Protein AF-0000000066227884 (afdb_homodimer)

InterPro domains:
  IPR004516 Histidine-tRNA ligase/ATP phosphoribosyltransferase regulatory subunit [PIRSF001549] (9-413)
  IPR004516 Histidine-tRNA ligase/ATP phosphoribosyltransferase regulatory subunit [PTHR43707] (9-408)
  IPR006195 Aminoacyl-tRNA synthetase, class II [PS50862] (11-345)
  IPR015807 Histidine-tRNA ligase [MF_00127] (4-420)
  IPR015807 Histidine-tRNA ligase [TIGR00442] (9-408)
  IPR036621 Anticodon-binding domain superfamily [G3DSA:3.40.50.800] (328-414)
  IPR041715 Class II Histidinyl-tRNA synthetase (HisRS)-like catalytic core domain [PF13393] (25-315)
  IPR041715 Class II Histidinyl-tRNA synthetase (HisRS)-like catalytic core domain [cd00773] (21-320)
  IPR045864 Class II Aminoacyl-tRNA synthetase/Biotinyl protein ligase (BPL) and lipoyl protein ligase (LPL) [G3DSA:3.30.930.10] (5-327)
  IPR045864 Class II Aminoacyl-tRNA synthetase/Biotinyl protein ligase (BPL) and lipoyl protein ligase (LPL) [SSF55681] (8-327)

Sequence (856 aa):
MKKKLNLCPKGTYDFFGQGAKIFIDVRKVFFNQAKKFNFSYIETPIFEYANIFLTTNQIADIVSKELYKFFDKSGRELALRPEGTAPIMRSVAQHKLFQTEKKFFYFGPMFRYENPQKGRFRQFYQAGFEIINYKKDSLEFQILEIILLIKSIFKDLGINEYEIKINFLSNLTTRNIYKKNLAQYFEKFSDKLEPISKIRIKKNPLRILDDKIEQEKEFVKLAPKINTFWTMEDKNIFNRITSILEEFKIIYKVDYNLVRGLDYYDDFVFEFIDTSQTLGTKLALVGGGCYNNLPTKFGLNNFKSIGMAFGIERLIEIIKSKKNIKEQNLDFFLLSFTDKEILLNFKLAKILRKENFLVDLNKTPFSVSKGFQLAKKSGAKFVFFFEKNQAKNYISLKNLQTGKNEQILYTEINFEYLNSIIKASENAMKKKLNLCPKGTYDFFGQGAKIFIDVRKVFFNQAKKFNFSYIETPIFEYANIFLTTNQIADIVSKELYKFFDKSGRELALRPEGTAPIMRSVAQHKLFQTEKKFFYFGPMFRYENPQKGRFRQFYQAGFEIINYKKDSLEFQILEIILLIKSIFKDLGINEYEIKINFLSNLTTRNIYKKNLAQYFEKFSDKLEPISKIRIKKNPLRILDDKIEQEKEFVKLAPKINTFWTMEDKNIFNRITSILEEFKIIYKVDYNLVRGLDYYDDFVFEFIDTSQTLGTKLALVGGGCYNNLPTKFGLNNFKSIGMAFGIERLIEIIKSKKNIKEQNLDFFLLSFTDKEILLNFKLAKILRKENFLVDLNKTPFSVSKGFQLAKKSGAKFVFFFEKNQAKNYISLKNLQTGKNEQILYTEINFEYLNSIIKASENA

Structure (mmCIF, N/CA/C/O backbone):
data_AF-0000000066227884-model_v1
#
loop_
_entity.id
_entity.type
_entity.pdbx_description
1 polymer 'Histidine--tRNA ligase'
#
loop_
_atom_site.group_PDB
_atom_site.id
_atom_site.type_symbol
_atom_site.label_atom_id
_atom_site.label_alt_id
_atom_site.label_comp_id
_atom_site.label_asym_id
_atom_site.label_entity_id
_atom_site.label_seq_id
_atom_site.pdbx_PDB_ins_code
_atom_site.Cartn_x
_atom_site.Cartn_y
_atom_site.Cartn_z
_atom_site.occupancy
_atom_site.B_iso_or_equiv
_atom_site.auth_seq_id
_atom_site.auth_comp_id
_atom_site.auth_asym_id
_atom_site.auth_atom_id
_atom_site.pdbx_PDB_model_num
ATOM 1 N N . MET A 1 1 ? -7.59 -0.186 35.969 1 33.41 1 MET A N 1
ATOM 2 C CA . MET A 1 1 ? -6.359 -0.33 35.188 1 33.41 1 MET A CA 1
ATOM 3 C C . MET A 1 1 ? -6.293 0.712 34.062 1 33.41 1 MET A C 1
ATOM 5 O O . MET A 1 1 ? -7.199 0.795 33.25 1 33.41 1 MET A O 1
ATOM 9 N N . LYS A 1 2 ? -5.797 1.802 34.25 1 45.09 2 LYS A N 1
ATOM 10 C CA . LYS A 1 2 ? -5.738 2.959 33.344 1 45.09 2 LYS A CA 1
ATOM 11 C C . LYS A 1 2 ? -5.527 2.529 31.906 1 45.09 2 LYS A C 1
ATOM 13 O O . LYS A 1 2 ? -4.574 1.81 31.594 1 45.09 2 LYS A O 1
ATOM 18 N N . LYS A 1 3 ? -6.527 2.34 30.938 1 52.75 3 LYS A N 1
ATOM 19 C CA . LYS A 1 3 ? -6.703 1.775 29.594 1 52.75 3 LYS A CA 1
ATOM 20 C C . LYS A 1 3 ? -5.605 2.258 28.656 1 52.75 3 LYS A C 1
ATOM 22 O O . LYS A 1 3 ? -5.391 3.461 28.5 1 52.75 3 LYS A O 1
ATOM 27 N N . LYS A 1 4 ? -4.473 1.471 28.344 1 60.19 4 LYS A N 1
ATOM 28 C CA . LYS A 1 4 ? -3.221 1.675 27.625 1 60.19 4 LYS A CA 1
ATOM 29 C C . LYS A 1 4 ? -3.48 2.203 26.219 1 60.19 4 LYS A C 1
ATOM 31 O O . LYS A 1 4 ? -3.834 1.439 25.312 1 60.19 4 LYS A O 1
ATOM 36 N N . LEU A 1 5 ? -3.83 3.508 26 1 82.06 5 LEU A N 1
ATOM 37 C CA . LEU A 1 5 ? -4.047 4.23 24.75 1 82.06 5 LEU A CA 1
ATOM 38 C C . LEU A 1 5 ? -2.783 4.242 23.891 1 82.06 5 LEU A C 1
ATOM 40 O O . LEU A 1 5 ? -2.801 4.707 22.75 1 82.06 5 LEU A O 1
ATOM 44 N N . ASN A 1 6 ? -1.816 3.488 24.422 1 87.19 6 ASN A N 1
ATOM 45 C CA . ASN A 1 6 ? -0.557 3.684 23.719 1 87.19 6 ASN A CA 1
ATOM 46 C C . ASN A 1 6 ? -0.005 2.365 23.188 1 87.19 6 ASN A C 1
ATOM 48 O O . ASN A 1 6 ? 1.21 2.201 23.062 1 87.19 6 ASN A O 1
ATOM 52 N N . LEU A 1 7 ? -0.913 1.434 23.016 1 93.12 7 LEU A N 1
ATOM 53 C CA . LEU A 1 7 ? -0.445 0.162 22.469 1 93.12 7 LEU A CA 1
ATOM 54 C C . LEU A 1 7 ? -1.249 -0.231 21.234 1 93.12 7 LEU A C 1
ATOM 56 O O . LEU A 1 7 ? -2.467 -0.043 21.203 1 93.12 7 LEU A O 1
ATOM 60 N N . CYS A 1 8 ? -0.522 -0.739 20.281 1 95.25 8 CYS A N 1
ATOM 61 C CA . CYS A 1 8 ? -1.251 -1.329 19.172 1 95.25 8 CYS A CA 1
ATOM 62 C C . CYS A 1 8 ? -1.838 -2.682 19.547 1 95.25 8 CYS A C 1
ATOM 64 O O . CYS A 1 8 ? -1.392 -3.305 20.516 1 95.25 8 CYS A O 1
ATOM 66 N N . PRO A 1 9 ? -2.857 -3.168 18.859 1 95.75 9 PRO A N 1
ATOM 67 C CA . PRO A 1 9 ? -3.482 -4.449 19.203 1 95.75 9 PRO A CA 1
ATOM 68 C C . PRO A 1 9 ? -2.496 -5.613 19.172 1 95.75 9 PRO A C 1
ATOM 70 O O . PRO A 1 9 ? -1.534 -5.594 18.406 1 95.75 9 PRO A O 1
ATOM 73 N N . LYS A 1 10 ? -2.826 -6.609 20 1 93.62 10 LYS A N 1
ATOM 74 C CA . LYS A 1 10 ? -1.993 -7.805 20.047 1 93.62 10 LYS A CA 1
ATOM 75 C C . LYS A 1 10 ? -1.855 -8.445 18.672 1 93.62 10 LYS A C 1
ATOM 77 O O . LYS A 1 10 ? -2.838 -8.562 17.938 1 93.62 10 LYS A O 1
ATOM 82 N N . GLY A 1 11 ? -0.663 -8.82 18.312 1 95.12 11 GLY A N 1
ATOM 83 C CA . GLY A 1 11 ? -0.415 -9.5 17.047 1 95.12 11 GLY A CA 1
ATOM 84 C C . GLY A 1 11 ? -0.223 -8.539 15.883 1 95.12 11 GLY A C 1
ATOM 85 O O . GLY A 1 11 ? -0.013 -8.977 14.75 1 95.12 11 GLY A O 1
ATOM 86 N N . THR A 1 12 ? -0.321 -7.254 16.109 1 96.56 12 THR A N 1
ATOM 87 C CA . THR A 1 12 ? -0.048 -6.238 15.109 1 96.56 12 THR A CA 1
ATOM 88 C C . THR A 1 12 ? 1.217 -5.457 15.453 1 96.56 12 THR A C 1
ATOM 90 O O . THR A 1 12 ? 1.805 -5.656 16.516 1 96.56 12 THR A O 1
ATOM 93 N N . TYR A 1 13 ? 1.7 -4.699 14.578 1 95.12 13 TYR A N 1
ATOM 94 C CA . TYR A 1 13 ? 2.908 -3.908 14.781 1 95.12 13 TYR A CA 1
ATOM 95 C C . TYR A 1 13 ? 2.904 -2.668 13.898 1 95.12 13 TYR A C 1
ATOM 97 O O . TYR A 1 13 ? 2.111 -2.57 12.961 1 95.12 13 TYR A O 1
ATOM 105 N N . ASP A 1 14 ? 3.721 -1.729 14.219 1 96.88 14 ASP A N 1
ATOM 106 C CA . ASP A 1 14 ? 3.9 -0.506 13.445 1 96.88 14 ASP A CA 1
ATOM 107 C C . ASP A 1 14 ? 5.164 -0.583 12.586 1 96.88 14 ASP A C 1
ATOM 109 O O . ASP A 1 14 ? 6.191 -1.097 13.031 1 96.88 14 ASP A O 1
ATOM 113 N N . PHE A 1 15 ? 5.059 -0.122 11.336 1 95.38 15 PHE A N 1
ATOM 114 C CA . PHE A 1 15 ? 6.242 0.085 10.516 1 95.38 15 PHE A CA 1
ATOM 115 C C . PHE A 1 15 ? 6.777 1.502 10.68 1 95.38 15 PHE A C 1
ATOM 117 O O . PHE A 1 15 ? 6.047 2.475 10.484 1 95.38 15 PHE A O 1
ATOM 124 N N . PHE A 1 16 ? 8.031 1.712 11 1 95.19 16 PHE A N 1
ATOM 125 C CA . PHE A 1 16 ? 8.734 2.988 11.039 1 95.19 16 PHE A CA 1
ATOM 126 C C . PHE A 1 16 ? 10.242 2.777 11.016 1 95.19 16 PHE A C 1
ATOM 128 O O . PHE A 1 16 ? 10.719 1.645 11.117 1 95.19 16 PHE A O 1
ATOM 135 N N . GLY A 1 17 ? 11.047 3.814 10.75 1 91.69 17 GLY A N 1
ATOM 136 C CA . GLY A 1 17 ? 12.5 3.736 10.781 1 91.69 17 GLY A CA 1
ATOM 137 C C . GLY A 1 17 ? 13.062 2.715 9.805 1 91.69 17 GLY A C 1
ATOM 138 O O . GLY A 1 17 ? 12.648 2.662 8.648 1 91.69 17 GLY A O 1
ATOM 139 N N . GLN A 1 18 ? 13.914 1.966 10.258 1 89.75 18 GLN A N 1
ATOM 140 C CA . GLN A 1 18 ? 14.594 0.989 9.414 1 89.75 18 GLN A CA 1
ATOM 141 C C . GLN A 1 18 ? 13.617 -0.06 8.891 1 89.75 18 GLN A C 1
ATOM 143 O O . GLN A 1 18 ? 13.695 -0.469 7.73 1 89.75 18 GLN A O 1
ATOM 148 N N . GLY A 1 19 ? 12.711 -0.458 9.781 1 91.5 19 GLY A N 1
ATOM 149 C CA . GLY A 1 19 ? 11.711 -1.425 9.367 1 91.5 19 GLY A CA 1
ATOM 150 C C . GLY A 1 19 ? 10.859 -0.94 8.211 1 91.5 19 GLY A C 1
ATOM 151 O O . GLY A 1 19 ? 10.586 -1.694 7.273 1 91.5 19 GLY A O 1
ATOM 152 N N . ALA A 1 20 ? 10.5 0.295 8.258 1 94.19 20 ALA A N 1
ATOM 153 C CA . ALA A 1 20 ? 9.695 0.888 7.191 1 94.19 20 ALA A CA 1
ATOM 154 C C . ALA A 1 20 ? 10.484 0.986 5.895 1 94.19 20 ALA A C 1
ATOM 156 O O . ALA A 1 20 ? 9.953 0.75 4.809 1 94.19 20 ALA A O 1
ATOM 157 N N . LYS A 1 21 ? 11.734 1.333 6.004 1 92.69 21 LYS A N 1
ATOM 158 C CA . LYS A 1 21 ? 12.594 1.438 4.828 1 92.69 21 LYS A CA 1
ATOM 159 C C . LYS A 1 21 ? 12.727 0.09 4.125 1 92.69 21 LYS A C 1
ATOM 161 O O . LYS A 1 21 ? 12.594 0.008 2.902 1 92.69 21 LYS A O 1
ATOM 166 N N . ILE A 1 22 ? 12.969 -0.938 4.898 1 93.62 22 ILE A N 1
ATOM 167 C CA . ILE A 1 22 ? 13.102 -2.279 4.34 1 93.62 22 ILE A CA 1
ATOM 168 C C . ILE A 1 22 ? 11.781 -2.701 3.689 1 93.62 22 ILE A C 1
ATOM 170 O O . ILE A 1 22 ? 11.781 -3.266 2.594 1 93.62 22 ILE A O 1
ATOM 174 N N . PHE A 1 23 ? 10.719 -2.412 4.371 1 96 23 PHE A N 1
ATOM 175 C CA . PHE A 1 23 ? 9.398 -2.74 3.844 1 96 23 PHE A CA 1
ATOM 176 C C . PHE A 1 23 ? 9.188 -2.098 2.479 1 96 23 PHE A C 1
ATOM 178 O O . PHE A 1 23 ? 8.734 -2.756 1.539 1 96 23 PHE A O 1
ATOM 185 N N . ILE A 1 24 ? 9.453 -0.839 2.365 1 95.44 24 ILE A N 1
ATOM 186 C CA . ILE A 1 24 ? 9.266 -0.105 1.118 1 95.44 24 ILE A CA 1
ATOM 187 C C . ILE A 1 24 ? 10.156 -0.698 0.032 1 95.44 24 ILE A C 1
ATOM 189 O O . ILE A 1 24 ? 9.742 -0.829 -1.121 1 95.44 24 ILE A O 1
ATOM 193 N N . ASP A 1 25 ? 11.398 -1.061 0.384 1 93.94 25 ASP A N 1
ATOM 194 C CA . ASP A 1 25 ? 12.32 -1.662 -0.573 1 93.94 25 ASP A CA 1
ATOM 195 C C . ASP A 1 25 ? 11.797 -3.006 -1.073 1 93.94 25 ASP A C 1
ATOM 197 O O . ASP A 1 25 ? 11.875 -3.303 -2.268 1 93.94 25 ASP A O 1
ATOM 201 N N . VAL A 1 26 ? 11.328 -3.797 -0.127 1 97.31 26 VAL A N 1
ATOM 202 C CA . VAL A 1 26 ? 10.766 -5.098 -0.479 1 97.31 26 VAL A CA 1
ATOM 203 C C . VAL A 1 26 ? 9.578 -4.91 -1.416 1 97.31 26 VAL A C 1
ATOM 205 O O . VAL A 1 26 ? 9.469 -5.586 -2.441 1 97.31 26 VAL A O 1
ATOM 208 N N . ARG A 1 27 ? 8.68 -4.039 -1.01 1 98 27 ARG A N 1
ATOM 209 C CA . ARG A 1 27 ? 7.523 -3.736 -1.847 1 98 27 ARG A CA 1
ATOM 210 C C . ARG A 1 27 ? 7.953 -3.344 -3.256 1 98 27 ARG A C 1
ATOM 212 O O . ARG A 1 27 ? 7.367 -3.799 -4.238 1 98 27 ARG A O 1
ATOM 219 N N . LYS A 1 28 ? 8.953 -2.529 -3.385 1 97.19 28 LYS A N 1
ATOM 220 C CA . LYS A 1 28 ? 9.461 -2.068 -4.676 1 97.19 28 LYS A CA 1
ATOM 221 C C . LYS A 1 28 ? 9.898 -3.244 -5.543 1 97.19 28 LYS A C 1
ATOM 223 O O . LYS A 1 28 ? 9.633 -3.27 -6.746 1 97.19 28 LYS A O 1
ATOM 228 N N . VAL A 1 29 ? 10.594 -4.168 -4.949 1 97.94 29 VAL A N 1
ATOM 229 C CA . VAL A 1 29 ? 11.062 -5.344 -5.676 1 97.94 29 VAL A CA 1
ATOM 230 C C . VAL A 1 29 ? 9.867 -6.105 -6.25 1 97.94 29 VAL A C 1
ATOM 232 O O . VAL A 1 29 ? 9.875 -6.484 -7.422 1 97.94 29 VAL A O 1
ATOM 235 N N . PHE A 1 30 ? 8.852 -6.289 -5.438 1 98.75 30 PHE A N 1
ATOM 236 C CA . PHE A 1 30 ? 7.68 -7.043 -5.879 1 98.75 30 PHE A CA 1
ATOM 237 C C . PHE A 1 30 ? 6.977 -6.328 -7.027 1 98.75 30 PHE A C 1
ATOM 239 O O . PHE A 1 30 ? 6.594 -6.957 -8.016 1 98.75 30 PHE A O 1
ATOM 246 N N . PHE A 1 31 ? 6.781 -5.047 -6.902 1 98.12 31 PHE A N 1
ATOM 247 C CA . PHE A 1 31 ? 6.105 -4.289 -7.949 1 98.12 31 PHE A CA 1
ATOM 248 C C . PHE A 1 31 ? 6.922 -4.301 -9.234 1 98.12 31 PHE A C 1
ATOM 250 O O . PHE A 1 31 ? 6.363 -4.422 -10.328 1 98.12 31 PHE A O 1
ATOM 257 N N . ASN A 1 32 ? 8.242 -4.191 -9.133 1 97.5 32 ASN A N 1
ATOM 258 C CA . ASN A 1 32 ? 9.109 -4.223 -10.305 1 97.5 32 ASN A CA 1
ATOM 259 C C . ASN A 1 32 ? 9.047 -5.57 -11.016 1 97.5 32 ASN A C 1
ATOM 261 O O . ASN A 1 32 ? 8.93 -5.625 -12.242 1 97.5 32 ASN A O 1
ATOM 265 N N . GLN A 1 33 ? 9.141 -6.645 -10.234 1 98.38 33 GLN A N 1
ATOM 266 C CA . GLN A 1 33 ? 9.102 -7.977 -10.828 1 98.38 33 GLN A CA 1
ATOM 267 C C . GLN A 1 33 ? 7.734 -8.266 -11.445 1 98.38 33 GLN A C 1
ATOM 269 O O . GLN A 1 33 ? 7.648 -8.875 -12.516 1 98.38 33 GLN A O 1
ATOM 274 N N . ALA A 1 34 ? 6.684 -7.836 -10.766 1 98.19 34 ALA A N 1
ATOM 275 C CA . ALA A 1 34 ? 5.352 -7.988 -11.336 1 98.19 34 ALA A CA 1
ATOM 276 C C . ALA A 1 34 ? 5.27 -7.34 -12.719 1 98.19 34 ALA A C 1
ATOM 278 O O . ALA A 1 34 ? 4.738 -7.938 -13.656 1 98.19 34 ALA A O 1
ATOM 279 N N . LYS A 1 35 ? 5.809 -6.188 -12.867 1 96.12 35 LYS A N 1
ATOM 280 C CA . LYS A 1 35 ? 5.809 -5.469 -14.133 1 96.12 35 LYS A CA 1
ATOM 281 C C . LYS A 1 35 ? 6.621 -6.215 -15.188 1 96.12 35 LYS A C 1
ATOM 283 O O . LYS A 1 35 ? 6.168 -6.379 -16.328 1 96.12 35 LYS A O 1
ATOM 288 N N . LYS A 1 36 ? 7.785 -6.688 -14.836 1 96.88 36 LYS A N 1
ATOM 289 C CA . LYS A 1 36 ? 8.688 -7.375 -15.758 1 96.88 36 LYS A CA 1
ATOM 290 C C . LYS A 1 36 ? 8.047 -8.648 -16.312 1 96.88 36 LYS A C 1
ATOM 292 O O . LYS A 1 36 ? 8.281 -9.023 -17.453 1 96.88 36 LYS A O 1
ATOM 297 N N . PHE A 1 37 ? 7.234 -9.273 -15.5 1 97.94 37 PHE A N 1
ATOM 298 C CA . PHE A 1 37 ? 6.582 -10.516 -15.891 1 97.94 37 PHE A CA 1
ATOM 299 C C . PHE A 1 37 ? 5.18 -10.242 -16.422 1 97.94 37 PHE A C 1
ATOM 301 O O . PHE A 1 37 ? 4.414 -11.18 -16.672 1 97.94 37 PHE A O 1
ATOM 308 N N . ASN A 1 38 ? 4.766 -8.93 -16.531 1 96.5 38 ASN A N 1
ATOM 309 C CA . ASN A 1 38 ? 3.518 -8.484 -17.141 1 96.5 38 ASN A CA 1
ATOM 310 C C . ASN A 1 38 ? 2.311 -8.867 -16.297 1 96.5 38 ASN A C 1
ATOM 312 O O . ASN A 1 38 ? 1.272 -9.266 -16.828 1 96.5 38 ASN A O 1
ATOM 316 N N . PHE A 1 39 ? 2.494 -8.859 -14.984 1 97.38 39 PHE A N 1
ATOM 317 C CA . PHE A 1 39 ? 1.358 -8.992 -14.078 1 97.38 39 PHE A CA 1
ATOM 318 C C . PHE A 1 39 ? 0.7 -7.641 -13.836 1 97.38 39 PHE A C 1
ATOM 320 O O . PHE A 1 39 ? 1.386 -6.648 -13.578 1 97.38 39 PHE A O 1
ATOM 327 N N . SER A 1 40 ? -0.63 -7.582 -13.891 1 95.88 40 SER A N 1
ATOM 328 C CA . SER A 1 40 ? -1.379 -6.355 -13.641 1 95.88 40 SER A CA 1
ATOM 329 C C . SER A 1 40 ? -1.777 -6.242 -12.172 1 95.88 40 SER A C 1
ATOM 331 O O . SER A 1 40 ? -2.189 -7.227 -11.555 1 95.88 40 SER A O 1
ATOM 333 N N . TYR A 1 41 ? -1.647 -5.082 -11.625 1 97.25 41 TYR A N 1
ATOM 334 C CA . TYR A 1 41 ? -1.99 -4.844 -10.227 1 97.25 41 TYR A CA 1
ATOM 335 C C . TYR A 1 41 ? -3.496 -4.934 -10.008 1 97.25 41 TYR A C 1
ATOM 337 O O . TYR A 1 41 ? -4.277 -4.445 -10.828 1 97.25 41 TYR A O 1
ATOM 345 N N . ILE A 1 42 ? -3.912 -5.641 -8.961 1 98.06 42 ILE A N 1
ATOM 346 C CA . ILE A 1 42 ? -5.301 -5.734 -8.523 1 98.06 42 ILE A CA 1
ATOM 347 C C . ILE A 1 42 ? -5.367 -5.617 -7.004 1 98.06 42 ILE A C 1
ATOM 349 O O . ILE A 1 42 ? -4.496 -6.125 -6.297 1 98.06 42 ILE A O 1
ATOM 353 N N . GLU A 1 43 ? -6.273 -4.895 -6.496 1 97.56 43 GLU A N 1
ATOM 354 C CA . GLU A 1 43 ? -6.484 -4.742 -5.059 1 97.56 43 GLU A CA 1
ATOM 355 C C . GLU A 1 43 ? -7.969 -4.836 -4.707 1 97.56 43 GLU A C 1
ATOM 357 O O . GLU A 1 43 ? -8.797 -4.156 -5.309 1 97.56 43 GLU A O 1
ATOM 362 N N . THR A 1 44 ? -8.266 -5.719 -3.773 1 98.25 44 THR A N 1
ATOM 363 C CA . THR A 1 44 ? -9.633 -5.883 -3.283 1 98.25 44 THR A CA 1
ATOM 364 C C . THR A 1 44 ? -9.797 -5.234 -1.911 1 98.25 44 THR A C 1
ATOM 366 O O . THR A 1 44 ? -8.805 -4.879 -1.265 1 98.25 44 THR A O 1
ATOM 369 N N . PRO A 1 45 ? -10.984 -5.02 -1.473 1 98.31 45 PRO A N 1
ATOM 370 C CA . PRO A 1 45 ? -11.203 -4.395 -0.165 1 98.31 45 PRO A CA 1
ATOM 371 C C . PRO A 1 45 ? -10.578 -5.191 0.979 1 98.31 45 PRO A C 1
ATOM 373 O O . PRO A 1 45 ? -10.414 -6.406 0.873 1 98.31 45 PRO A O 1
ATOM 376 N N . ILE A 1 46 ? -10.266 -4.484 2.045 1 98.62 46 ILE A N 1
ATOM 377 C CA . ILE A 1 46 ? -9.68 -5.07 3.246 1 98.62 46 ILE A CA 1
ATOM 378 C C . ILE A 1 46 ? -10.664 -6.051 3.877 1 98.62 46 ILE A C 1
ATOM 380 O O . ILE A 1 46 ? -10.258 -7.035 4.496 1 98.62 46 ILE A O 1
ATOM 384 N N . PHE A 1 47 ? -11.906 -5.766 3.74 1 98 47 PHE A N 1
ATOM 385 C CA . PHE A 1 47 ? -12.93 -6.691 4.215 1 98 47 PHE A CA 1
ATOM 386 C C . PHE A 1 47 ? -13.883 -7.074 3.09 1 98 47 PHE A C 1
ATOM 388 O O . PHE A 1 47 ? -14.062 -6.309 2.137 1 98 47 PHE A O 1
ATOM 395 N N . GLU A 1 48 ? -14.422 -8.312 3.191 1 97.69 48 GLU A N 1
ATOM 396 C CA . GLU A 1 48 ? -15.406 -8.891 2.283 1 97.69 48 GLU A CA 1
ATOM 397 C C . GLU A 1 48 ? -16.609 -9.43 3.049 1 97.69 48 GLU A C 1
ATOM 399 O O . GLU A 1 48 ? -16.609 -9.461 4.281 1 97.69 48 GLU A O 1
ATOM 404 N N . TYR A 1 49 ? -17.672 -9.719 2.234 1 97 49 TYR A N 1
ATOM 405 C CA . TYR A 1 49 ? -18.703 -10.523 2.877 1 97 49 TYR A CA 1
ATOM 406 C C . TYR A 1 49 ? -18.125 -11.836 3.398 1 97 49 TYR A C 1
ATOM 408 O O . TYR A 1 49 ? -17.391 -12.531 2.684 1 97 49 TYR A O 1
ATOM 416 N N . ALA A 1 50 ? -18.453 -12.18 4.625 1 95.81 50 ALA A N 1
ATOM 417 C CA . ALA A 1 50 ? -17.875 -13.344 5.293 1 95.81 50 ALA A CA 1
ATOM 418 C C . ALA A 1 50 ? -18.109 -14.617 4.492 1 95.81 50 ALA A C 1
ATOM 420 O O . ALA A 1 50 ? -17.281 -15.523 4.484 1 95.81 50 ALA A O 1
ATOM 421 N N . ASN A 1 51 ? -19.203 -14.688 3.797 1 94.88 51 ASN A N 1
ATOM 422 C CA . ASN A 1 51 ? -19.609 -15.883 3.062 1 94.88 51 ASN A CA 1
ATOM 423 C C . ASN A 1 51 ? -18.578 -16.266 2.004 1 94.88 51 ASN A C 1
ATOM 425 O O . ASN A 1 51 ? -18.484 -17.438 1.629 1 94.88 51 ASN A O 1
ATOM 429 N N . ILE A 1 52 ? -17.844 -15.297 1.542 1 95.25 52 ILE A N 1
ATOM 430 C CA . ILE A 1 52 ? -16.797 -15.562 0.562 1 95.25 52 ILE A CA 1
ATOM 431 C C . ILE A 1 52 ? -15.789 -16.547 1.143 1 95.25 52 ILE A C 1
ATOM 433 O O . ILE A 1 52 ? -15.453 -17.547 0.506 1 95.25 52 ILE A O 1
ATOM 437 N N . PHE A 1 53 ? -15.445 -16.359 2.314 1 94.62 53 PHE A N 1
ATOM 438 C CA . PHE A 1 53 ? -14.422 -17.172 2.943 1 94.62 53 PHE A CA 1
ATOM 439 C C . PHE A 1 53 ? -15.031 -18.453 3.529 1 94.62 53 PHE A C 1
ATOM 441 O O . PHE A 1 53 ? -14.406 -19.516 3.5 1 94.62 53 PHE A O 1
ATOM 448 N N . LEU A 1 54 ? -16.234 -18.328 4.004 1 92.12 54 LEU A N 1
ATOM 449 C CA . LEU A 1 54 ? -16.922 -19.484 4.582 1 92.12 54 LEU A CA 1
ATOM 450 C C . LEU A 1 54 ? -17.219 -20.531 3.516 1 92.12 54 LEU A C 1
ATOM 452 O O . LEU A 1 54 ? -17.234 -21.734 3.807 1 92.12 54 LEU A O 1
ATOM 456 N N . THR A 1 55 ? -17.344 -20.062 2.303 1 91.25 55 THR A N 1
ATOM 457 C CA . THR A 1 55 ? -17.688 -20.969 1.208 1 91.25 55 THR A CA 1
ATOM 458 C C . THR A 1 55 ? -16.422 -21.5 0.54 1 91.25 55 THR A C 1
ATOM 460 O O . THR A 1 55 ? -16.391 -22.656 0.087 1 91.25 55 THR A O 1
ATOM 463 N N . THR A 1 56 ? -15.43 -20.75 0.499 1 90 56 THR A N 1
ATOM 464 C CA . THR A 1 56 ? -14.242 -21.109 -0.272 1 90 56 THR A CA 1
ATOM 465 C C . THR A 1 56 ? -13.25 -21.891 0.592 1 90 56 THR A C 1
ATOM 467 O O . THR A 1 56 ? -12.375 -22.578 0.071 1 90 56 THR A O 1
ATOM 470 N N . ASN A 1 57 ? -13.344 -21.75 1.896 1 86.62 57 ASN A N 1
ATOM 471 C CA . ASN A 1 57 ? -12.414 -22.359 2.836 1 86.62 57 ASN A CA 1
ATOM 472 C C . ASN A 1 57 ? -13.148 -23 4.012 1 86.62 57 ASN A C 1
ATOM 474 O O . ASN A 1 57 ? -12.789 -22.781 5.168 1 86.62 57 ASN A O 1
ATOM 478 N N . GLN A 1 58 ? -14.086 -23.781 3.783 1 76.5 58 GLN A N 1
ATOM 479 C CA . GLN A 1 58 ? -15.031 -24.297 4.77 1 76.5 58 GLN A CA 1
ATOM 480 C C . GLN A 1 58 ? -14.32 -25.109 5.844 1 76.5 58 GLN A C 1
ATOM 482 O O . GLN A 1 58 ? -14.664 -25.031 7.023 1 76.5 58 GLN A O 1
ATOM 487 N N . ILE A 1 59 ? -13.281 -25.734 5.5 1 73.38 59 ILE A N 1
ATOM 488 C CA . ILE A 1 59 ? -12.68 -26.688 6.434 1 73.38 59 ILE A CA 1
ATOM 489 C C . ILE A 1 59 ? -11.344 -26.141 6.938 1 73.38 59 ILE A C 1
ATOM 491 O O . ILE A 1 59 ? -10.82 -26.609 7.945 1 73.38 59 ILE A O 1
ATOM 495 N N . ALA A 1 60 ? -10.859 -25.141 6.316 1 79.06 60 ALA A N 1
ATOM 496 C CA . ALA A 1 60 ? -9.555 -24.594 6.668 1 79.06 60 ALA A CA 1
ATOM 497 C C . ALA A 1 60 ? -9.586 -23.922 8.047 1 79.06 60 ALA A C 1
ATOM 499 O O . ALA A 1 60 ? -10.578 -23.297 8.406 1 79.06 60 ALA A O 1
ATOM 500 N N . ASP A 1 61 ? -8.492 -23.953 8.781 1 78.44 61 ASP A N 1
ATOM 501 C CA . ASP A 1 61 ? -8.344 -23.359 10.102 1 78.44 61 ASP A CA 1
ATOM 502 C C . ASP A 1 61 ? -8.594 -21.844 10.047 1 78.44 61 ASP A C 1
ATOM 504 O O . ASP A 1 61 ? -9.102 -21.266 11.008 1 78.44 61 ASP A O 1
ATOM 508 N N . ILE A 1 62 ? -8.305 -21.297 8.961 1 80.81 62 ILE A N 1
ATOM 509 C CA . ILE A 1 62 ? -8.438 -19.859 8.812 1 80.81 62 ILE A CA 1
ATOM 510 C C . ILE A 1 62 ? -9.883 -19.438 9.031 1 80.81 62 ILE A C 1
ATOM 512 O O . ILE A 1 62 ? -10.148 -18.391 9.617 1 80.81 62 ILE A O 1
ATOM 516 N N . VAL A 1 63 ? -10.812 -20.266 8.625 1 80.69 63 VAL A N 1
ATOM 517 C CA . VAL A 1 63 ? -12.227 -19.906 8.711 1 80.69 63 VAL A CA 1
ATOM 518 C C . VAL A 1 63 ? -12.789 -20.359 10.062 1 80.69 63 VAL A C 1
ATOM 520 O O . VAL A 1 63 ? -13.516 -19.609 10.719 1 80.69 63 VAL A O 1
ATOM 523 N N . SER A 1 64 ? -12.383 -21.469 10.469 1 79.06 64 SER A N 1
ATOM 524 C CA . SER A 1 64 ? -12.984 -22.031 11.672 1 79.06 64 SER A CA 1
ATOM 525 C C . SER A 1 64 ? -12.43 -21.375 12.93 1 79.06 64 SER A C 1
ATOM 527 O O . SER A 1 64 ? -13.156 -21.188 13.906 1 79.06 64 SER A O 1
ATOM 529 N N . LYS A 1 65 ? -11.188 -20.875 12.797 1 81.12 65 LYS A N 1
ATOM 530 C CA . LYS A 1 65 ? -10.539 -20.453 14.039 1 81.12 65 LYS A CA 1
ATOM 531 C C . LYS A 1 65 ? -9.969 -19.047 13.914 1 81.12 65 LYS A C 1
ATOM 533 O O . LYS A 1 65 ? -9.859 -18.328 14.914 1 81.12 65 LYS A O 1
ATOM 538 N N . GLU A 1 66 ? -9.703 -18.656 12.773 1 90.56 66 GLU A N 1
ATOM 539 C CA . GLU A 1 66 ? -8.797 -17.516 12.688 1 90.56 66 GLU A CA 1
ATOM 540 C C . GLU A 1 66 ? -9.461 -16.328 11.984 1 90.56 66 GLU A C 1
ATOM 542 O O . GLU A 1 66 ? -8.867 -15.258 11.875 1 90.56 66 GLU A O 1
ATOM 547 N N . LEU A 1 67 ? -10.664 -16.5 11.555 1 93.75 67 LEU A N 1
ATOM 548 C CA . LEU A 1 67 ? -11.32 -15.461 10.766 1 93.75 67 LEU A CA 1
ATOM 549 C C . LEU A 1 67 ? -11.797 -14.32 11.656 1 93.75 67 LEU A C 1
ATOM 551 O O . LEU A 1 67 ? -12.453 -14.555 12.672 1 93.75 67 LEU A O 1
ATOM 555 N N . TYR A 1 68 ? -11.422 -13.023 11.383 1 96.06 68 TYR A N 1
ATOM 556 C CA . TYR A 1 68 ? -11.992 -11.836 12.008 1 96.06 68 TYR A CA 1
ATOM 557 C C . TYR A 1 68 ? -13.344 -11.492 11.391 1 96.06 68 TYR A C 1
ATOM 559 O O . TYR A 1 68 ? -13.398 -10.898 10.305 1 96.06 68 TYR A O 1
ATOM 567 N N . LYS A 1 69 ? -14.375 -11.797 12.07 1 94.88 69 LYS A N 1
ATOM 568 C CA . LYS A 1 69 ? -15.727 -11.531 11.578 1 94.88 69 LYS A CA 1
ATOM 569 C C . LYS A 1 69 ? -16.375 -10.398 12.352 1 94.88 69 LYS A C 1
ATOM 571 O O . LYS A 1 69 ? -16.094 -10.203 13.539 1 94.88 69 LYS A O 1
ATOM 576 N N . PHE A 1 70 ? -17.188 -9.602 11.688 1 95.44 70 PHE A N 1
ATOM 577 C CA . PHE A 1 70 ? -17.953 -8.539 12.336 1 95.44 70 PHE A CA 1
ATOM 578 C C . PHE A 1 70 ? -19.172 -8.172 11.508 1 95.44 70 PHE A C 1
ATOM 580 O O . PHE A 1 70 ? -19.312 -8.625 10.375 1 95.44 70 PHE A O 1
ATOM 587 N N . PHE A 1 71 ? -20.062 -7.516 12.094 1 94.38 71 PHE A N 1
ATOM 588 C CA . PHE A 1 71 ? -21.297 -7.07 11.438 1 94.38 71 PHE A CA 1
ATOM 589 C C . PHE A 1 71 ? -21.25 -5.566 11.18 1 94.38 71 PHE A C 1
ATOM 591 O O . PHE A 1 71 ? -20.766 -4.801 12.016 1 94.38 71 PHE A O 1
ATOM 598 N N . ASP A 1 72 ? -21.719 -5.254 10.039 1 91.88 72 ASP A N 1
ATOM 599 C CA . ASP A 1 72 ? -21.844 -3.812 9.844 1 91.88 72 ASP A CA 1
ATOM 600 C C . ASP A 1 72 ? -23.141 -3.285 10.453 1 91.88 72 ASP A C 1
ATOM 602 O O . ASP A 1 72 ? -23.859 -4.027 11.125 1 91.88 72 ASP A O 1
ATOM 606 N N . LYS A 1 73 ? -23.406 -2.006 10.266 1 90.19 73 LYS A N 1
ATOM 607 C CA . LYS A 1 73 ? -24.531 -1.349 10.93 1 90.19 73 LYS A CA 1
ATOM 608 C C . LYS A 1 73 ? -25.859 -1.824 10.367 1 90.19 73 LYS A C 1
ATOM 610 O O . LYS A 1 73 ? -26.906 -1.643 10.992 1 90.19 73 LYS A O 1
ATOM 615 N N . SER A 1 74 ? -25.859 -2.436 9.18 1 91.56 74 SER A N 1
ATOM 616 C CA . SER A 1 74 ? -27.062 -2.973 8.57 1 91.56 74 SER A CA 1
ATOM 617 C C . SER A 1 74 ? -27.219 -4.465 8.852 1 91.56 74 SER A C 1
ATOM 619 O O . SER A 1 74 ? -28.062 -5.133 8.266 1 91.56 74 SER A O 1
ATOM 621 N N . GLY A 1 75 ? -26.312 -5.008 9.555 1 92.81 75 GLY A N 1
ATOM 622 C CA . GLY A 1 75 ? -26.422 -6.395 9.984 1 92.81 75 GLY A CA 1
ATOM 623 C C . GLY A 1 75 ? -25.797 -7.367 9 1 92.81 75 GLY A C 1
ATOM 624 O O . GLY A 1 75 ? -26.016 -8.578 9.102 1 92.81 75 GLY A O 1
ATOM 625 N N . ARG A 1 76 ? -25.109 -6.934 8.055 1 93.62 76 ARG A N 1
ATOM 626 C CA . ARG A 1 76 ? -24.391 -7.816 7.137 1 93.62 76 ARG A CA 1
ATOM 627 C C . ARG A 1 76 ? -23.109 -8.352 7.762 1 93.62 76 ARG A C 1
ATOM 629 O O . ARG A 1 76 ? -22.359 -7.602 8.391 1 93.62 76 ARG A O 1
ATOM 636 N N . GLU A 1 77 ? -22.922 -9.625 7.547 1 95.81 77 GLU A N 1
ATOM 637 C CA . GLU A 1 77 ? -21.734 -10.266 8.117 1 95.81 77 GLU A CA 1
ATOM 638 C C . GLU A 1 77 ? -20.516 -10.07 7.227 1 95.81 77 GLU A C 1
ATOM 640 O O . GLU A 1 77 ? -20.516 -10.484 6.066 1 95.81 77 GLU A O 1
ATOM 645 N N . LEU A 1 78 ? -19.516 -9.414 7.75 1 97.06 78 LEU A N 1
ATOM 646 C CA . LEU A 1 78 ? -18.281 -9.109 7.047 1 97.06 78 LEU A CA 1
ATOM 647 C C . LEU A 1 78 ? -17.094 -9.82 7.688 1 97.06 78 LEU A C 1
ATOM 649 O O . LEU A 1 78 ? -17.188 -10.305 8.812 1 97.06 78 LEU A O 1
ATOM 653 N N . ALA A 1 79 ? -16.031 -9.953 6.977 1 97.06 79 ALA A N 1
ATOM 654 C CA . ALA A 1 79 ? -14.781 -10.508 7.508 1 97.06 79 ALA A CA 1
ATOM 655 C C . ALA A 1 79 ? -13.57 -9.789 6.926 1 97.06 79 ALA A C 1
ATOM 657 O O . ALA A 1 79 ? -13.547 -9.453 5.738 1 97.06 79 ALA A O 1
ATOM 658 N N . LEU A 1 80 ? -12.609 -9.469 7.836 1 98.06 80 LEU A N 1
ATOM 659 C CA . LEU A 1 80 ? -11.312 -9.055 7.305 1 98.06 80 LEU A CA 1
ATOM 660 C C . LEU A 1 80 ? -10.688 -10.172 6.473 1 98.06 80 LEU A C 1
ATOM 662 O O . LEU A 1 80 ? -10.75 -11.344 6.852 1 98.06 80 LEU A O 1
ATOM 666 N N . ARG A 1 81 ? -10.164 -9.844 5.34 1 98.06 81 ARG A N 1
ATOM 667 C CA . ARG A 1 81 ? -9.656 -10.867 4.43 1 98.06 81 ARG A CA 1
ATOM 668 C C . ARG A 1 81 ? -8.477 -11.609 5.043 1 98.06 81 ARG A C 1
ATOM 670 O O . ARG A 1 81 ? -7.457 -11 5.379 1 98.06 81 ARG A O 1
ATOM 677 N N . PRO A 1 82 ? -8.508 -12.938 5.125 1 96.94 82 PRO A N 1
ATOM 678 C CA . PRO A 1 82 ? -7.395 -13.719 5.66 1 96.94 82 PRO A CA 1
ATOM 679 C C . PRO A 1 82 ? -6.395 -14.141 4.586 1 96.94 82 PRO A C 1
ATOM 681 O O . PRO A 1 82 ? -5.324 -14.664 4.902 1 96.94 82 PRO A O 1
ATOM 684 N N . GLU A 1 83 ? -6.781 -13.961 3.338 1 96.31 83 GLU A N 1
ATOM 685 C CA . GLU A 1 83 ? -5.977 -14.289 2.164 1 96.31 83 GLU A CA 1
ATOM 686 C C . GLU A 1 83 ? -6.461 -13.523 0.936 1 96.31 83 GLU A C 1
ATOM 688 O O . GLU A 1 83 ? -7.523 -12.891 0.968 1 96.31 83 GLU A O 1
ATOM 693 N N . GLY A 1 84 ? -5.684 -13.508 -0.117 1 97.19 84 GLY A N 1
ATOM 694 C CA . GLY A 1 84 ? -5.977 -12.602 -1.22 1 97.19 84 GLY A CA 1
ATOM 695 C C . GLY A 1 84 ? -6.605 -13.297 -2.412 1 97.19 84 GLY A C 1
ATOM 696 O O . GLY A 1 84 ? -7.219 -12.656 -3.262 1 97.19 84 GLY A O 1
ATOM 697 N N . THR A 1 85 ? -6.57 -14.617 -2.535 1 97.62 85 THR A N 1
ATOM 698 C CA . THR A 1 85 ? -6.938 -15.32 -3.756 1 97.62 85 THR A CA 1
ATOM 699 C C . THR A 1 85 ? -8.453 -15.336 -3.936 1 97.62 85 THR A C 1
ATOM 701 O O . THR A 1 85 ? -8.961 -15.039 -5.02 1 97.62 85 THR A O 1
ATOM 704 N N . ALA A 1 86 ? -9.211 -15.656 -2.902 1 96.94 86 ALA A N 1
ATOM 705 C CA . ALA A 1 86 ? -10.664 -15.742 -2.998 1 96.94 86 ALA A CA 1
ATOM 706 C C . ALA A 1 86 ? -11.273 -14.391 -3.35 1 96.94 86 ALA A C 1
ATOM 708 O O . ALA A 1 86 ? -12.094 -14.281 -4.266 1 96.94 86 ALA A O 1
ATOM 709 N N . PRO A 1 87 ? -10.82 -13.32 -2.625 1 97.75 87 PRO A N 1
ATOM 710 C CA . PRO A 1 87 ? -11.328 -12 -3.01 1 97.75 87 PRO A CA 1
ATOM 711 C C . PRO A 1 87 ? -11.008 -11.641 -4.461 1 97.75 87 PRO A C 1
ATOM 713 O O . PRO A 1 87 ? -11.812 -10.992 -5.129 1 97.75 87 PRO A O 1
ATOM 716 N N . ILE A 1 88 ? -9.883 -12.031 -4.988 1 97.75 88 ILE A N 1
ATOM 717 C CA . ILE A 1 88 ? -9.508 -11.75 -6.371 1 97.75 88 ILE A CA 1
ATOM 718 C C . ILE A 1 88 ? -10.438 -12.508 -7.32 1 97.75 88 ILE A C 1
ATOM 720 O O . ILE A 1 88 ? -10.883 -11.961 -8.328 1 97.75 88 ILE A O 1
ATOM 724 N N . MET A 1 89 ? -10.727 -13.773 -6.988 1 96.81 89 MET A N 1
ATOM 725 C CA . MET A 1 89 ? -11.672 -14.523 -7.816 1 96.81 89 MET A CA 1
ATOM 726 C C . MET A 1 89 ? -13.047 -13.867 -7.801 1 96.81 89 MET A C 1
ATOM 728 O O . MET A 1 89 ? -13.734 -13.836 -8.828 1 96.81 89 MET A O 1
ATOM 732 N N . ARG A 1 90 ? -13.453 -13.438 -6.594 1 97.56 90 ARG A N 1
ATOM 733 C CA . ARG A 1 90 ? -14.695 -12.68 -6.504 1 97.56 90 ARG A CA 1
ATOM 734 C C . ARG A 1 90 ? -14.672 -11.477 -7.438 1 97.56 90 ARG A C 1
ATOM 736 O O . ARG A 1 90 ? -15.633 -11.219 -8.164 1 97.56 90 ARG A O 1
ATOM 743 N N . SER A 1 91 ? -13.617 -10.703 -7.418 1 97.81 91 SER A N 1
ATOM 744 C CA . SER A 1 91 ? -13.453 -9.531 -8.266 1 97.81 91 SER A CA 1
ATOM 745 C C . SER A 1 91 ? -13.5 -9.906 -9.75 1 97.81 91 SER A C 1
ATOM 747 O O . SER A 1 91 ? -14.164 -9.227 -10.539 1 97.81 91 SER A O 1
ATOM 749 N N . VAL A 1 92 ? -12.797 -10.984 -10.117 1 97.19 92 VAL A N 1
ATOM 750 C CA . VAL A 1 92 ? -12.758 -11.477 -11.492 1 97.19 92 VAL A CA 1
ATOM 751 C C . VAL A 1 92 ? -14.172 -11.805 -11.961 1 97.19 92 VAL A C 1
ATOM 753 O O . VAL A 1 92 ? -14.555 -11.438 -13.078 1 97.19 92 VAL A O 1
ATOM 756 N N . ALA A 1 93 ? -14.883 -12.469 -11.117 1 96.56 93 ALA A N 1
ATOM 757 C CA . ALA A 1 93 ? -16.25 -12.828 -11.461 1 96.56 93 ALA A CA 1
ATOM 758 C C . ALA A 1 93 ? -17.141 -11.594 -11.57 1 96.56 93 ALA A C 1
ATOM 760 O O . ALA A 1 93 ? -17.875 -11.438 -12.539 1 96.56 93 ALA A O 1
ATOM 761 N N . GLN A 1 94 ? -17.031 -10.711 -10.617 1 96.88 94 GLN A N 1
ATOM 762 C CA . GLN A 1 94 ? -17.844 -9.508 -10.547 1 96.88 94 GLN A CA 1
ATOM 763 C C . GLN A 1 94 ? -17.641 -8.633 -11.781 1 96.88 94 GLN A C 1
ATOM 765 O O . GLN A 1 94 ? -18.609 -8.086 -12.328 1 96.88 94 GLN A O 1
ATOM 770 N N . HIS A 1 95 ? -16.406 -8.508 -12.203 1 96.62 95 HIS A N 1
ATOM 771 C CA . HIS A 1 95 ? -16.094 -7.559 -13.258 1 96.62 95 HIS A CA 1
ATOM 772 C C . HIS A 1 95 ? -15.875 -8.266 -14.586 1 96.62 95 HIS A C 1
ATOM 774 O O . HIS A 1 95 ? -15.43 -7.648 -15.555 1 96.62 95 HIS A O 1
ATOM 780 N N . LYS A 1 96 ? -16.062 -9.555 -14.625 1 95.12 96 LYS A N 1
ATOM 781 C CA . LYS A 1 96 ? -15.984 -10.367 -15.836 1 95.12 96 LYS A CA 1
ATOM 782 C C . LYS A 1 96 ? -14.594 -10.266 -16.469 1 95.12 96 LYS A C 1
ATOM 784 O O . LYS A 1 96 ? -14.477 -10.055 -17.672 1 95.12 96 LYS A O 1
ATOM 789 N N . LEU A 1 97 ? -13.617 -10.383 -15.602 1 94.19 97 LEU A N 1
ATOM 790 C CA . LEU A 1 97 ? -12.227 -10.297 -16.047 1 94.19 97 LEU A CA 1
ATOM 791 C C . LEU A 1 97 ? -11.695 -11.672 -16.422 1 94.19 97 LEU A C 1
ATOM 793 O O . LEU A 1 97 ? -10.609 -12.062 -15.984 1 94.19 97 LEU A O 1
ATOM 797 N N . PHE A 1 98 ? -12.453 -12.523 -17.172 1 90.38 98 PHE A N 1
ATOM 798 C CA . PHE A 1 98 ? -12.039 -13.906 -17.359 1 90.38 98 PHE A CA 1
ATOM 799 C C . PHE A 1 98 ? -12.172 -14.305 -18.828 1 90.38 98 PHE A C 1
ATOM 801 O O . PHE A 1 98 ? -12.18 -15.492 -19.156 1 90.38 98 PHE A O 1
ATOM 808 N N . GLN A 1 99 ? -12.195 -13.344 -19.656 1 88.5 99 GLN A N 1
ATOM 809 C CA . GLN A 1 99 ? -12.391 -13.656 -21.078 1 88.5 99 GLN A CA 1
ATOM 810 C C . GLN A 1 99 ? -11.109 -14.219 -21.688 1 88.5 99 GLN A C 1
ATOM 812 O O . GLN A 1 99 ? -11.164 -14.992 -22.641 1 88.5 99 GLN A O 1
ATOM 817 N N . THR A 1 100 ? -10.031 -13.82 -21.203 1 89.88 100 THR A N 1
ATOM 818 C CA . THR A 1 100 ? -8.719 -14.312 -21.609 1 89.88 100 THR A CA 1
ATOM 819 C C . THR A 1 100 ? -7.859 -14.633 -20.391 1 89.88 100 THR A C 1
ATOM 821 O O . THR A 1 100 ? -8.258 -14.359 -19.25 1 89.88 100 THR A O 1
ATOM 824 N N . GLU A 1 101 ? -6.77 -15.344 -20.703 1 94.12 101 GLU A N 1
ATOM 825 C CA . GLU A 1 101 ? -5.793 -15.539 -19.625 1 94.12 101 GLU A CA 1
ATOM 826 C C . GLU A 1 101 ? -5.34 -14.211 -19.047 1 94.12 101 GLU A C 1
ATOM 828 O O . GLU A 1 101 ? -5.055 -13.266 -19.781 1 94.12 101 GLU A O 1
ATOM 833 N N . LYS A 1 102 ? -5.383 -14.148 -17.734 1 95.25 102 LYS A N 1
ATOM 834 C CA . LYS A 1 102 ? -4.98 -12.93 -17.047 1 95.25 102 LYS A CA 1
ATOM 835 C C . LYS A 1 102 ? -3.932 -13.227 -15.977 1 95.25 102 LYS A C 1
ATOM 837 O O . LYS A 1 102 ? -3.922 -14.312 -15.391 1 95.25 102 LYS A O 1
ATOM 842 N N . LYS A 1 103 ? -3.057 -12.328 -15.797 1 97.44 103 LYS A N 1
ATOM 843 C CA . LYS A 1 103 ? -2.072 -12.336 -14.719 1 97.44 103 LYS A CA 1
ATOM 844 C C . LYS A 1 103 ? -2.279 -11.156 -13.773 1 97.44 103 LYS A C 1
ATOM 846 O O . LYS A 1 103 ? -2.199 -10 -14.195 1 97.44 103 LYS A O 1
ATOM 851 N N . PHE A 1 104 ? -2.561 -11.445 -12.5 1 98.19 104 PHE A N 1
ATOM 852 C CA . PHE A 1 104 ? -2.803 -10.398 -11.516 1 98.19 104 PHE A CA 1
ATOM 853 C C . PHE A 1 104 ? -1.781 -10.477 -10.391 1 98.19 104 PHE A C 1
ATOM 855 O O . PHE A 1 104 ? -1.291 -11.555 -10.055 1 98.19 104 PHE A O 1
ATOM 862 N N . PHE A 1 105 ? -1.426 -9.359 -9.844 1 98.5 105 PHE A N 1
ATOM 863 C CA . PHE A 1 105 ? -0.525 -9.188 -8.711 1 98.5 105 PHE A CA 1
ATOM 864 C C . PHE A 1 105 ? -1.16 -8.305 -7.645 1 98.5 105 PHE A C 1
ATOM 866 O O . PHE A 1 105 ? -1.808 -7.301 -7.961 1 98.5 105 PHE A O 1
ATOM 873 N N . TYR A 1 106 ? -1.057 -8.727 -6.434 1 98.69 106 TYR A N 1
ATOM 874 C CA . TYR A 1 106 ? -1.511 -7.883 -5.336 1 98.69 106 TYR A CA 1
ATOM 875 C C . TYR A 1 106 ? -0.467 -7.82 -4.227 1 98.69 106 TYR A C 1
ATOM 877 O O . TYR A 1 106 ? 0.408 -8.688 -4.141 1 98.69 106 TYR A O 1
ATOM 885 N N . PHE A 1 107 ? -0.474 -6.816 -3.43 1 98.62 107 PHE A N 1
ATOM 886 C CA . PHE A 1 107 ? 0.376 -6.57 -2.271 1 98.62 107 PHE A CA 1
ATOM 887 C C . PHE A 1 107 ? -0.395 -5.844 -1.178 1 98.62 107 PHE A C 1
ATOM 889 O O . PHE A 1 107 ? -0.792 -4.688 -1.355 1 98.62 107 PHE A O 1
ATOM 896 N N . GLY A 1 108 ? -0.657 -6.449 -0.101 1 98.12 108 GLY A N 1
ATOM 897 C CA . GLY A 1 108 ? -1.428 -5.777 0.933 1 98.12 108 GLY A CA 1
ATOM 898 C C . GLY A 1 108 ? -1.586 -6.605 2.193 1 98.12 108 GLY A C 1
ATOM 899 O O . GLY A 1 108 ? -1.104 -7.738 2.262 1 98.12 108 GLY A O 1
ATOM 900 N N . PRO A 1 109 ? -2.236 -6.078 3.213 1 98.31 109 PRO A N 1
ATOM 901 C CA . PRO A 1 109 ? -2.367 -6.75 4.508 1 98.31 109 PRO A CA 1
ATOM 902 C C . PRO A 1 109 ? -3.436 -7.84 4.504 1 98.31 109 PRO A C 1
ATOM 904 O O . PRO A 1 109 ? -4.438 -7.723 3.795 1 98.31 109 PRO A O 1
ATOM 907 N N . MET A 1 110 ? -3.199 -8.883 5.207 1 98.25 110 MET A N 1
ATOM 908 C CA . MET A 1 110 ? -4.109 -9.984 5.52 1 98.25 110 MET A CA 1
ATOM 909 C C . MET A 1 110 ? -4.281 -10.133 7.027 1 98.25 110 MET A C 1
ATOM 911 O O . MET A 1 110 ? -3.443 -9.664 7.801 1 98.25 110 MET A O 1
ATOM 915 N N . PHE A 1 111 ? -5.352 -10.859 7.441 1 97.62 111 PHE A N 1
ATOM 916 C CA . PHE A 1 111 ? -5.703 -10.883 8.859 1 97.62 111 PHE A CA 1
ATOM 917 C C . PHE A 1 111 ? -6.059 -12.297 9.305 1 97.62 111 PHE A C 1
ATOM 919 O O . PHE A 1 111 ? -6.941 -12.938 8.719 1 97.62 111 PHE A O 1
ATOM 926 N N . ARG A 1 112 ? -5.41 -12.773 10.273 1 95.94 112 ARG A N 1
ATOM 927 C CA . ARG A 1 112 ? -5.691 -14.062 10.898 1 95.94 112 ARG A CA 1
ATOM 928 C C . ARG A 1 112 ? -5.527 -13.984 12.414 1 95.94 112 ARG A C 1
ATOM 930 O O . ARG A 1 112 ? -4.5 -13.516 12.906 1 95.94 112 ARG A O 1
ATOM 937 N N . TYR A 1 113 ? -6.543 -14.383 13.117 1 94.38 113 TYR A N 1
ATOM 938 C CA . TYR A 1 113 ? -6.496 -14.375 14.578 1 94.38 113 TYR A CA 1
ATOM 939 C C . TYR A 1 113 ? -5.66 -15.539 15.102 1 94.38 113 TYR A C 1
ATOM 941 O O . TYR A 1 113 ? -6.141 -16.344 15.914 1 94.38 113 TYR A O 1
ATOM 949 N N . GLU A 1 114 ? -4.449 -15.523 14.703 1 88.88 114 GLU A N 1
ATOM 950 C CA . GLU A 1 114 ? -3.514 -16.562 15.141 1 88.88 114 GLU A CA 1
ATOM 951 C C . GLU A 1 114 ? -2.742 -16.109 16.375 1 88.88 114 GLU A C 1
ATOM 953 O O . GLU A 1 114 ? -2.695 -14.922 16.703 1 88.88 114 GLU A O 1
ATOM 958 N N . ASN A 1 115 ? -2.287 -17.109 17.078 1 87.38 115 ASN A N 1
ATOM 959 C CA . ASN A 1 115 ? -1.374 -16.766 18.172 1 87.38 115 ASN A CA 1
ATOM 960 C C . ASN A 1 115 ? -0.065 -16.188 17.641 1 87.38 115 ASN A C 1
ATOM 962 O O . ASN A 1 115 ? 0.646 -16.844 16.875 1 87.38 115 ASN A O 1
ATOM 966 N N . PRO A 1 116 ? 0.155 -15.008 18.078 1 87.44 116 PRO A N 1
ATOM 967 C CA . PRO A 1 116 ? 1.339 -14.344 17.531 1 87.44 116 PRO A CA 1
ATOM 968 C C . PRO A 1 116 ? 2.641 -15.039 17.922 1 87.44 116 PRO A C 1
ATOM 970 O O . PRO A 1 116 ? 2.781 -15.5 19.062 1 87.44 116 PRO A O 1
ATOM 973 N N . GLN A 1 117 ? 3.529 -15.25 17.062 1 82.25 117 GLN A N 1
ATOM 974 C CA . GLN A 1 117 ? 4.883 -15.773 17.234 1 82.25 117 GLN A CA 1
ATOM 975 C C . GLN A 1 117 ? 5.852 -15.109 16.25 1 82.25 117 GLN A C 1
ATOM 977 O O . GLN A 1 117 ? 5.469 -14.203 15.508 1 82.25 117 GLN A O 1
ATOM 982 N N . LYS A 1 118 ? 7.086 -15.5 16.391 1 77.88 118 LYS A N 1
ATOM 983 C CA . LYS A 1 118 ? 8.062 -14.906 15.477 1 77.88 118 LYS A CA 1
ATOM 984 C C . LYS A 1 118 ? 7.684 -15.164 14.016 1 77.88 118 LYS A C 1
ATOM 986 O O . LYS A 1 118 ? 7.531 -16.312 13.602 1 77.88 118 LYS A O 1
ATOM 991 N N . GLY A 1 119 ? 7.434 -14.102 13.336 1 77.75 119 GLY A N 1
ATOM 992 C CA . GLY A 1 119 ? 7.105 -14.211 11.922 1 77.75 119 GLY A CA 1
ATOM 993 C C . GLY A 1 119 ? 5.629 -14.445 11.672 1 77.75 119 GLY A C 1
ATOM 994 O O . GLY A 1 119 ? 5.203 -14.578 10.516 1 77.75 119 GLY A O 1
ATOM 995 N N . ARG A 1 120 ? 4.863 -14.578 12.773 1 84.38 120 ARG A N 1
ATOM 996 C CA . ARG A 1 120 ? 3.42 -14.766 12.648 1 84.38 1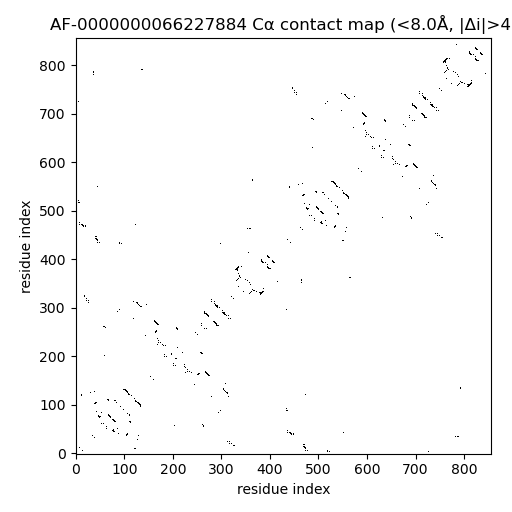20 ARG A CA 1
ATOM 997 C C . ARG A 1 120 ? 2.662 -13.648 13.359 1 84.38 120 ARG A C 1
ATOM 999 O O . ARG A 1 120 ? 2.818 -13.453 14.57 1 84.38 120 ARG A O 1
ATOM 1006 N N . PHE A 1 121 ? 1.845 -12.977 12.586 1 93.75 121 PHE A N 1
ATOM 1007 C CA . PHE A 1 121 ? 1.109 -11.82 13.094 1 93.75 121 PHE A CA 1
ATOM 1008 C C . PHE A 1 121 ? -0.375 -11.938 12.766 1 93.75 121 PHE A C 1
ATOM 1010 O O . PHE A 1 121 ? -0.77 -12.75 11.93 1 93.75 121 PHE A O 1
ATOM 1017 N N . ARG A 1 122 ? -1.126 -11.258 13.539 1 96.88 122 ARG A N 1
ATOM 1018 C CA . ARG A 1 122 ? -2.562 -11.242 13.281 1 96.88 122 ARG A CA 1
ATOM 1019 C C . ARG A 1 122 ? -2.895 -10.312 12.117 1 96.88 122 ARG A C 1
ATOM 1021 O O . ARG A 1 122 ? -3.961 -10.43 11.508 1 96.88 122 ARG A O 1
ATOM 1028 N N . GLN A 1 123 ? -2.123 -9.352 11.883 1 97.75 123 GLN A N 1
ATOM 1029 C CA . GLN A 1 123 ? -2.029 -8.602 10.641 1 97.75 123 GLN A CA 1
ATOM 1030 C C . GLN A 1 123 ? -0.652 -8.766 10 1 97.75 123 GLN A C 1
ATOM 1032 O O . GLN A 1 123 ? 0.369 -8.531 10.656 1 97.75 123 GLN A O 1
ATOM 1037 N N . PHE A 1 124 ? -0.63 -9.234 8.773 1 96.88 124 PHE A N 1
ATOM 1038 C CA . PHE A 1 124 ? 0.623 -9.414 8.055 1 96.88 124 PHE A CA 1
ATOM 1039 C C . PHE A 1 124 ? 0.448 -9.086 6.578 1 96.88 124 PHE A C 1
ATOM 1041 O O . PHE A 1 124 ? -0.679 -9.008 6.082 1 96.88 124 PHE A O 1
ATOM 1048 N N . TYR A 1 125 ? 1.486 -8.805 5.906 1 97.75 125 TYR A N 1
ATOM 1049 C CA . TYR A 1 125 ? 1.414 -8.445 4.496 1 97.75 125 TYR A CA 1
ATOM 1050 C C . TYR A 1 125 ? 1.699 -9.648 3.607 1 97.75 125 TYR A C 1
ATOM 1052 O O . TYR A 1 125 ? 2.574 -10.461 3.914 1 97.75 125 TYR A O 1
ATOM 1060 N N . GLN A 1 126 ? 0.939 -9.727 2.576 1 98.12 126 GLN A N 1
ATOM 1061 C CA . GLN A 1 126 ? 1.141 -10.734 1.546 1 98.12 126 GLN A CA 1
ATOM 1062 C C . GLN A 1 126 ? 1.34 -10.094 0.176 1 98.12 126 GLN A C 1
ATOM 1064 O O . GLN A 1 126 ? 0.76 -9.047 -0.115 1 98.12 126 GLN A O 1
ATOM 1069 N N . ALA A 1 127 ? 2.168 -10.641 -0.598 1 98.62 127 ALA A N 1
ATOM 1070 C CA . ALA A 1 127 ? 2.238 -10.406 -2.039 1 98.62 127 ALA A CA 1
ATOM 1071 C C . ALA A 1 127 ? 1.838 -11.656 -2.816 1 98.62 127 ALA A C 1
ATOM 1073 O O . ALA A 1 127 ? 2.387 -12.734 -2.592 1 98.62 127 ALA A O 1
ATOM 1074 N N . GLY A 1 128 ? 0.884 -11.484 -3.678 1 98.62 128 GLY A N 1
ATOM 1075 C CA . GLY A 1 128 ? 0.413 -12.648 -4.41 1 98.62 128 GLY A CA 1
ATOM 1076 C C . GLY A 1 128 ? 0.416 -12.445 -5.914 1 98.62 128 GLY A C 1
ATOM 1077 O O . GLY A 1 128 ? 0.383 -11.312 -6.395 1 98.62 128 GLY A O 1
ATOM 1078 N N . PHE A 1 129 ? 0.56 -13.469 -6.648 1 98.75 129 PHE A N 1
ATOM 1079 C CA . PHE A 1 129 ? 0.518 -13.555 -8.102 1 98.75 129 PHE A CA 1
ATOM 1080 C C . PHE A 1 129 ? -0.461 -14.633 -8.555 1 98.75 129 PHE A C 1
ATOM 1082 O O . PHE A 1 129 ? -0.439 -15.75 -8.039 1 98.75 129 PHE A O 1
ATOM 1089 N N . GLU A 1 130 ? -1.36 -14.234 -9.406 1 98.56 130 GLU A N 1
ATOM 1090 C CA . GLU A 1 130 ? -2.395 -15.148 -9.883 1 98.56 130 GLU A CA 1
ATOM 1091 C C . GLU A 1 130 ? -2.416 -15.211 -11.406 1 98.56 130 GLU A C 1
ATOM 1093 O O . GLU A 1 130 ? -2.51 -14.18 -12.078 1 98.56 130 GLU A O 1
ATOM 1098 N N . ILE A 1 131 ? -2.26 -16.359 -11.992 1 98.25 131 ILE A N 1
ATOM 1099 C CA . ILE A 1 131 ? -2.527 -16.625 -13.406 1 98.25 131 ILE A CA 1
ATOM 1100 C C . ILE A 1 131 ? -3.861 -17.344 -13.547 1 98.25 131 ILE A C 1
ATOM 1102 O O . ILE A 1 131 ? -4.031 -18.453 -13.039 1 98.25 131 ILE A O 1
ATOM 1106 N N . ILE A 1 132 ? -4.77 -16.719 -14.25 1 97.06 132 ILE A N 1
ATOM 1107 C CA . ILE A 1 132 ? -6.113 -17.297 -14.273 1 97.06 132 ILE A CA 1
ATOM 1108 C C . ILE A 1 132 ? -6.527 -17.594 -15.711 1 97.06 132 ILE A C 1
ATOM 1110 O O . ILE A 1 132 ? -6.094 -16.906 -16.641 1 97.06 132 ILE A O 1
ATOM 1114 N N . ASN A 1 133 ? -7.355 -18.594 -15.836 1 96.75 133 ASN A N 1
ATOM 1115 C CA . ASN A 1 133 ? -7.984 -19.031 -17.078 1 96.75 133 ASN A CA 1
ATOM 1116 C C . ASN A 1 133 ? -6.945 -19.375 -18.141 1 96.75 133 ASN A C 1
ATOM 1118 O O . ASN A 1 133 ? -7.094 -19.016 -19.297 1 96.75 133 ASN A O 1
ATOM 1122 N N . TYR A 1 134 ? -5.867 -20.047 -17.719 1 96.19 134 TYR A N 1
ATOM 1123 C CA . TYR A 1 134 ? -4.867 -20.469 -18.688 1 96.19 134 TYR A CA 1
ATOM 1124 C C . TYR A 1 134 ? -5.316 -21.75 -19.406 1 96.19 134 TYR A C 1
ATOM 1126 O O . TYR A 1 134 ? -6.207 -22.453 -18.922 1 96.19 134 TYR A O 1
ATOM 1134 N N . LYS A 1 135 ? -4.734 -22 -20.531 1 94.12 135 LYS A N 1
ATOM 1135 C CA . LYS A 1 135 ? -5.066 -23.188 -21.297 1 94.12 135 LYS A CA 1
ATOM 1136 C C . LYS A 1 135 ? -4.562 -24.453 -20.594 1 94.12 135 LYS A C 1
ATOM 1138 O O . LYS A 1 135 ? -3.43 -24.484 -20.109 1 94.12 135 LYS A O 1
ATOM 1143 N N . LYS A 1 136 ? -5.359 -25.469 -20.609 1 90.5 136 LYS A N 1
ATOM 1144 C CA . LYS A 1 136 ? -5.094 -26.703 -19.875 1 90.5 136 LYS A CA 1
ATOM 1145 C C . LYS A 1 136 ? -3.754 -27.297 -20.281 1 90.5 136 LYS A C 1
ATOM 1147 O O . LYS A 1 136 ? -2.992 -27.766 -19.422 1 90.5 136 LYS A O 1
ATOM 1152 N N . ASP A 1 137 ? -3.408 -27.25 -21.562 1 92 137 ASP A N 1
ATOM 1153 C CA . ASP A 1 137 ? -2.219 -27.906 -22.094 1 92 137 ASP A CA 1
ATOM 1154 C C . ASP A 1 137 ? -0.971 -27.062 -21.859 1 92 137 ASP A C 1
ATOM 1156 O O . ASP A 1 137 ? 0.101 -27.375 -22.391 1 92 137 ASP A O 1
ATOM 1160 N N . SER A 1 138 ? -1.088 -26.031 -21.031 1 96.25 138 SER A N 1
ATOM 1161 C CA . SER A 1 138 ? 0.061 -25.156 -20.812 1 96.25 138 SER A CA 1
ATOM 1162 C C . SER A 1 138 ? 0.513 -25.188 -19.359 1 96.25 138 SER A C 1
ATOM 1164 O O . SER A 1 138 ? 1.321 -24.344 -18.938 1 96.25 138 SER A O 1
ATOM 1166 N N . LEU A 1 139 ? 0.066 -26.109 -18.562 1 97.06 139 LEU A N 1
ATOM 1167 C CA . LEU A 1 139 ? 0.272 -26.141 -17.109 1 97.06 139 LEU A CA 1
ATOM 1168 C C . LEU A 1 139 ? 1.759 -26.109 -16.781 1 97.06 139 LEU A C 1
ATOM 1170 O O . LEU A 1 139 ? 2.188 -25.312 -15.938 1 97.06 139 LEU A O 1
ATOM 1174 N N . GLU A 1 140 ? 2.559 -27 -17.422 1 97.25 140 GLU A N 1
ATOM 1175 C CA . GLU A 1 140 ? 3.979 -27.094 -17.094 1 97.25 140 GLU A CA 1
ATOM 1176 C C . GLU A 1 140 ? 4.684 -25.75 -17.328 1 97.25 140 GLU A C 1
ATOM 1178 O O . GLU A 1 140 ? 5.602 -25.391 -16.578 1 97.25 140 GLU A O 1
ATOM 1183 N N . PHE A 1 141 ? 4.242 -24.969 -18.328 1 97.88 141 PHE A N 1
ATOM 1184 C CA . PHE A 1 141 ? 4.855 -23.672 -18.625 1 97.88 141 PHE A CA 1
ATOM 1185 C C . PHE A 1 141 ? 4.363 -22.609 -17.672 1 97.88 141 PHE A C 1
ATOM 1187 O O . PHE A 1 141 ? 5.105 -21.672 -17.328 1 97.88 141 PHE A O 1
ATOM 1194 N N . GLN A 1 142 ? 3.064 -22.703 -17.203 1 98.38 142 GLN A N 1
ATOM 1195 C CA . GLN A 1 142 ? 2.576 -21.797 -16.156 1 98.38 142 GLN A CA 1
ATOM 1196 C C . GLN A 1 142 ? 3.375 -21.953 -14.867 1 98.38 142 GLN A C 1
ATOM 1198 O O . GLN A 1 142 ? 3.754 -20.969 -14.242 1 98.38 142 GLN A O 1
ATOM 1203 N N . ILE A 1 143 ? 3.635 -23.234 -14.539 1 98.5 143 ILE A N 1
ATOM 1204 C CA . ILE A 1 143 ? 4.41 -23.562 -13.344 1 98.5 143 ILE A CA 1
ATOM 1205 C C . ILE A 1 143 ? 5.816 -22.984 -13.469 1 98.5 143 ILE A C 1
ATOM 1207 O O . ILE A 1 143 ? 6.328 -22.375 -12.523 1 98.5 143 ILE A O 1
ATOM 1211 N N . LEU A 1 144 ? 6.398 -23.172 -14.617 1 98.31 144 LEU A N 1
ATOM 1212 C CA . LEU A 1 144 ? 7.746 -22.672 -14.859 1 98.31 144 LEU A CA 1
ATOM 1213 C C . LEU A 1 144 ? 7.793 -21.156 -14.672 1 98.31 144 LEU A C 1
ATOM 1215 O O . LEU A 1 144 ? 8.703 -20.625 -14.031 1 98.31 144 LEU A O 1
ATOM 1219 N N . GLU A 1 145 ? 6.84 -20.438 -15.242 1 98.25 145 GLU A N 1
ATOM 1220 C CA . GLU A 1 145 ? 6.805 -18.984 -15.125 1 98.25 145 GLU A CA 1
ATOM 1221 C C . GLU A 1 145 ? 6.742 -18.547 -13.664 1 98.25 145 GLU A C 1
ATOM 1223 O O . GLU A 1 145 ? 7.469 -17.641 -13.25 1 98.25 145 GLU A O 1
ATOM 1228 N N . ILE A 1 146 ? 5.895 -19.188 -12.906 1 98.25 146 ILE A N 1
ATOM 1229 C CA . ILE A 1 146 ? 5.695 -18.859 -11.5 1 98.25 146 ILE A CA 1
ATOM 1230 C C . ILE A 1 146 ? 6.992 -19.094 -10.727 1 98.25 146 ILE A C 1
ATOM 1232 O O . ILE A 1 146 ? 7.406 -18.25 -9.938 1 98.25 146 ILE A O 1
ATOM 1236 N N . ILE A 1 147 ? 7.621 -20.203 -10.969 1 98.5 147 ILE A N 1
ATOM 1237 C CA . ILE A 1 147 ? 8.836 -20.562 -10.25 1 98.5 147 ILE A CA 1
ATOM 1238 C C . ILE A 1 147 ? 9.961 -19.609 -10.625 1 98.5 147 ILE A C 1
ATOM 1240 O O . ILE A 1 147 ? 10.719 -19.156 -9.758 1 98.5 147 ILE A O 1
ATOM 1244 N N . LEU A 1 148 ? 10.086 -19.25 -11.914 1 98.38 148 LEU A N 1
ATOM 1245 C CA . LEU A 1 148 ? 11.109 -18.312 -12.352 1 98.38 148 LEU A CA 1
ATOM 1246 C C . LEU A 1 148 ? 10.883 -16.938 -11.758 1 98.38 148 LEU A C 1
ATOM 1248 O O . LEU A 1 148 ? 11.836 -16.234 -11.414 1 98.38 148 LEU A O 1
ATOM 1252 N N . LEU A 1 149 ? 9.633 -16.547 -11.695 1 98.56 149 LEU A N 1
ATOM 1253 C CA . LEU A 1 149 ? 9.297 -15.281 -11.055 1 98.56 149 LEU A CA 1
ATOM 1254 C C . LEU A 1 149 ? 9.75 -15.266 -9.602 1 98.56 149 LEU A C 1
ATOM 1256 O O . LEU A 1 149 ? 10.375 -14.297 -9.148 1 98.56 149 LEU A O 1
ATOM 1260 N N . ILE A 1 150 ? 9.461 -16.344 -8.852 1 98.69 150 ILE A N 1
ATOM 1261 C CA . ILE A 1 150 ? 9.852 -16.453 -7.449 1 98.69 150 ILE A CA 1
ATOM 1262 C C . ILE A 1 150 ? 11.375 -16.328 -7.324 1 98.69 150 ILE A C 1
ATOM 1264 O O . ILE A 1 150 ? 11.875 -15.57 -6.496 1 98.69 150 ILE A O 1
ATOM 1268 N N . LYS A 1 151 ? 12.062 -17.031 -8.156 1 98 151 LYS A N 1
ATOM 1269 C CA . LYS A 1 151 ? 13.516 -17.031 -8.117 1 98 151 LYS A CA 1
ATOM 1270 C C . LYS A 1 151 ? 14.062 -15.633 -8.414 1 98 151 LYS A C 1
ATOM 1272 O O . LYS A 1 151 ? 15.039 -15.195 -7.797 1 98 151 LYS A O 1
ATOM 1277 N N . SER A 1 152 ? 13.453 -14.961 -9.375 1 98 152 SER A N 1
ATOM 1278 C CA . SER A 1 152 ? 13.867 -13.602 -9.703 1 98 152 SER A CA 1
ATOM 1279 C C . SER A 1 152 ? 13.672 -12.664 -8.516 1 98 152 SER A C 1
ATOM 1281 O O . SER A 1 152 ? 14.531 -11.836 -8.219 1 98 152 SER A O 1
ATOM 1283 N N . ILE A 1 153 ? 12.547 -12.789 -7.832 1 98.5 153 ILE A N 1
ATOM 1284 C CA . ILE A 1 153 ? 12.25 -11.961 -6.668 1 98.5 153 ILE A CA 1
ATOM 1285 C C . ILE A 1 153 ? 13.273 -12.234 -5.57 1 98.5 153 ILE A C 1
ATOM 1287 O O . ILE A 1 153 ? 13.836 -11.297 -4.992 1 98.5 153 ILE A O 1
ATOM 1291 N N . PHE A 1 154 ? 13.539 -13.5 -5.289 1 98 154 PHE A N 1
ATOM 1292 C CA . PHE A 1 154 ? 14.492 -13.867 -4.254 1 98 154 PHE A CA 1
ATOM 1293 C C . PHE A 1 154 ? 15.883 -13.344 -4.59 1 98 154 PHE A C 1
ATOM 1295 O O . PHE A 1 154 ? 16.594 -12.844 -3.713 1 98 154 PHE A O 1
ATOM 1302 N N . LYS A 1 155 ? 16.234 -13.438 -5.836 1 97 155 LYS A N 1
ATOM 1303 C CA . LYS A 1 155 ? 17.516 -12.906 -6.27 1 97 155 LYS A CA 1
ATOM 1304 C C . LYS A 1 155 ? 17.625 -11.414 -5.984 1 97 155 LYS A C 1
ATOM 1306 O O . LYS A 1 155 ? 18.609 -10.953 -5.402 1 97 155 LYS A O 1
ATOM 1311 N N . ASP A 1 156 ? 16.609 -10.664 -6.359 1 97 156 ASP A N 1
ATOM 1312 C CA . ASP A 1 156 ? 16.609 -9.211 -6.176 1 97 156 ASP A CA 1
ATOM 1313 C C . ASP A 1 156 ? 16.594 -8.844 -4.691 1 97 156 ASP A C 1
ATOM 1315 O O . ASP A 1 156 ? 17.094 -7.789 -4.305 1 97 156 ASP A O 1
ATOM 1319 N N . LEU A 1 157 ? 16.062 -9.711 -3.838 1 96.44 157 LEU A N 1
ATOM 1320 C CA . LEU A 1 157 ? 16 -9.453 -2.402 1 96.44 157 LEU A CA 1
ATOM 1321 C C . LEU A 1 157 ? 17.25 -9.969 -1.707 1 96.44 157 LEU A C 1
ATOM 1323 O O . LEU A 1 157 ? 17.438 -9.75 -0.508 1 96.44 157 LEU A O 1
ATOM 1327 N N . GLY A 1 158 ? 18.094 -10.688 -2.391 1 94.62 158 GLY A N 1
ATOM 1328 C CA . GLY A 1 158 ? 19.312 -11.25 -1.827 1 94.62 158 GLY A CA 1
ATOM 1329 C C . GLY A 1 158 ? 19.062 -12.477 -0.967 1 94.62 158 GLY A C 1
ATOM 1330 O O . GLY A 1 158 ? 19.781 -12.711 0.011 1 94.62 158 GLY A O 1
ATOM 1331 N N . ILE A 1 159 ? 18.031 -13.203 -1.238 1 94.75 159 ILE A N 1
ATOM 1332 C CA . ILE A 1 159 ? 17.688 -14.414 -0.503 1 94.75 159 ILE A CA 1
ATOM 1333 C C . ILE A 1 159 ? 18.094 -15.641 -1.312 1 94.75 159 ILE A C 1
ATOM 1335 O O . ILE A 1 159 ? 17.578 -15.875 -2.402 1 94.75 159 ILE A O 1
ATOM 1339 N N . ASN A 1 160 ? 18.984 -16.406 -0.776 1 93.25 160 ASN A N 1
ATOM 1340 C CA . ASN A 1 160 ? 19.547 -17.516 -1.544 1 93.25 160 ASN A CA 1
ATOM 1341 C C . ASN A 1 160 ? 19.406 -18.844 -0.801 1 93.25 160 ASN A C 1
ATOM 1343 O O . ASN A 1 160 ? 19.578 -19.906 -1.39 1 93.25 160 ASN A O 1
ATOM 1347 N N . GLU A 1 161 ? 19.047 -18.781 0.405 1 94 161 GLU A N 1
ATOM 1348 C CA . GLU A 1 161 ? 18.969 -20 1.21 1 94 161 GLU A CA 1
ATOM 1349 C C . GLU A 1 161 ? 17.531 -20.484 1.334 1 94 161 GLU A C 1
ATOM 1351 O O . GLU A 1 161 ? 16.844 -20.156 2.307 1 94 161 GLU A O 1
ATOM 1356 N N . TYR A 1 162 ? 17.109 -21.297 0.389 1 96.19 162 TYR A N 1
ATOM 1357 C CA . TYR A 1 162 ? 15.773 -21.891 0.427 1 96.19 162 TYR A CA 1
ATOM 1358 C C . TYR A 1 162 ? 15.75 -23.234 -0.303 1 96.19 162 TYR A C 1
ATOM 1360 O O . TYR A 1 162 ? 16.641 -23.531 -1.09 1 96.19 162 TYR A O 1
ATOM 1368 N N . GLU A 1 163 ? 14.844 -24.047 -0.008 1 96.94 163 GLU A N 1
ATOM 1369 C CA . GLU A 1 163 ? 14.555 -25.297 -0.723 1 96.94 163 GLU A CA 1
ATOM 1370 C C . GLU A 1 163 ? 13.156 -25.266 -1.325 1 96.94 163 GLU A C 1
ATOM 1372 O O . GLU A 1 163 ? 12.258 -24.609 -0.792 1 96.94 163 GLU A O 1
ATOM 1377 N N . ILE A 1 164 ? 12.984 -25.922 -2.48 1 98.19 164 ILE A N 1
ATOM 1378 C CA . ILE A 1 164 ? 11.703 -26 -3.172 1 98.19 164 ILE A CA 1
ATOM 1379 C C . ILE A 1 164 ? 11.078 -27.375 -2.955 1 98.19 164 ILE A C 1
ATOM 1381 O O . ILE A 1 164 ? 11.703 -28.391 -3.24 1 98.19 164 ILE A O 1
ATOM 1385 N N . LYS A 1 165 ? 9.898 -27.406 -2.385 1 97.81 165 LYS A N 1
ATOM 1386 C CA . LYS A 1 165 ? 9.109 -28.625 -2.283 1 97.81 165 LYS A CA 1
ATOM 1387 C C . LYS A 1 165 ? 7.934 -28.594 -3.256 1 97.81 165 LYS A C 1
ATOM 1389 O O . LYS A 1 165 ? 7.285 -27.562 -3.432 1 97.81 165 LYS A O 1
ATOM 1394 N N . ILE A 1 166 ? 7.727 -29.703 -3.943 1 98.38 166 ILE A N 1
ATOM 1395 C CA . ILE A 1 166 ? 6.617 -29.766 -4.891 1 98.38 166 ILE A CA 1
ATOM 1396 C C . ILE A 1 166 ? 5.801 -31.031 -4.637 1 98.38 166 ILE A C 1
ATOM 1398 O O . ILE A 1 166 ? 6.312 -32 -4.09 1 98.38 166 ILE A O 1
ATOM 1402 N N . ASN A 1 167 ? 4.57 -31 -4.93 1 97.69 167 ASN A N 1
ATOM 1403 C CA . ASN A 1 167 ? 3.658 -32.125 -4.926 1 97.69 167 ASN A CA 1
ATOM 1404 C C . ASN A 1 167 ? 2.602 -32 -6.02 1 97.69 167 ASN A C 1
ATOM 1406 O O . ASN A 1 167 ? 2.398 -30.922 -6.57 1 97.69 167 ASN A O 1
ATOM 1410 N N . PHE A 1 168 ? 2.117 -33.094 -6.484 1 97.88 168 PHE A N 1
ATOM 1411 C CA . PHE A 1 168 ? 1.033 -33.156 -7.457 1 97.88 168 PHE A CA 1
ATOM 1412 C C . PHE A 1 168 ? -0.172 -33.875 -6.883 1 97.88 168 PHE A C 1
ATOM 1414 O O . PHE A 1 168 ? -0.148 -35.094 -6.746 1 97.88 168 PHE A O 1
ATOM 1421 N N . LEU A 1 169 ? -1.24 -33.125 -6.582 1 95.81 169 LEU A N 1
ATOM 1422 C CA . LEU A 1 169 ? -2.424 -33.656 -5.91 1 95.81 169 LEU A CA 1
ATOM 1423 C C . LEU A 1 169 ? -3.4 -34.25 -6.914 1 95.81 169 LEU A C 1
ATOM 1425 O O . LEU A 1 169 ? -4.398 -34.875 -6.527 1 95.81 169 LEU A O 1
ATOM 1429 N N . SER A 1 170 ? -3.104 -34.094 -8.211 1 94.94 170 SER A N 1
ATOM 1430 C CA . SER A 1 170 ? -3.83 -34.719 -9.297 1 94.94 170 SER A CA 1
ATOM 1431 C C . SER A 1 170 ? -5.234 -34.156 -9.438 1 94.94 170 SER A C 1
ATOM 1433 O O . SER A 1 170 ? -5.539 -33.094 -8.875 1 94.94 170 SER A O 1
ATOM 1435 N N . ASN A 1 171 ? -6.105 -34.719 -10.312 1 92 171 ASN A N 1
ATOM 1436 C CA . ASN A 1 171 ? -7.457 -34.281 -10.633 1 92 171 ASN A CA 1
ATOM 1437 C C . ASN A 1 171 ? -8.453 -34.688 -9.547 1 92 171 ASN A C 1
ATOM 1439 O O . ASN A 1 171 ? -8.102 -35.438 -8.625 1 92 171 ASN A O 1
ATOM 1443 N N . LEU A 1 172 ? -9.633 -34.25 -9.711 1 91.69 172 LEU A N 1
ATOM 1444 C CA . LEU A 1 172 ? -10.68 -34.438 -8.711 1 91.69 172 LEU A CA 1
ATOM 1445 C C . LEU A 1 172 ? -10.938 -35.938 -8.469 1 91.69 172 LEU A C 1
ATOM 1447 O O . LEU A 1 172 ? -11.094 -36.344 -7.324 1 91.69 172 LEU A O 1
ATOM 1451 N N . THR A 1 173 ? -10.984 -36.719 -9.508 1 94.38 173 THR A N 1
ATOM 1452 C CA . THR A 1 173 ? -11.289 -38.125 -9.398 1 94.38 173 THR A CA 1
ATOM 1453 C C . THR A 1 173 ? -10.203 -38.844 -8.602 1 94.38 173 THR A C 1
ATOM 1455 O O . THR A 1 173 ? -10.5 -39.562 -7.641 1 94.38 173 THR A O 1
ATOM 1458 N N . THR A 1 174 ? -8.992 -38.656 -9.031 1 95.94 174 THR A N 1
ATOM 1459 C CA . THR A 1 174 ? -7.867 -39.312 -8.352 1 95.94 174 THR A CA 1
ATOM 1460 C C . THR A 1 174 ? -7.781 -38.844 -6.898 1 95.94 174 THR A C 1
ATOM 1462 O O . THR A 1 174 ? -7.547 -39.656 -6 1 95.94 174 THR A O 1
ATOM 1465 N N . ARG A 1 175 ? -7.984 -37.625 -6.625 1 93.75 175 ARG A N 1
ATOM 1466 C CA . ARG A 1 175 ? -7.906 -37.062 -5.277 1 93.75 175 ARG A CA 1
ATOM 1467 C C . ARG A 1 175 ? -9 -37.625 -4.383 1 93.75 175 ARG A C 1
ATOM 1469 O O . ARG A 1 175 ? -8.766 -37.906 -3.199 1 93.75 175 ARG A O 1
ATOM 1476 N N . ASN A 1 176 ? -10.188 -37.812 -4.945 1 94.06 176 ASN A N 1
ATOM 1477 C CA . ASN A 1 176 ? -11.281 -38.375 -4.176 1 94.06 176 ASN A CA 1
ATOM 1478 C C . ASN A 1 176 ? -10.984 -39.812 -3.764 1 94.06 176 ASN A C 1
ATOM 1480 O O . ASN A 1 176 ? -11.273 -40.219 -2.635 1 94.06 176 ASN A O 1
ATOM 1484 N N . ILE A 1 177 ? -10.453 -40.562 -4.68 1 96.19 177 ILE A N 1
ATOM 1485 C CA . ILE A 1 177 ? -10.07 -41.938 -4.371 1 96.19 177 ILE A CA 1
ATOM 1486 C C . ILE A 1 177 ? -9.016 -41.938 -3.27 1 96.19 177 ILE A C 1
ATOM 1488 O O . ILE A 1 177 ? -9.109 -42.719 -2.316 1 96.19 177 ILE A O 1
ATOM 1492 N N . TYR A 1 178 ? -8.078 -41.094 -3.43 1 95.69 178 TYR A N 1
ATOM 1493 C CA . TYR A 1 178 ? -7.008 -40.969 -2.443 1 95.69 178 TYR A CA 1
ATOM 1494 C C . TYR A 1 178 ? -7.566 -40.562 -1.083 1 95.69 178 TYR A C 1
ATOM 1496 O O . TYR A 1 178 ? -7.219 -41.156 -0.062 1 95.69 178 TYR A O 1
ATOM 1504 N N . LYS A 1 179 ? -8.414 -39.594 -1.022 1 94.62 179 LYS A N 1
ATOM 1505 C CA . LYS A 1 179 ? -9.008 -39.094 0.217 1 94.62 179 LYS A CA 1
ATOM 1506 C C . LYS A 1 179 ? -9.758 -40.219 0.938 1 94.62 179 LYS A C 1
ATOM 1508 O O . LYS A 1 179 ? -9.68 -40.344 2.162 1 94.62 179 LYS A O 1
ATOM 1513 N N . LYS A 1 180 ? -10.5 -40.969 0.158 1 96.06 180 LYS A N 1
ATOM 1514 C CA . LYS A 1 180 ? -11.242 -42.094 0.739 1 96.06 180 LYS A CA 1
ATOM 1515 C C . LYS A 1 180 ? -10.305 -43.094 1.381 1 96.06 180 LYS A C 1
ATOM 1517 O O . LYS A 1 180 ? -10.562 -43.562 2.492 1 96.06 180 LYS A O 1
ATOM 1522 N N . ASN A 1 181 ? -9.305 -43.406 0.661 1 96.62 181 ASN A N 1
ATOM 1523 C CA . ASN A 1 181 ? -8.328 -44.375 1.176 1 96.62 181 ASN A CA 1
ATOM 1524 C C . ASN A 1 181 ? -7.613 -43.812 2.412 1 96.62 181 ASN A C 1
ATOM 1526 O O . ASN A 1 181 ? -7.398 -44.562 3.379 1 96.62 181 ASN A O 1
ATOM 1530 N N . LEU A 1 182 ? -7.254 -42.594 2.33 1 95.81 182 LEU A N 1
ATOM 1531 C CA . LEU A 1 182 ? -6.574 -41.969 3.451 1 95.81 182 LEU A CA 1
ATOM 1532 C C . LEU A 1 182 ? -7.473 -41.938 4.684 1 95.81 182 LEU A C 1
ATOM 1534 O O . LEU A 1 182 ? -7 -42.156 5.805 1 95.81 182 LEU A O 1
ATOM 1538 N N . ALA A 1 183 ? -8.688 -41.594 4.438 1 96.5 183 ALA A N 1
ATOM 1539 C CA . ALA A 1 183 ? -9.648 -41.594 5.535 1 96.5 183 ALA A CA 1
ATOM 1540 C C . ALA A 1 183 ? -9.734 -42.969 6.191 1 96.5 183 ALA A C 1
ATOM 1542 O O . ALA A 1 183 ? -9.719 -43.062 7.422 1 96.5 183 ALA A O 1
ATOM 1543 N N . GLN A 1 184 ? -9.852 -43.969 5.383 1 97.25 184 GLN A N 1
ATOM 1544 C CA . GLN A 1 184 ? -9.898 -45.344 5.887 1 97.25 184 GLN A CA 1
ATOM 1545 C C . GLN A 1 184 ? -8.641 -45.688 6.676 1 97.25 184 GLN A C 1
ATOM 1547 O O . GLN A 1 184 ? -8.711 -46.312 7.73 1 97.25 184 GLN A O 1
ATOM 1552 N N . TYR A 1 185 ? -7.57 -45.281 6.148 1 97.38 185 TYR A N 1
ATOM 1553 C CA . TYR A 1 185 ? -6.297 -45.5 6.82 1 97.38 185 TYR A CA 1
ATOM 1554 C C . TYR A 1 185 ? -6.27 -44.844 8.188 1 97.38 185 TYR A C 1
ATOM 1556 O O . TYR A 1 185 ? -5.926 -45.469 9.188 1 97.38 185 TYR A O 1
ATOM 1564 N N . PHE A 1 186 ? -6.621 -43.562 8.281 1 97 186 PHE A N 1
ATOM 1565 C CA . PHE A 1 186 ? -6.496 -42.781 9.508 1 97 186 PHE A CA 1
ATOM 1566 C C . PHE A 1 186 ? -7.555 -43.219 10.523 1 97 186 PHE A C 1
ATOM 1568 O O . PHE A 1 186 ? -7.371 -43.031 11.727 1 97 186 PHE A O 1
ATOM 1575 N N . GLU A 1 187 ? -8.641 -43.719 9.969 1 97.12 187 GLU A N 1
ATOM 1576 C CA . GLU A 1 187 ? -9.672 -44.219 10.883 1 97.12 187 GLU A CA 1
ATOM 1577 C C . GLU A 1 187 ? -9.102 -45.281 11.812 1 97.12 187 GLU A C 1
ATOM 1579 O O . GLU A 1 187 ? -9.508 -45.375 12.977 1 97.12 187 GLU A O 1
ATOM 1584 N N . LYS A 1 188 ? -8.188 -46.031 11.375 1 96.62 188 LYS A N 1
ATOM 1585 C CA . LYS A 1 188 ? -7.551 -47.094 12.156 1 96.62 188 LYS A CA 1
ATOM 1586 C C . LYS A 1 188 ? -6.719 -46.5 13.289 1 96.62 188 LYS A C 1
ATOM 1588 O O . LYS A 1 188 ? -6.41 -47.188 14.266 1 96.62 188 LYS A O 1
ATOM 1593 N N . PHE A 1 189 ? -6.352 -45.281 13.125 1 96.44 189 PHE A N 1
ATOM 1594 C CA . PHE A 1 189 ? -5.488 -44.656 14.109 1 96.44 189 PHE A CA 1
ATOM 1595 C C . PHE A 1 189 ? -6.211 -43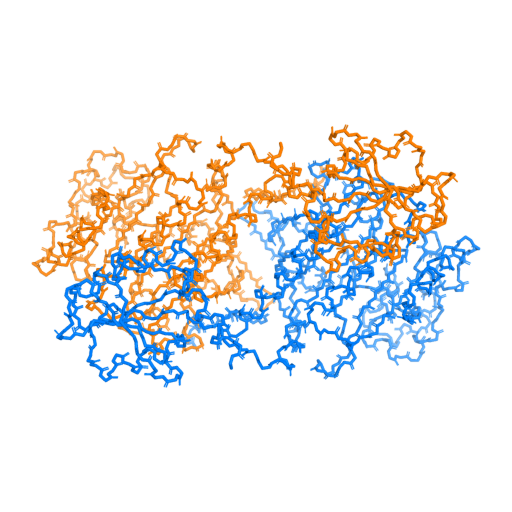.469 14.773 1 96.44 189 PHE A C 1
ATOM 1597 O O . PHE A 1 189 ? -5.574 -42.562 15.312 1 96.44 189 PHE A O 1
ATOM 1604 N N . SER A 1 190 ? -7.473 -43.438 14.695 1 95.44 190 SER A N 1
ATOM 1605 C CA . SER A 1 190 ? -8.289 -42.281 15.133 1 95.44 190 SER A CA 1
ATOM 1606 C C . SER A 1 190 ? -8.016 -41.938 16.594 1 95.44 190 SER A C 1
ATOM 1608 O O . SER A 1 190 ? -7.996 -40.781 16.953 1 95.44 190 SER A O 1
ATOM 1610 N N . ASP A 1 191 ? -7.711 -42.875 17.438 1 95.06 191 ASP A N 1
ATOM 1611 C CA . ASP A 1 191 ? -7.508 -42.688 18.875 1 95.06 191 ASP A CA 1
ATOM 1612 C C . ASP A 1 191 ? -6.195 -41.938 19.156 1 95.06 191 ASP A C 1
ATOM 1614 O O . ASP A 1 191 ? -6.008 -41.375 20.234 1 95.06 191 ASP A O 1
ATOM 1618 N N . LYS A 1 192 ? -5.371 -41.969 18.156 1 96.19 192 LYS A N 1
ATOM 1619 C CA . LYS A 1 192 ? -4.051 -41.375 18.344 1 96.19 192 LYS A CA 1
ATOM 1620 C C . LYS A 1 192 ? -4 -39.969 17.75 1 96.19 192 LYS A C 1
ATOM 1622 O O . LYS A 1 192 ? -2.975 -39.281 17.828 1 96.19 192 LYS A O 1
ATOM 1627 N N . LEU A 1 193 ? -5.047 -39.5 17.141 1 95.88 193 LEU A N 1
ATOM 1628 C CA . LEU A 1 193 ? -5.09 -38.219 16.469 1 95.88 193 LEU A CA 1
ATOM 1629 C C . LEU A 1 193 ? -5.656 -37.125 17.406 1 95.88 193 LEU A C 1
ATOM 1631 O O . LEU A 1 193 ? -6.418 -37.438 18.328 1 95.88 193 LEU A O 1
ATOM 1635 N N . GLU A 1 194 ? -5.215 -35.906 17.203 1 93.12 194 GLU A N 1
ATOM 1636 C CA . GLU A 1 194 ? -5.797 -34.75 17.906 1 93.12 194 GLU A CA 1
ATOM 1637 C C . GLU A 1 194 ? -7.277 -34.594 17.562 1 93.12 194 GLU A C 1
ATOM 1639 O O . GLU A 1 194 ? -7.727 -35.062 16.5 1 93.12 194 GLU A O 1
ATOM 1644 N N . PRO A 1 195 ? -7.992 -33.938 18.406 1 90.12 195 PRO A N 1
ATOM 1645 C CA . PRO A 1 195 ? -9.43 -33.781 18.172 1 90.12 195 PRO A CA 1
ATOM 1646 C C . PRO A 1 195 ? -9.75 -33.156 16.812 1 90.12 195 PRO A C 1
ATOM 1648 O O . PRO A 1 195 ? -10.656 -33.625 16.125 1 90.12 195 PRO A O 1
ATOM 1651 N N . ILE A 1 196 ? -9.055 -32.25 16.359 1 86.94 196 ILE A N 1
ATOM 1652 C CA . ILE A 1 196 ? -9.312 -31.578 15.094 1 86.94 196 ILE A CA 1
ATOM 1653 C C . ILE A 1 196 ? -9.07 -32.562 13.938 1 86.94 196 ILE A C 1
ATOM 1655 O O . ILE A 1 196 ? -9.766 -32.5 12.922 1 86.94 196 ILE A O 1
ATOM 1659 N N . SER A 1 197 ? -8.133 -33.375 14.117 1 91.25 197 SER A N 1
ATOM 1660 C CA . SER A 1 197 ? -7.781 -34.312 13.062 1 91.25 197 SER A CA 1
ATOM 1661 C C . SER A 1 197 ? -8.82 -35.438 12.953 1 91.25 197 SER A C 1
ATOM 1663 O O . SER A 1 197 ? -9.031 -36 11.867 1 91.25 197 SER A O 1
ATOM 1665 N N . LYS A 1 198 ? -9.461 -35.656 14.055 1 93.06 198 LYS A N 1
ATOM 1666 C CA . LYS A 1 198 ? -10.562 -36.625 14.008 1 93.06 198 LYS A CA 1
ATOM 1667 C C . LYS A 1 198 ? -11.688 -36.094 13.109 1 93.06 198 LYS A C 1
ATOM 1669 O O . LYS A 1 198 ? -12.289 -36.875 12.359 1 93.06 198 LYS A O 1
ATOM 1674 N N . ILE A 1 199 ? -11.836 -34.875 13.148 1 88.69 199 ILE A N 1
ATOM 1675 C CA . ILE A 1 199 ? -12.852 -34.25 12.297 1 88.69 199 ILE A CA 1
ATOM 1676 C C . ILE A 1 199 ? -12.375 -34.25 10.852 1 88.69 199 ILE A C 1
ATOM 1678 O O . ILE A 1 199 ? -13.172 -34.5 9.93 1 88.69 199 ILE A O 1
ATOM 1682 N N . ARG A 1 200 ? -11.117 -34.062 10.656 1 89.38 200 ARG A N 1
ATOM 1683 C CA . ARG A 1 200 ? -10.531 -33.969 9.328 1 89.38 200 ARG A CA 1
ATOM 1684 C C . ARG A 1 200 ? -10.633 -35.281 8.586 1 89.38 200 ARG A C 1
ATOM 1686 O O . ARG A 1 200 ? -10.688 -35.312 7.355 1 89.38 200 ARG A O 1
ATOM 1693 N N . ILE A 1 201 ? -10.68 -36.406 9.336 1 93.88 201 ILE A N 1
ATOM 1694 C CA . ILE A 1 201 ? -10.797 -37.719 8.703 1 93.88 201 ILE A CA 1
ATOM 1695 C C . ILE A 1 201 ? -12.008 -37.719 7.77 1 93.88 201 ILE A C 1
ATOM 1697 O O . ILE A 1 201 ? -11.914 -38.219 6.641 1 93.88 201 ILE A O 1
ATOM 1701 N N . LYS A 1 202 ? -13.07 -37.094 8.203 1 89.38 202 LYS A N 1
ATOM 1702 C CA . LYS A 1 202 ? -14.32 -37.125 7.445 1 89.38 202 LYS A CA 1
ATOM 1703 C C . LYS A 1 202 ? -14.383 -35.938 6.457 1 89.38 202 LYS A C 1
ATOM 1705 O O . LYS A 1 202 ? -14.977 -36.062 5.387 1 89.38 202 LYS A O 1
ATOM 1710 N N . LYS A 1 203 ? -13.797 -34.906 6.738 1 86.31 203 LYS A N 1
ATOM 1711 C CA . LYS A 1 203 ? -13.969 -33.688 5.945 1 86.31 203 LYS A CA 1
ATOM 1712 C C . LYS A 1 203 ? -12.836 -33.531 4.934 1 86.31 203 LYS A C 1
ATOM 1714 O O . LYS A 1 203 ? -13.086 -33.25 3.758 1 86.31 203 LYS A O 1
ATOM 1719 N N . ASN A 1 204 ? -11.617 -33.594 5.469 1 88.19 204 ASN A N 1
ATOM 1720 C CA . ASN A 1 204 ? -10.438 -33.438 4.617 1 88.19 204 ASN A CA 1
ATOM 1721 C C . ASN A 1 204 ? -9.219 -34.125 5.227 1 88.19 204 ASN A C 1
ATOM 1723 O O . ASN A 1 204 ? -8.328 -33.438 5.758 1 88.19 204 ASN A O 1
ATOM 1727 N N . PRO A 1 205 ? -9.133 -35.375 4.969 1 92.62 205 PRO A N 1
ATOM 1728 C CA . PRO A 1 205 ? -8.047 -36.156 5.602 1 92.62 205 PRO A CA 1
ATOM 1729 C C . PRO A 1 205 ? -6.664 -35.719 5.137 1 92.62 205 PRO A C 1
ATOM 1731 O O . PRO A 1 205 ? -5.664 -36 5.793 1 92.62 205 PRO A O 1
ATOM 1734 N N . LEU A 1 206 ? -6.57 -34.969 4.023 1 91 206 LEU A N 1
ATOM 1735 C CA . LEU A 1 206 ? -5.285 -34.5 3.516 1 91 206 LEU A CA 1
ATOM 1736 C C . LEU A 1 206 ? -4.609 -33.594 4.523 1 91 206 LEU A C 1
ATOM 1738 O O . LEU A 1 206 ? -3.379 -33.562 4.613 1 91 206 LEU A O 1
ATOM 1742 N N . ARG A 1 207 ? -5.367 -32.875 5.258 1 88.56 207 ARG A N 1
ATOM 1743 C CA . ARG A 1 207 ? -4.859 -31.859 6.16 1 88.56 207 ARG A CA 1
ATOM 1744 C C . ARG A 1 207 ? -4.145 -32.5 7.355 1 88.56 207 ARG A C 1
ATOM 1746 O O . ARG A 1 207 ? -3.41 -31.797 8.07 1 88.56 207 ARG A O 1
ATOM 1753 N N . ILE A 1 208 ? -4.359 -33.719 7.566 1 91.19 208 ILE A N 1
ATOM 1754 C CA . ILE A 1 208 ? -3.686 -34.438 8.648 1 91.19 208 ILE A CA 1
ATOM 1755 C C . ILE A 1 208 ? -2.209 -34.625 8.297 1 91.19 208 ILE A C 1
ATOM 1757 O O . ILE A 1 208 ? -1.35 -34.594 9.18 1 91.19 208 ILE A O 1
ATOM 1761 N N . LEU A 1 209 ? -1.941 -34.719 7.055 1 91.75 209 LEU A N 1
ATOM 1762 C CA . LEU A 1 209 ? -0.6 -35 6.562 1 91.75 209 LEU A CA 1
ATOM 1763 C C . LEU A 1 209 ? 0.353 -33.844 6.859 1 91.75 209 LEU A C 1
ATOM 1765 O O . LEU A 1 209 ? 1.541 -34.062 7.105 1 91.75 209 LEU A O 1
ATOM 1769 N N . ASP A 1 210 ? -0.203 -32.625 6.793 1 83.62 210 ASP A N 1
ATOM 1770 C CA . ASP A 1 210 ? 0.687 -31.484 6.938 1 83.62 210 ASP A CA 1
ATOM 1771 C C . ASP A 1 210 ? 0.415 -30.75 8.242 1 83.62 210 ASP A C 1
ATOM 1773 O O . ASP A 1 210 ? 0.817 -29.594 8.398 1 83.62 210 ASP A O 1
ATOM 1777 N N . ASP A 1 211 ? -0.31 -31.375 9.07 1 85.44 211 ASP A N 1
ATOM 1778 C CA . ASP A 1 211 ? -0.542 -30.812 10.391 1 85.44 211 ASP A CA 1
ATOM 1779 C C . ASP A 1 211 ? 0.742 -30.797 11.219 1 85.44 211 ASP A C 1
ATOM 1781 O O . ASP A 1 211 ? 1.479 -31.781 11.242 1 85.44 211 ASP A O 1
ATOM 1785 N N . LYS A 1 212 ? 1 -29.734 11.859 1 80.19 212 LYS A N 1
ATOM 1786 C CA . LYS A 1 212 ? 2.258 -29.516 12.57 1 80.19 212 LYS A CA 1
ATOM 1787 C C . LYS A 1 212 ? 2.514 -30.609 13.602 1 80.19 212 LYS A C 1
ATOM 1789 O O . LYS A 1 212 ? 3.652 -31.031 13.789 1 80.19 212 LYS A O 1
ATOM 1794 N N . ILE A 1 213 ? 1.503 -31.047 14.242 1 87 213 ILE A N 1
ATOM 1795 C CA . ILE A 1 213 ? 1.626 -32.031 15.305 1 87 213 ILE A CA 1
ATOM 1796 C C . ILE A 1 213 ? 1.541 -33.438 14.711 1 87 213 ILE A C 1
ATOM 1798 O O . ILE A 1 213 ? 2.379 -34.281 15 1 87 213 ILE A O 1
ATOM 1802 N N . GLU A 1 214 ? 0.628 -33.625 13.852 1 92.44 214 GLU A N 1
ATOM 1803 C CA . GLU A 1 214 ? 0.332 -34.969 13.336 1 92.44 214 GLU A CA 1
ATOM 1804 C C . GLU A 1 214 ? 1.454 -35.469 12.43 1 92.44 214 GLU A C 1
ATOM 1806 O O . GLU A 1 214 ? 1.763 -36.656 12.422 1 92.44 214 GLU A O 1
ATOM 1811 N N . GLN A 1 215 ? 2.033 -34.562 11.742 1 89.88 215 GLN A N 1
ATOM 1812 C CA . GLN A 1 215 ? 3 -34.938 10.727 1 89.88 215 GLN A CA 1
ATOM 1813 C C . GLN A 1 215 ? 4.207 -35.625 11.352 1 89.88 215 GLN A C 1
ATOM 1815 O O . GLN A 1 215 ? 4.93 -36.375 10.672 1 89.88 215 GLN A O 1
ATOM 1820 N N . GLU A 1 216 ? 4.41 -35.5 12.602 1 91.31 216 GLU A N 1
ATOM 1821 C CA . GLU A 1 216 ? 5.555 -36.062 13.297 1 91.31 216 GLU A CA 1
ATOM 1822 C C . GLU A 1 216 ? 5.273 -37.5 13.734 1 91.31 216 GLU A C 1
ATOM 1824 O O . GLU A 1 216 ? 6.199 -38.25 14.078 1 91.31 216 GLU A O 1
ATOM 1829 N N . LYS A 1 217 ? 4.102 -37.875 13.672 1 95.31 217 LYS A N 1
ATOM 1830 C CA . LYS A 1 217 ? 3.717 -39.219 14.094 1 95.31 217 LYS A CA 1
ATOM 1831 C C . LYS A 1 217 ? 4.059 -40.25 13.016 1 95.31 217 LYS A C 1
ATOM 1833 O O . LYS A 1 217 ? 3.895 -40 11.828 1 95.31 217 LYS A O 1
ATOM 1838 N N . GLU A 1 218 ? 4.484 -41.375 13.453 1 94.94 218 GLU A N 1
ATOM 1839 C CA . GLU A 1 218 ? 4.984 -42.406 12.547 1 94.94 218 GLU A CA 1
ATOM 1840 C C . GLU A 1 218 ? 3.885 -42.906 11.602 1 94.94 218 GLU A C 1
ATOM 1842 O O . GLU A 1 218 ? 4.129 -43.094 10.414 1 94.94 218 GLU A O 1
ATOM 1847 N N . PHE A 1 219 ? 2.768 -43.156 12.156 1 94.88 219 PHE A N 1
ATOM 1848 C CA . PHE A 1 219 ? 1.703 -43.719 11.32 1 94.88 219 PHE A CA 1
ATOM 1849 C C . PHE A 1 219 ? 1.274 -42.688 10.266 1 94.88 219 PHE A C 1
ATOM 1851 O O . PHE A 1 219 ? 0.69 -43.062 9.242 1 94.88 219 PHE A O 1
ATOM 1858 N N . VAL A 1 220 ? 1.449 -41.406 10.5 1 95.75 220 VAL A N 1
ATOM 1859 C CA . VAL A 1 220 ? 1.146 -40.406 9.508 1 95.75 220 VAL A CA 1
ATOM 1860 C C . VAL A 1 220 ? 2.209 -40.406 8.406 1 95.75 220 VAL A C 1
ATOM 1862 O O . VAL A 1 220 ? 1.89 -40.312 7.223 1 95.75 220 VAL A O 1
ATOM 1865 N N . LYS A 1 221 ? 3.4 -40.625 8.797 1 93.81 221 LYS A N 1
ATOM 1866 C CA . LYS A 1 221 ? 4.5 -40.75 7.844 1 93.81 221 LYS A CA 1
ATOM 1867 C C . LYS A 1 221 ? 4.324 -41.938 6.922 1 93.81 221 LYS A C 1
ATOM 1869 O O . LYS A 1 221 ? 4.738 -41.906 5.762 1 93.81 221 LYS A O 1
ATOM 1874 N N . LEU A 1 222 ? 3.67 -42.938 7.438 1 94.44 222 LEU A N 1
ATOM 1875 C CA . LEU A 1 222 ? 3.523 -44.188 6.707 1 94.44 222 LEU A CA 1
ATOM 1876 C C . LEU A 1 222 ? 2.207 -44.219 5.934 1 94.44 222 LEU A C 1
ATOM 1878 O O . LEU A 1 222 ? 1.922 -45.188 5.223 1 94.44 222 LEU A O 1
ATOM 1882 N N . ALA A 1 223 ? 1.495 -43.188 6.059 1 96 223 ALA A N 1
ATOM 1883 C CA . ALA A 1 223 ? 0.209 -43.125 5.367 1 96 223 ALA A CA 1
ATOM 1884 C C . ALA A 1 223 ? 0.392 -43.25 3.855 1 96 223 ALA A C 1
ATOM 1886 O O . ALA A 1 223 ? 1.446 -42.906 3.322 1 96 223 ALA A O 1
ATOM 1887 N N . PRO A 1 224 ? -0.623 -43.75 3.207 1 96 224 PRO A N 1
ATOM 1888 C CA . PRO A 1 224 ? -0.546 -43.812 1.745 1 96 224 PRO A CA 1
ATOM 1889 C C . PRO A 1 224 ? -0.249 -42.438 1.119 1 96 224 PRO A C 1
ATOM 1891 O O . PRO A 1 224 ? -0.695 -41.406 1.631 1 96 224 PRO A O 1
ATOM 1894 N N . LYS A 1 225 ? 0.471 -42.562 0.067 1 96.56 225 LYS A N 1
ATOM 1895 C CA . LYS A 1 225 ? 0.85 -41.312 -0.623 1 96.56 225 LYS A CA 1
ATOM 1896 C C . LYS A 1 225 ? 0.1 -41.188 -1.944 1 96.56 225 LYS A C 1
ATOM 1898 O O . LYS A 1 225 ? -0.243 -42.188 -2.58 1 96.56 225 LYS A O 1
ATOM 1903 N N . ILE A 1 226 ? -0.114 -40 -2.316 1 96.5 226 ILE A N 1
ATOM 1904 C CA . ILE A 1 226 ? -0.983 -39.688 -3.443 1 96.5 226 ILE A CA 1
ATOM 1905 C C . ILE A 1 226 ? -0.418 -40.281 -4.723 1 96.5 226 ILE A C 1
ATOM 1907 O O . ILE A 1 226 ? -1.172 -40.688 -5.613 1 96.5 226 ILE A O 1
ATOM 1911 N N . ASN A 1 227 ? 0.896 -40.375 -4.863 1 96.31 227 ASN A N 1
ATOM 1912 C CA . ASN A 1 227 ? 1.518 -40.875 -6.094 1 96.31 227 ASN A CA 1
ATOM 1913 C C . ASN A 1 227 ? 1.15 -42.312 -6.379 1 96.31 227 ASN A C 1
ATOM 1915 O O . ASN A 1 227 ? 1.229 -42.781 -7.523 1 96.31 227 ASN A O 1
ATOM 1919 N N . THR A 1 228 ? 0.748 -43.062 -5.363 1 96.69 228 THR A N 1
ATOM 1920 C CA . THR A 1 228 ? 0.365 -44.469 -5.539 1 96.69 228 THR A CA 1
ATOM 1921 C C . THR A 1 228 ? -1.018 -44.562 -6.176 1 96.69 228 THR A C 1
ATOM 1923 O O . THR A 1 228 ? -1.417 -45.656 -6.629 1 96.69 228 THR A O 1
ATOM 1926 N N . PHE A 1 229 ? -1.664 -43.531 -6.25 1 97.19 229 PHE A N 1
ATOM 1927 C CA . PHE A 1 229 ? -3.014 -43.531 -6.801 1 97.19 229 PHE A CA 1
ATOM 1928 C C . PHE A 1 229 ? -3.035 -42.844 -8.164 1 97.19 229 PHE A C 1
ATOM 1930 O O . PHE A 1 229 ? -4.078 -42.781 -8.82 1 97.19 229 PHE A O 1
ATOM 1937 N N . TRP A 1 230 ? -1.949 -42.375 -8.641 1 97.62 230 TRP A N 1
ATOM 1938 C CA . TRP A 1 230 ? -1.849 -41.656 -9.922 1 97.62 230 TRP A CA 1
ATOM 1939 C C . TRP A 1 230 ? -2.248 -42.562 -11.078 1 97.62 230 TRP A C 1
ATOM 1941 O O . TRP A 1 230 ? -1.89 -43.75 -11.094 1 97.62 230 TRP A O 1
ATOM 1951 N N . THR A 1 231 ? -2.998 -42.031 -11.992 1 97.31 231 THR A N 1
ATOM 1952 C CA . THR A 1 231 ? -3.197 -42.688 -13.281 1 97.31 231 THR A CA 1
ATOM 1953 C C . THR A 1 231 ? -1.981 -42.469 -14.18 1 97.31 231 THR A C 1
ATOM 1955 O O . THR A 1 231 ? -1.059 -41.75 -13.836 1 97.31 231 THR A O 1
ATOM 1958 N N . MET A 1 232 ? -1.969 -43.156 -15.273 1 97.19 232 MET A N 1
ATOM 1959 C CA . MET A 1 232 ? -0.899 -42.938 -16.25 1 97.19 232 MET A CA 1
ATOM 1960 C C . MET A 1 232 ? -0.87 -41.5 -16.734 1 97.19 232 MET A C 1
ATOM 1962 O O . MET A 1 232 ? 0.204 -40.938 -16.938 1 97.19 232 MET A O 1
ATOM 1966 N N . GLU A 1 233 ? -2.023 -40.938 -16.906 1 96.06 233 GLU A N 1
ATOM 1967 C CA . GLU A 1 233 ? -2.117 -39.531 -17.312 1 96.06 233 GLU A CA 1
ATOM 1968 C C . GLU A 1 233 ? -1.507 -38.625 -16.266 1 96.06 233 GLU A C 1
ATOM 1970 O O . GLU A 1 233 ? -0.79 -37.688 -16.594 1 96.06 233 GLU A O 1
ATOM 1975 N N . ASP A 1 234 ? -1.771 -38.906 -15.008 1 96.56 234 ASP A N 1
ATOM 1976 C CA . ASP A 1 234 ? -1.208 -38.156 -13.906 1 96.56 234 ASP A CA 1
ATOM 1977 C C . ASP A 1 234 ? 0.318 -38.219 -13.914 1 96.56 234 ASP A C 1
ATOM 1979 O O . ASP A 1 234 ? 0.987 -37.188 -13.75 1 96.56 234 ASP A O 1
ATOM 1983 N N . LYS A 1 235 ? 0.813 -39.375 -14.078 1 97.5 235 LYS A N 1
ATOM 1984 C CA . LYS A 1 235 ? 2.26 -39.594 -14.109 1 97.5 235 LYS A CA 1
ATOM 1985 C C . LYS A 1 235 ? 2.902 -38.812 -15.258 1 97.5 235 LYS A C 1
ATOM 1987 O O . LYS A 1 235 ? 3.975 -38.219 -15.094 1 97.5 235 LYS A O 1
ATOM 1992 N N . ASN A 1 236 ? 2.262 -38.875 -16.391 1 97.31 236 ASN A N 1
ATOM 1993 C CA . ASN A 1 236 ? 2.773 -38.156 -17.547 1 97.31 236 ASN A CA 1
ATOM 1994 C C . ASN A 1 236 ? 2.83 -36.656 -17.312 1 97.31 236 ASN A C 1
ATOM 1996 O O . ASN A 1 236 ? 3.803 -36 -17.672 1 97.31 236 ASN A O 1
ATOM 2000 N N . ILE A 1 237 ? 1.785 -36.125 -16.719 1 96.81 237 ILE A N 1
ATOM 2001 C CA . ILE A 1 237 ? 1.736 -34.688 -16.406 1 96.81 237 ILE A CA 1
ATOM 2002 C C . ILE A 1 237 ? 2.869 -34.344 -15.453 1 96.81 237 ILE A C 1
ATOM 2004 O O . ILE A 1 237 ? 3.615 -33.375 -15.695 1 96.81 237 ILE A O 1
ATOM 2008 N N . PHE A 1 238 ? 3.006 -35.094 -14.398 1 97.94 238 PHE A N 1
ATOM 2009 C CA . PHE A 1 238 ? 4.035 -34.844 -13.398 1 97.94 238 PHE A CA 1
ATOM 2010 C C . PHE A 1 238 ? 5.426 -34.938 -14.016 1 97.94 238 PHE A C 1
ATOM 2012 O O . PHE A 1 238 ? 6.297 -34.125 -13.727 1 97.94 238 PHE A O 1
ATOM 2019 N N . ASN A 1 239 ? 5.637 -35.906 -14.836 1 97.94 239 ASN A N 1
ATOM 2020 C CA . ASN A 1 239 ? 6.918 -36.094 -15.508 1 97.94 239 ASN A CA 1
ATOM 2021 C C . ASN A 1 239 ? 7.238 -34.906 -16.422 1 97.94 239 ASN A C 1
ATOM 2023 O O . ASN A 1 239 ? 8.391 -34.5 -16.5 1 97.94 239 ASN A O 1
ATOM 2027 N N . ARG A 1 240 ? 6.25 -34.438 -17.125 1 96.94 240 ARG A N 1
ATOM 2028 C CA . ARG A 1 240 ? 6.449 -33.281 -17.969 1 96.94 240 ARG A CA 1
ATOM 2029 C C . ARG A 1 240 ? 6.863 -32.062 -17.141 1 96.94 240 ARG A C 1
ATOM 2031 O O . ARG A 1 240 ? 7.777 -31.328 -17.531 1 96.94 240 ARG A O 1
ATOM 2038 N N . ILE A 1 241 ? 6.188 -31.844 -16.016 1 97.94 241 ILE A N 1
ATOM 2039 C CA . ILE A 1 241 ? 6.496 -30.734 -15.117 1 97.94 241 ILE A CA 1
ATOM 2040 C C . ILE A 1 241 ? 7.941 -30.844 -14.633 1 97.94 241 ILE A C 1
ATOM 2042 O O . ILE A 1 241 ? 8.711 -29.891 -14.742 1 97.94 241 ILE A O 1
ATOM 2046 N N . THR A 1 242 ? 8.328 -32 -14.164 1 98.25 242 THR A N 1
ATOM 2047 C CA . THR A 1 242 ? 9.656 -32.188 -13.578 1 98.25 242 THR A CA 1
ATOM 2048 C C . THR A 1 242 ? 10.734 -32.125 -14.656 1 98.25 242 THR A C 1
ATOM 2050 O O . THR A 1 242 ? 11.836 -31.625 -14.398 1 98.25 242 THR A O 1
ATOM 2053 N N . SER A 1 243 ? 10.453 -32.625 -15.82 1 97.94 243 SER A N 1
ATOM 2054 C CA . SER A 1 243 ? 11.406 -32.531 -16.922 1 97.94 243 SER A CA 1
ATOM 2055 C C . SER A 1 243 ? 11.742 -31.094 -17.266 1 97.94 243 SER A C 1
ATOM 2057 O O . SER A 1 243 ? 12.906 -30.766 -17.516 1 97.94 243 SER A O 1
ATOM 2059 N N . ILE A 1 244 ? 10.742 -30.281 -17.297 1 97.12 244 ILE A N 1
ATOM 2060 C CA . ILE A 1 244 ? 10.93 -28.859 -17.609 1 97.12 244 ILE A CA 1
ATOM 2061 C C . ILE A 1 244 ? 11.734 -28.188 -16.5 1 97.12 244 ILE A C 1
ATOM 2063 O O . ILE A 1 244 ? 12.641 -27.406 -16.766 1 97.12 244 ILE A O 1
ATOM 2067 N N . LEU A 1 245 ? 11.406 -28.484 -15.219 1 98 245 LEU A N 1
ATOM 2068 C CA . LEU A 1 245 ? 12.156 -27.922 -14.094 1 98 245 LEU A CA 1
ATOM 2069 C C . LEU A 1 245 ? 13.625 -28.328 -14.164 1 98 245 LEU A C 1
ATOM 2071 O O . LEU A 1 245 ? 14.508 -27.516 -13.906 1 98 245 LEU A O 1
ATOM 2075 N N . GLU A 1 246 ? 13.875 -29.531 -14.562 1 97.56 246 GLU A N 1
ATOM 2076 C CA . GLU A 1 246 ? 15.242 -30.031 -14.695 1 97.56 246 GLU A CA 1
ATOM 2077 C C . GLU A 1 246 ? 15.977 -29.344 -15.836 1 97.56 246 GLU A C 1
ATOM 2079 O O . GLU A 1 246 ? 17.156 -29.016 -15.719 1 97.56 246 GLU A O 1
ATOM 2084 N N . GLU A 1 247 ? 15.258 -29.141 -16.906 1 96.19 247 GLU A N 1
ATOM 2085 C CA . GLU A 1 247 ? 15.844 -28.453 -18.047 1 96.19 247 GLU A CA 1
ATOM 2086 C C . GLU A 1 247 ? 16.328 -27.062 -17.641 1 96.19 247 GLU A C 1
ATOM 2088 O O . GLU A 1 247 ? 17.328 -26.562 -18.188 1 96.19 247 GLU A O 1
ATOM 2093 N N . PHE A 1 248 ? 15.672 -26.438 -16.75 1 97 248 PHE A N 1
ATOM 2094 C CA . PHE A 1 248 ? 16.031 -25.094 -16.312 1 97 248 PHE A CA 1
ATOM 2095 C C . PHE A 1 248 ? 16.891 -25.156 -15.047 1 97 248 PHE A C 1
ATOM 2097 O O . PHE A 1 248 ? 17.094 -24.141 -14.375 1 97 248 PHE A O 1
ATOM 2104 N N . LYS A 1 249 ? 17.344 -26.359 -14.625 1 97 249 LYS A N 1
ATOM 2105 C CA . LYS A 1 249 ? 18.25 -26.609 -13.516 1 97 249 LYS A CA 1
ATOM 2106 C C . LYS A 1 249 ? 17.672 -26.125 -12.195 1 97 249 LYS A C 1
ATOM 2108 O O . LYS A 1 249 ? 18.375 -25.547 -11.375 1 97 249 LYS A O 1
ATOM 2113 N N . ILE A 1 250 ? 16.391 -26.297 -12.102 1 97.88 250 ILE A N 1
ATOM 2114 C CA . ILE A 1 250 ? 15.711 -25.969 -10.852 1 97.88 250 ILE A CA 1
ATOM 2115 C C . ILE A 1 250 ? 15.719 -27.172 -9.93 1 97.88 250 ILE A C 1
ATOM 2117 O O . ILE A 1 250 ? 15.156 -28.219 -10.258 1 97.88 250 ILE A O 1
ATOM 2121 N N . ILE A 1 251 ? 16.375 -27.016 -8.797 1 97.88 251 ILE A N 1
ATOM 2122 C CA . ILE A 1 251 ? 16.453 -28.094 -7.816 1 97.88 251 ILE A CA 1
ATOM 2123 C C . ILE A 1 251 ? 15.203 -28.109 -6.949 1 97.88 251 ILE A C 1
ATOM 2125 O O . ILE A 1 251 ? 14.766 -27.062 -6.457 1 97.88 251 ILE A O 1
ATOM 2129 N N . TYR A 1 252 ? 14.594 -29.219 -6.805 1 98.25 252 TYR A N 1
ATOM 2130 C CA . TYR A 1 252 ? 13.383 -29.359 -6.004 1 98.25 252 TYR A CA 1
ATOM 2131 C C . TYR A 1 252 ? 13.367 -30.703 -5.273 1 98.25 252 TYR A C 1
ATOM 2133 O O . TYR A 1 252 ? 14.164 -31.594 -5.578 1 98.25 252 TYR A O 1
ATOM 2141 N N . LYS A 1 253 ? 12.555 -30.812 -4.242 1 98 253 LYS A N 1
ATOM 2142 C CA . LYS A 1 253 ? 12.258 -32.062 -3.543 1 98 253 LYS A CA 1
ATOM 2143 C C . LYS A 1 253 ? 10.773 -32.406 -3.637 1 98 253 LYS A C 1
ATOM 2145 O O . LYS A 1 253 ? 9.914 -31.531 -3.438 1 98 253 LYS A O 1
ATOM 2150 N N . VAL A 1 254 ? 10.516 -33.625 -3.99 1 97.94 254 VAL A N 1
ATOM 2151 C CA . VAL A 1 254 ? 9.125 -34.094 -3.975 1 97.94 254 VAL A CA 1
ATOM 2152 C C . VAL A 1 254 ? 8.719 -34.438 -2.549 1 97.94 254 VAL A C 1
ATOM 2154 O O . VAL A 1 254 ? 9.398 -35.219 -1.881 1 97.94 254 VAL A O 1
ATOM 2157 N N . ASP A 1 255 ? 7.691 -33.812 -2.043 1 95.81 255 ASP A N 1
ATOM 2158 C CA . ASP A 1 255 ? 7.109 -34.125 -0.737 1 95.81 255 ASP A CA 1
ATOM 2159 C C . ASP A 1 255 ? 5.621 -34.438 -0.86 1 95.81 255 ASP A C 1
ATOM 2161 O O . ASP A 1 255 ? 4.777 -33.562 -0.872 1 95.81 255 ASP A O 1
ATOM 2165 N N . TYR A 1 256 ? 5.328 -35.688 -0.792 1 94.88 256 TYR A N 1
ATOM 2166 C CA . TYR A 1 256 ? 3.967 -36.156 -1.041 1 94.88 256 TYR A CA 1
ATOM 2167 C C . TYR A 1 256 ? 3.055 -35.812 0.132 1 94.88 256 TYR A C 1
ATOM 2169 O O . TYR A 1 256 ? 1.837 -36 0.052 1 94.88 256 TYR A O 1
ATOM 2177 N N . ASN A 1 257 ? 3.604 -35.281 1.197 1 92.25 257 ASN A N 1
ATOM 2178 C CA . ASN A 1 257 ? 2.791 -34.812 2.322 1 92.25 257 ASN A CA 1
ATOM 2179 C C . ASN A 1 257 ? 2.385 -33.344 2.166 1 92.25 257 ASN A C 1
ATOM 2181 O O . ASN A 1 257 ? 1.562 -32.844 2.934 1 92.25 257 ASN A O 1
ATOM 2185 N N . LEU A 1 258 ? 2.869 -32.688 1.172 1 92.44 258 LEU A N 1
ATOM 2186 C CA . LEU A 1 258 ? 2.578 -31.281 0.958 1 92.44 258 LEU A CA 1
ATOM 2187 C C . LEU A 1 258 ? 1.164 -31.094 0.421 1 92.44 258 LEU A C 1
ATOM 2189 O O . LEU A 1 258 ? 0.841 -31.562 -0.671 1 92.44 258 LEU A O 1
ATOM 2193 N N . VAL A 1 259 ? 0.144 -30.453 1.101 1 87.69 259 VAL A N 1
ATOM 2194 C CA . VAL A 1 259 ? -1.234 -30.281 0.66 1 87.69 259 VAL A CA 1
ATOM 2195 C C . VAL A 1 259 ? -1.626 -28.797 0.78 1 87.69 259 VAL A C 1
ATOM 2197 O O . VAL A 1 259 ? -2.697 -28.406 0.323 1 87.69 259 VAL A O 1
ATOM 2200 N N . ARG A 1 260 ? -0.952 -27.922 1.309 1 81.12 260 ARG A N 1
ATOM 2201 C CA . ARG A 1 260 ? -1.225 -26.5 1.517 1 81.12 260 ARG A CA 1
ATOM 2202 C C . ARG A 1 260 ? -2.309 -26.297 2.57 1 81.12 260 ARG A C 1
ATOM 2204 O O . ARG A 1 260 ? -3.037 -27.234 2.904 1 81.12 260 ARG A O 1
ATOM 2211 N N . GLY A 1 261 ? -2.561 -25.062 3.014 1 77.94 261 GLY A N 1
ATOM 2212 C CA . GLY A 1 261 ? -3.42 -24.797 4.156 1 77.94 261 GLY A CA 1
ATOM 2213 C C . GLY A 1 261 ? -4.84 -24.422 3.764 1 77.94 261 GLY A C 1
ATOM 2214 O O . GLY A 1 261 ? -5.738 -24.406 4.609 1 77.94 261 GLY A O 1
ATOM 2215 N N . LEU A 1 262 ? -5.051 -24.188 2.461 1 83.38 262 LEU A N 1
ATOM 2216 C CA . LEU A 1 262 ? -6.379 -23.797 1.997 1 83.38 262 LEU A CA 1
ATOM 2217 C C . LEU A 1 262 ? -7.055 -24.938 1.262 1 83.38 262 LEU A C 1
ATOM 2219 O O . LEU A 1 262 ? -6.383 -25.797 0.671 1 83.38 262 LEU A O 1
ATOM 2223 N N . ASP A 1 263 ? -8.32 -24.875 1.249 1 83.31 263 ASP A N 1
ATOM 2224 C CA . ASP A 1 263 ? -9.117 -26.016 0.811 1 83.31 263 ASP A CA 1
ATOM 2225 C C . ASP A 1 263 ? -9.117 -26.141 -0.712 1 83.31 263 ASP A C 1
ATOM 2227 O O . ASP A 1 263 ? -9.352 -27.219 -1.257 1 83.31 263 ASP A O 1
ATOM 2231 N N . TYR A 1 264 ? -8.805 -25.094 -1.354 1 89.19 264 TYR A N 1
ATOM 2232 C CA . TYR A 1 264 ? -9.141 -25.078 -2.771 1 89.19 264 TYR A CA 1
ATOM 2233 C C . TYR A 1 264 ? -7.941 -25.484 -3.625 1 89.19 264 TYR A C 1
ATOM 2235 O O . TYR A 1 264 ? -8.039 -25.531 -4.852 1 89.19 264 TYR A O 1
ATOM 2243 N N . TYR A 1 265 ? -6.852 -25.828 -3.045 1 92.19 265 TYR A N 1
ATOM 2244 C CA . TYR A 1 265 ? -5.691 -26.219 -3.836 1 92.19 265 TYR A CA 1
ATOM 2245 C C . TYR A 1 265 ? -5.898 -27.594 -4.453 1 92.19 265 TYR A C 1
ATOM 2247 O O . TYR A 1 265 ? -6.453 -28.5 -3.811 1 92.19 265 TYR A O 1
ATOM 2255 N N . ASP A 1 266 ? -5.5 -27.688 -5.656 1 93.69 266 ASP A N 1
ATOM 2256 C CA . ASP A 1 266 ? -5.551 -28.953 -6.391 1 93.69 266 ASP A CA 1
ATOM 2257 C C . ASP A 1 266 ? -4.418 -29.047 -7.406 1 93.69 266 ASP A C 1
ATOM 2259 O O . ASP A 1 266 ? -3.59 -28.141 -7.504 1 93.69 266 ASP A O 1
ATOM 2263 N N . ASP A 1 267 ? -4.27 -30.156 -8 1 95.56 267 ASP A N 1
ATOM 2264 C CA . ASP A 1 267 ? -3.271 -30.406 -9.039 1 95.56 267 ASP A CA 1
ATOM 2265 C C . ASP A 1 267 ? -1.858 -30.172 -8.508 1 95.56 267 ASP A C 1
ATOM 2267 O O . ASP A 1 267 ? -1.45 -30.797 -7.527 1 95.56 267 ASP A O 1
ATOM 2271 N N . PHE A 1 268 ? -1.16 -29.156 -8.984 1 97.75 268 PHE A N 1
ATOM 2272 C CA . PHE A 1 268 ? 0.23 -28.906 -8.625 1 97.75 268 PHE A CA 1
ATOM 2273 C C . PHE A 1 268 ? 0.317 -27.938 -7.453 1 97.75 268 PHE A C 1
ATOM 2275 O O . PHE A 1 268 ? -0.395 -26.922 -7.422 1 97.75 268 PHE A O 1
ATOM 2282 N N . VAL A 1 269 ? 1.115 -28.25 -6.418 1 97.81 269 VAL A N 1
ATOM 2283 C CA . VAL A 1 269 ? 1.352 -27.359 -5.285 1 97.81 269 VAL A CA 1
ATOM 2284 C C . VAL A 1 269 ? 2.848 -27.281 -4.988 1 97.81 269 VAL A C 1
ATOM 2286 O O . VAL A 1 269 ? 3.6 -28.203 -5.324 1 97.81 269 VAL A O 1
ATOM 2289 N N . PHE A 1 270 ? 3.295 -26.234 -4.406 1 98.25 270 PHE A N 1
ATOM 2290 C CA . PHE A 1 270 ? 4.711 -26.062 -4.105 1 98.25 270 PHE A CA 1
ATOM 2291 C C . PHE A 1 270 ? 4.898 -25.141 -2.908 1 98.25 270 PHE A C 1
ATOM 2293 O O . PHE A 1 270 ? 3.977 -24.422 -2.52 1 98.25 270 PHE A O 1
ATOM 2300 N N . GLU A 1 271 ? 6.09 -25.188 -2.311 1 97.5 271 GLU A N 1
ATOM 2301 C CA . GLU A 1 271 ? 6.535 -24.281 -1.249 1 97.5 271 GLU A CA 1
ATOM 2302 C C . GLU A 1 271 ? 8.031 -24.016 -1.354 1 97.5 271 GLU A C 1
ATOM 2304 O O . GLU A 1 271 ? 8.812 -24.891 -1.713 1 97.5 271 GLU A O 1
ATOM 2309 N N . PHE A 1 272 ? 8.359 -22.828 -1.176 1 97.5 272 PHE A N 1
ATOM 2310 C CA . PHE A 1 272 ? 9.75 -22.453 -0.918 1 97.5 272 PHE A CA 1
ATOM 2311 C C . PHE A 1 272 ? 9.992 -22.281 0.577 1 97.5 272 PHE A C 1
ATOM 2313 O O . PHE A 1 272 ? 9.375 -21.438 1.225 1 97.5 272 PHE A O 1
ATOM 2320 N N . ILE A 1 273 ? 10.898 -23.094 1.094 1 95.25 273 ILE A N 1
ATOM 2321 C CA . ILE A 1 273 ? 11.125 -23.141 2.535 1 95.25 273 ILE A CA 1
ATOM 2322 C C . ILE A 1 273 ? 12.469 -22.516 2.873 1 95.25 273 ILE A C 1
ATOM 2324 O O . ILE A 1 273 ? 13.484 -22.812 2.238 1 95.25 273 ILE A O 1
ATOM 2328 N N . ASP A 1 274 ? 12.461 -21.672 3.883 1 93.31 274 ASP A N 1
ATOM 2329 C CA . ASP A 1 274 ? 13.688 -21.031 4.348 1 93.31 274 ASP A CA 1
ATOM 2330 C C . ASP A 1 274 ? 14.656 -22.062 4.93 1 93.31 274 ASP A C 1
ATOM 2332 O O . ASP A 1 274 ? 14.266 -22.875 5.77 1 93.31 274 ASP A O 1
ATOM 2336 N N . THR A 1 275 ? 15.898 -22 4.539 1 92.25 275 THR A N 1
ATOM 2337 C CA . THR A 1 275 ? 16.891 -22.922 5.082 1 92.25 275 THR A CA 1
ATOM 2338 C C . THR A 1 275 ? 17.969 -22.156 5.848 1 92.25 275 THR A C 1
ATOM 2340 O O . THR A 1 275 ? 18.938 -22.766 6.316 1 92.25 275 THR A O 1
ATOM 2343 N N . SER A 1 276 ? 18 -20.781 5.953 1 84.06 276 SER A N 1
ATOM 2344 C CA . SER A 1 276 ? 19.031 -19.953 6.574 1 84.06 276 SER A CA 1
ATOM 2345 C C . SER A 1 276 ? 19.016 -20.109 8.094 1 84.06 276 SER A C 1
ATOM 2347 O O . SER A 1 276 ? 19.984 -19.766 8.766 1 84.06 276 SER A O 1
ATOM 2349 N N . GLN A 1 277 ? 18.156 -20.625 8.859 1 79.19 277 GLN A N 1
ATOM 2350 C CA . GLN A 1 277 ? 17.984 -20.75 10.305 1 79.19 277 GLN A CA 1
ATOM 2351 C C . GLN A 1 277 ? 17.594 -19.422 10.945 1 79.19 277 GLN A C 1
ATOM 2353 O O . GLN A 1 277 ? 17.453 -19.328 12.164 1 79.19 277 GLN A O 1
ATOM 2358 N N . THR A 1 278 ? 17.578 -18.391 10.164 1 78.75 278 THR A N 1
ATOM 2359 C CA . THR A 1 278 ? 17.234 -17.078 10.688 1 78.75 278 THR A CA 1
ATOM 2360 C C . THR A 1 278 ? 15.875 -17.094 11.375 1 78.75 278 THR A C 1
ATOM 2362 O O . THR A 1 278 ? 15.688 -16.453 12.406 1 78.75 278 THR A O 1
ATOM 2365 N N . LEU A 1 279 ? 15.023 -17.781 10.859 1 77 279 LEU A N 1
ATOM 2366 C CA . LEU A 1 279 ? 13.656 -17.797 11.375 1 77 279 LEU A CA 1
ATOM 2367 C C . LEU A 1 279 ? 13.461 -18.938 12.367 1 77 279 LEU A C 1
ATOM 2369 O O . LEU A 1 279 ? 12.375 -19.109 12.914 1 77 279 LEU A O 1
ATOM 2373 N N . GLY A 1 280 ? 14.617 -19.578 12.797 1 72 280 GLY A N 1
ATOM 2374 C CA . GLY A 1 280 ? 14.578 -20.672 13.766 1 72 280 GLY A CA 1
ATOM 2375 C C . GLY A 1 280 ? 13.977 -21.938 13.211 1 72 280 GLY A C 1
ATOM 2376 O O . GLY A 1 280 ? 14.57 -23.016 13.305 1 72 280 GLY A O 1
ATOM 2377 N N . THR A 1 281 ? 12.719 -21.844 12.781 1 68.69 281 THR A N 1
ATOM 2378 C CA . THR A 1 281 ? 12.039 -23 12.203 1 68.69 281 THR A CA 1
ATOM 2379 C C . THR A 1 281 ? 11.945 -22.875 10.688 1 68.69 281 THR A C 1
ATOM 2381 O O . THR A 1 281 ? 12.023 -21.766 10.148 1 68.69 281 THR A O 1
ATOM 2384 N N . LYS A 1 282 ? 11.906 -24.062 10.133 1 77.62 282 LYS A N 1
ATOM 2385 C CA . LYS A 1 282 ? 11.703 -24.078 8.688 1 77.62 282 LYS A CA 1
ATOM 2386 C C . LYS A 1 282 ? 10.32 -23.531 8.32 1 77.62 282 LYS A C 1
ATOM 2388 O O . LYS A 1 282 ? 9.312 -24.188 8.57 1 77.62 282 LYS A O 1
ATOM 2393 N N . LEU A 1 283 ? 10.328 -22.297 7.914 1 85.44 283 LEU A N 1
ATOM 2394 C CA . LEU A 1 283 ? 9.078 -21.656 7.535 1 85.44 283 LEU A CA 1
ATOM 2395 C C . LEU A 1 283 ? 9.008 -21.438 6.027 1 85.44 283 LEU A C 1
ATOM 2397 O O . LEU A 1 283 ? 10.031 -21.219 5.379 1 85.44 283 LEU A O 1
ATOM 2401 N N . ALA A 1 284 ? 7.805 -21.625 5.531 1 91.44 284 ALA A N 1
ATOM 2402 C CA . ALA A 1 284 ? 7.574 -21.359 4.117 1 91.44 284 ALA A CA 1
ATOM 2403 C C . ALA A 1 284 ? 7.668 -19.859 3.818 1 91.44 284 ALA A C 1
ATOM 2405 O O . ALA A 1 284 ? 7.035 -19.047 4.496 1 91.44 284 ALA A O 1
ATOM 2406 N N . LEU A 1 285 ? 8.469 -19.453 2.881 1 95.5 285 LEU A N 1
ATOM 2407 C CA . LEU A 1 285 ? 8.594 -18.078 2.432 1 95.5 285 LEU A CA 1
ATOM 2408 C C . LEU A 1 285 ? 7.508 -17.734 1.42 1 95.5 285 LEU A C 1
ATOM 2410 O O . LEU A 1 285 ? 7.023 -16.594 1.386 1 95.5 285 LEU A O 1
ATOM 2414 N N . VAL A 1 286 ? 7.258 -18.672 0.608 1 97.5 286 VAL A N 1
ATOM 2415 C CA . VAL A 1 286 ? 6.215 -18.562 -0.405 1 97.5 286 VAL A CA 1
ATOM 2416 C C . VAL A 1 286 ? 5.59 -19.922 -0.663 1 97.5 286 VAL A C 1
ATOM 2418 O O . VAL A 1 286 ? 6.258 -20.953 -0.528 1 97.5 286 VAL A O 1
ATOM 2421 N N . GLY A 1 287 ? 4.324 -19.922 -0.901 1 97.19 287 GLY A N 1
ATOM 2422 C CA . GLY A 1 287 ? 3.584 -21.125 -1.266 1 97.19 287 GLY A CA 1
ATOM 2423 C C . GLY A 1 287 ? 2.514 -20.875 -2.311 1 97.19 287 GLY A C 1
ATOM 2424 O O . GLY A 1 287 ? 2.016 -19.75 -2.436 1 97.19 287 GLY A O 1
ATOM 2425 N N . GLY A 1 288 ? 2.223 -21.828 -3.035 1 97.44 288 GLY A N 1
ATOM 2426 C CA . GLY A 1 288 ? 1.221 -21.688 -4.082 1 97.44 288 GLY A CA 1
ATOM 2427 C C . GLY A 1 288 ? 0.873 -23.016 -4.75 1 97.44 288 GLY A C 1
ATOM 2428 O O . GLY A 1 288 ? 1.156 -24.078 -4.207 1 97.44 288 GLY A O 1
ATOM 2429 N N . GLY A 1 289 ? 0.109 -22.891 -5.781 1 98.06 289 GLY A N 1
ATOM 2430 C CA . GLY A 1 289 ? -0.353 -24.031 -6.539 1 98.06 289 GLY A CA 1
ATOM 2431 C C . GLY A 1 289 ? -1.6 -23.75 -7.355 1 98.06 289 GLY A C 1
ATOM 2432 O O . GLY A 1 289 ? -2.012 -22.594 -7.488 1 98.06 289 GLY A O 1
ATOM 2433 N N . CYS A 1 290 ? -2.043 -24.828 -7.934 1 98 290 CYS A N 1
ATOM 2434 C CA . CYS A 1 290 ? -3.279 -24.734 -8.703 1 98 290 CYS A CA 1
ATOM 2435 C C . CYS A 1 290 ? -4.492 -24.719 -7.777 1 98 290 CYS A C 1
ATOM 2437 O O . CYS A 1 290 ? -4.488 -25.344 -6.723 1 98 290 CYS A O 1
ATOM 2439 N N . TYR A 1 291 ? -5.457 -23.938 -8.141 1 96.56 291 TYR A N 1
ATOM 2440 C CA . TYR A 1 291 ? -6.711 -23.875 -7.402 1 96.56 291 TYR A CA 1
ATOM 2441 C C . TYR A 1 291 ? -7.898 -23.812 -8.359 1 96.56 291 TYR A C 1
ATOM 2443 O O . TYR A 1 291 ? -8.734 -22.906 -8.258 1 96.56 291 TYR A O 1
ATOM 2451 N N . ASN A 1 292 ? -8.062 -24.797 -9.133 1 95.06 292 ASN A N 1
ATOM 2452 C CA . ASN A 1 292 ? -9.016 -24.828 -10.242 1 95.06 292 ASN A CA 1
ATOM 2453 C C . ASN A 1 292 ? -10.453 -24.906 -9.742 1 95.06 292 ASN A C 1
ATOM 2455 O O . ASN A 1 292 ? -11.391 -24.562 -10.469 1 95.06 292 ASN A O 1
ATOM 2459 N N . ASN A 1 293 ? -10.656 -25.297 -8.539 1 91.38 293 ASN A N 1
ATOM 2460 C CA . ASN A 1 293 ? -12 -25.453 -7.996 1 91.38 293 ASN A CA 1
ATOM 2461 C C . ASN A 1 293 ? -12.5 -24.141 -7.371 1 91.38 293 ASN A C 1
ATOM 2463 O O . ASN A 1 293 ? -13.703 -23.969 -7.195 1 91.38 293 ASN A O 1
ATOM 2467 N N . LEU A 1 294 ? -11.625 -23.281 -7.004 1 94.19 294 LEU A N 1
ATOM 2468 C CA . LEU A 1 294 ? -12 -22.047 -6.336 1 94.19 294 LEU A CA 1
ATOM 2469 C C . LEU A 1 294 ? -12.859 -21.172 -7.25 1 94.19 294 LEU A C 1
ATOM 2471 O O . LEU A 1 294 ? -13.922 -20.703 -6.84 1 94.19 294 LEU A O 1
ATOM 2475 N N . PRO A 1 295 ? -12.492 -20.969 -8.523 1 94.62 295 PRO A N 1
ATOM 2476 C CA . PRO A 1 295 ? -13.305 -20.125 -9.414 1 94.62 295 PRO A CA 1
ATOM 2477 C C . PRO A 1 295 ? -14.727 -20.641 -9.586 1 94.62 295 PRO A C 1
ATOM 2479 O O . PRO A 1 295 ? -15.656 -19.859 -9.789 1 94.62 295 PRO A O 1
ATOM 2482 N N . THR A 1 296 ? -14.945 -21.938 -9.43 1 93.06 296 THR A N 1
ATOM 2483 C CA . THR A 1 296 ? -16.266 -22.531 -9.617 1 93.06 296 THR A CA 1
ATOM 2484 C C . THR A 1 296 ? -17.234 -22.031 -8.539 1 93.06 296 THR A C 1
ATOM 2486 O O . THR A 1 296 ? -18.438 -21.906 -8.781 1 93.06 296 THR A O 1
ATOM 2489 N N . LYS A 1 297 ? -16.672 -21.75 -7.41 1 93.5 297 LYS A N 1
ATOM 2490 C CA . LYS A 1 297 ? -17.484 -21.234 -6.316 1 93.5 297 LYS A CA 1
ATOM 2491 C C . LYS A 1 297 ? -18.078 -19.875 -6.668 1 93.5 297 LYS A C 1
ATOM 2493 O O . LYS A 1 297 ? -19.062 -19.438 -6.062 1 93.5 297 LYS A O 1
ATOM 2498 N N . PHE A 1 298 ? -17.469 -19.25 -7.637 1 95.25 298 PHE A N 1
ATOM 2499 C CA . PHE A 1 298 ? -17.906 -17.922 -8.047 1 95.25 298 PHE A CA 1
ATOM 2500 C C . PHE A 1 298 ? -18.594 -17.984 -9.414 1 95.25 298 PHE A C 1
ATOM 2502 O O . PHE A 1 298 ? -18.781 -16.938 -10.062 1 95.25 298 PHE A O 1
ATOM 2509 N N . GLY A 1 299 ? -18.859 -19.156 -9.867 1 92.69 299 GLY A N 1
ATOM 2510 C CA . GLY A 1 299 ? -19.594 -19.344 -11.117 1 92.69 299 GLY A CA 1
ATOM 2511 C C . GLY A 1 299 ? -18.703 -19.391 -12.336 1 92.69 299 GLY A C 1
ATOM 2512 O O . GLY A 1 299 ? -19.172 -19.281 -13.469 1 92.69 299 GLY A O 1
ATOM 2513 N N . LEU A 1 300 ? -17.438 -19.5 -12.141 1 92.44 300 LEU A N 1
ATOM 2514 C CA . LEU A 1 300 ? -16.484 -19.609 -13.234 1 92.44 300 LEU A CA 1
ATOM 2515 C C . LEU A 1 300 ? -16.109 -21.062 -13.5 1 92.44 300 LEU A C 1
ATOM 2517 O O . LEU A 1 300 ? -15.18 -21.578 -12.898 1 92.44 300 LEU A O 1
ATOM 2521 N N . ASN A 1 301 ? -16.734 -21.625 -14.461 1 89.94 301 ASN A N 1
ATOM 2522 C CA . ASN A 1 301 ? -16.562 -23.047 -14.734 1 89.94 301 ASN A CA 1
ATOM 2523 C C . ASN A 1 301 ? -15.445 -23.312 -15.734 1 89.94 301 ASN A C 1
ATOM 2525 O O . ASN A 1 301 ? -15.156 -22.469 -16.578 1 89.94 301 ASN A O 1
ATOM 2529 N N . ASN A 1 302 ? -14.875 -24.547 -15.703 1 88.38 302 ASN A N 1
ATOM 2530 C CA . ASN A 1 302 ? -13.789 -24.922 -16.594 1 88.38 302 ASN A CA 1
ATOM 2531 C C . ASN A 1 302 ? -12.648 -23.906 -16.578 1 88.38 302 ASN A C 1
ATOM 2533 O O . ASN A 1 302 ? -12.172 -23.484 -17.625 1 88.38 302 ASN A O 1
ATOM 2537 N N . PHE A 1 303 ? -12.375 -23.547 -15.445 1 91.62 303 PHE A N 1
ATOM 2538 C CA . PHE A 1 303 ? -11.43 -22.484 -15.188 1 91.62 303 PHE A CA 1
ATOM 2539 C C . PHE A 1 303 ? -10.133 -23.031 -14.609 1 91.62 303 PHE A C 1
ATOM 2541 O O . PHE A 1 303 ? -10.148 -23.766 -13.625 1 91.62 303 PHE A O 1
ATOM 2548 N N . LYS A 1 304 ? -8.969 -22.812 -15.273 1 96.19 304 LYS A N 1
ATOM 2549 C CA . LYS A 1 304 ? -7.656 -23.219 -14.766 1 96.19 304 LYS A CA 1
ATOM 2550 C C . LYS A 1 304 ? -6.914 -22.031 -14.164 1 96.19 304 LYS A C 1
ATOM 2552 O O . LYS A 1 304 ? -6.844 -20.953 -14.766 1 96.19 304 LYS A O 1
ATOM 2557 N N . SER A 1 305 ? -6.438 -22.234 -12.938 1 97.56 305 SER A N 1
ATOM 2558 C CA . SER A 1 305 ? -5.777 -21.141 -12.234 1 97.56 305 SER A CA 1
ATOM 2559 C C . SER A 1 305 ? -4.602 -21.641 -11.406 1 97.56 305 SER A C 1
ATOM 2561 O O . SER A 1 305 ? -4.629 -22.766 -10.898 1 97.56 305 SER A O 1
ATOM 2563 N N . ILE A 1 306 ? -3.576 -20.906 -11.305 1 98.31 306 ILE A N 1
ATOM 2564 C CA . ILE A 1 306 ? -2.412 -21.156 -10.461 1 98.31 306 ILE A CA 1
ATOM 2565 C C . ILE A 1 306 ? -1.91 -19.859 -9.852 1 98.31 306 ILE A C 1
ATOM 2567 O O . ILE A 1 306 ? -2.012 -18.797 -10.477 1 98.31 306 ILE A O 1
ATOM 2571 N N . GLY A 1 307 ? -1.48 -19.922 -8.641 1 98 307 GLY A N 1
ATOM 2572 C CA . GLY A 1 307 ? -0.976 -18.719 -8 1 98 307 GLY A CA 1
ATOM 2573 C C . GLY A 1 307 ? -0.085 -19 -6.809 1 98 307 GLY A C 1
ATOM 2574 O O . GLY A 1 307 ? 0.284 -20.156 -6.566 1 98 307 GLY A O 1
ATOM 2575 N N . MET A 1 308 ? 0.33 -17.984 -6.207 1 98.31 308 MET A N 1
ATOM 2576 C CA . MET A 1 308 ? 1.222 -18.062 -5.055 1 98.31 308 MET A CA 1
ATOM 2577 C C . MET A 1 308 ? 1.088 -16.812 -4.184 1 98.31 308 MET A C 1
ATOM 2579 O O . MET A 1 308 ? 0.532 -15.805 -4.621 1 98.31 308 MET A O 1
ATOM 2583 N N . ALA A 1 309 ? 1.568 -16.906 -2.971 1 98 309 ALA A N 1
ATOM 2584 C CA . ALA A 1 309 ? 1.624 -15.75 -2.078 1 98 309 ALA A CA 1
ATOM 2585 C C . ALA A 1 309 ? 2.873 -15.797 -1.203 1 98 309 ALA A C 1
ATOM 2587 O O . ALA A 1 309 ? 3.258 -16.859 -0.712 1 98 309 ALA A O 1
ATOM 2588 N N . PHE A 1 310 ? 3.496 -14.656 -1.057 1 98.06 310 PHE A N 1
ATOM 2589 C CA . PHE A 1 310 ? 4.637 -14.469 -0.171 1 98.06 310 PHE A CA 1
ATOM 2590 C C . PHE A 1 310 ? 4.191 -13.922 1.179 1 98.06 310 PHE A C 1
ATOM 2592 O O . PHE A 1 310 ? 3.299 -13.07 1.244 1 98.06 310 PHE A O 1
ATOM 2599 N N . GLY A 1 311 ? 4.812 -14.422 2.227 1 96.19 311 GLY A N 1
ATOM 2600 C CA . GLY A 1 311 ? 4.758 -13.711 3.488 1 96.19 311 GLY A CA 1
ATOM 2601 C C . GLY A 1 311 ? 5.82 -12.633 3.611 1 96.19 311 GLY A C 1
ATOM 2602 O O . GLY A 1 311 ? 7.008 -12.938 3.744 1 96.19 311 GLY A O 1
ATOM 2603 N N . ILE A 1 312 ? 5.48 -11.391 3.713 1 96.88 312 ILE A N 1
ATOM 2604 C CA . ILE A 1 312 ? 6.406 -10.273 3.576 1 96.88 312 ILE A CA 1
ATOM 2605 C C . ILE A 1 312 ? 7.23 -10.125 4.855 1 96.88 312 ILE A C 1
ATOM 2607 O O . ILE A 1 312 ? 8.43 -9.828 4.797 1 96.88 312 ILE A O 1
ATOM 2611 N N . GLU A 1 313 ? 6.598 -10.344 6.039 1 93.94 313 GLU A N 1
ATOM 2612 C CA . GLU A 1 313 ? 7.305 -10.172 7.305 1 93.94 313 GLU A CA 1
ATOM 2613 C C . GLU A 1 313 ? 8.484 -11.141 7.414 1 93.94 313 GLU A C 1
ATOM 2615 O O . GLU A 1 313 ? 9.539 -10.781 7.934 1 93.94 313 GLU A O 1
ATOM 2620 N N . ARG A 1 314 ? 8.266 -12.32 6.957 1 92.25 314 ARG A N 1
ATOM 2621 C CA . ARG A 1 314 ? 9.344 -13.305 6.992 1 92.25 314 ARG A CA 1
ATOM 2622 C C . ARG A 1 314 ? 10.516 -12.867 6.125 1 92.25 314 ARG A C 1
ATOM 2624 O O . ARG A 1 314 ? 11.68 -13.039 6.508 1 92.25 314 ARG A O 1
ATOM 2631 N N . LEU A 1 315 ? 10.242 -12.328 4.949 1 94.44 315 LEU A N 1
ATOM 2632 C CA . LEU A 1 315 ? 11.289 -11.82 4.07 1 94.44 315 LEU A CA 1
ATOM 2633 C C . LEU A 1 315 ? 12.039 -10.664 4.723 1 94.44 315 LEU A C 1
ATOM 2635 O O . LEU A 1 315 ? 13.266 -10.602 4.66 1 94.44 315 LEU A O 1
ATOM 2639 N N . ILE A 1 316 ? 11.289 -9.766 5.328 1 92.69 316 ILE A N 1
ATOM 2640 C CA . ILE A 1 316 ? 11.875 -8.602 5.984 1 92.69 316 ILE A CA 1
ATOM 2641 C C . ILE A 1 316 ? 12.836 -9.062 7.086 1 92.69 316 ILE A C 1
ATOM 2643 O O . ILE A 1 316 ? 13.93 -8.516 7.23 1 92.69 316 ILE A O 1
ATOM 2647 N N . GLU A 1 317 ? 12.406 -10.047 7.828 1 90.06 317 GLU A N 1
ATOM 2648 C CA . GLU A 1 317 ? 13.242 -10.562 8.906 1 90.06 317 GLU A CA 1
ATOM 2649 C C . GLU A 1 317 ? 14.555 -11.125 8.375 1 90.06 317 GLU A C 1
ATOM 2651 O O . GLU A 1 317 ? 15.617 -10.914 8.977 1 90.06 317 GLU A O 1
ATOM 2656 N N . ILE A 1 318 ? 14.484 -11.852 7.289 1 90.56 318 ILE A N 1
ATOM 2657 C CA . ILE A 1 318 ? 15.68 -12.438 6.684 1 90.56 318 ILE A CA 1
ATOM 2658 C C . ILE A 1 318 ? 16.594 -11.32 6.191 1 90.56 318 ILE A C 1
ATOM 2660 O O . ILE A 1 318 ? 17.812 -11.367 6.414 1 90.56 318 ILE A O 1
ATOM 2664 N N . ILE A 1 319 ? 16.016 -10.32 5.574 1 91.12 319 ILE A N 1
ATOM 2665 C CA . ILE A 1 319 ? 16.781 -9.219 5.012 1 91.12 319 ILE A CA 1
ATOM 2666 C C . ILE A 1 319 ? 17.438 -8.414 6.133 1 91.12 319 ILE A C 1
ATOM 2668 O O . ILE A 1 319 ? 18.594 -8.008 6.023 1 91.12 319 ILE A O 1
ATOM 2672 N N . LYS A 1 320 ? 16.688 -8.164 7.148 1 86.62 320 LYS A N 1
ATOM 2673 C CA . LYS A 1 320 ? 17.188 -7.414 8.297 1 86.62 320 LYS A CA 1
ATOM 2674 C C . LYS A 1 320 ? 18.406 -8.094 8.914 1 86.62 320 LYS A C 1
ATOM 2676 O O . LYS A 1 320 ? 19.297 -7.43 9.422 1 86.62 320 LYS A O 1
ATOM 2681 N N . SER A 1 321 ? 18.406 -9.344 8.906 1 84.69 321 SER A N 1
ATOM 2682 C CA . SER A 1 321 ? 19.484 -10.102 9.539 1 84.69 321 SER A CA 1
ATOM 2683 C C . SER A 1 321 ? 20.766 -10.016 8.734 1 84.69 321 SER A C 1
ATOM 2685 O O . SER A 1 321 ? 21.859 -10.227 9.266 1 84.69 321 SER A O 1
ATOM 2687 N N . LYS A 1 322 ? 20.75 -9.781 7.473 1 79.31 322 LYS A N 1
ATOM 2688 C CA . LYS A 1 322 ? 21.922 -9.766 6.59 1 79.31 322 LYS A CA 1
ATOM 2689 C C . LYS A 1 322 ? 22.469 -8.359 6.43 1 79.31 322 LYS A C 1
ATOM 2691 O O . LYS A 1 322 ? 23.641 -8.18 6.078 1 79.31 322 LYS A O 1
ATOM 2696 N N . LYS A 1 323 ? 21.641 -7.402 6.305 1 66.88 323 LYS A N 1
ATOM 2697 C CA . LYS A 1 323 ? 22.031 -6.109 5.75 1 66.88 323 LYS A CA 1
ATOM 2698 C C . LYS A 1 323 ? 22.328 -5.105 6.859 1 66.88 323 LYS A C 1
ATOM 2700 O O . LYS A 1 323 ? 21.656 -5.102 7.898 1 66.88 323 LYS A O 1
ATOM 2705 N N . ASN A 1 324 ? 23.5 -4.648 6.809 1 66.88 324 ASN A N 1
ATOM 2706 C CA . ASN A 1 324 ? 23.734 -3.326 7.379 1 66.88 324 ASN A CA 1
ATOM 2707 C C . ASN A 1 324 ? 23.016 -2.238 6.582 1 66.88 324 ASN A C 1
ATOM 2709 O O . ASN A 1 324 ? 23.5 -1.81 5.535 1 66.88 324 ASN A O 1
ATOM 2713 N N . ILE A 1 325 ? 21.812 -2.072 6.766 1 65.25 325 ILE A N 1
ATOM 2714 C CA . ILE A 1 325 ? 21.016 -1.145 5.965 1 65.25 325 ILE A CA 1
ATOM 2715 C C . ILE A 1 325 ? 21.453 0.29 6.258 1 65.25 325 ILE A C 1
ATOM 2717 O O . ILE A 1 325 ? 21.438 0.726 7.414 1 65.25 325 ILE A O 1
ATOM 2721 N N . LYS A 1 326 ? 22.047 0.754 5.133 1 62.19 326 LYS A N 1
ATOM 2722 C CA . LYS A 1 326 ? 22.422 2.16 5.262 1 62.19 326 LYS A CA 1
ATOM 2723 C C . LYS A 1 326 ? 21.188 3.059 5.266 1 62.19 326 LYS A C 1
ATOM 2725 O O . LYS A 1 326 ? 20.234 2.832 4.504 1 62.19 326 LYS A O 1
ATOM 2730 N N . GLU A 1 327 ? 21.078 3.891 6.199 1 64.75 327 GLU A N 1
ATOM 2731 C CA . GLU A 1 327 ? 19.984 4.855 6.273 1 64.75 327 GLU A CA 1
ATOM 2732 C C . GLU A 1 327 ? 20.031 5.848 5.117 1 64.75 327 GLU A C 1
ATOM 2734 O O . GLU A 1 327 ? 21.109 6.172 4.621 1 64.75 327 GLU A O 1
ATOM 2739 N N . GLN A 1 328 ? 18.891 6.066 4.469 1 64.88 328 GLN A N 1
ATOM 2740 C CA . GLN A 1 328 ? 18.844 7.09 3.43 1 64.88 328 GLN A CA 1
ATOM 2741 C C . GLN A 1 328 ? 19.344 8.43 3.953 1 64.88 328 GLN A C 1
ATOM 2743 O O . GLN A 1 328 ? 18.875 8.906 4.992 1 64.88 328 GLN A O 1
ATOM 2748 N N . ASN A 1 329 ? 20.25 8.883 3.092 1 81.75 329 ASN A N 1
ATOM 2749 C CA . ASN A 1 329 ? 20.859 10.148 3.484 1 81.75 329 ASN A CA 1
ATOM 2750 C C . ASN A 1 329 ? 20.297 11.32 2.693 1 81.75 329 ASN A C 1
ATOM 2752 O O . ASN A 1 329 ? 19.906 11.164 1.532 1 81.75 329 ASN A O 1
ATOM 2756 N N . LEU A 1 330 ? 20.016 12.383 3.344 1 93.56 330 LEU A N 1
ATOM 2757 C CA . LEU A 1 330 ? 19.703 13.664 2.725 1 93.56 330 LEU A CA 1
ATOM 2758 C C . LEU A 1 330 ? 20.844 14.141 1.839 1 93.56 330 LEU A C 1
ATOM 2760 O O . LEU A 1 330 ? 22.016 13.984 2.191 1 93.56 330 LEU A O 1
ATOM 2764 N N . ASP A 1 331 ? 20.438 14.648 0.628 1 96.38 331 ASP A N 1
ATOM 2765 C CA . ASP A 1 331 ? 21.453 15.266 -0.214 1 96.38 331 ASP A CA 1
ATOM 2766 C C . ASP A 1 331 ? 21.953 16.578 0.397 1 96.38 331 ASP A C 1
ATOM 2768 O O . ASP A 1 331 ? 23.172 16.766 0.549 1 96.38 331 ASP A O 1
ATOM 2772 N N . PHE A 1 332 ? 21.016 17.406 0.768 1 97.44 332 PHE A N 1
ATOM 2773 C CA . PHE A 1 332 ? 21.375 18.75 1.231 1 97.44 332 PHE A CA 1
ATOM 2774 C C . PHE A 1 332 ? 20.594 19.109 2.48 1 97.44 332 PHE A C 1
ATOM 2776 O O . PHE A 1 332 ? 19.375 18.891 2.547 1 97.44 332 PHE A O 1
ATOM 2783 N N . PHE A 1 333 ? 21.234 19.625 3.438 1 97.88 333 PHE A N 1
ATOM 2784 C CA . PHE A 1 333 ? 20.594 20.359 4.523 1 97.88 333 PHE A CA 1
ATOM 2785 C C . PHE A 1 333 ? 20.812 21.859 4.352 1 97.88 333 PHE A C 1
ATOM 2787 O O . PHE A 1 333 ? 21.953 22.312 4.168 1 97.88 333 PHE A O 1
ATOM 2794 N N . LEU A 1 334 ? 19.734 22.641 4.344 1 98 334 LEU A N 1
ATOM 2795 C CA . LEU A 1 334 ? 19.828 24.078 4.215 1 98 334 LEU A CA 1
ATOM 2796 C C . LEU A 1 334 ? 19.797 24.75 5.582 1 98 334 LEU A C 1
ATOM 2798 O O . LEU A 1 334 ? 18.719 24.938 6.156 1 98 334 LEU A O 1
ATOM 2802 N N . LEU A 1 335 ? 20.906 25.219 5.992 1 97.75 335 LEU A N 1
ATOM 2803 C CA . LEU A 1 335 ? 21.094 25.734 7.344 1 97.75 335 LEU A CA 1
ATOM 2804 C C . LEU A 1 335 ? 20.922 27.25 7.371 1 97.75 335 LEU A C 1
ATOM 2806 O O . LEU A 1 335 ? 21.547 27.953 6.578 1 97.75 335 LEU A O 1
ATOM 2810 N N . SER A 1 336 ? 20.062 27.703 8.258 1 96.88 336 SER A N 1
ATOM 2811 C CA . SER A 1 336 ? 19.797 29.125 8.422 1 96.88 336 SER A CA 1
ATOM 2812 C C . SER A 1 336 ? 20.109 29.578 9.844 1 96.88 336 SER A C 1
ATOM 2814 O O . SER A 1 336 ? 19.797 28.875 10.805 1 96.88 336 SER A O 1
ATOM 2816 N N . PHE A 1 337 ? 20.688 30.812 9.906 1 95.88 337 PHE A N 1
ATOM 2817 C CA . PHE A 1 337 ? 21.016 31.375 11.203 1 95.88 337 PHE A CA 1
ATOM 2818 C C . PHE A 1 337 ? 20.078 32.531 11.547 1 95.88 337 PHE A C 1
ATOM 2820 O O . PHE A 1 337 ? 20.078 33.031 12.68 1 95.88 337 PHE A O 1
ATOM 2827 N N . THR A 1 338 ? 19.266 32.969 10.555 1 94.56 338 THR A N 1
ATOM 2828 C CA . THR A 1 338 ? 18.297 34.031 10.758 1 94.56 338 THR A CA 1
ATOM 2829 C C . THR A 1 338 ? 16.969 33.688 10.078 1 94.56 338 THR A C 1
ATOM 2831 O O . THR A 1 338 ? 16.922 32.781 9.219 1 94.56 338 THR A O 1
ATOM 2834 N N . ASP A 1 339 ? 15.922 34.375 10.438 1 94.38 339 ASP A N 1
ATOM 2835 C CA . ASP A 1 339 ? 14.609 34.188 9.828 1 94.38 339 ASP A CA 1
ATOM 2836 C C . ASP A 1 339 ? 14.641 34.5 8.336 1 94.38 339 ASP A C 1
ATOM 2838 O O . ASP A 1 339 ? 13.992 33.812 7.539 1 94.38 339 ASP A O 1
ATOM 2842 N N . LYS A 1 340 ? 15.352 35.562 8.039 1 93.25 340 LYS A N 1
ATOM 2843 C CA . LYS A 1 340 ? 15.469 35.938 6.637 1 93.25 340 LYS A CA 1
ATOM 2844 C C . LYS A 1 340 ? 16.109 34.812 5.816 1 93.25 340 LYS A C 1
ATOM 2846 O O . LYS A 1 340 ? 15.672 34.531 4.695 1 93.25 340 LYS A O 1
ATOM 2851 N N . GLU A 1 341 ? 17.141 34.188 6.402 1 94.62 341 GLU A N 1
ATOM 2852 C CA . GLU A 1 341 ? 17.828 33.094 5.723 1 94.62 341 GLU A CA 1
ATOM 2853 C C . GLU A 1 341 ? 16.906 31.891 5.562 1 94.62 341 GLU A C 1
ATOM 2855 O O . GLU A 1 341 ? 17 31.156 4.578 1 94.62 341 GLU A O 1
ATOM 2860 N N . ILE A 1 342 ? 16.047 31.688 6.539 1 96.94 342 ILE A N 1
ATOM 2861 C CA . ILE A 1 342 ? 15.102 30.578 6.461 1 96.94 342 ILE A CA 1
ATOM 2862 C C . ILE A 1 342 ? 14.203 30.75 5.234 1 96.94 342 ILE A C 1
ATOM 2864 O O . ILE A 1 342 ? 13.992 29.797 4.477 1 96.94 342 ILE A O 1
ATOM 2868 N N . LEU A 1 343 ? 13.727 31.953 5.02 1 96.06 343 LEU A N 1
ATOM 2869 C CA . LEU A 1 343 ? 12.875 32.25 3.867 1 96.06 343 LEU A CA 1
ATOM 2870 C C . LEU A 1 343 ? 13.625 31.984 2.562 1 96.06 343 LEU A C 1
ATOM 2872 O O . LEU A 1 343 ? 13.078 31.406 1.623 1 96.06 343 LEU A O 1
ATOM 2876 N N . LEU A 1 344 ? 14.867 32.406 2.539 1 93.75 344 LEU A N 1
ATOM 2877 C CA . LEU A 1 344 ? 15.695 32.188 1.36 1 93.75 344 LEU A CA 1
ATOM 2878 C C . LEU A 1 344 ? 15.922 30.688 1.127 1 93.75 344 LEU A C 1
ATOM 2880 O O . LEU A 1 344 ? 15.906 30.234 -0.016 1 93.75 344 LEU A O 1
ATOM 2884 N N . ASN A 1 345 ? 16.109 30 2.207 1 96.5 345 ASN A N 1
ATOM 2885 C CA . ASN A 1 345 ? 16.359 28.562 2.107 1 96.5 345 ASN A CA 1
ATOM 2886 C C . ASN A 1 345 ? 15.117 27.812 1.643 1 96.5 345 ASN A C 1
ATOM 2888 O O . ASN A 1 345 ? 15.219 26.797 0.96 1 96.5 345 ASN A O 1
ATOM 2892 N N . PHE A 1 346 ? 13.906 28.281 1.988 1 97.75 346 PHE A N 1
ATOM 2893 C CA . PHE A 1 346 ? 12.688 27.688 1.454 1 97.75 346 PHE A CA 1
ATOM 2894 C C . PHE A 1 346 ? 12.625 27.859 -0.06 1 97.75 346 PHE A C 1
ATOM 2896 O O . PHE A 1 346 ? 12.195 26.938 -0.772 1 97.75 346 PHE A O 1
ATOM 2903 N N . LYS A 1 347 ? 13.023 29.031 -0.543 1 95.38 347 LYS A N 1
ATOM 2904 C CA . LYS A 1 347 ? 13.078 29.266 -1.983 1 95.38 347 LYS A CA 1
ATOM 2905 C C . LYS A 1 347 ? 14.086 28.344 -2.656 1 95.38 347 LYS A C 1
ATOM 2907 O O . LYS A 1 347 ? 13.805 27.766 -3.705 1 95.38 347 LYS A O 1
ATOM 2912 N N . LEU A 1 348 ? 15.234 28.203 -2.016 1 95.38 348 LEU A N 1
ATOM 2913 C CA . LEU A 1 348 ? 16.281 27.312 -2.531 1 95.38 348 LEU A CA 1
ATOM 2914 C C . LEU A 1 348 ? 15.805 25.875 -2.535 1 95.38 348 LEU A C 1
ATOM 2916 O O . LEU A 1 348 ? 16.047 25.141 -3.494 1 95.38 348 LEU A O 1
ATOM 2920 N N . ALA A 1 349 ? 15.18 25.453 -1.447 1 97.44 349 ALA A N 1
ATOM 2921 C CA . ALA A 1 349 ? 14.664 24.078 -1.338 1 97.44 349 ALA A CA 1
ATOM 2922 C C . ALA A 1 349 ? 13.703 23.766 -2.477 1 97.44 349 ALA A C 1
ATOM 2924 O O . ALA A 1 349 ? 13.734 22.672 -3.041 1 97.44 349 ALA A O 1
ATOM 2925 N N . LYS A 1 350 ? 12.844 24.734 -2.771 1 95.56 350 LYS A N 1
ATOM 2926 C CA . LYS A 1 350 ? 11.891 24.562 -3.857 1 95.56 350 LYS A CA 1
ATOM 2927 C C . LYS A 1 350 ? 12.594 24.266 -5.176 1 95.56 350 LYS A C 1
ATOM 2929 O O . LYS A 1 350 ? 12.203 23.344 -5.898 1 95.56 350 LYS A O 1
ATOM 2934 N N . ILE A 1 351 ? 13.648 24.938 -5.477 1 94.75 351 ILE A N 1
ATOM 2935 C CA . ILE A 1 351 ? 14.406 24.797 -6.711 1 94.75 351 ILE A CA 1
ATOM 2936 C C . ILE A 1 351 ? 15.125 23.453 -6.727 1 94.75 351 ILE A C 1
ATOM 2938 O O . ILE A 1 351 ? 15.102 22.734 -7.734 1 94.75 351 ILE A O 1
ATOM 2942 N N . LEU A 1 352 ? 15.742 23.094 -5.629 1 96.5 352 LEU A N 1
ATOM 2943 C CA . LEU A 1 352 ? 16.516 21.844 -5.539 1 96.5 352 LEU A CA 1
ATOM 2944 C C . LEU A 1 352 ? 15.586 20.641 -5.648 1 96.5 352 LEU A C 1
ATOM 2946 O O . LEU A 1 352 ? 15.922 19.656 -6.328 1 96.5 352 LEU A O 1
ATOM 2950 N N . ARG A 1 353 ? 14.414 20.688 -5.004 1 97.06 353 ARG A N 1
ATOM 2951 C CA . ARG A 1 353 ? 13.477 19.578 -5.023 1 97.06 353 ARG A CA 1
ATOM 2952 C C . ARG A 1 353 ? 12.891 19.375 -6.422 1 97.06 353 ARG A C 1
ATOM 2954 O O . ARG A 1 353 ? 12.609 18.25 -6.828 1 97.06 353 ARG A O 1
ATOM 2961 N N . LYS A 1 354 ? 12.742 20.484 -7.16 1 94 354 LYS A N 1
ATOM 2962 C CA . LYS A 1 354 ? 12.289 20.375 -8.547 1 94 354 LYS A CA 1
ATOM 2963 C C . LYS A 1 354 ? 13.242 19.516 -9.367 1 94 354 LYS A C 1
ATOM 2965 O O . LYS A 1 354 ? 12.82 18.844 -10.312 1 94 354 LYS A O 1
ATOM 2970 N N . GLU A 1 355 ? 14.508 19.547 -8.977 1 94.19 355 GLU A N 1
ATOM 2971 C CA . GLU A 1 355 ? 15.523 18.766 -9.664 1 94.19 355 GLU A CA 1
ATOM 2972 C C . GLU A 1 355 ? 15.734 17.406 -8.992 1 94.19 355 GLU A C 1
ATOM 2974 O O . GLU A 1 355 ? 16.75 16.75 -9.203 1 94.19 355 GLU A O 1
ATOM 2979 N N . ASN A 1 356 ? 14.836 17.031 -8.039 1 94.31 356 ASN A N 1
ATOM 2980 C CA . ASN A 1 356 ? 14.727 15.711 -7.441 1 94.31 356 ASN A CA 1
ATOM 2981 C C . ASN A 1 356 ? 15.773 15.5 -6.348 1 94.31 356 ASN A C 1
ATOM 2983 O O . ASN A 1 356 ? 16.109 14.367 -6.008 1 94.31 356 ASN A O 1
ATOM 2987 N N . PHE A 1 357 ? 16.375 16.578 -5.824 1 96.06 357 PHE A N 1
ATOM 2988 C CA . PHE A 1 357 ? 17.266 16.453 -4.672 1 96.06 357 PHE A CA 1
ATOM 2989 C C . PHE A 1 357 ? 16.453 16.234 -3.395 1 96.06 357 PHE A C 1
ATOM 2991 O O . PHE A 1 357 ? 15.359 16.766 -3.252 1 96.06 357 PHE A O 1
ATOM 2998 N N . LEU A 1 358 ? 16.984 15.477 -2.506 1 96.56 358 LEU A N 1
ATOM 2999 C CA . LEU A 1 358 ? 16.422 15.297 -1.168 1 96.56 358 LEU A CA 1
ATOM 3000 C C . LEU A 1 358 ? 16.922 16.406 -0.229 1 96.56 358 LEU A C 1
ATOM 3002 O O . LEU A 1 358 ? 18.109 16.5 0.054 1 96.56 358 LEU A O 1
ATOM 3006 N N . VAL A 1 359 ? 15.969 17.234 0.257 1 97.25 359 VAL A N 1
ATOM 3007 C CA . VAL A 1 359 ? 16.375 18.453 0.935 1 97.25 359 VAL A CA 1
ATOM 3008 C C . VAL A 1 359 ? 15.562 18.641 2.215 1 97.25 359 VAL A C 1
ATOM 3010 O O . VAL A 1 359 ? 14.359 18.344 2.242 1 97.25 359 VAL A O 1
ATOM 3013 N N . ASP A 1 360 ? 16.141 19.031 3.27 1 97.88 360 ASP A N 1
ATOM 3014 C CA . ASP A 1 360 ? 15.492 19.516 4.48 1 97.88 360 ASP A CA 1
ATOM 3015 C C . ASP A 1 360 ? 16.141 20.797 4.98 1 97.88 360 ASP A C 1
ATOM 3017 O O . ASP A 1 360 ? 17.172 21.234 4.441 1 97.88 360 ASP A O 1
ATOM 3021 N N . LEU A 1 361 ? 15.523 21.484 5.855 1 97.94 361 LEU A N 1
ATOM 3022 C CA . LEU A 1 361 ? 16.047 22.734 6.379 1 97.94 361 LEU A CA 1
ATOM 3023 C C . LEU A 1 361 ? 15.531 22.984 7.793 1 97.94 361 LEU A C 1
ATOM 3025 O O . LEU A 1 361 ? 14.516 22.422 8.203 1 97.94 361 LEU A O 1
ATOM 3029 N N . ASN A 1 362 ? 16.281 23.766 8.547 1 97 362 ASN A N 1
ATOM 3030 C CA . ASN A 1 362 ? 15.773 24.156 9.859 1 97 362 ASN A CA 1
ATOM 3031 C C . ASN A 1 362 ? 14.742 25.281 9.758 1 97 362 ASN A C 1
ATOM 3033 O O . ASN A 1 362 ? 14.82 26.125 8.867 1 97 362 ASN A O 1
ATOM 3037 N N . LYS A 1 363 ? 13.82 25.281 10.68 1 97.12 363 LYS A N 1
ATOM 3038 C CA . LYS A 1 363 ? 12.703 26.219 10.656 1 97.12 363 LYS A CA 1
ATOM 3039 C C . LYS A 1 363 ? 12.734 27.125 11.875 1 97.12 363 LYS A C 1
ATOM 3041 O O . LYS A 1 363 ? 11.742 27.797 12.18 1 97.12 363 LYS A O 1
ATOM 3046 N N . THR A 1 364 ? 13.75 27.047 12.617 1 95.56 364 THR A N 1
ATOM 3047 C CA . THR A 1 364 ? 14.172 28 13.641 1 95.56 364 THR A CA 1
ATOM 3048 C C . THR A 1 364 ? 15.656 28.328 13.5 1 95.56 364 THR A C 1
ATOM 3050 O O . THR A 1 364 ? 16.469 27.438 13.211 1 95.56 364 THR A O 1
ATOM 3053 N N . PRO A 1 365 ? 15.945 29.625 13.688 1 95.62 365 PRO A N 1
ATOM 3054 C CA . PRO A 1 365 ? 17.375 29.953 13.609 1 95.62 365 PRO A CA 1
ATOM 3055 C C . PRO A 1 365 ? 18.203 29.234 14.688 1 95.62 365 PRO A C 1
ATOM 3057 O O . PRO A 1 365 ? 17.734 29.078 15.82 1 95.62 365 PRO A O 1
ATOM 3060 N N . PHE A 1 366 ? 19.344 28.828 14.25 1 93.19 366 PHE A N 1
ATOM 3061 C CA . PHE A 1 366 ? 20.281 28.219 15.188 1 93.19 366 PHE A CA 1
ATOM 3062 C C . PHE A 1 366 ? 21.594 28.969 15.219 1 93.19 366 PHE A C 1
ATOM 3064 O O . PHE A 1 366 ? 21.922 29.688 14.273 1 93.19 366 PHE A O 1
ATOM 3071 N N . SER A 1 367 ? 22.328 28.75 16.359 1 93.94 367 SER A N 1
ATOM 3072 C CA . SER A 1 367 ? 23.719 29.188 16.391 1 93.94 367 SER A CA 1
ATOM 3073 C C . SER A 1 367 ? 24.578 28.359 15.445 1 93.94 367 SER A C 1
ATOM 3075 O O . SER A 1 367 ? 24.188 27.266 15.039 1 93.94 367 SER A O 1
ATOM 3077 N N . VAL A 1 368 ? 25.734 28.906 15.133 1 93.31 368 VAL A N 1
ATOM 3078 C CA . VAL A 1 368 ? 26.609 28.25 14.18 1 93.31 368 VAL A CA 1
ATOM 3079 C C . VAL A 1 368 ? 26.938 26.844 14.664 1 93.31 368 VAL A C 1
ATOM 3081 O O . VAL A 1 368 ? 26.766 25.859 13.93 1 93.31 368 VAL A O 1
ATOM 3084 N N . SER A 1 369 ? 27.281 26.75 15.875 1 94.44 369 SER A N 1
ATOM 3085 C CA . SER A 1 369 ? 27.703 25.469 16.422 1 94.44 369 SER A CA 1
ATOM 3086 C C . SER A 1 369 ? 26.547 24.469 16.438 1 94.44 369 SER A C 1
ATOM 3088 O O . SER A 1 369 ? 26.672 23.344 15.938 1 94.44 369 SER A O 1
ATOM 3090 N N . LYS A 1 370 ? 25.406 24.891 16.922 1 94.81 370 LYS A N 1
ATOM 3091 C CA . LYS A 1 370 ? 24.234 24.016 17 1 94.81 370 LYS A CA 1
ATOM 3092 C C . LYS A 1 370 ? 23.719 23.672 15.609 1 94.81 370 LYS A C 1
ATOM 3094 O O . LYS A 1 370 ? 23.219 22.562 15.383 1 94.81 370 LYS A O 1
ATOM 3099 N N . GLY A 1 371 ? 23.812 24.656 14.789 1 95.56 371 GLY A N 1
ATOM 3100 C CA . GLY A 1 371 ? 23.359 24.453 13.422 1 95.56 371 GLY A CA 1
ATOM 3101 C C . GLY A 1 371 ? 24.109 23.359 12.703 1 95.56 371 GLY A C 1
ATOM 3102 O O . GLY A 1 371 ? 23.5 22.484 12.078 1 95.56 371 GLY A O 1
ATOM 3103 N N . PHE A 1 372 ? 25.391 23.359 12.828 1 94.75 372 PHE A N 1
ATOM 3104 C CA . PHE A 1 372 ? 26.203 22.359 12.148 1 94.75 372 PHE A CA 1
ATOM 3105 C C . PHE A 1 372 ? 26.031 21 12.797 1 94.75 372 PHE A C 1
ATOM 3107 O O . PHE A 1 372 ? 26.109 19.969 12.117 1 94.75 372 PHE A O 1
ATOM 3114 N N . GLN A 1 373 ? 25.797 21.016 14.039 1 94.56 373 GLN A N 1
ATOM 3115 C CA . GLN A 1 373 ? 25.484 19.75 14.703 1 94.56 373 GLN A CA 1
ATOM 3116 C C . GLN A 1 373 ? 24.188 19.156 14.172 1 94.56 373 GLN A C 1
ATOM 3118 O O . GLN A 1 373 ? 24.109 17.938 13.938 1 94.56 373 GLN A O 1
ATOM 3123 N N . LEU A 1 374 ? 23.25 20.031 14.008 1 92.94 374 LEU A N 1
ATOM 3124 C CA . LEU A 1 374 ? 21.969 19.609 13.461 1 92.94 374 LEU A CA 1
ATOM 3125 C C . LEU A 1 374 ? 22.125 19.062 12.039 1 92.94 374 LEU A C 1
ATOM 3127 O O . LEU A 1 374 ? 21.516 18.062 11.68 1 92.94 374 LEU A O 1
ATOM 3131 N N . ALA A 1 375 ? 22.875 19.719 11.281 1 94.69 375 ALA A N 1
ATOM 3132 C CA . ALA A 1 375 ? 23.125 19.312 9.906 1 94.69 375 ALA A CA 1
ATOM 3133 C C . ALA A 1 375 ? 23.766 17.922 9.859 1 94.69 375 ALA A C 1
ATOM 3135 O O . ALA A 1 375 ? 23.391 17.094 9.031 1 94.69 375 ALA A O 1
ATOM 3136 N N . LYS A 1 376 ? 24.688 17.703 10.727 1 92.44 376 LYS A N 1
ATOM 3137 C CA . LYS A 1 376 ? 25.359 16.406 10.789 1 92.44 376 LYS A CA 1
ATOM 3138 C C . LYS A 1 376 ? 24.375 15.305 11.219 1 92.44 376 LYS A C 1
ATOM 3140 O O . LYS A 1 376 ? 24.375 14.211 10.648 1 92.44 376 LYS A O 1
ATOM 3145 N N . LYS A 1 377 ? 23.562 15.672 12.141 1 90.75 377 LYS A N 1
ATOM 3146 C CA . LYS A 1 377 ? 22.609 14.703 12.68 1 90.75 377 LYS A CA 1
ATOM 3147 C C . LYS A 1 377 ? 21.531 14.383 11.656 1 90.75 377 LYS A C 1
ATOM 3149 O O . LYS A 1 377 ? 20.891 13.328 11.727 1 90.75 377 LYS A O 1
ATOM 3154 N N . SER A 1 378 ? 21.297 15.281 10.742 1 90.94 378 SER A N 1
ATOM 3155 C CA . SER A 1 378 ? 20.266 15.109 9.734 1 90.94 378 SER A CA 1
ATOM 3156 C C . SER A 1 378 ? 20.625 13.984 8.766 1 90.94 378 SER A C 1
ATOM 3158 O O . SER A 1 378 ? 19.766 13.492 8.031 1 90.94 378 SER A O 1
ATOM 3160 N N . GLY A 1 379 ? 21.891 13.609 8.719 1 89.88 379 GLY A N 1
ATOM 3161 C CA . GLY A 1 379 ? 22.359 12.602 7.781 1 89.88 379 GLY A CA 1
ATOM 3162 C C . GLY A 1 379 ? 22.625 13.148 6.395 1 89.88 379 GLY A C 1
ATOM 3163 O O . GLY A 1 379 ? 22.844 12.383 5.449 1 89.88 379 GLY A O 1
ATOM 3164 N N . ALA A 1 380 ? 22.625 14.453 6.199 1 95.12 380 ALA A N 1
ATOM 3165 C CA . ALA A 1 380 ? 22.859 15.055 4.895 1 95.12 380 ALA A CA 1
ATOM 3166 C C . ALA A 1 380 ? 24.312 14.883 4.453 1 95.12 380 ALA A C 1
ATOM 3168 O O . ALA A 1 380 ? 25.203 14.812 5.289 1 95.12 380 ALA A O 1
ATOM 3169 N N . LYS A 1 381 ? 24.469 14.828 3.182 1 95.12 381 LYS A N 1
ATOM 3170 C CA . LYS A 1 381 ? 25.812 14.766 2.617 1 95.12 381 LYS A CA 1
ATOM 3171 C C . LYS A 1 381 ? 26.469 16.141 2.596 1 95.12 381 LYS A C 1
ATOM 3173 O O . LYS A 1 381 ? 27.656 16.266 2.873 1 95.12 381 LYS A O 1
ATOM 3178 N N . PHE A 1 382 ? 25.672 17.125 2.266 1 96.69 382 PHE A N 1
ATOM 3179 C CA . PHE A 1 382 ? 26.172 18.5 2.152 1 96.69 382 PHE A CA 1
ATOM 3180 C C . PHE A 1 382 ? 25.266 19.453 2.914 1 96.69 382 PHE A C 1
ATOM 3182 O O . PHE A 1 382 ? 24.094 19.156 3.166 1 96.69 382 PHE A O 1
ATOM 3189 N N . VAL A 1 383 ? 25.828 20.594 3.24 1 97.31 383 VAL A N 1
ATOM 3190 C CA . VAL A 1 383 ? 25.062 21.641 3.9 1 97.31 383 VAL A CA 1
ATOM 3191 C C . VAL A 1 383 ? 25.266 22.969 3.17 1 97.31 383 VAL A C 1
ATOM 3193 O O . VAL A 1 383 ? 26.391 23.312 2.805 1 97.31 383 VAL A O 1
ATOM 3196 N N . PHE A 1 384 ? 24.156 23.594 2.842 1 96.81 384 PHE A N 1
ATOM 3197 C CA . PHE A 1 384 ? 24.172 24.984 2.375 1 96.81 384 PHE A CA 1
ATOM 3198 C C . PHE A 1 384 ? 24.047 25.953 3.545 1 96.81 384 PHE A C 1
ATOM 3200 O O . PHE A 1 384 ? 23.266 25.703 4.473 1 96.81 384 PHE A O 1
ATOM 3207 N N . PHE A 1 385 ? 24.766 27.031 3.521 1 95.94 385 PHE A N 1
ATOM 3208 C CA . PHE A 1 385 ? 24.609 28.047 4.551 1 95.94 385 PHE A CA 1
ATOM 3209 C C . PHE A 1 385 ? 25.156 29.391 4.07 1 95.94 385 PHE A C 1
ATOM 3211 O O . PHE A 1 385 ? 26 29.422 3.176 1 95.94 385 PHE A O 1
ATOM 3218 N N . PHE A 1 386 ? 24.609 30.453 4.621 1 93.44 386 PHE A N 1
ATOM 3219 C CA . PHE A 1 386 ? 25.062 31.797 4.312 1 93.44 386 PHE A CA 1
ATOM 3220 C C . PHE A 1 386 ? 26.156 32.25 5.277 1 93.44 386 PHE A C 1
ATOM 3222 O O . PHE A 1 386 ? 26.031 32.031 6.492 1 93.44 386 PHE A O 1
ATOM 3229 N N . GLU A 1 387 ? 27.172 32.812 4.691 1 90.56 387 GLU A N 1
ATOM 3230 C CA . GLU A 1 387 ? 28.25 33.344 5.52 1 90.56 387 GLU A CA 1
ATOM 3231 C C . GLU A 1 387 ? 28.109 34.844 5.723 1 90.56 387 GLU A C 1
ATOM 3233 O O . GLU A 1 387 ? 27.547 35.531 4.863 1 90.56 387 GLU A O 1
ATOM 3238 N N . LYS A 1 388 ? 28.5 35.375 6.832 1 83.25 388 LYS A N 1
ATOM 3239 C CA . LYS A 1 388 ? 28.375 36.781 7.199 1 83.25 388 LYS A CA 1
ATOM 3240 C C . LYS A 1 388 ? 29.016 37.688 6.152 1 83.25 388 LYS A C 1
ATOM 3242 O O . LYS A 1 388 ? 28.453 38.688 5.77 1 83.25 388 LYS A O 1
ATOM 3247 N N . ASN A 1 389 ? 30.266 37.469 5.664 1 81.88 389 ASN A N 1
ATOM 3248 C CA . ASN A 1 389 ? 30.984 38.312 4.742 1 81.88 389 ASN A CA 1
ATOM 3249 C C . ASN A 1 389 ? 30.922 37.812 3.309 1 81.88 389 ASN A C 1
ATOM 3251 O O . ASN A 1 389 ? 31.766 38.125 2.479 1 81.88 389 ASN A O 1
ATOM 3255 N N . GLN A 1 390 ? 29.875 37.062 3.125 1 80.06 390 GLN A N 1
ATOM 3256 C CA . GLN A 1 390 ? 29.734 36.469 1.798 1 80.06 390 GLN A CA 1
ATOM 3257 C C . GLN A 1 390 ? 29.156 37.469 0.801 1 80.06 390 GLN A C 1
ATOM 3259 O O . GLN A 1 390 ? 28.328 38.281 1.159 1 80.06 390 GLN A O 1
ATOM 3264 N N . ALA A 1 391 ? 29.812 37.438 -0.434 1 80.75 391 ALA A N 1
ATOM 3265 C CA . ALA A 1 391 ? 29.297 38.281 -1.498 1 80.75 391 ALA A CA 1
ATOM 3266 C C . ALA A 1 391 ? 27.812 38.031 -1.734 1 80.75 391 ALA A C 1
ATOM 3268 O O . ALA A 1 391 ? 27.328 36.906 -1.51 1 80.75 391 ALA A O 1
ATOM 3269 N N . LYS A 1 392 ? 27.203 39.062 -2.201 1 77.81 392 LYS A N 1
ATOM 3270 C CA . LYS A 1 392 ? 25.781 38.969 -2.469 1 77.81 392 LYS A CA 1
ATOM 3271 C C . LYS A 1 392 ? 25.484 37.875 -3.51 1 77.81 392 LYS A C 1
ATOM 3273 O O . LYS A 1 392 ? 26.281 37.688 -4.434 1 77.81 392 LYS A O 1
ATOM 3278 N N . ASN A 1 393 ? 24.688 36.938 -3.393 1 82.62 393 ASN A N 1
ATOM 3279 C CA . ASN A 1 393 ? 24.156 35.969 -4.34 1 82.62 393 ASN A CA 1
ATOM 3280 C C . ASN A 1 393 ? 24.922 34.656 -4.258 1 82.62 393 ASN A C 1
ATOM 3282 O O . ASN A 1 393 ? 24.797 33.812 -5.141 1 82.62 393 ASN A O 1
ATOM 3286 N N . TYR A 1 394 ? 25.875 34.75 -3.307 1 90.12 394 TYR A N 1
ATOM 3287 C CA . TYR A 1 394 ? 26.578 33.469 -3.137 1 90.12 394 TYR A CA 1
ATOM 3288 C C . TYR A 1 394 ? 26.094 32.75 -1.887 1 90.12 394 TYR A C 1
ATOM 3290 O O . TYR A 1 394 ? 25.609 33.375 -0.946 1 90.12 394 TYR A O 1
ATOM 3298 N N . ILE A 1 395 ? 26.234 31.484 -1.923 1 93.62 395 ILE A N 1
ATOM 3299 C CA . ILE A 1 395 ? 25.938 30.625 -0.785 1 93.62 395 ILE A CA 1
ATOM 3300 C C . ILE A 1 395 ? 27.031 29.562 -0.645 1 93.62 395 ILE A C 1
ATOM 3302 O O . ILE A 1 395 ? 27.625 29.141 -1.639 1 93.62 395 ILE A O 1
ATOM 3306 N N . SER A 1 396 ? 27.344 29.234 0.531 1 95.56 396 SER A N 1
ATOM 3307 C CA . SER A 1 396 ? 28.375 28.234 0.788 1 95.56 396 SER A CA 1
ATOM 3308 C C . SER A 1 396 ? 27.812 26.828 0.772 1 95.56 396 SER A C 1
ATOM 3310 O O . SER A 1 396 ? 26.672 26.594 1.198 1 95.56 396 SER A O 1
ATOM 3312 N N . LEU A 1 397 ? 28.531 25.922 0.209 1 96.38 397 LEU A N 1
ATOM 3313 C CA . LEU A 1 397 ? 28.25 24.484 0.18 1 96.38 397 LEU A CA 1
ATOM 3314 C C . LEU A 1 397 ? 29.375 23.688 0.834 1 96.38 397 LEU A C 1
ATOM 3316 O O . LEU A 1 397 ? 30.516 23.734 0.38 1 96.38 397 LEU A O 1
ATOM 3320 N N . LYS A 1 398 ? 29.031 23 1.901 1 96.56 398 LYS A N 1
ATOM 3321 C CA . LYS A 1 398 ? 30.047 22.25 2.648 1 96.56 398 LYS A CA 1
ATOM 3322 C C . LYS A 1 398 ? 29.766 20.75 2.607 1 96.56 398 LYS A C 1
ATOM 3324 O O . LYS A 1 398 ? 28.625 20.328 2.824 1 96.56 398 LYS A O 1
ATOM 3329 N N . ASN A 1 399 ? 30.75 19.953 2.318 1 96 399 ASN A N 1
ATOM 3330 C CA . ASN A 1 399 ? 30.672 18.5 2.447 1 96 399 ASN A CA 1
ATOM 3331 C C . ASN A 1 399 ? 30.797 18.062 3.902 1 96 399 ASN A C 1
ATOM 3333 O O . ASN A 1 399 ? 31.812 18.281 4.543 1 96 399 ASN A O 1
ATOM 3337 N N . LEU A 1 400 ? 29.844 17.438 4.359 1 94.5 400 LEU A N 1
ATOM 3338 C CA . LEU A 1 400 ? 29.797 17.141 5.789 1 94.5 400 LEU A CA 1
ATOM 3339 C C . LEU A 1 400 ? 30.719 15.977 6.137 1 94.5 400 LEU A C 1
ATOM 3341 O O . LEU A 1 400 ? 31.047 15.766 7.309 1 94.5 400 LEU A O 1
ATOM 3345 N N . GLN A 1 401 ? 31.094 15.25 5.168 1 90.56 401 GLN A N 1
ATOM 3346 C CA . GLN A 1 401 ? 32.031 14.148 5.398 1 90.56 401 GLN A CA 1
ATOM 3347 C C . GLN A 1 401 ? 33.469 14.625 5.359 1 90.56 401 GLN A C 1
ATOM 3349 O O . GLN A 1 401 ? 34.25 14.289 6.238 1 90.56 401 GLN A O 1
ATOM 3354 N N . THR A 1 402 ? 33.844 15.453 4.367 1 92.25 402 THR A N 1
ATOM 3355 C CA . THR A 1 402 ? 35.25 15.852 4.16 1 92.25 402 THR A CA 1
ATOM 3356 C C . THR A 1 402 ? 35.531 17.203 4.812 1 92.25 402 THR A C 1
ATOM 3358 O O . THR A 1 402 ? 36.688 17.547 5.062 1 92.25 402 THR A O 1
ATOM 3361 N N . GLY A 1 403 ? 34.438 18.016 4.961 1 93.12 403 GLY A N 1
ATOM 3362 C CA . GLY A 1 403 ? 34.594 19.344 5.523 1 93.12 403 GLY A CA 1
ATOM 3363 C C . GLY A 1 403 ? 34.969 20.391 4.48 1 93.12 403 GLY A C 1
ATOM 3364 O O . GLY A 1 403 ? 35.031 21.578 4.793 1 93.12 403 GLY A O 1
ATOM 3365 N N . LYS A 1 404 ? 35.062 19.953 3.268 1 93.69 404 LYS A N 1
ATOM 3366 C CA . LYS A 1 404 ? 35.406 20.875 2.195 1 93.69 404 LYS A CA 1
ATOM 3367 C C . LYS A 1 404 ? 34.281 21.828 1.89 1 93.69 404 LYS A C 1
ATOM 3369 O O . LYS A 1 404 ? 33.125 21.422 1.827 1 93.69 404 LYS A O 1
ATOM 3374 N N . ASN A 1 405 ? 34.625 23.109 1.754 1 93.62 405 ASN A N 1
ATOM 3375 C CA . ASN A 1 405 ? 33.656 24.172 1.502 1 93.62 405 ASN A CA 1
ATOM 3376 C C . ASN A 1 405 ? 33.875 24.812 0.133 1 93.62 405 ASN A C 1
ATOM 3378 O O . ASN A 1 405 ? 35.031 24.984 -0.302 1 93.62 405 ASN A O 1
ATOM 3382 N N . GLU A 1 406 ? 32.812 25.125 -0.508 1 93.12 406 GLU A N 1
ATOM 3383 C CA . GLU A 1 406 ? 32.906 25.906 -1.738 1 93.12 406 GLU A CA 1
ATOM 3384 C C . GLU A 1 406 ? 31.766 26.938 -1.806 1 93.12 406 GLU A C 1
ATOM 3386 O O . GLU A 1 406 ? 30.781 26.828 -1.076 1 93.12 406 GLU A O 1
ATOM 3391 N N . GLN A 1 407 ? 31.953 27.922 -2.635 1 92.38 407 GLN A N 1
ATOM 3392 C CA . GLN A 1 407 ? 30.922 28.922 -2.854 1 92.38 407 GLN A CA 1
ATOM 3393 C C . GLN A 1 407 ? 30.219 28.719 -4.191 1 92.38 407 GLN A C 1
ATOM 3395 O O . GLN A 1 407 ? 30.875 28.453 -5.203 1 92.38 407 GLN A O 1
ATOM 3400 N N . ILE A 1 408 ? 28.938 28.766 -4.082 1 91 408 ILE A N 1
ATOM 3401 C CA . ILE A 1 408 ? 28.109 28.594 -5.273 1 91 408 ILE A CA 1
ATOM 3402 C C . ILE A 1 408 ? 27.25 29.828 -5.496 1 91 408 ILE A C 1
ATOM 3404 O O . ILE A 1 408 ? 26.812 30.469 -4.539 1 91 408 ILE A O 1
ATOM 3408 N N . LEU A 1 409 ? 27.141 30.156 -6.793 1 87.38 409 LEU A N 1
ATOM 3409 C CA . LEU A 1 409 ? 26.234 31.234 -7.129 1 87.38 409 LEU A CA 1
ATOM 3410 C C . LEU A 1 409 ? 24.781 30.812 -6.93 1 87.38 409 LEU A C 1
ATOM 3412 O O . LEU A 1 409 ? 24.328 29.844 -7.543 1 87.38 409 LEU A O 1
ATOM 3416 N N . TYR A 1 410 ? 24.109 31.531 -6.066 1 81.75 410 TYR A N 1
ATOM 3417 C CA . TYR A 1 410 ? 22.75 31.234 -5.645 1 81.75 410 TYR A CA 1
ATOM 3418 C C . TYR A 1 410 ? 21.781 31.391 -6.805 1 81.75 410 TYR A C 1
ATOM 3420 O O . TYR A 1 410 ? 20.797 30.641 -6.895 1 81.75 410 TYR A O 1
ATOM 3428 N N . THR A 1 411 ? 22 32.281 -7.77 1 80.56 411 THR A N 1
ATOM 3429 C CA . THR A 1 411 ? 21.078 32.625 -8.844 1 80.56 411 THR A CA 1
ATOM 3430 C C . THR A 1 411 ? 21.266 31.703 -10.047 1 80.56 411 THR A C 1
ATOM 3432 O O . THR A 1 411 ? 20.422 31.656 -10.938 1 80.56 411 THR A O 1
ATOM 3435 N N . GLU A 1 412 ? 22.391 30.953 -10.078 1 87.38 412 GLU A N 1
ATOM 3436 C CA . GLU A 1 412 ? 22.688 30.062 -11.195 1 87.38 412 GLU A CA 1
ATOM 3437 C C . GLU A 1 412 ? 23.219 28.719 -10.703 1 87.38 412 GLU A C 1
ATOM 3439 O O . GLU A 1 412 ? 24.375 28.391 -10.969 1 87.38 412 GLU A O 1
ATOM 3444 N N . ILE A 1 413 ? 22.375 28.078 -10.086 1 90.81 413 ILE A N 1
ATOM 3445 C CA . ILE A 1 413 ? 22.797 26.812 -9.523 1 90.81 413 ILE A CA 1
ATOM 3446 C C . ILE A 1 413 ? 23 25.781 -10.641 1 90.81 413 ILE A C 1
ATOM 3448 O O . ILE A 1 413 ? 22.125 25.609 -11.492 1 90.81 413 ILE A O 1
ATOM 3452 N N . ASN A 1 414 ? 24.156 25.188 -10.719 1 94 414 ASN A N 1
ATOM 3453 C CA . ASN A 1 414 ? 24.453 24.109 -11.656 1 94 414 ASN A CA 1
ATOM 3454 C C . ASN A 1 414 ? 24.031 22.75 -11.109 1 94 414 ASN A C 1
ATOM 3456 O O . ASN A 1 414 ? 24.766 22.109 -10.375 1 94 414 ASN A O 1
ATOM 3460 N N . PHE A 1 415 ? 22.953 22.281 -11.516 1 94.62 415 PHE A N 1
ATOM 3461 C CA . PHE A 1 415 ? 22.359 21.062 -10.977 1 94.62 415 PHE A CA 1
ATOM 3462 C C . PHE A 1 415 ? 23.172 19.844 -11.383 1 94.62 415 PHE A C 1
ATOM 3464 O O . PHE A 1 415 ? 23.25 18.859 -10.648 1 94.62 415 PHE A O 1
ATOM 3471 N N . GLU A 1 416 ? 23.75 19.891 -12.562 1 94.12 416 GLU A N 1
ATOM 3472 C CA . GLU A 1 416 ? 24.609 18.797 -13 1 94.12 416 GLU A CA 1
ATOM 3473 C C . GLU A 1 416 ? 25.812 18.625 -12.078 1 94.12 416 GLU A C 1
ATOM 3475 O O . GLU A 1 416 ? 26.188 17.5 -11.75 1 94.12 416 GLU A O 1
ATOM 3480 N N . TYR A 1 417 ? 26.359 19.766 -11.773 1 94.12 417 TYR A N 1
ATOM 3481 C CA . TYR A 1 417 ? 27.469 19.734 -10.836 1 94.12 417 TYR A CA 1
ATOM 3482 C C . TYR A 1 417 ? 27.047 19.141 -9.5 1 94.12 417 TYR A C 1
ATOM 3484 O O . TYR A 1 417 ? 27.734 18.281 -8.945 1 94.12 417 TYR A O 1
ATOM 3492 N N . LEU A 1 418 ? 25.906 19.609 -8.953 1 95.12 418 LEU A N 1
ATOM 3493 C CA . LEU A 1 418 ? 25.406 19.109 -7.676 1 95.12 418 LEU A CA 1
ATOM 3494 C C . LEU A 1 418 ? 25.172 17.594 -7.734 1 95.12 418 LEU A C 1
ATOM 3496 O O . LEU A 1 418 ? 25.516 16.875 -6.785 1 95.12 418 LEU A O 1
ATOM 3500 N N . ASN A 1 419 ? 24.625 17.141 -8.828 1 94.62 419 ASN A N 1
ATOM 3501 C CA . ASN A 1 419 ? 24.422 15.703 -9.016 1 94.62 419 ASN A CA 1
ATOM 3502 C C . ASN A 1 419 ? 25.75 14.938 -9 1 94.62 419 ASN A C 1
ATOM 3504 O O . ASN A 1 419 ? 25.828 13.852 -8.43 1 94.62 419 ASN A O 1
ATOM 3508 N N . SER A 1 420 ? 26.719 15.516 -9.648 1 94.12 420 SER A N 1
ATOM 3509 C CA . SER A 1 420 ? 28.016 14.859 -9.742 1 94.12 420 SER A CA 1
ATOM 3510 C C . SER A 1 420 ? 28.672 14.711 -8.375 1 94.12 420 SER A C 1
ATOM 3512 O O . SER A 1 420 ? 29.281 13.688 -8.078 1 94.12 420 SER A O 1
ATOM 3514 N N . ILE A 1 421 ? 28.531 15.719 -7.57 1 92.5 421 ILE A N 1
ATOM 3515 C CA . ILE A 1 421 ? 29.203 15.656 -6.281 1 92.5 421 ILE A CA 1
ATOM 3516 C C . ILE A 1 421 ? 28.469 14.695 -5.359 1 92.5 421 ILE A C 1
ATOM 3518 O O . ILE A 1 421 ? 29.062 14.055 -4.496 1 92.5 421 ILE A O 1
ATOM 3522 N N . ILE A 1 422 ? 27.188 14.625 -5.449 1 91.75 422 ILE A N 1
ATOM 3523 C CA . ILE A 1 422 ? 26.406 13.68 -4.664 1 91.75 422 ILE A CA 1
ATOM 3524 C C . ILE A 1 422 ? 26.828 12.25 -5.016 1 91.75 422 ILE A C 1
ATOM 3526 O O . ILE A 1 422 ? 27.062 11.43 -4.129 1 91.75 422 ILE A O 1
ATOM 3530 N N . LYS A 1 423 ? 26.922 11.961 -6.344 1 90.06 423 LYS A N 1
ATOM 3531 C CA . LYS A 1 423 ? 27.328 10.641 -6.812 1 90.06 423 LYS A CA 1
ATOM 3532 C C . LYS A 1 423 ? 28.734 10.297 -6.336 1 90.06 423 LYS A C 1
ATOM 3534 O O . LYS A 1 423 ? 29 9.148 -5.957 1 90.06 423 LYS A O 1
ATOM 3539 N N . ALA A 1 424 ? 29.547 11.289 -6.387 1 88 424 ALA A N 1
ATOM 3540 C CA . ALA A 1 424 ? 30.938 11.094 -5.953 1 88 424 ALA A CA 1
ATOM 3541 C C . ALA A 1 424 ? 31 10.758 -4.465 1 88 424 ALA A C 1
ATOM 3543 O O . ALA A 1 424 ? 31.844 9.961 -4.039 1 88 424 ALA A O 1
ATOM 3544 N N . SER A 1 425 ? 30.141 11.344 -3.746 1 84.81 425 SER A N 1
ATOM 3545 C CA . SER A 1 425 ? 30.141 11.125 -2.305 1 84.81 425 SER A CA 1
ATOM 3546 C C . SER A 1 425 ? 29.609 9.734 -1.962 1 84.81 425 SER A C 1
ATOM 3548 O O . SER A 1 425 ? 29.891 9.203 -0.889 1 84.81 425 SER A O 1
ATOM 3550 N N . GLU A 1 426 ? 28.703 9.211 -2.781 1 79.88 426 GLU A N 1
ATOM 3551 C CA . GLU A 1 426 ? 28.156 7.875 -2.574 1 79.88 426 GLU A CA 1
ATOM 3552 C C . GLU A 1 426 ? 29.188 6.793 -2.85 1 79.88 426 GLU A C 1
ATOM 3554 O O . GLU A 1 426 ? 29.125 5.703 -2.27 1 79.88 426 GLU A O 1
ATOM 3559 N N . ASN A 1 427 ? 30.156 7.066 -3.75 1 69.81 427 ASN A N 1
ATOM 3560 C CA . ASN A 1 427 ? 31.188 6.113 -4.152 1 69.81 427 ASN A CA 1
ATOM 3561 C C . ASN A 1 427 ? 32.406 6.16 -3.223 1 69.81 427 ASN A C 1
ATOM 3563 O O . ASN A 1 427 ? 33.312 5.355 -3.352 1 69.81 427 ASN A O 1
ATOM 3567 N N . ALA A 1 428 ? 32.469 7.117 -2.43 1 62.19 428 ALA A N 1
ATOM 3568 C CA . ALA A 1 428 ? 33.625 7.246 -1.523 1 62.19 428 ALA A CA 1
ATOM 3569 C C . ALA A 1 428 ? 33.344 6.508 -0.214 1 62.19 428 ALA A C 1
ATOM 3571 O O . ALA A 1 428 ? 32.219 6.434 0.254 1 62.19 428 ALA A O 1
ATOM 3572 N N . MET B 1 1 ? -32.875 -16.656 -2.217 1 33.88 1 MET B N 1
ATOM 3573 C CA . MET B 1 1 ? -32.156 -15.797 -3.143 1 33.88 1 MET B CA 1
ATOM 3574 C C . MET B 1 1 ? -30.656 -16.172 -3.158 1 33.88 1 MET B C 1
ATOM 3576 O O . MET B 1 1 ? -30.016 -16.188 -2.113 1 33.88 1 MET B O 1
ATOM 3580 N N . LYS B 1 2 ? -30.234 -16.969 -3.975 1 45.06 2 LYS B N 1
ATOM 3581 C CA . LYS B 1 2 ? -28.875 -17.516 -4.07 1 45.06 2 LYS B CA 1
ATOM 3582 C C . LYS B 1 2 ? -27.828 -16.453 -3.762 1 45.06 2 LYS B C 1
ATOM 3584 O O . LYS B 1 2 ? -27.812 -15.391 -4.379 1 45.06 2 LYS B O 1
ATOM 3589 N N . LYS B 1 3 ? -27.25 -16.266 -2.557 1 52.53 3 LYS B N 1
ATOM 3590 C CA . LYS B 1 3 ? -26.375 -15.25 -1.957 1 52.53 3 LYS B CA 1
ATOM 3591 C C . LYS B 1 3 ? -25.203 -14.914 -2.881 1 52.53 3 LYS B C 1
ATOM 3593 O O . LYS B 1 3 ? -24.422 -15.789 -3.246 1 52.53 3 LYS B O 1
ATOM 3598 N N . LYS B 1 4 ? -25.266 -13.852 -3.744 1 60.09 4 LYS B N 1
ATOM 3599 C CA . LYS B 1 4 ? -24.359 -13.414 -4.805 1 60.09 4 LYS B CA 1
ATOM 3600 C C . LYS B 1 4 ? -22.938 -13.242 -4.277 1 60.09 4 LYS B C 1
ATOM 3602 O O . LYS B 1 4 ? -22.672 -12.344 -3.479 1 60.09 4 LYS B O 1
ATOM 3607 N N . LEU B 1 5 ? -22.062 -14.328 -4.211 1 82.56 5 LEU B N 1
ATOM 3608 C CA . LEU B 1 5 ? -20.656 -14.43 -3.842 1 82.56 5 LEU B CA 1
ATOM 3609 C C . LEU B 1 5 ? -19.781 -13.562 -4.742 1 82.56 5 LEU B C 1
ATOM 3611 O O . LEU B 1 5 ? -18.562 -13.5 -4.57 1 82.56 5 LEU B O 1
ATOM 3615 N N . ASN B 1 6 ? -20.516 -12.734 -5.52 1 86.94 6 ASN B N 1
ATOM 3616 C CA . ASN B 1 6 ? -19.672 -12.109 -6.531 1 86.94 6 ASN B CA 1
ATOM 3617 C C . ASN B 1 6 ? -19.703 -10.586 -6.422 1 86.94 6 ASN B C 1
ATOM 3619 O O . ASN B 1 6 ? -19.578 -9.883 -7.426 1 86.94 6 ASN B O 1
ATOM 3623 N N . LEU B 1 7 ? -20.031 -10.141 -5.227 1 93.12 7 LEU B N 1
ATOM 3624 C CA . LEU B 1 7 ? -20.047 -8.695 -5.062 1 93.12 7 LEU B CA 1
ATOM 3625 C C . LEU B 1 7 ? -19.156 -8.266 -3.896 1 93.12 7 LEU B C 1
ATOM 3627 O O . LEU B 1 7 ? -19.125 -8.93 -2.855 1 93.12 7 LEU B O 1
ATOM 3631 N N . CYS B 1 8 ? -18.453 -7.203 -4.141 1 95.25 8 CYS B N 1
ATOM 3632 C CA . CYS B 1 8 ? -17.75 -6.629 -3 1 95.25 8 CYS B CA 1
ATOM 3633 C C . CYS B 1 8 ? -18.703 -5.879 -2.082 1 95.25 8 CYS B C 1
ATOM 3635 O O . CYS B 1 8 ? -19.812 -5.512 -2.498 1 95.25 8 CYS B O 1
ATOM 3637 N N . PRO B 1 9 ? -18.359 -5.648 -0.826 1 95.88 9 PRO B N 1
ATOM 3638 C CA . PRO B 1 9 ? -19.266 -4.961 0.108 1 95.88 9 PRO B CA 1
ATOM 3639 C C . PRO B 1 9 ? -19.641 -3.564 -0.365 1 95.88 9 PRO B C 1
ATOM 3641 O O . PRO B 1 9 ? -18.859 -2.9 -1.049 1 95.88 9 PRO B O 1
ATOM 3644 N N . LYS B 1 10 ? -20.844 -3.172 0.08 1 93.75 10 LYS B N 1
ATOM 3645 C CA . LYS B 1 10 ? -21.328 -1.841 -0.265 1 93.75 10 LYS B CA 1
ATOM 3646 C C . LYS B 1 10 ? -20.344 -0.761 0.175 1 93.75 10 LYS B C 1
ATOM 3648 O O . LYS B 1 10 ? -19.812 -0.815 1.285 1 93.75 10 LYS B O 1
ATOM 3653 N N . GLY B 1 11 ? -20.078 0.181 -0.688 1 95.19 11 GLY B N 1
ATOM 3654 C CA . GLY B 1 11 ? -19.203 1.299 -0.362 1 95.19 11 GLY B CA 1
ATOM 3655 C C . GLY B 1 11 ? -17.734 0.993 -0.583 1 95.19 11 GLY B C 1
ATOM 3656 O O . GLY B 1 11 ? -16.875 1.847 -0.35 1 95.19 11 GLY B O 1
ATOM 3657 N N . THR B 1 12 ? -17.406 -0.205 -0.998 1 96.56 12 THR B N 1
ATOM 3658 C CA . THR B 1 12 ? -16.031 -0.582 -1.355 1 96.56 12 THR B CA 1
ATOM 3659 C C . THR B 1 12 ? -15.914 -0.815 -2.859 1 96.56 12 THR B C 1
ATOM 3661 O O . THR B 1 12 ? -16.922 -0.773 -3.58 1 96.56 12 THR B O 1
ATOM 3664 N N . TYR B 1 13 ? -14.773 -0.934 -3.348 1 95.12 13 TYR B N 1
ATOM 3665 C CA . TYR B 1 13 ? -14.531 -1.151 -4.77 1 95.12 13 TYR B CA 1
ATOM 3666 C C . TYR B 1 13 ? -13.203 -1.873 -4.988 1 95.12 13 TYR B C 1
ATOM 3668 O O . TYR B 1 13 ? -12.375 -1.945 -4.082 1 95.12 13 TYR B O 1
ATOM 3676 N N . ASP B 1 14 ? -13.031 -2.432 -6.141 1 96.94 14 ASP B N 1
ATOM 3677 C CA . ASP B 1 14 ? -11.797 -3.098 -6.547 1 96.94 14 ASP B CA 1
ATOM 3678 C C . ASP B 1 14 ? -10.961 -2.197 -7.445 1 96.94 14 ASP B C 1
ATOM 3680 O O . ASP B 1 14 ? -11.5 -1.479 -8.289 1 96.94 14 ASP B O 1
ATOM 3684 N N . PHE B 1 15 ? -9.648 -2.195 -7.219 1 95.44 15 PHE B N 1
ATOM 3685 C CA . PHE B 1 15 ? -8.727 -1.576 -8.156 1 95.44 15 PHE B CA 1
ATOM 3686 C C . PHE B 1 15 ? -8.234 -2.592 -9.18 1 95.44 15 PHE B C 1
ATOM 3688 O O . PHE B 1 15 ? -7.695 -3.641 -8.812 1 95.44 15 PHE B O 1
ATOM 3695 N N . PHE B 1 16 ? -8.336 -2.357 -10.477 1 95.12 16 PHE B N 1
ATOM 3696 C CA . PHE B 1 16 ? -7.777 -3.146 -11.57 1 95.12 16 PHE B CA 1
ATOM 3697 C C . PHE B 1 16 ? -7.727 -2.328 -12.852 1 95.12 16 PHE B C 1
ATOM 3699 O O . PHE B 1 16 ? -8.25 -1.215 -12.906 1 95.12 16 PHE B O 1
ATOM 3706 N N . GLY B 1 17 ? -6.977 -2.76 -13.875 1 91.62 17 GLY B N 1
ATOM 3707 C CA . GLY B 1 17 ? -6.918 -2.094 -15.164 1 91.62 17 GLY B CA 1
ATOM 3708 C C . GLY B 1 17 ? -6.426 -0.662 -15.078 1 91.62 17 GLY B C 1
ATOM 3709 O O . GLY B 1 17 ? -5.438 -0.38 -14.398 1 91.62 17 GLY B O 1
ATOM 3710 N N . GLN B 1 18 ? -7.082 0.163 -15.703 1 89.81 18 GLN B N 1
ATOM 3711 C CA . GLN B 1 18 ? -6.68 1.563 -15.766 1 89.81 18 GLN B CA 1
ATOM 3712 C C . GLN B 1 18 ? -6.734 2.215 -14.391 1 89.81 18 GLN B C 1
ATOM 3714 O O . GLN B 1 18 ? -5.855 3.002 -14.031 1 89.81 18 GLN B O 1
ATOM 3719 N N . GLY B 1 19 ? -7.785 1.846 -13.656 1 91.5 19 GLY B N 1
ATOM 3720 C CA . GLY B 1 19 ? -7.906 2.381 -12.312 1 91.5 19 GLY B CA 1
ATOM 3721 C C . GLY B 1 19 ? -6.727 2.025 -11.422 1 91.5 19 GLY B C 1
ATOM 3722 O O . GLY B 1 19 ? -6.227 2.873 -10.68 1 91.5 19 GLY B O 1
ATOM 3723 N N . ALA B 1 20 ? -6.27 0.823 -11.539 1 94.12 20 ALA B N 1
ATOM 3724 C CA . ALA B 1 20 ? -5.125 0.369 -10.758 1 94.12 20 ALA B CA 1
ATOM 3725 C C . ALA B 1 20 ? -3.848 1.083 -11.188 1 94.12 20 ALA B C 1
ATOM 3727 O O . ALA B 1 20 ? -3.014 1.438 -10.352 1 94.12 2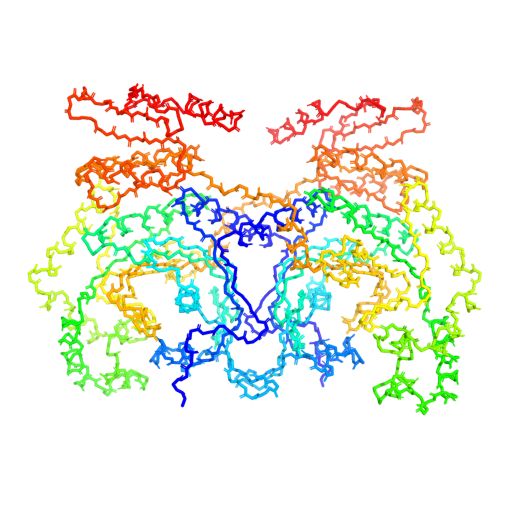0 ALA B O 1
ATOM 3728 N N . LYS B 1 21 ? -3.689 1.284 -12.461 1 92.62 21 LYS B N 1
ATOM 3729 C CA . LYS B 1 21 ? -2.516 1.979 -12.984 1 92.62 21 LYS B CA 1
ATOM 3730 C C . LYS B 1 21 ? -2.443 3.408 -12.453 1 92.62 21 LYS B C 1
ATOM 3732 O O . LYS B 1 21 ? -1.385 3.857 -12.008 1 92.62 21 LYS B O 1
ATOM 3737 N N . ILE B 1 22 ? -3.555 4.09 -12.492 1 93.62 22 ILE B N 1
ATOM 3738 C CA . ILE B 1 22 ? -3.615 5.465 -12.008 1 93.62 22 ILE B CA 1
ATOM 3739 C C . ILE B 1 22 ? -3.312 5.492 -10.508 1 93.62 22 ILE B C 1
ATOM 3741 O O . ILE B 1 22 ? -2.564 6.355 -10.039 1 93.62 22 ILE B O 1
ATOM 3745 N N . PHE B 1 23 ? -3.891 4.562 -9.812 1 95.94 23 PHE B N 1
ATOM 3746 C CA . PHE B 1 23 ? -3.658 4.465 -8.383 1 95.94 23 PHE B CA 1
ATOM 3747 C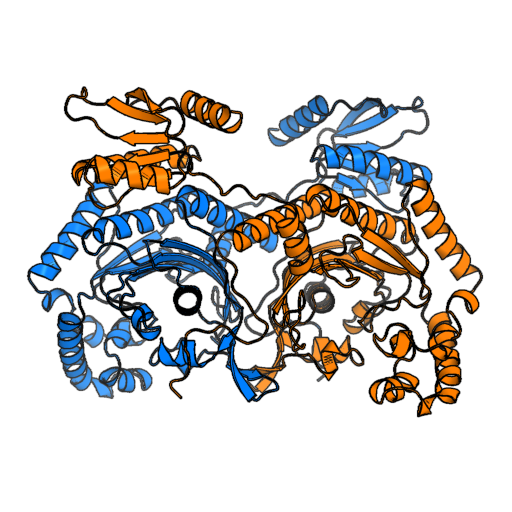 C . PHE B 1 23 ? -2.17 4.324 -8.078 1 95.94 23 PHE B C 1
ATOM 3749 O O . PHE B 1 23 ? -1.639 5.02 -7.211 1 95.94 23 PHE B O 1
ATOM 3756 N N . ILE B 1 24 ? -1.519 3.434 -8.734 1 95.44 24 ILE B N 1
ATOM 3757 C CA . ILE B 1 24 ? -0.097 3.186 -8.523 1 95.44 24 ILE B CA 1
ATOM 3758 C C . ILE B 1 24 ? 0.703 4.441 -8.859 1 95.44 24 ILE B C 1
ATOM 3760 O O . ILE B 1 24 ? 1.655 4.785 -8.148 1 95.44 24 ILE B O 1
ATOM 3764 N N . ASP B 1 25 ? 0.34 5.141 -9.945 1 93.94 25 ASP B N 1
ATOM 3765 C CA . ASP B 1 25 ? 1.021 6.371 -10.328 1 93.94 25 ASP B CA 1
ATOM 3766 C C . ASP B 1 25 ? 0.863 7.445 -9.258 1 93.94 25 ASP B C 1
ATOM 3768 O O . ASP B 1 25 ? 1.82 8.148 -8.93 1 93.94 25 ASP B O 1
ATOM 3772 N N . VAL B 1 26 ? -0.367 7.57 -8.789 1 97.31 26 VAL B N 1
ATOM 3773 C CA . VAL B 1 26 ? -0.644 8.547 -7.734 1 97.31 26 VAL B CA 1
ATOM 3774 C C . VAL B 1 26 ? 0.186 8.219 -6.496 1 97.31 26 VAL B C 1
ATOM 3776 O O . VAL B 1 26 ? 0.817 9.102 -5.914 1 97.31 26 VAL B O 1
ATOM 3779 N N . ARG B 1 27 ? 0.117 6.965 -6.098 1 98 27 ARG B N 1
ATOM 3780 C CA . ARG B 1 27 ? 0.907 6.52 -4.953 1 98 27 ARG B CA 1
ATOM 3781 C C . ARG B 1 27 ? 2.379 6.871 -5.137 1 98 27 ARG B C 1
ATOM 3783 O O . ARG B 1 27 ? 3.029 7.352 -4.203 1 98 27 ARG B O 1
ATOM 3790 N N . LYS B 1 28 ? 2.918 6.664 -6.289 1 97.19 28 LYS B N 1
ATOM 3791 C CA . LYS B 1 28 ? 4.316 6.949 -6.594 1 97.19 28 LYS B CA 1
ATOM 3792 C C . LYS B 1 28 ? 4.641 8.422 -6.363 1 97.19 28 LYS B C 1
ATOM 3794 O O . LYS B 1 28 ? 5.695 8.75 -5.82 1 97.19 28 LYS B O 1
ATOM 3799 N N . VAL B 1 29 ? 3.77 9.273 -6.809 1 97.94 29 VAL B N 1
ATOM 3800 C CA . VAL B 1 29 ? 3.965 10.711 -6.641 1 97.94 29 VAL B CA 1
ATOM 3801 C C . VAL B 1 29 ? 4.066 11.047 -5.152 1 97.94 29 VAL B C 1
ATOM 3803 O O . VAL B 1 29 ? 4.965 11.781 -4.738 1 97.94 29 VAL B O 1
ATOM 3806 N N . PHE B 1 30 ? 3.182 10.484 -4.363 1 98.75 30 PHE B N 1
ATOM 3807 C CA . PHE B 1 30 ? 3.17 10.773 -2.936 1 98.75 30 PHE B CA 1
ATOM 3808 C C . PHE B 1 30 ? 4.453 10.281 -2.273 1 98.75 30 PHE B C 1
ATOM 3810 O O . PHE B 1 30 ? 5.051 11 -1.463 1 98.75 30 PHE B O 1
ATOM 3817 N N . PHE B 1 31 ? 4.867 9.094 -2.576 1 98.12 31 PHE B N 1
ATOM 3818 C CA . PHE B 1 31 ? 6.078 8.547 -1.981 1 98.12 31 PHE B CA 1
ATOM 3819 C C . PHE B 1 31 ? 7.301 9.352 -2.398 1 98.12 31 PHE B C 1
ATOM 3821 O O . PHE B 1 31 ? 8.195 9.602 -1.586 1 98.12 31 PHE B O 1
ATOM 3828 N N . ASN B 1 32 ? 7.355 9.781 -3.65 1 97.5 32 ASN B N 1
ATOM 3829 C CA . ASN B 1 32 ? 8.469 10.586 -4.141 1 97.5 32 ASN B CA 1
ATOM 3830 C C . ASN B 1 32 ? 8.539 11.938 -3.434 1 97.5 32 ASN B C 1
ATOM 3832 O O . ASN B 1 32 ? 9.609 12.359 -3.012 1 97.5 32 ASN B O 1
ATOM 3836 N N . GLN B 1 33 ? 7.391 12.594 -3.326 1 98.38 33 GLN B N 1
ATOM 3837 C CA . GLN B 1 33 ? 7.355 13.898 -2.672 1 98.38 33 GLN B CA 1
ATOM 3838 C C . GLN B 1 33 ? 7.688 13.781 -1.188 1 98.38 33 GLN B C 1
ATOM 3840 O O . GLN B 1 33 ? 8.383 14.633 -0.63 1 98.38 33 GLN B O 1
ATOM 3845 N N . ALA B 1 34 ? 7.172 12.734 -0.564 1 98.19 34 ALA B N 1
ATOM 3846 C CA . ALA B 1 34 ? 7.523 12.5 0.834 1 98.19 34 ALA B CA 1
ATOM 3847 C C . ALA B 1 34 ? 9.031 12.414 1.015 1 98.19 34 ALA B C 1
ATOM 3849 O O . ALA B 1 34 ? 9.594 13.016 1.937 1 98.19 34 ALA B O 1
ATOM 3850 N N . LYS B 1 35 ? 9.695 11.734 0.159 1 96.06 35 LYS B N 1
ATOM 3851 C CA . LYS B 1 35 ? 11.148 11.578 0.209 1 96.06 35 LYS B CA 1
ATOM 3852 C C . LYS B 1 35 ? 11.852 12.914 -0 1 96.06 35 LYS B C 1
ATOM 3854 O O . LYS B 1 35 ? 12.773 13.266 0.741 1 96.06 35 LYS B O 1
ATOM 3859 N N . LYS B 1 36 ? 11.414 13.688 -0.973 1 96.81 36 LYS B N 1
ATOM 3860 C CA . LYS B 1 36 ? 12.031 14.969 -1.316 1 96.81 36 LYS B CA 1
ATOM 3861 C C . LYS B 1 36 ? 11.938 15.945 -0.153 1 96.81 36 LYS B C 1
ATOM 3863 O O . LYS B 1 36 ? 12.836 16.766 0.045 1 96.81 36 LYS B O 1
ATOM 3868 N N . PHE B 1 37 ? 10.883 15.836 0.602 1 97.94 37 PHE B N 1
ATOM 3869 C CA . PHE B 1 37 ? 10.656 16.734 1.728 1 97.94 37 PHE B CA 1
ATOM 3870 C C . PHE B 1 37 ? 11.141 16.109 3.029 1 97.94 37 PHE B C 1
ATOM 3872 O O . PHE B 1 37 ? 10.906 16.656 4.109 1 97.94 37 PHE B O 1
ATOM 3879 N N . ASN B 1 38 ? 11.773 14.883 2.963 1 96.5 38 ASN B N 1
ATOM 3880 C CA . ASN B 1 38 ? 12.414 14.195 4.082 1 96.5 38 ASN B CA 1
ATOM 3881 C C . ASN B 1 38 ? 11.383 13.711 5.102 1 96.5 38 ASN B C 1
ATOM 3883 O O . ASN B 1 38 ? 11.617 13.781 6.309 1 96.5 38 ASN B O 1
ATOM 3887 N N . PHE B 1 39 ? 10.219 13.32 4.609 1 97.44 39 PHE B N 1
ATOM 3888 C CA . PHE B 1 39 ? 9.258 12.625 5.461 1 97.44 39 PHE B CA 1
ATOM 3889 C C . PHE B 1 39 ? 9.555 11.133 5.516 1 97.44 39 PHE B C 1
ATOM 3891 O O . PHE B 1 39 ? 9.789 10.508 4.48 1 97.44 39 PHE B O 1
ATOM 3898 N N . SER B 1 40 ? 9.516 10.539 6.715 1 95.94 40 SER B N 1
ATOM 3899 C CA . SER B 1 40 ? 9.75 9.109 6.895 1 95.94 40 SER B CA 1
ATOM 3900 C C . SER B 1 40 ? 8.438 8.328 6.855 1 95.94 40 SER B C 1
ATOM 3902 O O . SER B 1 40 ? 7.438 8.766 7.43 1 95.94 40 SER B O 1
ATOM 3904 N N . TYR B 1 41 ? 8.453 7.219 6.199 1 97.25 41 TYR B N 1
ATOM 3905 C CA . TYR B 1 41 ? 7.262 6.379 6.082 1 97.25 41 TYR B CA 1
ATOM 3906 C C . TYR B 1 41 ? 6.91 5.742 7.422 1 97.25 41 TYR B C 1
ATOM 3908 O O . TYR B 1 41 ? 7.797 5.297 8.156 1 97.25 41 TYR B O 1
ATOM 3916 N N . ILE B 1 42 ? 5.637 5.785 7.789 1 98.06 42 ILE B N 1
ATOM 3917 C CA . ILE B 1 42 ? 5.09 5.121 8.969 1 98.06 42 ILE B CA 1
ATOM 3918 C C . ILE B 1 42 ? 3.762 4.457 8.617 1 98.06 42 ILE B C 1
ATOM 3920 O O . ILE B 1 42 ? 2.979 5 7.832 1 98.06 42 ILE B O 1
ATOM 3924 N N . GLU B 1 43 ? 3.539 3.291 9.055 1 97.56 43 GLU B N 1
ATOM 3925 C CA . GLU B 1 43 ? 2.293 2.564 8.836 1 97.56 43 GLU B CA 1
ATOM 3926 C C . GLU B 1 43 ? 1.813 1.892 10.117 1 97.56 43 GLU B C 1
ATOM 3928 O O . GLU B 1 43 ? 2.576 1.178 10.773 1 97.56 43 GLU B O 1
ATOM 3933 N N . THR B 1 44 ? 0.575 2.176 10.484 1 98.25 44 THR B N 1
ATOM 3934 C CA . THR B 1 44 ? -0.045 1.563 11.648 1 98.25 44 THR B CA 1
ATOM 3935 C C . THR B 1 44 ? -1.021 0.468 11.234 1 98.25 44 THR B C 1
ATOM 3937 O O . THR B 1 44 ? -1.376 0.36 10.055 1 98.25 44 THR B O 1
ATOM 3940 N N . PRO B 1 45 ? -1.423 -0.372 12.117 1 98.25 45 PRO B N 1
ATOM 3941 C CA . PRO B 1 45 ? -2.361 -1.444 11.781 1 98.25 45 PRO B CA 1
ATOM 3942 C C . PRO B 1 45 ? -3.68 -0.917 11.219 1 98.25 45 PRO B C 1
ATOM 3944 O O . PRO B 1 45 ? -4.082 0.207 11.531 1 98.25 45 PRO B O 1
ATOM 3947 N N . ILE B 1 46 ? -4.32 -1.75 10.422 1 98.62 46 ILE B N 1
ATOM 3948 C CA . ILE B 1 46 ? -5.605 -1.435 9.812 1 98.62 46 ILE B CA 1
ATOM 3949 C C . ILE B 1 46 ? -6.664 -1.252 10.898 1 98.62 46 ILE B C 1
ATOM 3951 O O . ILE B 1 46 ? -7.605 -0.474 10.727 1 98.62 46 ILE B O 1
ATOM 3955 N N . PHE B 1 47 ? -6.52 -1.964 11.961 1 98 47 PHE B N 1
ATOM 3956 C CA . PHE B 1 47 ? -7.418 -1.788 13.094 1 98 47 PHE B CA 1
ATOM 3957 C C . PHE B 1 47 ? -6.637 -1.474 14.359 1 98 47 PHE B C 1
ATOM 3959 O O . PHE B 1 47 ? -5.469 -1.847 14.484 1 98 47 PHE B O 1
ATOM 3966 N N . GLU B 1 48 ? -7.289 -0.704 15.258 1 97.62 48 GLU B N 1
ATOM 3967 C CA . GLU B 1 48 ? -6.793 -0.317 16.578 1 97.62 48 GLU B CA 1
ATOM 3968 C C . GLU B 1 48 ? -7.805 -0.656 17.672 1 97.62 48 GLU B C 1
ATOM 3970 O O . GLU B 1 48 ? -8.93 -1.063 17.375 1 97.62 48 GLU B O 1
ATOM 3975 N N . TYR B 1 49 ? -7.281 -0.565 18.922 1 96.88 49 TYR B N 1
ATOM 3976 C CA . TYR B 1 49 ? -8.281 -0.558 19.984 1 96.88 49 TYR B CA 1
ATOM 3977 C C . TYR B 1 49 ? -9.266 0.593 19.797 1 96.88 49 TYR B C 1
ATOM 3979 O O . TYR B 1 49 ? -8.859 1.733 19.562 1 96.88 49 TYR B O 1
ATOM 3987 N N . ALA B 1 50 ? -10.547 0.306 19.922 1 95.69 50 ALA B N 1
ATOM 3988 C CA . ALA B 1 50 ? -11.594 1.283 19.625 1 95.69 50 ALA B CA 1
ATOM 3989 C C . ALA B 1 50 ? -11.43 2.531 20.5 1 95.69 50 ALA B C 1
ATOM 3991 O O . ALA B 1 50 ? -11.742 3.643 20.062 1 95.69 50 ALA B O 1
ATOM 3992 N N . ASN B 1 51 ? -10.93 2.387 21.672 1 94.81 51 ASN B N 1
ATOM 3993 C CA . ASN B 1 51 ? -10.805 3.467 22.641 1 94.81 51 ASN B CA 1
ATOM 3994 C C . ASN B 1 51 ? -9.93 4.598 22.109 1 94.81 51 ASN B C 1
ATOM 3996 O O . ASN B 1 51 ? -10.07 5.75 22.531 1 94.81 51 ASN B O 1
ATOM 4000 N N . ILE B 1 52 ? -9.039 4.254 21.219 1 95.19 52 ILE B N 1
ATOM 4001 C CA . ILE B 1 52 ? -8.18 5.266 20.609 1 95.19 52 ILE B CA 1
ATOM 4002 C C . ILE B 1 52 ? -9.039 6.309 19.891 1 95.19 52 ILE B C 1
ATOM 4004 O O . ILE B 1 52 ? -8.859 7.512 20.094 1 95.19 52 ILE B O 1
ATOM 4008 N N . PHE B 1 53 ? -9.984 5.875 19.234 1 94.5 53 PHE B N 1
ATOM 4009 C CA . PHE B 1 53 ? -10.82 6.77 18.438 1 94.5 53 PHE B CA 1
ATOM 4010 C C . PHE B 1 53 ? -11.93 7.367 19.297 1 94.5 53 PHE B C 1
ATOM 4012 O O . PHE B 1 53 ? -12.305 8.523 19.109 1 94.5 53 PHE B O 1
ATOM 4019 N N . LEU B 1 54 ? -12.406 6.598 20.234 1 92 54 LEU B N 1
ATOM 4020 C CA . LEU B 1 54 ? -13.477 7.066 21.109 1 92 54 LEU B CA 1
ATOM 4021 C C . LEU B 1 54 ? -12.977 8.195 22.016 1 92 54 LEU B C 1
ATOM 4023 O O . LEU B 1 54 ? -13.75 9.086 22.375 1 92 54 LEU B O 1
ATOM 4027 N N . THR B 1 55 ? -11.695 8.18 22.25 1 91.06 55 THR B N 1
ATOM 4028 C CA . THR B 1 55 ? -11.117 9.18 23.141 1 91.06 55 THR B CA 1
ATOM 4029 C C . THR B 1 55 ? -10.633 10.391 22.359 1 91.06 55 THR B C 1
ATOM 4031 O O . THR B 1 55 ? -10.703 11.523 22.859 1 91.06 55 THR B O 1
ATOM 4034 N N . THR B 1 56 ? -10.195 10.195 21.203 1 89.81 56 THR B N 1
ATOM 4035 C CA . THR B 1 56 ? -9.562 11.266 20.453 1 89.81 56 THR B CA 1
ATOM 4036 C C . THR B 1 56 ? -10.586 12.031 19.625 1 89.81 56 THR B C 1
ATOM 4038 O O . THR B 1 56 ? -10.336 13.156 19.203 1 89.81 56 THR B O 1
ATOM 4041 N N . ASN B 1 57 ? -11.727 11.422 19.344 1 86.31 57 ASN B N 1
ATOM 4042 C CA . ASN B 1 57 ? -12.758 12 18.484 1 86.31 57 ASN B CA 1
ATOM 4043 C C . ASN B 1 57 ? -14.148 11.812 19.094 1 86.31 57 ASN B C 1
ATOM 4045 O O . ASN B 1 57 ? -15.07 11.375 18.406 1 86.31 57 ASN B O 1
ATOM 4049 N N . GLN B 1 58 ? -14.344 12.148 20.266 1 76.25 58 GLN B N 1
ATOM 4050 C CA . GLN B 1 58 ? -15.523 11.828 21.062 1 76.25 58 GLN B CA 1
ATOM 4051 C C . GLN B 1 58 ? -16.781 12.43 20.438 1 76.25 58 GLN B C 1
ATOM 4053 O O . GLN B 1 58 ? -17.844 11.805 20.438 1 76.25 58 GLN B O 1
ATOM 4058 N N . ILE B 1 59 ? -16.641 13.508 19.812 1 72.56 59 ILE B N 1
ATOM 4059 C CA . ILE B 1 59 ? -17.844 14.219 19.375 1 72.56 59 ILE B CA 1
ATOM 4060 C C . ILE B 1 59 ? -17.953 14.148 17.844 1 72.56 59 ILE B C 1
ATOM 4062 O O . ILE B 1 59 ? -19.031 14.422 17.297 1 72.56 59 ILE B O 1
ATOM 4066 N N . ALA B 1 60 ? -16.938 13.734 17.203 1 78.75 60 ALA B N 1
ATOM 4067 C CA . ALA B 1 60 ? -16.922 13.695 15.742 1 78.75 60 ALA B CA 1
ATOM 4068 C C . ALA B 1 60 ? -17.891 12.648 15.211 1 78.75 60 ALA B C 1
ATOM 4070 O O . ALA B 1 60 ? -18.031 11.57 15.797 1 78.75 60 ALA B O 1
ATOM 4071 N N . ASP B 1 61 ? -18.484 12.891 14.062 1 78.19 61 ASP B N 1
ATOM 4072 C CA . ASP B 1 61 ? -19.422 11.977 13.398 1 78.19 61 ASP B CA 1
ATOM 4073 C C . ASP B 1 61 ? -18.75 10.641 13.102 1 78.19 61 ASP B C 1
ATOM 4075 O O . ASP B 1 61 ? -19.406 9.594 13.117 1 78.19 61 ASP B O 1
ATOM 4079 N N . ILE B 1 62 ? -17.531 10.68 12.914 1 80.31 62 ILE B N 1
ATOM 4080 C CA . ILE B 1 62 ? -16.797 9.469 12.547 1 80.31 62 ILE B CA 1
ATOM 4081 C C . ILE B 1 62 ? -16.922 8.43 13.656 1 80.31 62 ILE B C 1
ATOM 4083 O O . ILE B 1 62 ? -17.031 7.23 13.383 1 80.31 62 ILE B O 1
ATOM 4087 N N . VAL B 1 63 ? -16.969 8.875 14.891 1 80.38 63 VAL B N 1
ATOM 4088 C CA . VAL B 1 63 ? -17 7.949 16.016 1 80.38 63 VAL B CA 1
ATOM 4089 C C . VAL B 1 63 ? -18.453 7.605 16.359 1 80.38 63 VAL B C 1
ATOM 4091 O O . VAL B 1 63 ? -18.781 6.438 16.578 1 80.38 63 VAL B O 1
ATOM 4094 N N . SER B 1 64 ? -19.266 8.555 16.281 1 78.88 64 SER B N 1
ATOM 4095 C CA . SER B 1 64 ? -20.641 8.352 16.734 1 78.88 64 SER B CA 1
ATOM 4096 C C . SER B 1 64 ? -21.453 7.586 15.695 1 78.88 64 SER B C 1
ATOM 4098 O O . SER B 1 64 ? -22.297 6.766 16.047 1 78.88 64 SER B O 1
ATOM 4100 N N . LYS B 1 65 ? -21.031 7.738 14.43 1 81 65 LYS B N 1
ATOM 4101 C CA . LYS B 1 65 ? -21.922 7.223 13.398 1 81 65 LYS B CA 1
ATOM 4102 C C . LYS B 1 65 ? -21.156 6.336 12.406 1 81 65 LYS B C 1
ATOM 4104 O O . LYS B 1 65 ? -21.734 5.43 11.812 1 81 65 LYS B O 1
ATOM 4109 N N . GLU B 1 66 ? -19.938 6.527 12.312 1 90.31 66 GLU B N 1
ATOM 4110 C CA . GLU B 1 66 ? -19.312 5.988 11.109 1 90.31 66 GLU B CA 1
ATOM 4111 C C . GLU B 1 66 ? -18.234 4.969 11.461 1 90.31 66 GLU B C 1
ATOM 4113 O O . GLU B 1 66 ? -17.625 4.367 10.57 1 90.31 66 GLU B O 1
ATOM 4118 N N . LEU B 1 67 ? -18.016 4.746 12.719 1 93.62 67 LEU B N 1
ATOM 4119 C CA . LEU B 1 67 ? -16.922 3.881 13.141 1 93.62 67 LEU B CA 1
ATOM 4120 C C . LEU B 1 67 ? -17.281 2.412 12.945 1 93.62 67 LEU B C 1
ATOM 4122 O O . LEU B 1 67 ? -18.344 1.97 13.367 1 93.62 67 LEU B O 1
ATOM 4126 N N . TYR B 1 68 ? -16.438 1.583 12.203 1 96 68 TYR B N 1
ATOM 4127 C CA . TYR B 1 68 ? -16.562 0.13 12.148 1 96 68 TYR B CA 1
ATOM 4128 C C . TYR B 1 68 ? -15.953 -0.51 13.398 1 96 68 TYR B C 1
ATOM 4130 O O . TYR B 1 68 ? -14.734 -0.646 13.5 1 96 68 TYR B O 1
ATOM 4138 N N . LYS B 1 69 ? -16.781 -0.926 14.273 1 94.75 69 LYS B N 1
ATOM 4139 C CA . LYS B 1 69 ? -16.328 -1.542 15.516 1 94.75 69 LYS B CA 1
ATOM 4140 C C . LYS B 1 69 ? -16.609 -3.043 15.516 1 94.75 69 LYS B C 1
ATOM 4142 O O . LYS B 1 69 ? -17.562 -3.504 14.898 1 94.75 69 LYS B O 1
ATOM 4147 N N . PHE B 1 70 ? -15.734 -3.812 16.125 1 95.38 70 PHE B N 1
ATOM 4148 C CA . PHE B 1 70 ? -15.93 -5.25 16.281 1 95.38 70 PHE B CA 1
ATOM 4149 C C . PHE B 1 70 ? -15.125 -5.781 17.453 1 95.38 70 PHE B C 1
ATOM 4151 O O . PHE B 1 70 ? -14.297 -5.062 18.031 1 95.38 70 PHE B O 1
ATOM 4158 N N . PHE B 1 71 ? -15.438 -6.918 17.891 1 94.25 71 PHE B N 1
ATOM 4159 C CA . PHE B 1 71 ? -14.75 -7.57 19 1 94.25 71 PHE B CA 1
ATOM 4160 C C . PHE B 1 71 ? -13.883 -8.719 18.5 1 94.25 71 PHE B C 1
ATOM 4162 O O . PHE B 1 71 ? -14.281 -9.453 17.594 1 94.25 71 PHE B O 1
ATOM 4169 N N . ASP B 1 72 ? -12.758 -8.773 19.094 1 91.88 72 ASP B N 1
ATOM 4170 C CA . ASP B 1 72 ? -11.984 -9.961 18.734 1 91.88 72 ASP B CA 1
ATOM 4171 C C . ASP B 1 72 ? -12.422 -11.164 19.578 1 91.88 72 ASP B C 1
ATOM 4173 O O . ASP B 1 72 ? -13.398 -11.086 20.328 1 91.88 72 ASP B O 1
ATOM 4177 N N . LYS B 1 73 ? -11.727 -12.273 19.406 1 90.19 73 LYS B N 1
ATOM 4178 C CA . LYS B 1 73 ? -12.141 -13.531 20.016 1 90.19 73 LYS B CA 1
ATOM 4179 C C . LYS B 1 73 ? -11.938 -13.5 21.531 1 90.19 73 LYS B C 1
ATOM 4181 O O . LYS B 1 73 ? -12.516 -14.305 22.266 1 90.19 73 LYS B O 1
ATOM 4186 N N . SER B 1 74 ? -11.125 -12.57 22.031 1 91.44 74 SER B N 1
ATOM 4187 C CA . SER B 1 74 ? -10.898 -12.422 23.469 1 91.44 74 SER B CA 1
ATOM 4188 C C . SER B 1 74 ? -11.805 -11.344 24.062 1 91.44 74 SER B C 1
ATOM 4190 O O . SER B 1 74 ? -11.625 -10.945 25.203 1 91.44 74 SER B O 1
ATOM 4192 N N . GLY B 1 75 ? -12.586 -10.742 23.266 1 92.69 75 GLY B N 1
ATOM 4193 C CA . GLY B 1 75 ? -13.562 -9.789 23.75 1 92.69 75 GLY B CA 1
ATOM 4194 C C . GLY B 1 75 ? -13.047 -8.359 23.766 1 92.69 75 GLY B C 1
ATOM 4195 O O . GLY B 1 75 ? -13.664 -7.477 24.359 1 92.69 75 GLY B O 1
ATOM 4196 N N . ARG B 1 76 ? -11.953 -8.094 23.219 1 93.56 76 ARG B N 1
ATOM 4197 C CA . ARG B 1 76 ? -11.438 -6.734 23.125 1 93.56 76 ARG B CA 1
ATOM 4198 C C . ARG B 1 76 ? -12.125 -5.965 22 1 93.56 76 ARG B C 1
ATOM 4200 O O . ARG B 1 76 ? -12.312 -6.496 20.906 1 93.56 76 ARG B O 1
ATOM 4207 N N . GLU B 1 77 ? -12.461 -4.75 22.312 1 95.69 77 GLU B N 1
ATOM 4208 C CA . GLU B 1 77 ? -13.156 -3.918 21.344 1 95.69 77 GLU B CA 1
ATOM 4209 C C . GLU B 1 77 ? -12.164 -3.248 20.391 1 95.69 77 GLU B C 1
ATOM 4211 O O . GLU B 1 77 ? -11.297 -2.486 20.812 1 95.69 77 GLU B O 1
ATOM 4216 N N . LEU B 1 78 ? -12.281 -3.555 19.125 1 97 78 LEU B N 1
ATOM 4217 C CA . LEU B 1 78 ? -11.414 -3.039 18.062 1 97 78 LEU B CA 1
ATOM 4218 C C . LEU B 1 78 ? -12.203 -2.17 17.094 1 97 78 LEU B C 1
ATOM 4220 O O . LEU B 1 78 ? -13.438 -2.209 17.078 1 97 78 LEU B O 1
ATOM 4224 N N . ALA B 1 79 ? -11.531 -1.354 16.359 1 97 79 ALA B N 1
ATOM 4225 C CA . ALA B 1 79 ? -12.148 -0.552 15.305 1 97 79 ALA B CA 1
ATOM 4226 C C . ALA B 1 79 ? -11.227 -0.428 14.094 1 97 79 ALA B C 1
ATOM 4228 O O . ALA B 1 79 ? -10.008 -0.272 14.25 1 97 79 ALA B O 1
ATOM 4229 N N . LEU B 1 80 ? -11.828 -0.62 12.898 1 98.06 80 LEU B N 1
ATOM 4230 C CA . LEU B 1 80 ? -11.07 -0.226 11.711 1 98.06 80 LEU B CA 1
ATOM 4231 C C . LEU B 1 80 ? -10.742 1.263 11.742 1 98.06 80 LEU B C 1
ATOM 4233 O O . LEU B 1 80 ? -11.586 2.08 12.125 1 98.06 80 LEU B O 1
ATOM 4237 N N . ARG B 1 81 ? -9.547 1.617 11.422 1 98.06 81 ARG B N 1
ATOM 4238 C CA . ARG B 1 81 ? -9.117 3.008 11.547 1 98.06 81 ARG B CA 1
ATOM 4239 C C . ARG B 1 81 ? -9.891 3.908 10.594 1 98.06 81 ARG B C 1
ATOM 4241 O O . ARG B 1 81 ? -9.859 3.703 9.375 1 98.06 81 ARG B O 1
ATOM 4248 N N . PRO B 1 82 ? -10.531 4.973 11.07 1 96.88 82 PRO B N 1
ATOM 4249 C CA . PRO B 1 82 ? -11.258 5.906 10.211 1 96.88 82 PRO B CA 1
ATOM 4250 C C . PRO B 1 82 ? -10.383 7.055 9.719 1 96.88 82 PRO B C 1
ATOM 4252 O O . PRO B 1 82 ? -10.805 7.836 8.859 1 96.88 82 PRO B O 1
ATOM 4255 N N . GLU B 1 83 ? -9.211 7.188 10.312 1 96.25 83 GLU B N 1
ATOM 4256 C CA . GLU B 1 83 ? -8.219 8.211 9.984 1 96.25 83 GLU B CA 1
ATOM 4257 C C . GLU B 1 83 ? -6.828 7.801 10.453 1 96.25 83 GLU B C 1
ATOM 4259 O O . GLU B 1 83 ? -6.676 6.816 11.18 1 96.25 83 GLU B O 1
ATOM 4264 N N . GLY B 1 84 ? -5.809 8.492 10 1 97.19 84 GLY B N 1
ATOM 4265 C CA . GLY B 1 84 ? -4.457 8.008 10.219 1 97.19 84 GLY B CA 1
ATOM 4266 C C . GLY B 1 84 ? -3.727 8.742 11.32 1 97.19 84 GLY B C 1
ATOM 4267 O O . GLY B 1 84 ? -2.736 8.242 11.859 1 97.19 84 GLY B O 1
ATOM 4268 N N . THR B 1 85 ? -4.16 9.898 11.789 1 97.62 85 THR B N 1
ATOM 4269 C CA . THR B 1 85 ? -3.391 10.766 12.672 1 97.62 85 THR B CA 1
ATOM 4270 C C . THR B 1 85 ? -3.355 10.203 14.086 1 97.62 85 THR B C 1
ATOM 4272 O O . THR B 1 85 ? -2.291 10.117 14.703 1 97.62 85 THR B O 1
ATOM 4275 N N . ALA B 1 86 ? -4.48 9.781 14.625 1 96.88 86 ALA B N 1
ATOM 4276 C CA . ALA B 1 86 ? -4.547 9.273 15.992 1 96.88 86 ALA B CA 1
ATOM 4277 C C . ALA B 1 86 ? -3.705 8.008 16.141 1 96.88 86 ALA B C 1
ATOM 4279 O O . ALA B 1 86 ? -2.898 7.902 17.078 1 96.88 86 ALA B O 1
ATOM 4280 N N . PRO B 1 87 ? -3.873 7.055 15.18 1 97.75 87 PRO B N 1
ATOM 4281 C CA . PRO B 1 87 ? -3.008 5.875 15.266 1 97.75 87 PRO B CA 1
ATOM 4282 C C . PRO B 1 87 ? -1.523 6.227 15.211 1 97.75 87 PRO B C 1
ATOM 4284 O O . PRO B 1 87 ? -0.706 5.578 15.867 1 97.75 87 PRO B O 1
ATOM 4287 N N . ILE B 1 88 ? -1.122 7.215 14.453 1 97.75 88 ILE B N 1
ATOM 4288 C CA . ILE B 1 88 ? 0.274 7.629 14.359 1 97.75 88 ILE B CA 1
ATOM 4289 C C . ILE B 1 88 ? 0.738 8.203 15.695 1 97.75 88 ILE B C 1
ATOM 4291 O O . ILE B 1 88 ? 1.845 7.906 16.156 1 97.75 88 ILE B O 1
ATOM 4295 N N . MET B 1 89 ? -0.121 9.016 16.328 1 96.81 89 MET B N 1
ATOM 4296 C CA . MET B 1 89 ? 0.234 9.539 17.641 1 96.81 89 MET B CA 1
ATOM 4297 C C . MET B 1 89 ? 0.387 8.406 18.656 1 96.81 89 MET B C 1
ATOM 4299 O O . MET B 1 89 ? 1.271 8.453 19.516 1 96.81 89 MET B O 1
ATOM 4303 N N . ARG B 1 90 ? -0.551 7.449 18.578 1 97.56 90 ARG B N 1
ATOM 4304 C CA . ARG B 1 90 ? -0.409 6.258 19.406 1 97.56 90 ARG B CA 1
ATOM 4305 C C . ARG B 1 90 ? 0.945 5.594 19.188 1 97.56 90 ARG B C 1
ATOM 4307 O O . ARG B 1 90 ? 1.631 5.234 20.141 1 97.56 90 ARG B O 1
ATOM 4314 N N . SER B 1 91 ? 1.34 5.383 17.953 1 97.81 91 SER B N 1
ATOM 4315 C CA . SER B 1 91 ? 2.617 4.77 17.609 1 97.81 91 SER B CA 1
ATOM 4316 C C . SER B 1 91 ? 3.787 5.582 18.141 1 97.81 91 SER B C 1
ATOM 4318 O O . SER B 1 91 ? 4.738 5.023 18.703 1 97.81 91 SER B O 1
ATOM 4320 N N . VAL B 1 92 ? 3.723 6.918 17.984 1 97.19 92 VAL B N 1
ATOM 4321 C CA . VAL B 1 92 ? 4.758 7.828 18.453 1 97.19 92 VAL B CA 1
ATOM 4322 C C . VAL B 1 92 ? 4.938 7.672 19.969 1 97.19 92 VAL B C 1
ATOM 4324 O O . VAL B 1 92 ? 6.062 7.594 20.453 1 97.19 92 VAL B O 1
ATOM 4327 N N . ALA B 1 93 ? 3.83 7.625 20.641 1 96.56 93 ALA B N 1
ATOM 4328 C CA . ALA B 1 93 ? 3.873 7.465 22.078 1 96.56 93 ALA B CA 1
ATOM 4329 C C . ALA B 1 93 ? 4.434 6.098 22.469 1 96.56 93 ALA B C 1
ATOM 4331 O O . ALA B 1 93 ? 5.316 6 23.328 1 96.56 93 ALA B O 1
ATOM 4332 N N . GLN B 1 94 ? 3.949 5.07 21.812 1 96.81 94 GLN B N 1
ATOM 4333 C CA . GLN B 1 94 ? 4.332 3.695 22.125 1 96.81 94 GLN B CA 1
ATOM 4334 C C . GLN B 1 94 ? 5.832 3.486 21.938 1 96.81 94 GLN B C 1
ATOM 4336 O O . GLN B 1 94 ? 6.477 2.818 22.734 1 96.81 94 GLN B O 1
ATOM 4341 N N . HIS B 1 95 ? 6.359 4.059 20.891 1 96.62 95 HIS B N 1
ATOM 4342 C CA . HIS B 1 95 ? 7.742 3.77 20.516 1 96.62 95 HIS B CA 1
ATOM 4343 C C . HIS B 1 95 ? 8.664 4.922 20.906 1 96.62 95 HIS B C 1
ATOM 4345 O O . HIS B 1 95 ? 9.836 4.938 20.516 1 96.62 95 HIS B O 1
ATOM 4351 N N . LYS B 1 96 ? 8.141 5.926 21.531 1 95.19 96 LYS B N 1
ATOM 4352 C CA . LYS B 1 96 ? 8.891 7.066 22.031 1 95.19 96 LYS B CA 1
ATOM 4353 C C . LYS B 1 96 ? 9.617 7.793 20.906 1 95.19 96 LYS B C 1
ATOM 4355 O O . LYS B 1 96 ? 10.805 8.094 21.016 1 95.19 96 LYS B O 1
ATOM 4360 N N . LEU B 1 97 ? 8.867 8.008 19.844 1 94.25 97 LEU B N 1
ATOM 4361 C CA . LEU B 1 97 ? 9.414 8.68 18.672 1 94.25 97 LEU B CA 1
ATOM 4362 C C . LEU B 1 97 ? 9.219 10.188 18.766 1 94.25 97 LEU B C 1
ATOM 4364 O O . LEU B 1 97 ? 8.75 10.82 17.828 1 94.25 97 LEU B O 1
ATOM 4368 N N . PHE B 1 98 ? 9.445 10.828 19.938 1 90.62 98 PHE B N 1
ATOM 4369 C CA . PHE B 1 98 ? 9.07 12.234 20.109 1 90.62 98 PHE B CA 1
ATOM 4370 C C . PHE B 1 98 ? 10.219 13.031 20.719 1 90.62 98 PHE B C 1
ATOM 4372 O O . PHE B 1 98 ? 10.008 14.133 21.219 1 90.62 98 PHE B O 1
ATOM 4379 N N . GLN B 1 99 ? 11.383 12.516 20.609 1 88.75 99 GLN B N 1
ATOM 4380 C CA . GLN B 1 99 ? 12.508 13.195 21.234 1 88.75 99 GLN B CA 1
ATOM 4381 C C . GLN B 1 99 ? 12.93 14.422 20.422 1 88.75 99 GLN B C 1
ATOM 4383 O O . GLN B 1 99 ? 13.477 15.375 20.969 1 88.75 99 GLN B O 1
ATOM 4388 N N . THR B 1 100 ? 12.742 14.367 19.203 1 90 100 THR B N 1
ATOM 4389 C CA . THR B 1 100 ? 13.016 15.469 18.281 1 90 100 THR B CA 1
ATOM 4390 C C . THR B 1 100 ? 11.844 15.672 17.312 1 90 100 THR B C 1
ATOM 4392 O O . THR B 1 100 ? 10.906 14.875 17.297 1 90 100 THR B O 1
ATOM 4395 N N . GLU B 1 101 ? 11.906 16.844 16.656 1 94.19 101 GLU B N 1
ATOM 4396 C CA . GLU B 1 101 ? 10.938 17.031 15.594 1 94.19 101 GLU B CA 1
ATOM 4397 C C . GLU B 1 101 ? 11.008 15.906 14.57 1 94.19 101 GLU B C 1
ATOM 4399 O O . GLU B 1 101 ? 12.094 15.5 14.156 1 94.19 101 GLU B O 1
ATOM 4404 N N . LYS B 1 102 ? 9.852 15.375 14.266 1 95.19 102 LYS B N 1
ATOM 4405 C CA . LYS B 1 102 ? 9.773 14.281 13.305 1 95.19 102 LYS B CA 1
ATOM 4406 C C . LYS B 1 102 ? 8.766 14.594 12.195 1 95.19 102 LYS B C 1
ATOM 4408 O O . LYS B 1 102 ? 7.785 15.305 12.43 1 95.19 102 LYS B O 1
ATOM 4413 N N . LYS B 1 103 ? 9.047 14.148 11.047 1 97.5 103 LYS B N 1
ATOM 4414 C CA . LYS B 1 103 ? 8.148 14.188 9.898 1 97.5 103 LYS B CA 1
ATOM 4415 C C . LYS B 1 103 ? 7.777 12.781 9.438 1 97.5 103 LYS B C 1
ATOM 4417 O O . LYS B 1 103 ? 8.648 12 9.062 1 97.5 103 LYS B O 1
ATOM 4422 N N . PHE B 1 104 ? 6.484 12.453 9.484 1 98.19 104 PHE B N 1
ATOM 4423 C CA . PHE B 1 104 ? 6.02 11.133 9.094 1 98.19 104 PHE B CA 1
ATOM 4424 C C . PHE B 1 104 ? 5.047 11.227 7.922 1 98.19 104 PHE B C 1
ATOM 4426 O O . PHE B 1 104 ? 4.324 12.211 7.785 1 98.19 104 PHE B O 1
ATOM 4433 N N . PHE B 1 105 ? 5.059 10.25 7.074 1 98.5 105 PHE B N 1
ATOM 4434 C CA . PHE B 1 105 ? 4.18 10.086 5.922 1 98.5 105 PHE B CA 1
ATOM 4435 C C . PHE B 1 105 ? 3.539 8.703 5.922 1 98.5 105 PHE B C 1
ATOM 4437 O O . PHE B 1 105 ? 4.195 7.711 6.23 1 98.5 105 PHE B O 1
ATOM 4444 N N . TYR B 1 106 ? 2.271 8.68 5.68 1 98.69 106 TYR B N 1
ATOM 4445 C CA . TYR B 1 106 ? 1.602 7.391 5.52 1 98.69 106 TYR B CA 1
ATOM 4446 C C . TYR B 1 106 ? 0.708 7.391 4.285 1 98.69 106 TYR B C 1
ATOM 4448 O O . TYR B 1 106 ? 0.33 8.453 3.785 1 98.69 106 TYR B O 1
ATOM 4456 N N . PHE B 1 107 ? 0.411 6.273 3.744 1 98.62 107 PHE B N 1
ATOM 4457 C CA . PHE B 1 107 ? -0.465 6.02 2.605 1 98.62 107 PHE B CA 1
ATOM 4458 C C . PHE B 1 107 ? -1.205 4.695 2.777 1 98.62 107 PHE B C 1
ATOM 4460 O O . PHE B 1 107 ? -0.59 3.629 2.768 1 98.62 107 PHE B O 1
ATOM 4467 N N . GLY B 1 108 ? -2.457 4.711 2.961 1 98.12 108 GLY B N 1
ATOM 4468 C CA . GLY B 1 108 ? -3.168 3.459 3.166 1 98.12 108 GLY B CA 1
ATOM 4469 C C . GLY B 1 108 ? -4.668 3.641 3.291 1 98.12 108 GLY B C 1
ATOM 4470 O O . GLY B 1 108 ? -5.172 4.766 3.24 1 98.12 108 GLY B O 1
ATOM 4471 N N . PRO B 1 109 ? -5.422 2.568 3.449 1 98.31 109 PRO B N 1
ATOM 4472 C CA . PRO B 1 109 ? -6.883 2.615 3.486 1 98.31 109 PRO B CA 1
ATOM 4473 C C . PRO B 1 109 ? -7.426 3.076 4.84 1 98.31 109 PRO B C 1
ATOM 4475 O O . PRO B 1 109 ? -6.816 2.805 5.875 1 98.31 109 PRO B O 1
ATOM 4478 N N . MET B 1 110 ? -8.484 3.797 4.824 1 98.25 110 MET B N 1
ATOM 4479 C CA . MET B 1 110 ? -9.305 4.219 5.961 1 98.25 110 MET B CA 1
ATOM 4480 C C . MET B 1 110 ? -10.742 3.744 5.801 1 98.25 110 MET B C 1
ATOM 4482 O O . MET B 1 110 ? -11.18 3.438 4.691 1 98.25 110 MET B O 1
ATOM 4486 N N . PHE B 1 111 ? -11.5 3.75 6.93 1 97.62 111 PHE B N 1
ATOM 4487 C CA . PHE B 1 111 ? -12.812 3.119 6.91 1 97.62 111 PHE B CA 1
ATOM 4488 C C . PHE B 1 111 ? -13.836 3.992 7.625 1 97.62 111 PHE B C 1
ATOM 4490 O O . PHE B 1 111 ? -13.656 4.352 8.789 1 97.62 111 PHE B O 1
ATOM 4497 N N . ARG B 1 112 ? -14.875 4.32 6.965 1 95.88 112 ARG B N 1
ATOM 4498 C CA . ARG B 1 112 ? -16 5.059 7.523 1 95.88 112 ARG B CA 1
ATOM 4499 C C . ARG B 1 112 ? -17.328 4.531 6.977 1 95.88 112 ARG B C 1
ATOM 4501 O O . ARG B 1 112 ? -17.5 4.402 5.762 1 95.88 112 ARG B O 1
ATOM 4508 N N . TYR B 1 113 ? -18.219 4.172 7.859 1 94.31 113 TYR B N 1
ATOM 4509 C CA . TYR B 1 113 ? -19.516 3.67 7.461 1 94.31 113 TYR B CA 1
ATOM 4510 C C . TYR B 1 113 ? -20.422 4.809 6.996 1 94.31 113 TYR B C 1
ATOM 4512 O O . TYR B 1 113 ? -21.516 5 7.531 1 94.31 113 TYR B O 1
ATOM 4520 N N . GLU B 1 114 ? -19.969 5.449 5.984 1 88.88 114 GLU B N 1
ATOM 4521 C CA . GLU B 1 114 ? -20.734 6.555 5.402 1 88.88 114 GLU B CA 1
ATOM 4522 C C . GLU B 1 114 ? -21.609 6.07 4.246 1 88.88 114 GLU B C 1
ATOM 4524 O O . GLU B 1 114 ? -21.391 4.984 3.709 1 88.88 114 GLU B O 1
ATOM 4529 N N . ASN B 1 115 ? -22.625 6.836 4.008 1 87.38 115 ASN B N 1
ATOM 4530 C CA . ASN B 1 115 ? -23.375 6.555 2.797 1 87.38 115 ASN B CA 1
ATOM 4531 C C . ASN B 1 115 ? -22.562 6.816 1.541 1 87.38 115 ASN B C 1
ATOM 4533 O O . ASN B 1 115 ? -22.094 7.93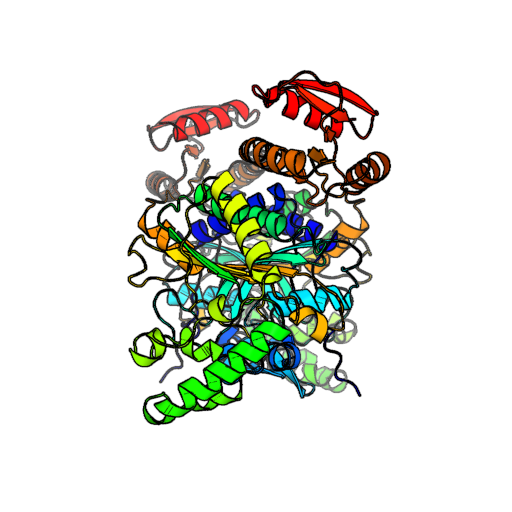4 1.318 1 87.38 115 ASN B O 1
ATOM 4537 N N . PRO B 1 116 ? -22.438 5.766 0.824 1 87.62 116 PRO B N 1
ATOM 4538 C CA . PRO B 1 116 ? -21.562 5.91 -0.342 1 87.62 116 PRO B CA 1
ATOM 4539 C C . PRO B 1 116 ? -22.109 6.902 -1.368 1 87.62 116 PRO B C 1
ATOM 4541 O O . PRO B 1 116 ? -23.312 6.945 -1.609 1 87.62 116 PRO B O 1
ATOM 4544 N N . GLN B 1 117 ? -21.359 7.762 -1.885 1 82.31 117 GLN B N 1
ATOM 4545 C CA . GLN B 1 117 ? -21.625 8.703 -2.969 1 82.31 117 GLN B CA 1
ATOM 4546 C C . GLN B 1 117 ? -20.375 8.914 -3.83 1 82.31 117 GLN B C 1
ATOM 4548 O O . GLN B 1 117 ? -19.359 8.258 -3.625 1 82.31 117 GLN B O 1
ATOM 4553 N N . LYS B 1 118 ? -20.547 9.719 -4.836 1 77.81 118 LYS B N 1
ATOM 4554 C CA . LYS B 1 118 ? -19.406 9.961 -5.707 1 77.81 118 LYS B CA 1
ATOM 4555 C C . LYS B 1 118 ? -18.219 10.516 -4.918 1 77.81 118 LYS B C 1
ATOM 4557 O O . LYS B 1 118 ? -18.344 11.555 -4.262 1 77.81 118 LYS B O 1
ATOM 4562 N N . GLY B 1 119 ? -17.188 9.766 -4.91 1 77.69 119 GLY B N 1
ATOM 4563 C CA . GLY B 1 119 ? -15.977 10.219 -4.23 1 77.69 119 GLY B CA 1
ATOM 4564 C C . GLY B 1 119 ? -15.969 9.875 -2.752 1 77.69 119 GLY B C 1
ATOM 4565 O O . GLY B 1 119 ? -15.023 10.211 -2.037 1 77.69 119 GLY B O 1
ATOM 4566 N N . ARG B 1 120 ? -17.078 9.281 -2.27 1 84.19 120 ARG B N 1
ATOM 4567 C CA . ARG B 1 120 ? -17.156 8.867 -0.873 1 84.19 120 ARG B CA 1
ATOM 4568 C C . ARG B 1 120 ? -17.391 7.367 -0.76 1 84.19 120 ARG B C 1
ATOM 4570 O O . ARG B 1 120 ? -18.391 6.844 -1.268 1 84.19 120 ARG B O 1
ATOM 4577 N N . PHE B 1 121 ? -16.484 6.734 -0.071 1 93.69 121 PHE B N 1
ATOM 4578 C CA . PHE B 1 121 ? -16.5 5.281 0.058 1 93.69 121 PHE B CA 1
ATOM 4579 C C . PHE B 1 121 ? -16.375 4.867 1.52 1 93.69 121 PHE B C 1
ATOM 4581 O O . PHE B 1 121 ? -16 5.672 2.371 1 93.69 121 PHE B O 1
ATOM 4588 N N . ARG B 1 122 ? -16.844 3.711 1.769 1 96.88 122 ARG B N 1
ATOM 4589 C CA . ARG B 1 122 ? -16.719 3.174 3.119 1 96.88 122 ARG B CA 1
ATOM 4590 C C . ARG B 1 122 ? -15.305 2.67 3.375 1 96.88 122 ARG B C 1
ATOM 4592 O O . ARG B 1 122 ? -14.891 2.527 4.527 1 96.88 122 ARG B O 1
ATOM 4599 N N . GLN B 1 123 ? -14.625 2.283 2.387 1 97.81 123 GLN B N 1
ATOM 4600 C CA . GLN B 1 123 ? -13.172 2.139 2.344 1 97.81 123 GLN B CA 1
ATOM 4601 C C . GLN B 1 123 ? -12.562 3.078 1.31 1 97.81 123 GLN B C 1
ATOM 4603 O O . GLN B 1 123 ? -12.969 3.086 0.147 1 97.81 123 GLN B O 1
ATOM 4608 N N . PHE B 1 124 ? -11.656 3.92 1.762 1 96.88 124 PHE B N 1
ATOM 4609 C CA . PHE B 1 124 ? -10.984 4.855 0.87 1 96.88 124 PHE B CA 1
ATOM 4610 C C . PHE B 1 124 ? -9.523 5.02 1.271 1 96.88 124 PHE B C 1
ATOM 4612 O O . PHE B 1 124 ? -9.125 4.645 2.377 1 96.88 124 PHE B O 1
ATOM 4619 N N . TYR B 1 125 ? -8.719 5.477 0.403 1 97.75 125 TYR B N 1
ATOM 4620 C CA . TYR B 1 125 ? -7.297 5.637 0.684 1 97.75 125 TYR B CA 1
ATOM 4621 C C . TYR B 1 125 ? -6.977 7.074 1.069 1 97.75 125 TYR B C 1
ATOM 4623 O O . TYR B 1 125 ? -7.527 8.016 0.49 1 97.75 125 TYR B O 1
ATOM 4631 N N . GLN B 1 126 ? -6.141 7.18 2.033 1 98.12 126 GLN B N 1
ATOM 4632 C CA . GLN B 1 126 ? -5.621 8.469 2.463 1 98.12 126 GLN B CA 1
ATOM 4633 C C . GLN B 1 126 ? -4.098 8.508 2.389 1 98.12 126 GLN B C 1
ATOM 4635 O O . GLN B 1 126 ? -3.438 7.488 2.607 1 98.12 126 GLN B O 1
ATOM 4640 N N . ALA B 1 127 ? -3.557 9.578 2.025 1 98.62 127 ALA B N 1
ATOM 4641 C CA . ALA B 1 127 ? -2.152 9.922 2.23 1 98.62 127 ALA B CA 1
ATOM 4642 C C . ALA B 1 127 ? -2.01 11.07 3.227 1 98.62 127 ALA B C 1
ATOM 4644 O O . ALA B 1 127 ? -2.625 12.125 3.061 1 98.62 127 ALA B O 1
ATOM 4645 N N . GLY B 1 128 ? -1.241 10.828 4.238 1 98.62 128 GLY B N 1
ATOM 4646 C CA . GLY B 1 128 ? -1.106 11.859 5.254 1 98.62 128 GLY B CA 1
ATOM 4647 C C . GLY B 1 128 ? 0.337 12.227 5.547 1 98.62 128 GLY B C 1
ATOM 4648 O O . GLY B 1 128 ? 1.247 11.438 5.289 1 98.62 128 GLY B O 1
ATOM 4649 N N . PHE B 1 129 ? 0.586 13.398 5.957 1 98.75 129 PHE B N 1
ATOM 4650 C CA . PHE B 1 129 ? 1.861 13.969 6.379 1 98.75 129 PHE B CA 1
ATOM 4651 C C . PHE B 1 129 ? 1.736 14.617 7.75 1 98.75 129 PHE B C 1
ATOM 4653 O O . PHE B 1 129 ? 0.8 15.383 8 1 98.75 129 PHE B O 1
ATOM 4660 N N . GLU B 1 130 ? 2.609 14.211 8.641 1 98.56 130 GLU B N 1
ATOM 4661 C CA . GLU B 1 130 ? 2.57 14.703 10.008 1 98.56 130 GLU B CA 1
ATOM 4662 C C . GLU B 1 130 ? 3.92 15.281 10.43 1 98.56 130 GLU B C 1
ATOM 4664 O O . GLU B 1 130 ? 4.949 14.625 10.305 1 98.56 130 GLU B O 1
ATOM 4669 N N . ILE B 1 131 ? 3.979 16.516 10.828 1 98.31 131 ILE B N 1
ATOM 4670 C CA . ILE B 1 131 ? 5.121 17.125 11.508 1 98.31 131 ILE B CA 1
ATOM 4671 C C . ILE B 1 131 ? 4.844 17.219 13.008 1 98.31 131 ILE B C 1
ATOM 4673 O O . ILE B 1 131 ? 3.9 17.891 13.43 1 98.31 131 ILE B O 1
ATOM 4677 N N . ILE B 1 132 ? 5.664 16.547 13.773 1 97 132 ILE B N 1
ATOM 4678 C CA . ILE B 1 132 ? 5.336 16.453 15.195 1 97 132 ILE B CA 1
ATOM 4679 C C . ILE B 1 132 ? 6.48 17.047 16.031 1 97 132 ILE B C 1
ATOM 4681 O O . ILE B 1 132 ? 7.641 16.984 15.617 1 97 132 ILE B O 1
ATOM 4685 N N . ASN B 1 133 ? 6.098 17.578 17.156 1 96.75 133 ASN B N 1
ATOM 4686 C CA . ASN B 1 133 ? 6.988 18.109 18.172 1 96.75 133 ASN B CA 1
ATOM 4687 C C . ASN B 1 133 ? 7.879 19.219 17.625 1 96.75 133 ASN B C 1
ATOM 4689 O O . ASN B 1 133 ? 9.07 19.266 17.922 1 96.75 133 ASN B O 1
ATOM 4693 N N . TYR B 1 134 ? 7.316 20.078 16.781 1 96.19 134 TYR B N 1
ATOM 4694 C CA . TYR B 1 134 ? 8.094 21.203 16.266 1 96.19 134 TYR B CA 1
ATOM 4695 C C . TYR B 1 134 ? 8.172 22.328 17.297 1 96.19 134 TYR B C 1
ATOM 4697 O O . TYR B 1 134 ? 7.367 22.375 18.234 1 96.19 134 TYR B O 1
ATOM 4705 N N . LYS B 1 135 ? 9.125 23.172 17.141 1 94.12 135 LYS B N 1
ATOM 4706 C CA . LYS B 1 135 ? 9.289 24.297 18.047 1 94.12 135 LYS B CA 1
ATOM 4707 C C . LYS B 1 135 ? 8.172 25.312 17.875 1 94.12 135 LYS B C 1
ATOM 4709 O O . LYS B 1 135 ? 7.797 25.656 16.75 1 94.12 135 LYS B O 1
ATOM 4714 N N . LYS B 1 136 ? 7.703 25.844 18.953 1 90.44 136 LYS B N 1
ATOM 4715 C CA . LYS B 1 136 ? 6.539 26.719 18.969 1 90.44 136 LYS B CA 1
ATOM 4716 C C . LYS B 1 136 ? 6.758 27.938 18.078 1 90.44 136 LYS B C 1
ATOM 4718 O O . LYS B 1 136 ? 5.848 28.359 17.359 1 90.44 136 LYS B O 1
ATOM 4723 N N . ASP B 1 137 ? 7.965 28.484 18.047 1 91.94 137 ASP B N 1
ATOM 4724 C CA . ASP B 1 137 ? 8.25 29.719 17.344 1 91.94 137 ASP B CA 1
ATOM 4725 C C . ASP B 1 137 ? 8.5 29.469 15.852 1 91.94 137 ASP B C 1
ATOM 4727 O O . ASP B 1 137 ? 8.938 30.359 15.125 1 91.94 137 ASP B O 1
ATOM 4731 N N . SER B 1 138 ? 8.156 28.266 15.391 1 96.25 138 SER B N 1
ATOM 4732 C CA . SER B 1 138 ? 8.422 27.938 13.992 1 96.25 138 SER B CA 1
ATOM 4733 C C . SER B 1 138 ? 7.129 27.641 13.234 1 96.25 138 SER B C 1
ATOM 4735 O O . SER B 1 138 ? 7.16 27.141 12.109 1 96.25 138 SER B O 1
ATOM 4737 N N . LEU B 1 139 ? 5.973 27.938 13.781 1 97.06 139 LEU B N 1
ATOM 4738 C CA . LEU B 1 139 ? 4.672 27.547 13.25 1 97.06 139 LEU B CA 1
ATOM 4739 C C . LEU B 1 139 ? 4.504 28.016 11.812 1 97.06 139 LEU B C 1
ATOM 4741 O O . LEU B 1 139 ? 4.117 27.234 10.938 1 97.06 139 LEU B O 1
ATOM 4745 N N . GLU B 1 140 ? 4.777 29.328 11.562 1 97.25 140 GLU B N 1
ATOM 4746 C CA . GLU B 1 140 ? 4.562 29.891 10.234 1 97.25 140 GLU B CA 1
ATOM 4747 C C . GLU B 1 140 ? 5.387 29.156 9.18 1 97.25 140 GLU B C 1
ATOM 4749 O O . GLU B 1 140 ? 4.938 28.984 8.047 1 97.25 140 GLU B O 1
ATOM 4754 N N . PHE B 1 141 ? 6.586 28.672 9.555 1 97.88 141 PHE B N 1
ATOM 4755 C CA . PHE B 1 141 ? 7.449 27.969 8.617 1 97.88 141 PHE B CA 1
ATOM 4756 C C . PHE B 1 141 ? 6.992 26.516 8.445 1 97.88 141 PHE B C 1
ATOM 4758 O O . PHE B 1 141 ? 7.148 25.938 7.367 1 97.88 141 PHE B O 1
ATOM 4765 N N . GLN B 1 142 ? 6.43 25.891 9.531 1 98.38 142 GLN B N 1
ATOM 4766 C CA . GLN B 1 142 ? 5.836 24.562 9.398 1 98.38 142 GLN B CA 1
ATOM 4767 C C . GLN B 1 142 ? 4.668 24.578 8.422 1 98.38 142 GLN B C 1
ATOM 4769 O O . GLN B 1 142 ? 4.543 23.688 7.574 1 98.38 142 GLN B O 1
ATOM 4774 N N . ILE B 1 143 ? 3.846 25.625 8.547 1 98.5 143 ILE B N 1
ATOM 4775 C CA . ILE B 1 143 ? 2.693 25.812 7.672 1 98.5 143 ILE B CA 1
ATOM 4776 C C . ILE B 1 143 ? 3.162 25.969 6.227 1 98.5 143 ILE B C 1
ATOM 4778 O O . ILE B 1 143 ? 2.611 25.344 5.32 1 98.5 143 ILE B O 1
ATOM 4782 N N . LEU B 1 144 ? 4.168 26.781 6.059 1 98.25 144 LEU B N 1
ATOM 4783 C CA . LEU B 1 144 ? 4.707 27.016 4.719 1 98.25 144 LEU B CA 1
ATOM 4784 C C . LEU B 1 144 ? 5.184 25.703 4.098 1 98.25 144 LEU B C 1
ATOM 4786 O O . LEU B 1 144 ? 4.906 25.422 2.93 1 98.25 144 LEU B O 1
ATOM 4790 N N . GLU B 1 145 ? 5.914 24.906 4.852 1 98.25 145 GLU B N 1
ATOM 4791 C CA . GLU B 1 145 ? 6.418 23.641 4.34 1 98.25 145 GLU B CA 1
ATOM 4792 C C . GLU B 1 145 ? 5.277 22.734 3.887 1 98.25 145 GLU B C 1
ATOM 4794 O O . GLU B 1 145 ? 5.348 22.125 2.814 1 98.25 145 GLU B O 1
ATOM 4799 N N . ILE B 1 146 ? 4.258 22.641 4.695 1 98.25 146 ILE B N 1
ATOM 4800 C CA . ILE B 1 146 ? 3.107 21.781 4.414 1 98.25 146 ILE B CA 1
ATOM 4801 C C . ILE B 1 146 ? 2.416 22.25 3.135 1 98.25 146 ILE B C 1
ATOM 4803 O O . ILE B 1 146 ? 2.086 21.438 2.268 1 98.25 146 ILE B O 1
ATOM 4807 N N . ILE B 1 147 ? 2.219 23.531 3.02 1 98.5 147 ILE B N 1
ATOM 4808 C CA . ILE B 1 147 ? 1.515 24.094 1.869 1 98.5 147 ILE B CA 1
ATOM 4809 C C . ILE B 1 147 ? 2.35 23.891 0.606 1 98.5 147 ILE B C 1
ATOM 4811 O O . ILE B 1 147 ? 1.818 23.531 -0.445 1 98.5 147 ILE B O 1
ATOM 4815 N N . LEU B 1 148 ? 3.662 24.109 0.686 1 98.38 148 LEU B N 1
ATOM 4816 C CA . LEU B 1 148 ? 4.539 23.922 -0.464 1 98.38 148 LEU B CA 1
ATOM 4817 C C . LEU B 1 148 ? 4.562 22.453 -0.887 1 98.38 148 LEU B C 1
ATOM 4819 O O . LEU B 1 148 ? 4.625 22.141 -2.08 1 98.38 148 LEU B O 1
ATOM 4823 N N . LEU B 1 149 ? 4.566 21.578 0.079 1 98.56 149 LEU B N 1
ATOM 4824 C CA . LEU B 1 149 ? 4.5 20.156 -0.217 1 98.56 149 LEU B CA 1
ATOM 4825 C C . LEU B 1 149 ? 3.227 19.812 -0.988 1 98.56 149 LEU B C 1
ATOM 4827 O O . LEU B 1 149 ? 3.277 19.109 -2 1 98.56 149 LEU B O 1
ATOM 4831 N N . ILE B 1 150 ? 2.068 20.344 -0.532 1 98.69 150 ILE B N 1
ATOM 4832 C CA . ILE B 1 150 ? 0.79 20.094 -1.192 1 98.69 150 ILE B CA 1
ATOM 4833 C C . ILE B 1 150 ? 0.853 20.578 -2.637 1 98.69 150 ILE B C 1
ATOM 4835 O O . ILE B 1 150 ? 0.463 19.875 -3.561 1 98.69 150 ILE B O 1
ATOM 4839 N N . LYS B 1 151 ? 1.359 21.766 -2.801 1 98 151 LYS B N 1
ATOM 4840 C CA . LYS B 1 151 ? 1.443 22.359 -4.133 1 98 151 LYS B CA 1
ATOM 4841 C C . LYS B 1 151 ? 2.344 21.531 -5.047 1 98 151 LYS B C 1
ATOM 4843 O O . LYS B 1 151 ? 2.047 21.359 -6.23 1 98 151 LYS B O 1
ATOM 4848 N N . SER B 1 152 ? 3.451 21.047 -4.492 1 98 152 SER B N 1
ATOM 4849 C CA . SER B 1 152 ? 4.352 20.203 -5.27 1 98 152 SER B CA 1
ATOM 4850 C C . SER B 1 152 ? 3.66 18.922 -5.711 1 98 152 SER B C 1
ATOM 4852 O O . SER B 1 152 ? 3.818 18.484 -6.852 1 98 152 SER B O 1
ATOM 4854 N N . ILE B 1 153 ? 2.896 18.312 -4.828 1 98.5 153 ILE B N 1
ATOM 4855 C CA . ILE B 1 153 ? 2.166 17.078 -5.137 1 98.5 153 ILE B CA 1
ATOM 4856 C C . ILE B 1 153 ? 1.143 17.359 -6.238 1 98.5 153 ILE B C 1
ATOM 4858 O O . ILE B 1 153 ? 1.061 16.609 -7.215 1 98.5 153 ILE B O 1
ATOM 4862 N N . PHE B 1 154 ? 0.371 18.438 -6.082 1 98 154 PHE B N 1
ATOM 4863 C CA . PHE B 1 154 ? -0.64 18.781 -7.074 1 98 154 PHE B CA 1
ATOM 4864 C C . PHE B 1 154 ? 0 19.031 -8.438 1 98 154 PHE B C 1
ATOM 4866 O O . PHE B 1 154 ? -0.526 18.609 -9.461 1 98 154 PHE B O 1
ATOM 4873 N N . LYS B 1 155 ? 1.11 19.703 -8.414 1 96.94 155 LYS B N 1
ATOM 4874 C CA . LYS B 1 155 ? 1.826 19.953 -9.664 1 96.94 155 LYS B CA 1
ATOM 4875 C C . LYS B 1 155 ? 2.209 18.656 -10.352 1 96.94 155 LYS B C 1
ATOM 4877 O O . LYS B 1 155 ? 1.962 18.484 -11.547 1 96.94 155 LYS B O 1
ATOM 4882 N N . ASP B 1 156 ? 2.779 17.719 -9.602 1 97 156 ASP B N 1
ATOM 4883 C CA . ASP B 1 156 ? 3.225 16.453 -10.156 1 97 156 ASP B CA 1
ATOM 4884 C C . ASP B 1 156 ? 2.037 15.617 -10.641 1 97 156 ASP B C 1
ATOM 4886 O O . ASP B 1 156 ? 2.174 14.812 -11.562 1 97 156 ASP B O 1
ATOM 4890 N N . LEU B 1 157 ? 0.862 15.812 -10.055 1 96.38 157 LEU B N 1
ATOM 4891 C CA . LEU B 1 157 ? -0.332 15.062 -10.445 1 96.38 157 LEU B CA 1
ATOM 4892 C C . LEU B 1 157 ? -1.076 15.773 -11.57 1 96.38 157 LEU B C 1
ATOM 4894 O O . LEU B 1 157 ? -2.051 15.242 -12.109 1 96.38 157 LEU B O 1
ATOM 4898 N N . GLY B 1 158 ? -0.698 16.969 -11.914 1 94.56 158 GLY B N 1
ATOM 4899 C CA . GLY B 1 158 ? -1.348 17.75 -12.953 1 94.56 158 GLY B CA 1
ATOM 4900 C C . GLY B 1 158 ? -2.662 18.375 -12.5 1 94.56 158 GLY B C 1
ATOM 4901 O O . GLY B 1 158 ? -3.586 18.516 -13.305 1 94.56 158 GLY B O 1
ATOM 4902 N N . ILE B 1 159 ? -2.807 18.641 -11.242 1 94.62 159 ILE B N 1
ATOM 4903 C CA . ILE B 1 159 ? -4.012 19.25 -10.688 1 94.62 159 ILE B CA 1
ATOM 4904 C C . ILE B 1 159 ? -3.764 20.734 -10.43 1 94.62 159 ILE B C 1
ATOM 4906 O O . ILE B 1 159 ? -2.924 21.094 -9.602 1 94.62 159 ILE B O 1
ATOM 4910 N N . ASN B 1 160 ? -4.496 21.562 -11.086 1 93.19 160 ASN B N 1
ATOM 4911 C CA . ASN B 1 160 ? -4.227 22.984 -11.016 1 93.19 160 ASN B CA 1
ATOM 4912 C C . ASN B 1 160 ? -5.465 23.766 -10.602 1 93.19 160 ASN B C 1
ATOM 4914 O O . ASN B 1 160 ? -5.371 24.953 -10.242 1 93.19 160 ASN B O 1
ATOM 4918 N N . GLU B 1 161 ? -6.559 23.156 -10.586 1 93.94 161 GLU B N 1
ATOM 4919 C CA . GLU B 1 161 ? -7.805 23.844 -10.281 1 93.94 161 GLU B CA 1
ATOM 4920 C C . GLU B 1 161 ? -8.234 23.594 -8.836 1 93.94 161 GLU B C 1
ATOM 4922 O O . GLU B 1 161 ? -9.031 22.703 -8.562 1 93.94 161 GLU B O 1
ATOM 4927 N N . TYR B 1 162 ? -7.766 24.453 -7.941 1 96.06 162 TYR B N 1
ATOM 4928 C CA . TYR B 1 162 ? -8.148 24.359 -6.535 1 96.06 162 TYR B CA 1
ATOM 4929 C C . TYR B 1 162 ? -8.062 25.734 -5.863 1 96.06 162 TYR B C 1
ATOM 4931 O O . TYR B 1 162 ? -7.41 26.641 -6.379 1 96.06 162 TYR B O 1
ATOM 4939 N N . GLU B 1 163 ? -8.734 25.922 -4.828 1 96.88 163 GLU B N 1
ATOM 4940 C CA . GLU B 1 163 ? -8.641 27.094 -3.957 1 96.88 163 GLU B CA 1
ATOM 4941 C C . GLU B 1 163 ? -8.195 26.688 -2.551 1 96.88 163 GLU B C 1
ATOM 4943 O O . GLU B 1 163 ? -8.477 25.578 -2.098 1 96.88 163 GLU B O 1
ATOM 4948 N N . ILE B 1 164 ? -7.445 27.578 -1.888 1 98.12 164 ILE B N 1
ATOM 4949 C CA . ILE B 1 164 ? -6.957 27.344 -0.534 1 98.12 164 ILE B CA 1
ATOM 4950 C C . ILE B 1 164 ? -7.781 28.156 0.462 1 98.12 164 ILE B C 1
ATOM 4952 O O . ILE B 1 164 ? -7.906 29.375 0.328 1 98.12 164 ILE B O 1
ATOM 4956 N N . LYS B 1 165 ? -8.398 27.484 1.406 1 97.75 165 LYS B N 1
ATOM 4957 C CA . LYS B 1 165 ? -9.07 28.125 2.527 1 97.75 165 LYS B CA 1
ATOM 4958 C C . LYS B 1 165 ? -8.281 27.953 3.818 1 97.75 165 LYS B C 1
ATOM 4960 O O . LYS B 1 165 ? -7.734 26.875 4.082 1 97.75 165 LYS B O 1
ATOM 4965 N N . ILE B 1 166 ? -8.133 29.031 4.562 1 98.31 166 ILE B N 1
ATOM 4966 C CA . ILE B 1 166 ? -7.398 28.953 5.82 1 98.31 166 ILE B CA 1
ATOM 4967 C C . ILE B 1 166 ? -8.227 29.562 6.945 1 98.31 166 ILE B C 1
ATOM 4969 O O . ILE B 1 166 ? -9.094 30.406 6.695 1 98.31 166 ILE B O 1
ATOM 4973 N N . ASN B 1 167 ? -8.039 29.125 8.117 1 97.69 167 ASN B N 1
ATOM 4974 C CA . ASN B 1 167 ? -8.594 29.688 9.344 1 97.69 167 ASN B CA 1
ATOM 4975 C C . ASN B 1 167 ? -7.637 29.516 10.516 1 97.69 167 ASN B C 1
ATOM 4977 O O . ASN B 1 167 ? -6.695 28.719 10.445 1 97.69 167 ASN B O 1
ATOM 4981 N N . PHE B 1 168 ? -7.715 30.375 11.445 1 97.88 168 PHE B N 1
ATOM 4982 C CA . PHE B 1 168 ? -6.941 30.312 12.68 1 97.88 168 PHE B CA 1
ATOM 4983 C C . PHE B 1 168 ? -7.863 30.203 13.891 1 97.88 168 PHE B C 1
ATOM 4985 O O . PHE B 1 168 ? -8.508 31.188 14.266 1 97.88 168 PHE B O 1
ATOM 4992 N N . LEU B 1 169 ? -7.902 29.031 14.523 1 95.88 169 LEU B N 1
ATOM 4993 C CA . LEU B 1 169 ? -8.82 28.734 15.617 1 95.88 169 LEU B CA 1
ATOM 4994 C C . LEU B 1 169 ? -8.234 29.172 16.953 1 95.88 169 LEU B C 1
ATOM 4996 O O . LEU B 1 169 ? -8.922 29.141 17.984 1 95.88 169 LEU B O 1
ATOM 5000 N N . SER B 1 170 ? -6.98 29.609 16.938 1 94.88 170 SER B N 1
ATOM 5001 C CA . SER B 1 170 ? -6.316 30.219 18.078 1 94.88 170 SER B CA 1
ATOM 5002 C C . SER B 1 170 ? -6.059 29.188 19.188 1 94.88 170 SER B C 1
ATOM 5004 O O . SER B 1 170 ? -6.164 27.984 18.953 1 94.88 170 SER B O 1
ATOM 5006 N N . ASN B 1 171 ? -5.582 29.625 20.391 1 92.06 171 ASN B N 1
ATOM 5007 C CA . ASN B 1 171 ? -5.215 28.781 21.531 1 92.06 171 ASN B CA 1
ATOM 5008 C C . ASN B 1 171 ? -6.445 28.344 22.312 1 92.06 171 ASN B C 1
ATOM 5010 O O . ASN B 1 171 ? -7.559 28.781 22.031 1 92.06 171 ASN B O 1
ATOM 5014 N N . LEU B 1 172 ? -6.207 27.531 23.25 1 91.75 172 LEU B N 1
ATOM 5015 C CA . LEU B 1 172 ? -7.27 26.891 24.031 1 91.75 172 LEU B CA 1
ATOM 5016 C C . LEU B 1 172 ? -8.133 27.938 24.734 1 91.75 172 LEU B C 1
ATOM 5018 O O . LEU B 1 172 ? -9.359 27.828 24.75 1 91.75 172 LEU B O 1
ATOM 5022 N N . THR B 1 173 ? -7.531 28.938 25.312 1 94.44 173 THR B N 1
ATOM 5023 C CA . THR B 1 173 ? -8.25 29.953 26.062 1 94.44 173 THR B CA 1
ATOM 5024 C C . THR B 1 173 ? -9.188 30.734 25.141 1 94.44 173 THR B C 1
ATOM 5026 O O . THR B 1 173 ? -10.375 30.875 25.422 1 94.44 173 THR B O 1
ATOM 5029 N N . THR B 1 174 ? -8.633 31.25 24.094 1 96 174 THR B N 1
ATOM 5030 C CA . THR B 1 174 ? -9.422 32 23.141 1 96 174 THR B CA 1
ATOM 5031 C C . THR B 1 174 ? -10.531 31.156 22.547 1 96 174 THR B C 1
ATOM 5033 O O . THR B 1 174 ? -11.672 31.609 22.391 1 96 174 THR B O 1
ATOM 5036 N N . ARG B 1 175 ? -10.281 29.938 22.219 1 93.88 175 ARG B N 1
ATOM 5037 C CA . ARG B 1 175 ? -11.258 29.031 21.625 1 93.88 175 ARG B CA 1
ATOM 5038 C C . ARG B 1 175 ? -12.398 28.75 22.594 1 93.88 175 ARG B C 1
ATOM 5040 O O . ARG B 1 175 ? -13.555 28.641 22.188 1 93.88 175 ARG B O 1
ATOM 5047 N N . ASN B 1 176 ? -12.055 28.578 23.859 1 94.12 176 ASN B N 1
ATOM 5048 C CA . ASN B 1 176 ? -13.078 28.328 24.859 1 94.12 176 ASN B CA 1
ATOM 5049 C C . ASN B 1 176 ? -14.031 29.5 25 1 94.12 176 ASN B C 1
ATOM 5051 O O . ASN B 1 176 ? -15.242 29.312 25.141 1 94.12 176 ASN B O 1
ATOM 5055 N N . ILE B 1 177 ? -13.484 30.672 25.016 1 96.25 177 ILE B N 1
ATOM 5056 C CA . ILE B 1 177 ? -14.305 31.859 25.078 1 96.25 177 ILE B CA 1
ATOM 5057 C C . ILE B 1 177 ? -15.219 31.938 23.859 1 96.25 177 ILE B C 1
ATOM 5059 O O . ILE B 1 177 ? -16.422 32.219 23.984 1 96.25 177 ILE B O 1
ATOM 5063 N N . TYR B 1 178 ? -14.656 31.672 22.75 1 95.75 178 TYR B N 1
ATOM 5064 C CA . TYR B 1 178 ? -15.406 31.688 21.5 1 95.75 178 TYR B CA 1
ATOM 5065 C C . TYR B 1 178 ? -16.516 30.641 21.531 1 95.75 178 TYR B C 1
ATOM 5067 O O . TYR B 1 178 ? -17.656 30.922 21.188 1 95.75 178 TYR B O 1
ATOM 5075 N N . LYS B 1 179 ? -16.203 29.422 21.922 1 94.75 179 LYS B N 1
ATOM 5076 C CA . LYS B 1 179 ? -17.172 28.328 21.984 1 94.75 179 LYS B CA 1
ATOM 5077 C C . LYS B 1 179 ? -18.344 28.688 22.891 1 94.75 179 LYS B C 1
ATOM 5079 O O . LYS B 1 179 ? -19.5 28.391 22.562 1 94.75 179 LYS B O 1
ATOM 5084 N N . LYS B 1 180 ? -18.016 29.281 24.016 1 96.12 180 LYS B N 1
ATOM 5085 C CA . LYS B 1 180 ? -19.078 29.688 24.953 1 96.12 180 LYS B CA 1
ATOM 5086 C C . LYS B 1 180 ? -20 30.703 24.312 1 96.12 180 LYS B C 1
ATOM 5088 O O . LYS B 1 180 ? -21.234 30.594 24.438 1 96.12 180 LYS B O 1
ATOM 5093 N N . ASN B 1 181 ? -19.406 31.641 23.688 1 96.75 181 ASN B N 1
ATOM 5094 C CA . ASN B 1 181 ? -20.203 32.656 23.016 1 96.75 181 ASN B CA 1
ATOM 5095 C C . ASN B 1 181 ? -21.031 32.094 21.875 1 96.75 181 ASN B C 1
ATOM 5097 O O . ASN B 1 181 ? -22.203 32.438 21.719 1 96.75 181 ASN B O 1
ATOM 5101 N N . LEU B 1 182 ? -20.422 31.234 21.141 1 95.88 182 LEU B N 1
ATOM 5102 C CA . LEU B 1 182 ? -21.109 30.594 20.016 1 95.88 182 LEU B CA 1
ATOM 5103 C C . LEU B 1 182 ? -22.281 29.75 20.516 1 95.88 182 LEU B C 1
ATOM 5105 O O . LEU B 1 182 ? -23.344 29.734 19.891 1 95.88 182 LEU B O 1
ATOM 5109 N N . ALA B 1 183 ? -22 29.047 21.562 1 96.62 183 ALA B N 1
ATOM 5110 C CA . ALA B 1 183 ? -23.062 28.25 22.156 1 96.62 183 ALA B CA 1
ATOM 5111 C C . ALA B 1 183 ? -24.25 29.125 22.562 1 96.62 183 ALA B C 1
ATOM 5113 O O . ALA B 1 183 ? -25.406 28.781 22.281 1 96.62 183 ALA B O 1
ATOM 5114 N N . GLN B 1 184 ? -23.953 30.203 23.219 1 97.31 184 GLN B N 1
ATOM 5115 C CA . GLN B 1 184 ? -25 31.141 23.625 1 97.31 184 GLN B CA 1
ATOM 5116 C C . GLN B 1 184 ? -25.75 31.672 22.422 1 97.31 184 GLN B C 1
ATOM 5118 O O . GLN B 1 184 ? -26.984 31.797 22.453 1 97.31 184 GLN B O 1
ATOM 5123 N N . TYR B 1 185 ? -25.031 31.984 21.438 1 97.44 185 TYR B N 1
ATOM 5124 C CA . TYR B 1 185 ? -25.625 32.469 20.203 1 97.44 185 TYR B CA 1
ATOM 5125 C C . TYR B 1 185 ? -26.578 31.453 19.594 1 97.44 185 TYR B C 1
ATOM 5127 O O . TYR B 1 185 ? -27.719 31.766 19.266 1 97.44 185 TYR B O 1
ATOM 5135 N N . PHE B 1 186 ? -26.156 30.203 19.453 1 97.06 186 PHE B N 1
ATOM 5136 C CA . PHE B 1 186 ? -26.922 29.172 18.766 1 97.06 186 PHE B CA 1
ATOM 5137 C C . PHE B 1 186 ? -28.094 28.719 19.609 1 97.06 186 PHE B C 1
ATOM 5139 O O . PHE B 1 186 ? -29.094 28.219 19.094 1 97.06 186 PHE B O 1
ATOM 5146 N N . GLU B 1 187 ? -27.906 28.875 20.906 1 97.25 187 GLU B N 1
ATOM 5147 C CA . GLU B 1 187 ? -29.016 28.547 21.797 1 97.25 187 GLU B CA 1
ATOM 5148 C C . GLU B 1 187 ? -30.266 29.344 21.438 1 97.25 187 GLU B C 1
ATOM 5150 O O . GLU B 1 187 ? -31.391 28.844 21.547 1 97.25 187 GLU B O 1
ATOM 5155 N N . LYS B 1 188 ? -30.109 30.5 20.969 1 96.69 188 LYS B N 1
ATOM 5156 C CA . LYS B 1 188 ? -31.219 31.375 20.578 1 96.69 188 LYS B CA 1
ATOM 5157 C C . LYS B 1 188 ? -31.922 30.828 19.344 1 96.69 188 LYS B C 1
ATOM 5159 O O . LYS B 1 188 ? -33.062 31.188 19.062 1 96.69 188 LYS B O 1
ATOM 5164 N N . PHE B 1 189 ? -31.234 30.047 18.625 1 96.5 189 PHE B N 1
ATOM 5165 C CA . PHE B 1 189 ? -31.781 29.516 17.391 1 96.5 189 PHE B CA 1
ATOM 5166 C C . PHE B 1 189 ? -31.953 28 17.469 1 96.5 189 PHE B C 1
ATOM 5168 O O . PHE B 1 189 ? -32 27.328 16.438 1 96.5 189 PHE B O 1
ATOM 5175 N N . SER B 1 190 ? -31.953 27.453 18.594 1 95.44 190 SER B N 1
ATOM 5176 C CA . SER B 1 190 ? -31.922 26.016 18.828 1 95.44 190 SER B CA 1
ATOM 5177 C C . SER B 1 190 ? -33.062 25.312 18.094 1 95.44 190 SER B C 1
ATOM 5179 O O . SER B 1 190 ? -32.906 24.203 17.578 1 95.44 190 SER B O 1
ATOM 5181 N N . ASP B 1 191 ? -34.219 25.906 17.938 1 95.12 191 ASP B N 1
ATOM 5182 C CA . ASP B 1 191 ? -35.406 25.312 17.328 1 95.12 191 ASP B CA 1
ATOM 5183 C C . ASP B 1 191 ? -35.25 25.172 15.828 1 95.12 191 ASP B C 1
ATOM 5185 O O . ASP B 1 191 ? -35.969 24.391 15.188 1 95.12 191 ASP B O 1
ATOM 5189 N N . LYS B 1 192 ? -34.281 25.891 15.328 1 96.19 192 LYS B N 1
ATOM 5190 C CA . LYS B 1 192 ? -34.094 25.875 13.883 1 96.19 192 LYS B CA 1
ATOM 5191 C C . LYS B 1 192 ? -32.938 24.938 13.492 1 96.19 192 LYS B C 1
ATOM 5193 O O . LYS B 1 192 ? -32.656 24.781 12.305 1 96.19 192 LYS B O 1
ATOM 5198 N N . LEU B 1 193 ? -32.281 24.328 14.422 1 95.94 193 LEU B N 1
ATOM 5199 C CA . LEU B 1 193 ? -31.141 23.469 14.164 1 95.94 193 LEU B CA 1
ATOM 5200 C C . LEU B 1 193 ? -31.578 22 14.07 1 95.94 193 LEU B C 1
ATOM 5202 O O . LEU B 1 193 ? -32.594 21.609 14.641 1 95.94 193 LEU B O 1
ATOM 5206 N N . GLU B 1 194 ? -30.844 21.234 13.281 1 93.31 194 GLU B N 1
ATOM 5207 C CA . GLU B 1 194 ? -31.031 19.781 13.234 1 93.31 194 GLU B CA 1
ATOM 5208 C C . GLU B 1 194 ? -30.766 19.141 14.602 1 93.31 194 GLU B C 1
ATOM 5210 O O . GLU B 1 194 ? -30.047 19.719 15.43 1 93.31 194 GLU B O 1
ATOM 5215 N N . PRO B 1 195 ? -31.312 18 14.805 1 90.19 195 PRO B N 1
ATOM 5216 C CA . PRO B 1 195 ? -31.141 17.344 16.109 1 90.19 195 PRO B CA 1
ATOM 5217 C C . PRO B 1 195 ? -29.688 17.172 16.5 1 90.19 195 PRO B C 1
ATOM 5219 O O . PRO B 1 195 ? -29.328 17.422 17.656 1 90.19 195 PRO B O 1
ATOM 5222 N N . ILE B 1 196 ? -28.844 16.875 15.656 1 87 196 ILE B N 1
ATOM 5223 C CA . ILE B 1 196 ? -27.422 16.641 15.969 1 87 196 ILE B CA 1
ATOM 5224 C C . ILE B 1 196 ? -26.781 17.969 16.375 1 87 196 ILE B C 1
ATOM 5226 O O . ILE B 1 196 ? -25.891 18 17.234 1 87 196 ILE B O 1
ATOM 5230 N N . SER B 1 197 ? -27.219 19 15.773 1 91.38 197 SER B N 1
ATOM 5231 C CA . SER B 1 197 ? -26.641 20.312 16.047 1 91.38 197 SER B CA 1
ATOM 5232 C C . SER B 1 197 ? -27.094 20.844 17.406 1 91.38 197 SER B C 1
ATOM 5234 O O . SER B 1 197 ? -26.359 21.578 18.062 1 91.38 197 SER B O 1
ATOM 5236 N N . LYS B 1 198 ? -28.234 20.359 17.797 1 93.25 198 LYS B N 1
ATOM 5237 C CA . LYS B 1 198 ? -28.672 20.719 19.141 1 93.25 198 LYS B CA 1
ATOM 5238 C C . LYS B 1 198 ? -27.734 20.125 20.203 1 93.25 198 LYS B C 1
ATOM 5240 O O . LYS B 1 198 ? -27.438 20.781 21.203 1 93.25 198 LYS B O 1
ATOM 5245 N N . ILE B 1 199 ? -27.266 19.031 19.891 1 88.88 199 ILE B N 1
ATOM 5246 C CA . ILE B 1 199 ? -26.312 18.391 20.797 1 88.88 199 ILE B CA 1
ATOM 5247 C C . ILE B 1 199 ? -24.969 19.094 20.719 1 88.88 199 ILE B C 1
ATOM 5249 O O . ILE B 1 199 ? -24.312 19.281 21.75 1 88.88 199 ILE B O 1
ATOM 5253 N N . ARG B 1 200 ? -24.625 19.531 19.562 1 89.5 200 ARG B N 1
ATOM 5254 C CA . ARG B 1 200 ? -23.328 20.172 19.328 1 89.5 200 ARG B CA 1
ATOM 5255 C C . ARG B 1 200 ? -23.234 21.5 20.062 1 89.5 200 ARG B C 1
ATOM 5257 O O . ARG B 1 200 ? -22.141 21.938 20.422 1 89.5 200 ARG B O 1
ATOM 5264 N N . ILE B 1 201 ? -24.391 22.141 20.328 1 94.06 201 ILE B N 1
ATOM 5265 C CA . ILE B 1 201 ? -24.391 23.406 21.047 1 94.06 201 ILE B CA 1
ATOM 5266 C C . ILE B 1 201 ? -23.641 23.234 22.375 1 94.06 201 ILE B C 1
ATOM 5268 O O . ILE B 1 201 ? -22.828 24.094 22.734 1 94.06 201 ILE B O 1
ATOM 5272 N N . LYS B 1 202 ? -23.844 22.109 23 1 89.62 202 LYS B N 1
ATOM 5273 C CA . LYS B 1 202 ? -23.266 21.875 24.328 1 89.62 202 LYS B CA 1
ATOM 5274 C C . LYS B 1 202 ? -21.891 21.219 24.203 1 89.62 202 LYS B C 1
ATOM 5276 O O . LYS B 1 202 ? -21.031 21.438 25.062 1 89.62 202 LYS B O 1
ATOM 5281 N N . LYS B 1 203 ? -21.656 20.484 23.25 1 86.44 203 LYS B N 1
ATOM 5282 C CA . LYS B 1 203 ? -20.438 19.672 23.172 1 86.44 203 LYS B CA 1
ATOM 5283 C C . LYS B 1 203 ? -19.359 20.375 22.344 1 86.44 203 LYS B C 1
ATOM 5285 O O . LYS B 1 203 ? -18.203 20.453 22.75 1 86.44 203 LYS B O 1
ATOM 5290 N N . ASN B 1 204 ? -19.781 20.766 21.125 1 88.31 204 ASN B N 1
ATOM 5291 C CA . ASN B 1 204 ? -18.859 21.438 20.219 1 88.31 204 ASN B CA 1
ATOM 5292 C C . ASN B 1 204 ? -19.594 22.312 19.203 1 88.31 204 ASN B C 1
ATOM 5294 O O . ASN B 1 204 ? -19.734 21.938 18.047 1 88.31 204 ASN B O 1
ATOM 5298 N N . PRO B 1 205 ? -19.891 23.5 19.641 1 92.69 205 PRO B N 1
ATOM 5299 C CA . PRO B 1 205 ? -20.703 24.375 18.766 1 92.69 205 PRO B CA 1
ATOM 5300 C C . PRO B 1 205 ? -19.984 24.75 17.484 1 92.69 205 PRO B C 1
ATOM 5302 O O . PRO B 1 205 ? -20.625 25.188 16.516 1 92.69 205 PRO B O 1
ATOM 5305 N N . LEU B 1 206 ? -18.672 24.578 17.406 1 91.19 206 LEU B N 1
ATOM 5306 C CA . LEU B 1 206 ? -17.906 24.906 16.203 1 91.19 206 LEU B CA 1
ATOM 5307 C C . LEU B 1 206 ? -18.375 24.062 15.016 1 91.19 206 LEU B C 1
ATOM 5309 O O . LEU B 1 206 ? -18.359 24.516 13.875 1 91.19 206 LEU B O 1
ATOM 5313 N N . ARG B 1 207 ? -18.797 22.891 15.281 1 88.69 207 ARG B N 1
ATOM 5314 C CA . ARG B 1 207 ? -19.141 21.938 14.234 1 88.69 207 ARG B CA 1
ATOM 5315 C C . ARG B 1 207 ? -20.422 22.328 13.523 1 88.69 207 ARG B C 1
ATOM 5317 O O . ARG B 1 207 ? -20.719 21.828 12.438 1 88.69 207 ARG B O 1
ATOM 5324 N N . ILE B 1 208 ? -21.156 23.203 14.102 1 91.38 208 ILE B N 1
ATOM 5325 C CA . ILE B 1 208 ? -22.375 23.703 13.484 1 91.38 208 ILE B CA 1
ATOM 5326 C C . ILE B 1 208 ? -22.031 24.609 12.297 1 91.38 208 ILE B C 1
ATOM 5328 O O . ILE B 1 208 ? -22.75 24.641 11.297 1 91.38 208 ILE B O 1
ATOM 5332 N N . LEU B 1 209 ? -20.922 25.234 12.391 1 91.88 209 LEU B N 1
ATOM 5333 C CA . LEU B 1 209 ? -20.5 26.219 11.406 1 91.88 209 LEU B CA 1
ATOM 5334 C C . LEU B 1 209 ? -20.203 25.547 10.062 1 91.88 209 LEU B C 1
ATOM 5336 O O . LEU B 1 209 ? -20.422 26.156 9.008 1 91.88 209 LEU B O 1
ATOM 5340 N N . ASP B 1 210 ? -19.672 24.328 10.148 1 84.06 210 ASP B N 1
ATOM 5341 C CA . ASP B 1 210 ? -19.25 23.688 8.906 1 84.06 210 ASP B CA 1
ATOM 5342 C C . ASP B 1 210 ? -20.141 22.5 8.57 1 84.06 210 ASP B C 1
ATOM 5344 O O . ASP B 1 210 ? -19.75 21.641 7.77 1 84.06 210 ASP B O 1
ATOM 5348 N N . ASP B 1 211 ? -21.203 22.438 9.25 1 85.62 211 ASP B N 1
ATOM 5349 C CA . ASP B 1 211 ? -22.172 21.391 8.93 1 85.62 211 ASP B CA 1
ATOM 5350 C C . ASP B 1 211 ? -22.797 21.625 7.562 1 85.62 211 ASP B C 1
ATOM 5352 O O . ASP B 1 211 ? -23.188 22.75 7.238 1 85.62 211 ASP B O 1
ATOM 5356 N N . LYS B 1 212 ? -22.938 20.625 6.801 1 80.38 212 LYS B N 1
ATOM 5357 C CA . LYS B 1 212 ? -23.375 20.719 5.41 1 80.38 212 LYS B CA 1
ATOM 5358 C C . LYS B 1 212 ? -24.75 21.359 5.312 1 80.38 212 LYS B C 1
ATOM 5360 O O . LYS B 1 212 ? -25.016 22.141 4.383 1 80.38 212 LYS B O 1
ATOM 5365 N N . ILE B 1 213 ? -25.578 21.094 6.23 1 87.19 213 ILE B N 1
ATOM 5366 C CA . ILE B 1 213 ? -26.953 21.594 6.211 1 87.19 213 ILE B CA 1
ATOM 5367 C C . ILE B 1 213 ? -27.016 22.938 6.93 1 87.19 213 ILE B C 1
ATOM 5369 O O . ILE B 1 213 ? -27.578 23.891 6.406 1 87.19 213 ILE B O 1
ATOM 5373 N N . GLU B 1 214 ? -26.406 23.016 8.039 1 92.5 214 GLU B N 1
ATOM 5374 C CA . GLU B 1 214 ? -26.516 24.172 8.906 1 92.5 214 GLU B CA 1
ATOM 5375 C C . GLU B 1 214 ? -25.828 25.391 8.289 1 92.5 214 GLU B C 1
ATOM 5377 O O . GLU B 1 214 ? -26.297 26.516 8.438 1 92.5 214 GLU B O 1
ATOM 5382 N N . GLN B 1 215 ? -24.766 25.109 7.609 1 90.06 215 GLN B N 1
ATOM 5383 C CA . GLN B 1 215 ? -23.938 26.219 7.121 1 90.06 215 GLN B CA 1
ATOM 5384 C C . GLN B 1 215 ? -24.703 27.078 6.125 1 90.06 215 GLN B C 1
ATOM 5386 O O . GLN B 1 215 ? -24.344 28.234 5.898 1 90.06 215 GLN B O 1
ATOM 5391 N N . GLU B 1 216 ? -25.75 26.609 5.582 1 91.44 216 GLU B N 1
ATOM 5392 C CA . GLU B 1 216 ? -26.531 27.312 4.578 1 91.44 216 GLU B CA 1
ATOM 5393 C C . GLU B 1 216 ? -27.562 28.234 5.234 1 91.44 216 GLU B C 1
ATOM 5395 O O . GLU B 1 216 ? -28.109 29.141 4.578 1 91.44 216 GLU B O 1
ATOM 5400 N N . LYS B 1 217 ? -27.766 28.094 6.441 1 95.31 217 LYS B N 1
ATOM 5401 C CA . LYS B 1 217 ? -28.75 28.891 7.164 1 95.31 217 LYS B CA 1
ATOM 5402 C C . LYS B 1 217 ? -28.188 30.281 7.48 1 95.31 217 LYS B C 1
ATOM 5404 O O . LYS B 1 217 ? -27.016 30.422 7.828 1 95.31 217 LYS B O 1
ATOM 5409 N N . GLU B 1 218 ? -29.031 31.25 7.387 1 95 218 GLU B N 1
ATOM 5410 C CA . GLU B 1 218 ? -28.609 32.625 7.523 1 95 218 GLU B CA 1
ATOM 5411 C C . GLU B 1 218 ? -28.047 32.906 8.914 1 95 218 GLU B C 1
ATOM 5413 O O . GLU B 1 218 ? -27.031 33.594 9.055 1 95 218 GLU B O 1
ATOM 5418 N N . PHE B 1 219 ? -28.75 32.469 9.891 1 94.94 219 PHE B N 1
ATOM 5419 C CA . PHE B 1 219 ? -28.297 32.75 11.242 1 94.94 219 PHE B CA 1
ATOM 5420 C C . PHE B 1 219 ? -26.953 32.094 11.523 1 94.94 219 PHE B C 1
ATOM 5422 O O . PHE B 1 219 ? -26.234 32.5 12.43 1 94.94 219 PHE B O 1
ATOM 5429 N N . VAL B 1 220 ? -26.609 31.031 10.867 1 95.81 220 VAL B N 1
ATOM 5430 C CA . VAL B 1 220 ? -25.297 30.406 11.016 1 95.81 220 VAL B CA 1
ATOM 5431 C C . VAL B 1 220 ? -24.234 31.266 10.328 1 95.81 220 VAL B C 1
ATOM 5433 O O . VAL B 1 220 ? -23.141 31.453 10.867 1 95.81 220 VAL B O 1
ATOM 5436 N N . LYS B 1 221 ? -24.578 31.812 9.234 1 93.88 221 LYS B N 1
ATOM 5437 C CA . LYS B 1 221 ? -23.688 32.688 8.508 1 93.88 221 LYS B CA 1
ATOM 5438 C C . LYS B 1 221 ? -23.375 33.938 9.312 1 93.88 221 LYS B C 1
ATOM 5440 O O . LYS B 1 221 ? -22.281 34.5 9.211 1 93.88 221 LYS B O 1
ATOM 5445 N N . LEU B 1 222 ? -24.312 34.312 10.133 1 94.56 222 LEU B N 1
ATOM 5446 C CA . LEU B 1 222 ? -24.203 35.562 10.883 1 94.56 222 LEU B CA 1
ATOM 5447 C C . LEU B 1 222 ? -23.609 35.312 12.266 1 94.56 222 LEU B C 1
ATOM 5449 O O . LEU B 1 222 ? -23.406 36.25 13.047 1 94.56 222 LEU B O 1
ATOM 5453 N N . ALA B 1 223 ? -23.344 34.094 12.516 1 96.06 223 ALA B N 1
ATOM 5454 C CA . ALA B 1 223 ? -22.797 33.75 13.828 1 96.06 223 ALA B CA 1
ATOM 5455 C C . ALA B 1 223 ? -21.469 34.469 14.078 1 96.06 223 ALA B C 1
ATOM 5457 O O . ALA B 1 223 ? -20.75 34.812 13.133 1 96.06 223 ALA B O 1
ATOM 5458 N N . PRO B 1 224 ? -21.172 34.688 15.328 1 96.06 224 PRO B N 1
ATOM 5459 C CA . PRO B 1 224 ? -19.875 35.281 15.641 1 96.06 224 PRO B CA 1
ATOM 5460 C C . PRO B 1 224 ? -18.703 34.5 15.047 1 96.06 224 PRO B C 1
ATOM 5462 O O . PRO B 1 224 ? -18.766 33.281 14.961 1 96.06 224 PRO B O 1
ATOM 5465 N N . LYS B 1 225 ? -17.75 35.281 14.695 1 96.62 225 LYS B N 1
ATOM 5466 C CA . LYS B 1 225 ? -16.578 34.656 14.086 1 96.62 225 LYS B CA 1
ATOM 5467 C C . LYS B 1 225 ? -15.375 34.688 15.031 1 96.62 225 LYS B C 1
ATOM 5469 O O . LYS B 1 225 ? -15.258 35.594 15.859 1 96.62 225 LYS B O 1
ATOM 5474 N N . ILE B 1 226 ? -14.555 33.75 14.906 1 96.56 226 ILE B N 1
ATOM 5475 C CA . ILE B 1 226 ? -13.469 33.5 15.852 1 96.56 226 ILE B CA 1
ATOM 5476 C C . ILE B 1 226 ? -12.531 34.719 15.867 1 96.56 226 ILE B C 1
ATOM 5478 O O . ILE B 1 226 ? -11.953 35.031 16.906 1 96.56 226 ILE B O 1
ATOM 5482 N N . ASN B 1 227 ? -12.336 35.406 14.75 1 96.38 227 ASN B N 1
ATOM 5483 C CA . ASN B 1 227 ? -11.375 36.5 14.664 1 96.38 227 ASN B CA 1
ATOM 5484 C C . ASN B 1 227 ? -11.766 37.656 15.578 1 96.38 227 ASN B C 1
ATOM 5486 O O . ASN B 1 227 ? -10.914 38.438 15.961 1 96.38 227 ASN B O 1
ATOM 5490 N N . THR B 1 228 ? -13.016 37.75 15.953 1 96.75 228 THR B N 1
ATOM 5491 C CA . THR B 1 228 ? -13.477 38.812 16.844 1 96.75 228 THR B CA 1
ATOM 5492 C C . THR B 1 228 ? -13.055 38.531 18.281 1 96.75 228 THR B C 1
ATOM 5494 O O . THR B 1 228 ? -13.133 39.438 19.141 1 96.75 228 THR B O 1
ATOM 5497 N N . PHE B 1 229 ? -12.617 37.406 18.516 1 97.31 229 PHE B N 1
ATOM 5498 C CA . PHE B 1 229 ? -12.219 37.031 19.859 1 97.31 229 PHE B CA 1
ATOM 5499 C C . PHE B 1 229 ? -10.703 36.938 19.984 1 97.31 229 PHE B C 1
ATOM 5501 O O . PHE B 1 229 ? -10.172 36.688 21.062 1 97.31 229 PHE B O 1
ATOM 5508 N N . TRP B 1 230 ? -9.977 37.156 18.953 1 97.69 230 TRP B N 1
ATOM 5509 C CA . TRP B 1 230 ? -8.523 37.0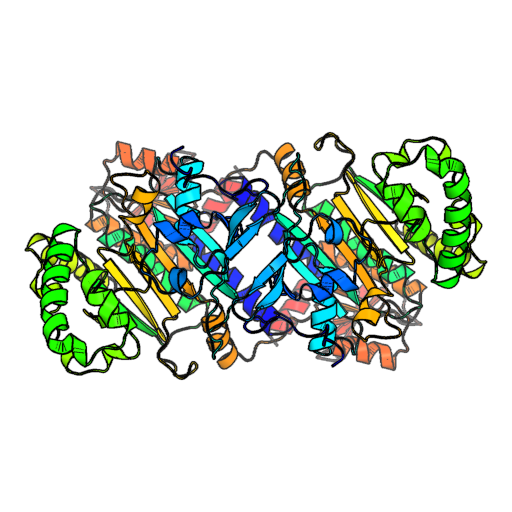62 18.922 1 97.69 230 TRP B CA 1
ATOM 5510 C C . TRP B 1 230 ? -7.895 38.062 19.891 1 97.69 230 TRP B C 1
ATOM 5512 O O . TRP B 1 230 ? -8.344 39.219 19.984 1 97.69 230 TRP B O 1
ATOM 5522 N N . THR B 1 231 ? -6.898 37.625 20.594 1 97.31 231 THR B N 1
ATOM 5523 C CA . THR B 1 231 ? -6.027 38.531 21.328 1 97.31 231 THR B CA 1
ATOM 5524 C C . THR B 1 231 ? -5.035 39.188 20.375 1 97.31 231 THR B C 1
ATOM 5526 O O . THR B 1 231 ? -4.965 38.844 19.203 1 97.31 231 THR B O 1
ATOM 5529 N N . MET B 1 232 ? -4.324 40.156 20.875 1 97.19 232 MET B N 1
ATOM 5530 C CA . MET B 1 232 ? -3.273 40.781 20.078 1 97.19 232 MET B CA 1
ATOM 5531 C C . MET B 1 232 ? -2.229 39.75 19.656 1 97.19 232 MET B C 1
ATOM 5533 O O . MET B 1 232 ? -1.722 39.812 18.531 1 97.19 232 MET B O 1
ATOM 5537 N N . GLU B 1 233 ? -1.912 38.875 20.531 1 96.06 233 GLU B N 1
ATOM 5538 C CA . GLU B 1 233 ? -0.967 37.812 20.219 1 96.06 233 GLU B CA 1
ATOM 5539 C C . GLU B 1 233 ? -1.485 36.906 19.078 1 96.06 233 GLU B C 1
ATOM 5541 O O . GLU B 1 233 ? -0.729 36.562 18.188 1 96.06 233 GLU B O 1
ATOM 5546 N N . ASP B 1 234 ? -2.756 36.594 19.125 1 96.56 234 ASP B N 1
ATOM 5547 C CA . ASP B 1 234 ? -3.383 35.812 18.062 1 96.56 234 ASP B CA 1
ATOM 5548 C C . ASP B 1 234 ? -3.281 36.5 16.719 1 96.56 234 ASP B C 1
ATOM 5550 O O . ASP B 1 234 ? -2.951 35.875 15.711 1 96.56 234 ASP B O 1
ATOM 5554 N N . LYS B 1 235 ? -3.6 37.75 16.719 1 97.5 235 LYS B N 1
ATOM 5555 C CA . LYS B 1 235 ? -3.551 38.531 15.5 1 97.5 235 LYS B CA 1
ATOM 5556 C C . LYS B 1 235 ? -2.137 38.562 14.922 1 97.5 235 LYS B C 1
ATOM 5558 O O . LYS B 1 235 ? -1.955 38.5 13.703 1 97.5 235 LYS B O 1
ATOM 5563 N N . ASN B 1 236 ? -1.188 38.75 15.789 1 97.31 236 ASN B N 1
ATOM 5564 C CA . ASN B 1 236 ? 0.205 38.781 15.359 1 97.31 236 ASN B CA 1
ATOM 5565 C C . ASN B 1 236 ? 0.625 37.469 14.719 1 97.31 236 ASN B C 1
ATOM 5567 O O . ASN B 1 236 ? 1.319 37.469 13.695 1 97.31 236 ASN B O 1
ATOM 5571 N N . ILE B 1 237 ? 0.235 36.375 15.336 1 96.75 237 ILE B N 1
ATOM 5572 C CA . ILE B 1 237 ? 0.557 35.062 14.797 1 96.75 237 ILE B CA 1
ATOM 5573 C C . ILE B 1 237 ? -0.068 34.906 13.414 1 96.75 237 ILE B C 1
ATOM 5575 O O . ILE B 1 237 ? 0.611 34.5 12.461 1 96.75 237 ILE B O 1
ATOM 5579 N N . PHE B 1 238 ? -1.331 35.219 13.305 1 97.94 238 PHE B N 1
ATOM 5580 C CA . PHE B 1 238 ? -2.043 35.094 12.039 1 97.94 238 PHE B CA 1
ATOM 5581 C C . PHE B 1 238 ? -1.422 35.969 10.969 1 97.94 238 PHE B C 1
ATOM 5583 O O . PHE B 1 238 ? -1.27 35.562 9.82 1 97.94 238 PHE B O 1
ATOM 5590 N N . ASN B 1 239 ? -1.082 37.188 11.336 1 97.94 239 ASN B N 1
ATOM 5591 C CA . ASN B 1 239 ? -0.447 38.094 10.406 1 97.94 239 ASN B CA 1
ATOM 5592 C C . ASN B 1 239 ? 0.895 37.562 9.906 1 97.94 239 ASN B C 1
ATOM 5594 O O . ASN B 1 239 ? 1.238 37.75 8.734 1 97.94 239 ASN B O 1
ATOM 5598 N N . ARG B 1 240 ? 1.651 37 10.805 1 96.94 240 ARG B N 1
ATOM 5599 C CA . ARG B 1 240 ? 2.928 36.406 10.414 1 96.94 240 ARG B CA 1
ATOM 5600 C C . ARG B 1 240 ? 2.725 35.281 9.406 1 96.94 240 ARG B C 1
ATOM 5602 O O . ARG B 1 240 ? 3.449 35.188 8.414 1 96.94 240 ARG B O 1
ATOM 5609 N N . ILE B 1 241 ? 1.74 34.438 9.656 1 97.94 241 ILE B N 1
ATOM 5610 C CA . ILE B 1 241 ? 1.421 33.312 8.766 1 97.94 241 ILE B CA 1
ATOM 5611 C C . ILE B 1 241 ? 1.055 33.844 7.383 1 97.94 241 ILE B C 1
ATOM 5613 O O . ILE B 1 241 ? 1.61 33.406 6.375 1 97.94 241 ILE B O 1
ATOM 5617 N N . THR B 1 242 ? 0.17 34.812 7.34 1 98.25 242 THR B N 1
ATOM 5618 C CA . THR B 1 242 ? -0.332 35.344 6.066 1 98.25 242 THR B CA 1
ATOM 5619 C C . THR B 1 242 ? 0.756 36.094 5.324 1 98.25 242 THR B C 1
ATOM 5621 O O . THR B 1 242 ? 0.825 36.062 4.094 1 98.25 242 THR B O 1
ATOM 5624 N N . SER B 1 243 ? 1.583 36.812 6.039 1 97.94 243 SER B N 1
ATOM 5625 C CA . SER B 1 243 ? 2.688 37.531 5.418 1 97.94 243 SER B CA 1
ATOM 5626 C C . SER B 1 243 ? 3.627 36.594 4.684 1 97.94 243 SER B C 1
ATOM 5628 O O . SER B 1 243 ? 4.086 36.906 3.578 1 97.94 243 SER B O 1
ATOM 5630 N N . ILE B 1 244 ? 3.928 35.5 5.305 1 97.12 244 ILE B N 1
ATOM 5631 C CA . ILE B 1 244 ? 4.816 34.5 4.707 1 97.12 244 ILE B CA 1
ATOM 5632 C C . ILE B 1 244 ? 4.152 33.906 3.473 1 97.12 244 ILE B C 1
ATOM 5634 O O . ILE B 1 244 ? 4.797 33.719 2.438 1 97.12 244 ILE B O 1
ATOM 5638 N N . LEU B 1 245 ? 2.85 33.531 3.559 1 98 245 LEU B N 1
ATOM 5639 C CA . LEU B 1 245 ? 2.125 33 2.416 1 98 245 LEU B CA 1
ATOM 5640 C C . LEU B 1 245 ? 2.135 34 1.25 1 98 245 LEU B C 1
ATOM 5642 O O . LEU B 1 245 ? 2.312 33.594 0.097 1 98 245 LEU B O 1
ATOM 5646 N N . GLU B 1 246 ? 2.002 35.25 1.553 1 97.62 246 GLU B N 1
ATOM 5647 C CA . GLU B 1 246 ? 2.025 36.281 0.531 1 97.62 246 GLU B CA 1
ATOM 5648 C C . GLU B 1 246 ? 3.408 36.406 -0.099 1 97.62 246 GLU B C 1
ATOM 5650 O O . GLU B 1 246 ? 3.529 36.625 -1.31 1 97.62 246 GLU B O 1
ATOM 5655 N N . GLU B 1 247 ? 4.398 36.312 0.734 1 96.25 247 GLU B N 1
ATOM 5656 C CA . GLU B 1 247 ? 5.77 36.406 0.242 1 96.25 247 GLU B CA 1
ATOM 5657 C C . GLU B 1 247 ? 6.035 35.312 -0.789 1 96.25 247 GLU B C 1
ATOM 5659 O O . GLU B 1 247 ? 6.805 35.5 -1.73 1 96.25 247 GLU B O 1
ATOM 5664 N N . PHE B 1 248 ? 5.445 34.188 -0.634 1 97.06 248 PHE B N 1
ATOM 5665 C CA . PHE B 1 248 ? 5.633 33.062 -1.545 1 97.06 248 PHE B CA 1
ATOM 5666 C C . PHE B 1 248 ? 4.539 33.031 -2.605 1 97.06 248 PHE B C 1
ATOM 5668 O O . PHE B 1 248 ? 4.371 32.031 -3.307 1 97.06 248 PHE B O 1
ATOM 5675 N N . LYS B 1 249 ? 3.682 34.094 -2.682 1 97 249 LYS B N 1
ATOM 5676 C CA . LYS B 1 249 ? 2.648 34.281 -3.695 1 97 249 LYS B CA 1
ATOM 5677 C C . LYS B 1 249 ? 1.617 33.156 -3.658 1 97 249 LYS B C 1
ATOM 5679 O O . LYS B 1 249 ? 1.172 32.688 -4.707 1 97 249 LYS B O 1
ATOM 5684 N N . ILE B 1 250 ? 1.353 32.75 -2.459 1 97.88 250 ILE B N 1
ATOM 5685 C CA . ILE B 1 250 ? 0.312 31.734 -2.271 1 97.88 250 ILE B CA 1
ATOM 5686 C C . ILE B 1 250 ? -1.038 32.406 -2.072 1 97.88 250 ILE B C 1
ATOM 5688 O O . ILE B 1 250 ? -1.222 33.188 -1.116 1 97.88 250 ILE B O 1
ATOM 5692 N N . ILE B 1 251 ? -1.941 32.156 -3 1 97.88 251 ILE B N 1
ATOM 5693 C CA . ILE B 1 251 ? -3.275 32.75 -2.938 1 97.88 251 ILE B CA 1
ATOM 5694 C C . ILE B 1 251 ? -4.16 31.922 -2.008 1 97.88 251 ILE B C 1
ATOM 5696 O O . ILE B 1 251 ? -4.203 30.703 -2.109 1 97.88 251 ILE B O 1
ATOM 5700 N N . T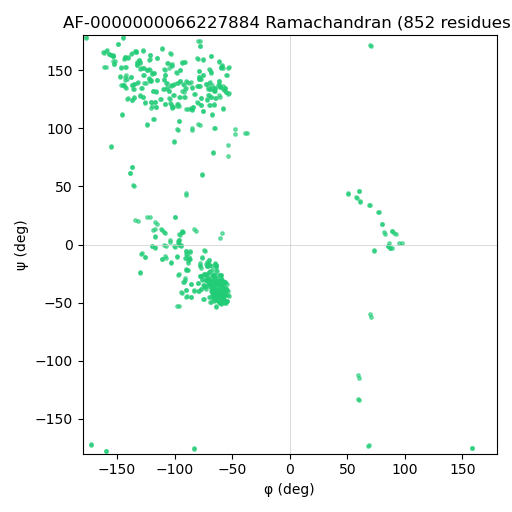YR B 1 252 ? -4.801 32.562 -1.102 1 98.25 252 TYR B N 1
ATOM 5701 C CA . TYR B 1 252 ? -5.68 31.875 -0.153 1 98.25 252 TYR B CA 1
ATOM 5702 C C . TYR B 1 252 ? -6.91 32.719 0.148 1 98.25 252 TYR B C 1
ATOM 5704 O O . TYR B 1 252 ? -6.949 33.906 -0.182 1 98.25 252 TYR B O 1
ATOM 5712 N N . LYS B 1 253 ? -7.949 32.094 0.672 1 98 253 LYS B N 1
ATOM 5713 C CA . LYS B 1 253 ? -9.133 32.781 1.212 1 98 253 LYS B CA 1
ATOM 5714 C C . LYS B 1 253 ? -9.312 32.469 2.695 1 98 253 LYS B C 1
ATOM 5716 O O . LYS B 1 253 ? -9.195 31.297 3.111 1 98 253 LYS B O 1
ATOM 5721 N N . VAL B 1 254 ? -9.531 33.5 3.453 1 97.94 254 VAL B N 1
ATOM 5722 C CA . VAL B 1 254 ? -9.852 33.281 4.863 1 97.94 254 VAL B CA 1
ATOM 5723 C C . VAL B 1 254 ? -11.32 32.906 5.012 1 97.94 254 VAL B C 1
ATOM 5725 O O . VAL B 1 254 ? -12.203 33.625 4.516 1 97.94 254 VAL B O 1
ATOM 5728 N N . ASP B 1 255 ? -11.602 31.781 5.594 1 95.81 255 ASP B N 1
ATOM 5729 C CA . ASP B 1 255 ? -12.945 31.328 5.902 1 95.81 255 ASP B CA 1
ATOM 5730 C C . ASP B 1 255 ? -13.094 31.016 7.391 1 95.81 255 ASP B C 1
ATOM 5732 O O . ASP B 1 255 ? -12.766 29.906 7.836 1 95.81 255 ASP B O 1
ATOM 5736 N N . TYR B 1 256 ? -13.695 31.891 8.086 1 94.94 256 TYR B N 1
ATOM 5737 C CA . TYR B 1 256 ? -13.766 31.781 9.539 1 94.94 256 TYR B CA 1
ATOM 5738 C C . TYR B 1 256 ? -14.75 30.703 9.953 1 94.94 256 TYR B C 1
ATOM 5740 O O . TYR B 1 256 ? -14.844 30.359 11.133 1 94.94 256 TYR B O 1
ATOM 5748 N N . ASN B 1 257 ? -15.445 30.109 9.008 1 92.25 257 ASN B N 1
ATOM 5749 C CA . ASN B 1 257 ? -16.328 28.984 9.305 1 92.25 257 ASN B CA 1
ATOM 5750 C C . ASN B 1 257 ? -15.609 27.656 9.188 1 92.25 257 ASN B C 1
ATOM 5752 O O . ASN B 1 257 ? -16.156 26.609 9.562 1 92.25 257 ASN B O 1
ATOM 5756 N N . LEU B 1 258 ? -14.391 27.656 8.758 1 92.5 258 LEU B N 1
ATOM 5757 C CA . LEU B 1 258 ? -13.625 26.422 8.57 1 92.5 258 LEU B CA 1
ATOM 5758 C C . LEU B 1 258 ? -13.172 25.859 9.914 1 92.5 258 LEU B C 1
ATOM 5760 O O . LEU B 1 258 ? -12.414 26.5 10.641 1 92.5 258 LEU B O 1
ATOM 5764 N N . VAL B 1 259 ? -13.594 24.672 10.438 1 87.62 259 VAL B N 1
ATOM 5765 C CA . VAL B 1 259 ? -13.227 24.094 11.727 1 87.62 259 VAL B CA 1
ATOM 5766 C C . VAL B 1 259 ? -12.75 22.656 11.531 1 87.62 259 VAL B C 1
ATOM 5768 O O . VAL B 1 259 ? -12.258 22.016 12.469 1 87.62 259 VAL B O 1
ATOM 5771 N N . ARG B 1 260 ? -12.797 22.016 10.484 1 81.12 260 ARG B N 1
ATOM 5772 C CA . ARG B 1 260 ? -12.414 20.641 10.172 1 81.12 260 ARG B CA 1
ATOM 5773 C C . ARG B 1 260 ? -13.367 19.641 10.828 1 81.12 260 ARG B C 1
ATOM 5775 O O . ARG B 1 260 ? -14.117 20 11.742 1 81.12 260 ARG B O 1
ATOM 5782 N N . GLY B 1 261 ? -13.273 18.359 10.523 1 77.81 261 GLY B N 1
ATOM 5783 C CA . GLY B 1 261 ? -14.266 17.359 10.922 1 77.81 261 GLY B CA 1
ATOM 5784 C C . GLY B 1 261 ? -13.867 16.594 12.164 1 77.81 261 GLY B C 1
ATOM 5785 O O . GLY B 1 261 ? -14.688 15.891 12.758 1 77.81 261 GLY B O 1
ATOM 5786 N N . LEU B 1 262 ? -12.602 16.766 12.586 1 83 262 LEU B N 1
ATOM 5787 C CA . LEU B 1 262 ? -12.117 16.047 13.758 1 83 262 LEU B CA 1
ATOM 5788 C C . LEU B 1 262 ? -11.992 16.969 14.953 1 83 262 LEU B C 1
ATOM 5790 O O . LEU B 1 262 ? -11.742 18.172 14.789 1 83 262 LEU B O 1
ATOM 5794 N N . ASP B 1 263 ? -12.047 16.391 16.094 1 82.94 263 ASP B N 1
ATOM 5795 C CA . ASP B 1 263 ? -12.195 17.156 17.312 1 82.94 263 ASP B CA 1
ATOM 5796 C C . ASP B 1 263 ? -10.867 17.781 17.734 1 82.94 263 ASP B C 1
ATOM 5798 O O . ASP B 1 263 ? -10.844 18.781 18.469 1 82.94 263 ASP B O 1
ATOM 5802 N N . TYR B 1 264 ? -9.836 17.281 17.219 1 89 264 TYR B N 1
ATOM 5803 C CA . TYR B 1 264 ? -8.57 17.609 17.859 1 89 264 TYR B CA 1
ATOM 5804 C C . TYR B 1 264 ? -7.879 18.766 17.141 1 89 264 TYR B C 1
ATOM 5806 O O . TYR B 1 264 ? -6.801 19.203 17.547 1 89 264 TYR B O 1
ATOM 5814 N N . TYR B 1 265 ? -8.461 19.297 16.141 1 92.06 265 TYR B N 1
ATOM 5815 C CA . TYR B 1 265 ? -7.82 20.406 15.422 1 92.06 265 TYR B CA 1
ATOM 5816 C C . TYR B 1 265 ? -7.867 21.688 16.25 1 92.06 265 TYR B C 1
ATOM 5818 O O . TYR B 1 265 ? -8.867 21.969 16.906 1 92.06 265 TYR B O 1
ATOM 5826 N N . ASP B 1 266 ? -6.797 22.359 16.219 1 93.69 266 ASP B N 1
ATOM 5827 C CA . ASP B 1 266 ? -6.664 23.656 16.891 1 93.69 266 ASP B CA 1
ATOM 5828 C C . ASP B 1 266 ? -5.695 24.562 16.141 1 93.69 266 ASP B C 1
ATOM 5830 O O . ASP B 1 266 ? -5.164 24.188 15.094 1 93.69 266 ASP B O 1
ATOM 5834 N N . ASP B 1 267 ? -5.617 25.766 16.547 1 95.56 267 ASP B N 1
ATOM 5835 C CA . ASP B 1 267 ? -4.695 26.75 15.977 1 95.56 267 ASP B CA 1
ATOM 5836 C C . ASP B 1 267 ? -4.969 26.969 14.492 1 95.56 267 ASP B C 1
ATOM 5838 O O . ASP B 1 267 ? -6.09 27.297 14.102 1 95.56 267 ASP B O 1
ATOM 5842 N N . PHE B 1 268 ? -4.051 26.609 13.617 1 97.75 268 PHE B N 1
ATOM 5843 C CA . PHE B 1 268 ? -4.16 26.844 12.188 1 97.75 268 PHE B CA 1
ATOM 5844 C C . PHE B 1 268 ? -4.801 25.656 11.477 1 97.75 268 PHE B C 1
ATOM 5846 O O . PHE B 1 268 ? -4.461 24.516 11.758 1 97.75 268 PHE B O 1
ATOM 5853 N N . VAL B 1 269 ? -5.805 25.891 10.617 1 97.81 269 VAL B N 1
ATOM 5854 C CA . VAL B 1 269 ? -6.434 24.844 9.812 1 97.81 269 VAL B CA 1
ATOM 5855 C C . VAL B 1 269 ? -6.555 25.312 8.367 1 97.81 269 VAL B C 1
ATOM 5857 O O . VAL B 1 269 ? -6.578 26.516 8.094 1 97.81 269 VAL B O 1
ATOM 5860 N N . PHE B 1 270 ? -6.605 24.422 7.449 1 98.25 270 PHE B N 1
ATOM 5861 C CA . PHE B 1 270 ? -6.695 24.766 6.039 1 98.25 270 PHE B CA 1
ATOM 5862 C C . PHE B 1 270 ? -7.371 23.656 5.25 1 98.25 270 PHE B C 1
ATOM 5864 O O . PHE B 1 270 ? -7.488 22.531 5.734 1 98.25 270 PHE B O 1
ATOM 5871 N N . GLU B 1 271 ? -7.84 24 4.047 1 97.44 271 GLU B N 1
ATOM 5872 C CA . GLU B 1 271 ? -8.383 23.062 3.066 1 97.44 271 GLU B CA 1
ATOM 5873 C C . GLU B 1 271 ? -8.047 23.484 1.642 1 97.44 271 GLU B C 1
ATOM 5875 O O . GLU B 1 271 ? -8.039 24.688 1.339 1 97.44 271 GLU B O 1
ATOM 5880 N N . PHE B 1 272 ? -7.684 22.578 0.876 1 97.44 272 PHE B N 1
ATOM 5881 C CA . PHE B 1 272 ? -7.648 22.75 -0.57 1 97.44 272 PHE B CA 1
ATOM 5882 C C . PHE B 1 272 ? -8.914 22.203 -1.216 1 97.44 272 PHE B C 1
ATOM 5884 O O . PHE B 1 272 ? -9.195 21 -1.111 1 97.44 272 PHE B O 1
ATOM 5891 N N . ILE B 1 273 ? -9.633 23.062 -1.882 1 95.25 273 ILE B N 1
ATOM 5892 C CA . ILE B 1 273 ? -10.945 22.703 -2.416 1 95.25 273 ILE B CA 1
ATOM 5893 C C . ILE B 1 273 ? -10.875 22.625 -3.939 1 95.25 273 ILE B C 1
ATOM 5895 O O . ILE B 1 273 ? -10.352 23.531 -4.59 1 95.25 273 ILE B O 1
ATOM 5899 N N . ASP B 1 274 ? -11.438 21.562 -4.477 1 93.25 274 ASP B N 1
ATOM 5900 C CA . ASP B 1 274 ? -11.492 21.391 -5.926 1 93.25 274 ASP B CA 1
ATOM 5901 C C . ASP B 1 274 ? -12.375 22.453 -6.574 1 93.25 274 ASP B C 1
ATOM 5903 O O . ASP B 1 274 ? -13.508 22.672 -6.137 1 93.25 274 ASP B O 1
ATOM 5907 N N . THR B 1 275 ? -11.898 23.062 -7.621 1 92.19 275 THR B N 1
ATOM 5908 C CA . THR B 1 275 ? -12.695 24.062 -8.32 1 92.19 275 THR B CA 1
ATOM 5909 C C . THR B 1 275 ? -12.992 23.609 -9.75 1 92.19 275 THR B C 1
ATOM 5911 O O . THR B 1 275 ? -13.609 24.344 -10.523 1 92.19 275 THR B O 1
ATOM 5914 N N . SER B 1 276 ? -12.5 22.438 -10.289 1 83.94 276 SER B N 1
ATOM 5915 C CA . SER B 1 276 ? -12.641 21.953 -11.656 1 83.94 276 SER B CA 1
ATOM 5916 C C . SER B 1 276 ? -14.078 21.531 -11.945 1 83.94 276 SER B C 1
ATOM 5918 O O . SER B 1 276 ? -14.477 21.406 -13.109 1 83.94 276 SER B O 1
ATOM 5920 N N . GLN B 1 277 ? -15.031 21.328 -11.188 1 79.25 277 GLN B N 1
ATOM 5921 C CA . GLN B 1 277 ? -16.406 20.875 -11.328 1 79.25 277 GLN B CA 1
ATOM 5922 C C . GLN B 1 277 ? -16.453 19.375 -11.617 1 79.25 277 GLN B C 1
ATOM 5924 O O . GLN B 1 277 ? -17.531 18.797 -11.797 1 79.25 277 GLN B O 1
ATOM 5929 N N . THR B 1 278 ? -15.328 18.781 -11.781 1 78.81 278 THR B N 1
ATOM 5930 C CA . THR B 1 278 ? -15.273 17.344 -12.078 1 78.81 278 THR B CA 1
ATOM 5931 C C . THR B 1 278 ? -16 16.547 -11.008 1 78.81 278 THR B C 1
ATOM 5933 O O . THR B 1 278 ? -16.688 15.57 -11.32 1 78.81 278 THR B O 1
ATOM 5936 N N . LEU B 1 279 ? -15.891 16.906 -9.867 1 77.12 279 LEU B N 1
ATOM 5937 C CA . LEU B 1 279 ? -16.469 16.172 -8.75 1 77.12 279 LEU B CA 1
ATOM 5938 C C . LEU B 1 279 ? -17.859 16.688 -8.414 1 77.12 279 LEU B C 1
ATOM 5940 O O . LEU B 1 279 ? -18.531 16.172 -7.512 1 77.12 279 LEU B O 1
ATOM 5944 N N . GLY B 1 280 ? -18.422 17.562 -9.336 1 72.31 280 GLY B N 1
ATOM 5945 C CA . GLY B 1 280 ? -19.75 18.125 -9.148 1 72.31 280 GLY B CA 1
ATOM 5946 C C . GLY B 1 280 ? -19.812 19.141 -8.023 1 72.31 280 GLY B C 1
ATOM 5947 O O . GLY B 1 280 ? -20.266 20.266 -8.227 1 72.31 280 GLY B O 1
ATOM 5948 N N . THR B 1 281 ? -19.531 18.688 -6.836 1 67.62 281 THR B N 1
ATOM 5949 C CA . THR B 1 281 ? -19.547 19.578 -5.68 1 67.62 281 THR B CA 1
ATOM 5950 C C . THR B 1 281 ? -18.125 19.969 -5.27 1 67.62 281 THR B C 1
ATOM 5952 O O . THR B 1 281 ? -17.172 19.25 -5.594 1 67.62 281 THR B O 1
ATOM 5955 N N . LYS B 1 282 ? -18.141 21.109 -4.676 1 77.31 282 LYS B N 1
ATOM 5956 C CA . LYS B 1 282 ? -16.859 21.547 -4.129 1 77.31 282 LYS B CA 1
ATOM 5957 C C . LYS B 1 282 ? -16.406 20.641 -2.99 1 77.31 282 LYS B C 1
ATOM 5959 O O . LYS B 1 282 ? -17 20.656 -1.907 1 77.31 282 LYS B O 1
ATOM 5964 N N . LEU B 1 283 ? -15.516 19.766 -3.328 1 85.31 283 LEU B N 1
ATOM 5965 C CA . LEU B 1 283 ? -15.008 18.828 -2.334 1 85.31 283 LEU B CA 1
ATOM 5966 C C . LEU B 1 283 ? -13.562 19.156 -1.973 1 85.31 283 LEU B C 1
ATOM 5968 O O . LEU B 1 283 ? -12.797 19.641 -2.816 1 85.31 283 LEU B O 1
ATOM 5972 N N . ALA B 1 284 ? -13.297 18.984 -0.694 1 91.31 284 ALA B N 1
ATOM 5973 C CA . ALA B 1 284 ? -11.922 19.156 -0.229 1 91.31 284 ALA B CA 1
ATOM 5974 C C . ALA B 1 284 ? -11.016 18.062 -0.767 1 91.31 284 ALA B C 1
ATOM 5976 O O . ALA B 1 284 ? -11.328 16.875 -0.657 1 91.31 284 ALA B O 1
ATOM 5977 N N . LEU B 1 285 ? -9.93 18.375 -1.393 1 95.38 285 LEU B N 1
ATOM 5978 C CA . LEU B 1 285 ? -8.93 17.438 -1.888 1 95.38 285 LEU B CA 1
ATOM 5979 C C . LEU B 1 285 ? -7.957 17.047 -0.781 1 95.38 285 LEU B C 1
ATOM 5981 O O . LEU B 1 285 ? -7.484 15.914 -0.738 1 95.38 285 LEU B O 1
ATOM 5985 N N . VAL B 1 286 ? -7.637 18.016 -0.028 1 97.44 286 VAL B N 1
ATOM 5986 C CA . VAL B 1 286 ? -6.758 17.828 1.121 1 97.44 286 VAL B CA 1
ATOM 5987 C C . VAL B 1 286 ? -7.152 18.797 2.232 1 97.44 286 VAL B C 1
ATOM 5989 O O . VAL B 1 286 ? -7.652 19.891 1.96 1 97.44 286 VAL B O 1
ATOM 5992 N N . GLY B 1 287 ? -7.027 18.375 3.439 1 97.12 287 GLY B N 1
ATOM 5993 C CA . GLY B 1 287 ? -7.262 19.188 4.621 1 97.12 287 GLY B CA 1
ATOM 5994 C C . GLY B 1 287 ? -6.297 18.891 5.754 1 97.12 287 GLY B C 1
ATOM 5995 O O . GLY B 1 287 ? -5.754 17.781 5.84 1 97.12 287 GLY B O 1
ATOM 5996 N N . GLY B 1 288 ? -6.07 19.812 6.527 1 97.44 288 GLY B N 1
ATOM 5997 C CA . GLY B 1 288 ? -5.148 19.641 7.641 1 97.44 288 GLY B CA 1
ATOM 5998 C C . GLY B 1 288 ? -5.125 20.828 8.578 1 97.44 288 GLY B C 1
ATOM 5999 O O . GLY B 1 288 ? -6.043 21.656 8.57 1 97.44 288 GLY B O 1
ATOM 6000 N N . GLY B 1 289 ? -4.203 20.781 9.477 1 98.06 289 GLY B N 1
ATOM 6001 C CA . GLY B 1 289 ? -4.039 21.812 10.492 1 98.06 289 GLY B CA 1
ATOM 6002 C C . GLY B 1 289 ? -3.281 21.328 11.711 1 98.06 289 GLY B C 1
ATOM 6003 O O . GLY B 1 289 ? -2.711 20.25 11.711 1 98.06 289 GLY B O 1
ATOM 6004 N N . CYS B 1 290 ? -3.242 22.234 12.633 1 98 290 CYS B N 1
ATOM 6005 C CA . CYS B 1 290 ? -2.611 21.906 13.906 1 98 290 CYS B CA 1
ATOM 6006 C C . CYS B 1 290 ? -3.529 21.047 14.766 1 98 290 CYS B C 1
ATOM 6008 O O . CYS B 1 290 ? -4.75 21.203 14.719 1 98 290 CYS B O 1
ATOM 6010 N N . TYR B 1 291 ? -2.949 20.125 15.453 1 96.56 291 TYR B N 1
ATOM 6011 C CA . TYR B 1 291 ? -3.688 19.281 16.391 1 96.56 291 TYR B CA 1
ATOM 6012 C C . TYR B 1 291 ? -2.895 19.062 17.672 1 96.56 291 TYR B C 1
ATOM 6014 O O . TYR B 1 291 ? -2.67 17.922 18.078 1 96.56 291 TYR B O 1
ATOM 6022 N N . ASN B 1 292 ? -2.621 20.094 18.359 1 95.06 292 ASN B N 1
ATOM 6023 C CA . ASN B 1 292 ? -1.704 20.109 19.484 1 95.06 292 ASN B CA 1
ATOM 6024 C C . ASN B 1 292 ? -2.301 19.391 20.703 1 95.06 292 ASN B C 1
ATOM 6026 O O . ASN B 1 292 ? -1.572 18.969 21.594 1 95.06 292 ASN B O 1
ATOM 6030 N N . ASN B 1 293 ? -3.58 19.203 20.734 1 91.25 293 ASN B N 1
ATOM 6031 C CA . ASN B 1 293 ? -4.234 18.578 21.875 1 91.25 293 ASN B CA 1
ATOM 6032 C C . ASN B 1 293 ? -4.285 17.047 21.703 1 91.25 293 ASN B C 1
ATOM 6034 O O . ASN B 1 293 ? -4.453 16.328 22.688 1 91.25 293 ASN B O 1
ATOM 6038 N N . LEU B 1 294 ? -4.191 16.578 20.5 1 94.12 294 LEU B N 1
ATOM 6039 C CA . LEU B 1 294 ? -4.305 15.148 20.234 1 94.12 294 LEU B CA 1
ATOM 6040 C C . LEU B 1 294 ? -3.184 14.375 20.938 1 94.12 294 LEU B C 1
ATOM 6042 O O . LEU B 1 294 ? -3.439 13.383 21.625 1 94.12 294 LEU B O 1
ATOM 6046 N N . PRO B 1 295 ? -1.908 14.805 20.844 1 94.56 295 PRO B N 1
ATOM 6047 C CA . PRO B 1 295 ? -0.818 14.07 21.5 1 94.56 295 PRO B CA 1
ATOM 6048 C C . PRO B 1 295 ? -0.997 13.961 23 1 94.56 295 PRO B C 1
ATOM 6050 O O . PRO B 1 295 ? -0.551 12.984 23.609 1 94.56 295 PRO B O 1
ATOM 6053 N N . THR B 1 296 ? -1.703 14.898 23.625 1 92.94 296 THR B N 1
ATOM 6054 C CA . THR B 1 296 ? -1.892 14.891 25.062 1 92.94 296 THR B CA 1
ATOM 6055 C C . THR B 1 296 ? -2.732 13.695 25.5 1 92.94 296 THR B C 1
ATOM 6057 O O . THR B 1 296 ? -2.559 13.172 26.609 1 92.94 296 THR B O 1
ATOM 6060 N N . LYS B 1 297 ? -3.588 13.305 24.625 1 93.5 297 LYS B N 1
ATOM 6061 C CA . LYS B 1 297 ? -4.422 12.141 24.906 1 93.5 297 LYS B CA 1
ATOM 6062 C C . LYS B 1 297 ? -3.574 10.875 25.031 1 93.5 297 LYS B C 1
ATOM 6064 O O . LYS B 1 297 ? -4.02 9.883 25.609 1 93.5 297 LYS B O 1
ATOM 6069 N N . PHE B 1 298 ? -2.383 10.961 24.516 1 95.19 298 PHE B N 1
ATOM 6070 C CA . PHE B 1 298 ? -1.484 9.812 24.547 1 95.19 298 PHE B CA 1
ATOM 6071 C C . PHE B 1 298 ? -0.334 10.047 25.516 1 95.19 298 PHE B C 1
ATOM 6073 O O . PHE B 1 298 ? 0.674 9.344 25.484 1 95.19 298 PHE B O 1
ATOM 6080 N N . GLY B 1 299 ? -0.444 11.078 26.297 1 92.62 299 GLY B N 1
ATOM 6081 C CA . GLY B 1 299 ? 0.541 11.359 27.328 1 92.62 299 GLY B CA 1
ATOM 6082 C C . GLY B 1 299 ? 1.69 12.219 26.828 1 92.62 299 GLY B C 1
ATOM 6083 O O . GLY B 1 299 ? 2.721 12.328 27.5 1 92.62 299 GLY B O 1
ATOM 6084 N N . LEU B 1 300 ? 1.573 12.773 25.688 1 92.38 300 LEU B N 1
ATOM 6085 C CA . LEU B 1 300 ? 2.6 13.648 25.141 1 92.38 300 LEU B CA 1
ATOM 6086 C C . LEU B 1 300 ? 2.256 15.109 25.375 1 92.38 300 LEU B C 1
ATOM 6088 O O . LEU B 1 300 ? 1.562 15.734 24.578 1 92.38 300 LEU B O 1
ATOM 6092 N N . ASN B 1 301 ? 2.838 15.68 26.359 1 89.81 301 ASN B N 1
ATOM 6093 C CA . ASN B 1 301 ? 2.496 17.031 26.781 1 89.81 301 ASN B CA 1
ATOM 6094 C C . ASN B 1 301 ? 3.385 18.062 26.094 1 89.81 301 ASN B C 1
ATOM 6096 O O . ASN B 1 301 ? 4.527 17.781 25.734 1 89.81 301 ASN B O 1
ATOM 6100 N N . ASN B 1 302 ? 2.895 19.328 26.016 1 88.25 302 ASN B N 1
ATOM 6101 C CA . ASN B 1 302 ? 3.631 20.422 25.391 1 88.25 302 ASN B CA 1
ATOM 6102 C C . ASN B 1 302 ? 4.121 20.047 24 1 88.25 302 ASN B C 1
ATOM 6104 O O . ASN B 1 302 ? 5.293 20.25 23.672 1 88.25 302 ASN B O 1
ATOM 6108 N N . PHE B 1 303 ? 3.266 19.469 23.344 1 91.5 303 PHE B N 1
ATOM 6109 C CA . PHE B 1 303 ? 3.559 18.891 22.047 1 91.5 303 PHE B CA 1
ATOM 6110 C C . PHE B 1 303 ? 2.904 19.703 20.938 1 91.5 303 PHE B C 1
ATOM 6112 O O . PHE B 1 303 ? 1.705 19.969 20.984 1 91.5 303 PHE B O 1
ATOM 6119 N N . LYS B 1 304 ? 3.689 20.25 19.969 1 96.19 304 LYS B N 1
ATOM 6120 C CA . LYS B 1 304 ? 3.168 20.953 18.797 1 96.19 304 LYS B CA 1
ATOM 6121 C C . LYS B 1 304 ? 3.178 20.062 17.562 1 96.19 304 LYS B C 1
ATOM 6123 O O . LYS B 1 304 ? 4.18 19.391 17.281 1 96.19 304 LYS B O 1
ATOM 6128 N N . SER B 1 305 ? 2.033 19.984 16.906 1 97.56 305 SER B N 1
ATOM 6129 C CA . SER B 1 305 ? 1.906 19.109 15.75 1 97.56 305 SER B CA 1
ATOM 6130 C C . SER B 1 305 ? 1.041 19.734 14.664 1 97.56 305 SER B C 1
ATOM 6132 O O . SER B 1 305 ? 0.109 20.484 14.961 1 97.56 305 SER B O 1
ATOM 6134 N N . ILE B 1 306 ? 1.328 19.5 13.453 1 98.31 306 ILE B N 1
ATOM 6135 C CA . ILE B 1 306 ? 0.55 19.922 12.289 1 98.31 306 ILE B CA 1
ATOM 6136 C C . ILE B 1 306 ? 0.591 18.828 11.227 1 98.31 306 ILE B C 1
ATOM 6138 O O . ILE B 1 306 ? 1.592 18.109 11.102 1 98.31 306 ILE B O 1
ATOM 6142 N N . GLY B 1 307 ? -0.488 18.625 10.57 1 98 307 GLY B N 1
ATOM 6143 C CA . GLY B 1 307 ? -0.52 17.609 9.531 1 98 307 GLY B CA 1
ATOM 6144 C C . GLY B 1 307 ? -1.651 17.797 8.539 1 98 307 GLY B C 1
ATOM 6145 O O . GLY B 1 307 ? -2.328 18.828 8.555 1 98 307 GLY B O 1
ATOM 6146 N N . MET B 1 308 ? -1.734 16.922 7.656 1 98.31 308 MET B N 1
ATOM 6147 C CA . MET B 1 308 ? -2.74 16.953 6.598 1 98.31 308 MET B CA 1
ATOM 6148 C C . MET B 1 308 ? -3.004 15.547 6.062 1 98.31 308 MET B C 1
ATOM 6150 O O . MET B 1 308 ? -2.227 14.625 6.316 1 98.31 308 MET B O 1
ATOM 6154 N N . ALA B 1 309 ? -4.105 15.398 5.367 1 98 309 ALA B N 1
ATOM 6155 C CA . ALA B 1 309 ? -4.418 14.141 4.688 1 98 309 ALA B CA 1
ATOM 6156 C C . ALA B 1 309 ? -5.129 14.398 3.363 1 98 309 ALA B C 1
ATOM 6158 O O . ALA B 1 309 ? -5.992 15.273 3.273 1 98 309 ALA B O 1
ATOM 6159 N N . PHE B 1 310 ? -4.734 13.664 2.359 1 98.06 310 PHE B N 1
ATOM 6160 C CA . PHE B 1 310 ? -5.367 13.672 1.046 1 98.06 310 PHE B CA 1
ATOM 6161 C C . PHE B 1 310 ? -6.391 12.547 0.927 1 98.06 310 PHE B C 1
ATOM 6163 O O . PHE B 1 310 ? -6.164 11.445 1.424 1 98.06 310 PHE B O 1
ATOM 6170 N N . GLY B 1 311 ? -7.5 12.859 0.291 1 96.12 311 GLY B N 1
ATOM 6171 C CA . GLY B 1 311 ? -8.336 11.789 -0.222 1 96.12 311 GLY B CA 1
ATOM 6172 C C . GLY B 1 311 ? -7.91 11.305 -1.593 1 96.12 311 GLY B C 1
ATOM 6173 O O . GLY B 1 311 ? -8.07 12.008 -2.588 1 96.12 311 GLY B O 1
ATOM 6174 N N . ILE B 1 312 ? -7.508 10.086 -1.756 1 96.88 312 ILE B N 1
ATOM 6175 C CA . ILE B 1 312 ? -6.836 9.594 -2.955 1 96.88 312 ILE B CA 1
ATOM 6176 C C . ILE B 1 312 ? -7.863 9.375 -4.062 1 96.88 312 ILE B C 1
ATOM 6178 O O . ILE B 1 312 ? -7.594 9.648 -5.234 1 96.88 312 ILE B O 1
ATOM 6182 N N . GLU B 1 313 ? -9.078 8.867 -3.703 1 93.88 313 GLU B N 1
ATOM 6183 C CA . GLU B 1 313 ? -10.094 8.578 -4.711 1 93.88 313 GLU B CA 1
ATOM 6184 C C . GLU B 1 313 ? -10.5 9.844 -5.457 1 93.88 313 GLU B C 1
ATOM 6186 O O . GLU B 1 313 ? -10.742 9.805 -6.668 1 93.88 313 GLU B O 1
ATOM 6191 N N . ARG B 1 314 ? -10.602 10.898 -4.738 1 92.12 314 ARG B N 1
ATOM 6192 C CA . ARG B 1 314 ? -10.969 12.164 -5.371 1 92.12 314 ARG B CA 1
ATOM 6193 C C . ARG B 1 314 ? -9.906 12.594 -6.379 1 92.12 314 ARG B C 1
ATOM 6195 O O . ARG B 1 314 ? -10.234 13.094 -7.457 1 92.12 314 ARG B O 1
ATOM 6202 N N . LEU B 1 315 ? -8.633 12.445 -6.031 1 94.31 315 LEU B N 1
ATOM 6203 C CA . LEU B 1 315 ? -7.547 12.781 -6.941 1 94.31 315 LEU B CA 1
ATOM 6204 C C . LEU B 1 315 ? -7.59 11.898 -8.188 1 94.31 315 LEU B C 1
ATOM 6206 O O . LEU B 1 315 ? -7.41 12.383 -9.305 1 94.31 315 LEU B O 1
ATOM 6210 N N . ILE B 1 316 ? -7.824 10.617 -7.973 1 92.69 316 ILE B N 1
ATOM 6211 C CA . ILE B 1 316 ? -7.879 9.664 -9.078 1 92.69 316 ILE B CA 1
ATOM 6212 C C . ILE B 1 316 ? -8.992 10.062 -10.047 1 92.69 316 ILE B C 1
ATOM 6214 O O . ILE B 1 316 ? -8.805 10.008 -11.266 1 92.69 316 ILE B O 1
ATOM 6218 N N . GLU B 1 317 ? -10.109 10.438 -9.5 1 89.94 317 GLU B N 1
ATOM 6219 C CA . GLU B 1 317 ? -11.242 10.836 -10.328 1 89.94 317 GLU B CA 1
ATOM 6220 C C . GLU B 1 317 ? -10.891 12.047 -11.195 1 89.94 317 GLU B C 1
ATOM 6222 O O . GLU B 1 317 ? -11.266 12.109 -12.367 1 89.94 317 GLU B O 1
ATOM 6227 N N . ILE B 1 318 ? -10.227 13.008 -10.602 1 90.44 318 ILE B N 1
ATOM 6228 C CA . ILE B 1 318 ? -9.828 14.211 -11.328 1 90.44 318 ILE B CA 1
ATOM 6229 C C . ILE B 1 318 ? -8.844 13.844 -12.438 1 90.44 318 ILE B C 1
ATOM 6231 O O . ILE B 1 318 ? -8.969 14.312 -13.57 1 90.44 318 ILE B O 1
ATOM 6235 N N . ILE B 1 319 ? -7.906 12.977 -12.102 1 91 319 ILE B N 1
ATOM 6236 C CA . ILE B 1 319 ? -6.871 12.578 -13.055 1 91 319 ILE B CA 1
ATOM 6237 C C . ILE B 1 319 ? -7.5 11.789 -14.195 1 91 319 ILE B C 1
ATOM 6239 O O . ILE B 1 319 ? -7.137 11.984 -15.359 1 91 319 ILE B O 1
ATOM 6243 N N . LYS B 1 320 ? -8.375 10.914 -13.867 1 86.56 320 LYS B N 1
ATOM 6244 C CA . LYS B 1 320 ? -9.055 10.094 -14.867 1 86.56 320 LYS B CA 1
ATOM 6245 C C . LYS B 1 320 ? -9.805 10.961 -15.867 1 86.56 320 LYS B C 1
ATOM 6247 O O . LYS B 1 320 ? -9.914 10.602 -17.047 1 86.56 320 LYS B O 1
ATOM 6252 N N . SER B 1 321 ? -10.32 12 -15.414 1 84.62 321 SER B N 1
ATOM 6253 C CA . SER B 1 321 ? -11.133 12.867 -16.266 1 84.62 321 SER B CA 1
ATOM 6254 C C . SER B 1 321 ? -10.266 13.617 -17.266 1 84.62 321 SER B C 1
ATOM 6256 O O . SER B 1 321 ? -10.75 14.062 -18.312 1 84.62 321 SER B O 1
ATOM 6258 N N . LYS B 1 322 ? -9.031 13.867 -17.031 1 79.12 322 LYS B N 1
ATOM 6259 C CA . LYS B 1 322 ? -8.133 14.656 -17.875 1 79.12 322 LYS B CA 1
ATOM 6260 C C . LYS B 1 322 ? -7.352 13.766 -18.828 1 79.12 322 LYS B C 1
ATOM 6262 O O . LYS B 1 322 ? -6.883 14.234 -19.875 1 79.12 322 LYS B O 1
ATOM 6267 N N . LYS B 1 323 ? -6.891 12.672 -18.375 1 66.81 323 LYS B N 1
ATOM 6268 C CA . LYS B 1 323 ? -5.816 11.945 -19.062 1 66.81 323 LYS B CA 1
ATOM 6269 C C . LYS B 1 323 ? -6.371 10.828 -19.938 1 66.81 323 LYS B C 1
ATOM 6271 O O . LYS B 1 323 ? -7.344 10.172 -19.562 1 66.81 323 LYS B O 1
ATOM 6276 N N . ASN B 1 324 ? -6.055 10.961 -21.156 1 66.69 324 ASN B N 1
ATOM 6277 C CA . ASN B 1 324 ? -5.996 9.75 -21.969 1 66.69 324 ASN B CA 1
ATOM 6278 C C . ASN B 1 324 ? -4.863 8.828 -21.516 1 66.69 324 ASN B C 1
ATOM 6280 O O . ASN B 1 324 ? -3.703 9.047 -21.875 1 66.69 324 ASN B O 1
ATOM 6284 N N . ILE B 1 325 ? -5.035 8.117 -20.516 1 65.19 325 ILE B N 1
ATOM 6285 C CA . ILE B 1 325 ? -3.971 7.301 -19.938 1 65.19 325 ILE B CA 1
ATOM 6286 C C . ILE B 1 325 ? -3.611 6.176 -20.906 1 65.19 325 ILE B C 1
ATOM 6288 O O . ILE B 1 325 ? -4.477 5.391 -21.297 1 65.19 325 ILE B O 1
ATOM 6292 N N . LYS B 1 326 ? -2.363 6.445 -21.359 1 62.09 326 LYS B N 1
ATOM 6293 C CA . LYS B 1 326 ? -1.869 5.379 -22.219 1 62.09 326 LYS B CA 1
ATOM 6294 C C . LYS B 1 326 ? -1.577 4.113 -21.422 1 62.09 326 LYS B C 1
ATOM 6296 O O . LYS B 1 326 ? -1.044 4.18 -20.312 1 62.09 326 LYS B O 1
ATOM 6301 N N . GLU B 1 327 ? -2.086 3.031 -21.844 1 64.62 327 GLU B N 1
ATOM 6302 C CA . GLU B 1 327 ? -1.824 1.74 -21.203 1 64.62 327 GLU B CA 1
ATOM 6303 C C . GLU B 1 327 ? -0.355 1.35 -21.344 1 64.62 327 GLU B C 1
ATOM 6305 O O . GLU B 1 327 ? 0.302 1.705 -22.312 1 64.62 327 GLU B O 1
ATOM 6310 N N . GLN B 1 328 ? 0.261 0.939 -20.234 1 64.69 328 GLN B N 1
ATOM 6311 C CA . GLN B 1 328 ? 1.627 0.429 -20.297 1 64.69 328 GLN B CA 1
ATOM 6312 C C . GLN B 1 328 ? 1.748 -0.68 -21.344 1 64.69 328 GLN B C 1
ATOM 6314 O O . GLN B 1 328 ? 0.963 -1.63 -21.328 1 64.69 328 GLN B O 1
ATOM 6319 N N . ASN B 1 329 ? 2.785 -0.378 -22.109 1 81.5 329 ASN B N 1
ATOM 6320 C CA . ASN B 1 329 ? 3.002 -1.32 -23.203 1 81.5 329 ASN B CA 1
ATOM 6321 C C . ASN B 1 329 ? 4.164 -2.264 -22.906 1 81.5 329 ASN B C 1
ATOM 6323 O O . ASN B 1 329 ? 5.113 -1.888 -22.219 1 81.5 329 ASN B O 1
ATOM 6327 N N . LEU B 1 330 ? 4.004 -3.496 -23.203 1 93.56 330 LEU B N 1
ATOM 6328 C CA . LEU B 1 330 ? 5.074 -4.484 -23.203 1 93.56 330 LEU B CA 1
ATOM 6329 C C . LEU B 1 330 ? 6.168 -4.098 -24.188 1 93.56 330 LEU B C 1
ATOM 6331 O O . LEU B 1 330 ? 5.879 -3.605 -25.281 1 93.56 330 LEU B O 1
ATOM 6335 N N . ASP B 1 331 ? 7.449 -4.262 -23.719 1 96.38 331 ASP B N 1
ATOM 6336 C CA . ASP B 1 331 ? 8.555 -4.051 -24.641 1 96.38 331 ASP B CA 1
ATOM 6337 C C . ASP B 1 331 ? 8.594 -5.145 -25.703 1 96.38 331 ASP B C 1
ATOM 6339 O O . ASP B 1 331 ? 8.625 -4.855 -26.906 1 96.38 331 ASP B O 1
ATOM 6343 N N . PHE B 1 332 ? 8.531 -6.371 -25.25 1 97.44 332 PHE B N 1
ATOM 6344 C CA . PHE B 1 332 ? 8.703 -7.496 -26.156 1 97.44 332 PHE B CA 1
ATOM 6345 C C . PHE B 1 332 ? 7.672 -8.578 -25.875 1 97.44 332 PHE B C 1
ATOM 6347 O O . PHE B 1 332 ? 7.43 -8.93 -24.719 1 97.44 332 PHE B O 1
ATOM 6354 N N . PHE B 1 333 ? 7.074 -9.07 -26.875 1 97.88 333 PHE B N 1
ATOM 6355 C CA . PHE B 1 333 ? 6.355 -10.344 -26.828 1 97.88 333 PHE B CA 1
ATOM 6356 C C . PHE B 1 333 ? 7.16 -11.438 -27.516 1 97.88 333 PHE B C 1
ATOM 6358 O O . PHE B 1 333 ? 7.602 -11.281 -28.656 1 97.88 333 PHE B O 1
ATOM 6365 N N . LEU B 1 334 ? 7.41 -12.531 -26.812 1 98 334 LEU B N 1
ATOM 6366 C CA . LEU B 1 334 ? 8.148 -13.656 -27.375 1 98 334 LEU B CA 1
ATOM 6367 C C . LEU B 1 334 ? 7.191 -14.727 -27.906 1 98 334 LEU B C 1
ATOM 6369 O O . LEU B 1 334 ? 6.668 -15.531 -27.125 1 98 334 LEU B O 1
ATOM 6373 N N . LEU B 1 335 ? 7.105 -14.781 -29.188 1 97.75 335 LEU B N 1
ATOM 6374 C CA . LEU B 1 335 ? 6.117 -15.617 -29.859 1 97.75 335 LEU B CA 1
ATOM 6375 C C . LEU B 1 335 ? 6.723 -16.969 -30.25 1 97.75 335 LEU B C 1
ATOM 6377 O O . LEU B 1 335 ? 7.789 -17.016 -30.859 1 97.75 335 LEU B O 1
ATOM 6381 N N . SER B 1 336 ? 6.051 -18.031 -29.828 1 96.88 336 SER B N 1
ATOM 6382 C CA . SER B 1 336 ? 6.484 -19.391 -30.141 1 96.88 336 SER B CA 1
ATOM 6383 C C . SER B 1 336 ? 5.41 -20.141 -30.922 1 96.88 336 SER B C 1
ATOM 6385 O O . SER B 1 336 ? 4.219 -20.016 -30.625 1 96.88 336 SER B O 1
ATOM 6387 N N . PHE B 1 337 ? 5.918 -20.938 -31.891 1 95.94 337 PHE B N 1
ATOM 6388 C CA . PHE B 1 337 ? 5.008 -21.734 -32.719 1 95.94 337 PHE B CA 1
ATOM 6389 C C . PHE B 1 337 ? 5.102 -23.203 -32.344 1 95.94 337 PHE B C 1
ATOM 6391 O O . PHE B 1 337 ? 4.289 -24.016 -32.781 1 95.94 337 PHE B O 1
ATOM 6398 N N . THR B 1 338 ? 6.125 -23.562 -31.531 1 94.56 338 THR B N 1
ATOM 6399 C CA . THR B 1 338 ? 6.312 -24.922 -31.078 1 94.56 338 THR B CA 1
ATOM 6400 C C . THR B 1 338 ? 6.68 -24.969 -29.594 1 94.56 338 THR B C 1
ATOM 6402 O O . THR B 1 338 ? 7.078 -23.938 -29.031 1 94.56 338 THR B O 1
ATOM 6405 N N . ASP B 1 339 ? 6.574 -26.125 -28.984 1 94.5 339 ASP B N 1
ATOM 6406 C CA . ASP B 1 339 ? 6.934 -26.281 -27.578 1 94.5 339 ASP B CA 1
ATOM 6407 C C . ASP B 1 339 ? 8.414 -26.016 -27.344 1 94.5 339 ASP B C 1
ATOM 6409 O O . ASP B 1 339 ? 8.797 -25.422 -26.328 1 94.5 339 ASP B O 1
ATOM 6413 N N . LYS B 1 340 ? 9.188 -26.484 -28.281 1 93.25 340 LYS B N 1
ATOM 6414 C CA . LYS B 1 340 ? 10.625 -26.266 -28.188 1 93.25 340 LYS B CA 1
ATOM 6415 C C . LYS B 1 340 ? 10.945 -24.766 -28.172 1 93.25 340 LYS B C 1
ATOM 6417 O O . LYS B 1 340 ? 11.797 -24.312 -27.406 1 93.25 340 LYS B O 1
ATOM 6422 N N . GLU B 1 341 ? 10.242 -24.016 -29.031 1 94.62 341 GLU B N 1
ATOM 6423 C CA . GLU B 1 341 ? 10.438 -22.578 -29.109 1 94.62 341 GLU B CA 1
ATOM 6424 C C . GLU B 1 341 ? 10 -21.891 -27.812 1 94.62 341 GLU B C 1
ATOM 6426 O O . GLU B 1 341 ? 10.586 -20.891 -27.406 1 94.62 341 GLU B O 1
ATOM 6431 N N . ILE B 1 342 ? 8.961 -22.438 -27.203 1 96.94 342 ILE B N 1
ATOM 6432 C CA . ILE B 1 342 ? 8.484 -21.891 -25.938 1 96.94 342 ILE B CA 1
ATOM 6433 C C . ILE B 1 342 ? 9.594 -21.969 -24.891 1 96.94 342 ILE B C 1
ATOM 6435 O O . ILE B 1 342 ? 9.859 -21 -24.172 1 96.94 342 ILE B O 1
ATOM 6439 N N . LEU B 1 343 ? 10.266 -23.094 -24.828 1 96.06 343 LEU B N 1
ATOM 6440 C CA . LEU B 1 343 ? 11.359 -23.281 -23.891 1 96.06 343 LEU B CA 1
ATOM 6441 C C . LEU B 1 343 ? 12.492 -22.297 -24.156 1 96.06 343 LEU B C 1
ATOM 6443 O O . LEU B 1 343 ? 13.047 -21.703 -23.234 1 96.06 343 LEU B O 1
ATOM 6447 N N . LEU B 1 344 ? 12.781 -22.109 -25.406 1 93.69 344 LEU B N 1
ATOM 6448 C CA . LEU B 1 344 ? 13.82 -21.156 -25.797 1 93.69 344 LEU B CA 1
ATOM 6449 C C . LEU B 1 344 ? 13.414 -19.734 -25.422 1 93.69 344 LEU B C 1
ATOM 6451 O O . LEU B 1 344 ? 14.25 -18.953 -24.969 1 93.69 344 LEU B O 1
ATOM 6455 N N . ASN B 1 345 ? 12.164 -19.453 -25.609 1 96.5 345 ASN B N 1
ATOM 6456 C CA . ASN B 1 345 ? 11.672 -18.125 -25.297 1 96.5 345 ASN B CA 1
ATOM 6457 C C . ASN B 1 345 ? 11.672 -17.859 -23.797 1 96.5 345 ASN B C 1
ATOM 6459 O O . ASN B 1 345 ? 11.867 -16.719 -23.359 1 96.5 345 ASN B O 1
ATOM 6463 N N . PHE B 1 346 ? 11.469 -18.875 -22.969 1 97.75 346 PHE B N 1
ATOM 6464 C CA . PHE B 1 346 ? 11.609 -18.719 -21.516 1 97.75 346 PHE B CA 1
ATOM 6465 C C . PHE B 1 346 ? 13.039 -18.344 -21.156 1 97.75 346 PHE B C 1
ATOM 6467 O O . PHE B 1 346 ? 13.258 -17.5 -20.281 1 97.75 346 PHE B O 1
ATOM 6474 N N . LYS B 1 347 ? 14 -18.984 -21.812 1 95.31 347 LYS B N 1
ATOM 6475 C CA . LYS B 1 347 ? 15.406 -18.641 -21.578 1 95.31 347 LYS B CA 1
ATOM 6476 C C . LYS B 1 347 ? 15.703 -17.203 -22.016 1 95.31 347 LYS B C 1
ATOM 6478 O O . LYS B 1 347 ? 16.375 -16.469 -21.297 1 95.31 347 LYS B O 1
ATOM 6483 N N . LEU B 1 348 ? 15.156 -16.828 -23.156 1 95.38 348 LEU B N 1
ATOM 6484 C CA . LEU B 1 348 ? 15.336 -15.469 -23.656 1 95.38 348 LEU B CA 1
ATOM 6485 C C . LEU B 1 348 ? 14.688 -14.461 -22.719 1 95.38 348 LEU B C 1
ATOM 6487 O O . LEU B 1 348 ? 15.266 -13.406 -22.438 1 95.38 348 LEU B O 1
ATOM 6491 N N . ALA B 1 349 ? 13.477 -14.766 -22.281 1 97.44 349 ALA B N 1
ATOM 6492 C CA . ALA B 1 349 ? 12.758 -13.883 -21.359 1 97.44 349 ALA B CA 1
ATOM 6493 C C . ALA B 1 349 ? 13.578 -13.625 -20.094 1 97.44 349 ALA B C 1
ATOM 6495 O O . ALA B 1 349 ? 13.633 -12.492 -19.609 1 97.44 349 ALA B O 1
ATOM 6496 N N . LYS B 1 350 ? 14.18 -14.68 -19.594 1 95.56 350 LYS B N 1
ATOM 6497 C CA . LYS B 1 350 ? 15.016 -14.562 -18.406 1 95.56 350 LYS B CA 1
ATOM 6498 C C . LYS B 1 350 ? 16.141 -13.547 -18.609 1 95.56 350 LYS B C 1
ATOM 6500 O O . LYS B 1 350 ? 16.375 -12.688 -17.766 1 95.56 350 LYS B O 1
ATOM 6505 N N . ILE B 1 351 ? 16.781 -13.555 -19.734 1 94.75 351 ILE B N 1
ATOM 6506 C CA . ILE B 1 351 ? 17.891 -12.688 -20.062 1 94.75 351 ILE B CA 1
ATOM 6507 C C . ILE B 1 351 ? 17.391 -11.25 -20.234 1 94.75 351 ILE B C 1
ATOM 6509 O O . ILE B 1 351 ? 18 -10.312 -19.703 1 94.75 351 ILE B O 1
ATOM 6513 N N . LEU B 1 352 ? 16.297 -11.07 -20.938 1 96.5 352 LEU B N 1
ATOM 6514 C CA . LEU B 1 352 ? 15.75 -9.75 -21.203 1 96.5 352 LEU B CA 1
ATOM 6515 C C . LEU B 1 352 ? 15.273 -9.086 -19.922 1 96.5 352 LEU B C 1
ATOM 6517 O O . LEU B 1 352 ? 15.5 -7.891 -19.703 1 96.5 352 LEU B O 1
ATOM 6521 N N . ARG B 1 353 ? 14.617 -9.859 -19.047 1 97.06 353 ARG B N 1
ATOM 6522 C CA . ARG B 1 353 ? 14.094 -9.32 -17.797 1 97.06 353 ARG B CA 1
ATOM 6523 C C . ARG B 1 353 ? 15.227 -8.898 -16.859 1 97.06 353 ARG B C 1
ATOM 6525 O O . ARG B 1 353 ? 15.094 -7.934 -16.109 1 97.06 353 ARG B O 1
ATOM 6532 N N . LYS B 1 354 ? 16.344 -9.625 -16.922 1 94 354 LYS B N 1
ATOM 6533 C CA . LYS B 1 354 ? 17.516 -9.234 -16.141 1 94 354 LYS B CA 1
ATOM 6534 C C . LYS B 1 354 ? 17.969 -7.824 -16.484 1 94 354 LYS B C 1
ATOM 6536 O O . LYS B 1 354 ? 18.516 -7.105 -15.648 1 94 354 LYS B O 1
ATOM 6541 N N . GLU B 1 355 ? 17.734 -7.457 -17.75 1 94.31 355 GLU B N 1
ATOM 6542 C CA . GLU B 1 355 ? 18.109 -6.129 -18.234 1 94.31 355 GLU B CA 1
ATOM 6543 C C . GLU B 1 355 ? 16.953 -5.148 -18.109 1 94.31 355 GLU B C 1
ATOM 6545 O O . GLU B 1 355 ? 16.938 -4.098 -18.75 1 94.31 355 GLU B O 1
ATOM 6550 N N . ASN B 1 356 ? 15.852 -5.551 -17.391 1 94.38 356 ASN B N 1
ATOM 6551 C CA . ASN B 1 356 ? 14.742 -4.699 -16.969 1 94.38 356 ASN B CA 1
ATOM 6552 C C . ASN B 1 356 ? 13.75 -4.473 -18.109 1 94.38 356 ASN B C 1
ATOM 6554 O O . ASN B 1 356 ? 12.984 -3.506 -18.078 1 94.38 356 ASN B O 1
ATOM 6558 N N . PHE B 1 357 ? 13.781 -5.297 -19.156 1 96.19 357 PHE B N 1
ATOM 6559 C CA . PHE B 1 357 ? 12.758 -5.223 -20.188 1 96.19 357 PHE B CA 1
ATOM 6560 C C . PHE B 1 357 ? 11.453 -5.836 -19.703 1 96.19 357 PHE B C 1
ATOM 6562 O O . PHE B 1 357 ? 11.461 -6.805 -18.938 1 96.19 357 PHE B O 1
ATOM 6569 N N . LEU B 1 358 ? 10.367 -5.293 -20.125 1 96.62 358 LEU B N 1
ATOM 6570 C CA . LEU B 1 358 ? 9.047 -5.855 -19.891 1 96.62 358 LEU B CA 1
ATOM 6571 C C . LEU B 1 358 ? 8.695 -6.902 -20.938 1 96.62 358 LEU B C 1
ATOM 6573 O O . LEU B 1 358 ? 8.578 -6.578 -22.125 1 96.62 358 LEU B O 1
ATOM 6577 N N . VAL B 1 359 ? 8.531 -8.164 -20.484 1 97.25 359 VAL B N 1
ATOM 6578 C CA . VAL B 1 359 ? 8.469 -9.258 -21.453 1 97.25 359 VAL B CA 1
ATOM 6579 C C . VAL B 1 359 ? 7.32 -10.195 -21.094 1 97.25 359 VAL B C 1
ATOM 6581 O O . VAL B 1 359 ? 7.07 -10.461 -19.922 1 97.25 359 VAL B O 1
ATOM 6584 N N . ASP B 1 360 ? 6.578 -10.656 -22.031 1 97.88 360 ASP B N 1
ATOM 6585 C CA . ASP B 1 360 ? 5.641 -11.766 -21.891 1 97.88 360 ASP B CA 1
ATOM 6586 C C . ASP B 1 360 ? 5.781 -12.742 -23.062 1 97.88 360 ASP B C 1
ATOM 6588 O O . ASP B 1 360 ? 6.531 -12.484 -24 1 97.88 360 ASP B O 1
ATOM 6592 N N . LEU B 1 361 ? 5.234 -13.883 -22.953 1 97.94 361 LEU B N 1
ATOM 6593 C CA . LEU B 1 361 ? 5.332 -14.898 -23.984 1 97.94 361 LEU B CA 1
ATOM 6594 C C . LEU B 1 361 ? 4.121 -15.828 -23.953 1 97.94 361 LEU B C 1
ATOM 6596 O O . LEU B 1 361 ? 3.43 -15.922 -22.938 1 97.94 361 LEU B O 1
ATOM 6600 N N . ASN B 1 362 ? 3.832 -16.438 -25.094 1 97 362 ASN B N 1
ATOM 6601 C CA . ASN B 1 362 ? 2.77 -17.438 -25.094 1 97 362 ASN B CA 1
ATOM 6602 C C . ASN B 1 362 ? 3.252 -18.766 -24.531 1 97 362 ASN B C 1
ATOM 6604 O O . ASN B 1 362 ? 4.418 -19.125 -24.703 1 97 362 ASN B O 1
ATOM 6608 N N . LYS B 1 363 ? 2.352 -19.484 -23.922 1 97.12 363 LYS B N 1
ATOM 6609 C CA . LYS B 1 363 ? 2.684 -20.734 -23.25 1 97.12 363 LYS B CA 1
ATOM 6610 C C . LYS B 1 363 ? 1.976 -21.922 -23.891 1 97.12 363 LYS B C 1
ATOM 6612 O O . LYS B 1 363 ? 1.903 -23 -23.312 1 97.12 363 LYS B O 1
ATOM 6617 N N . THR B 1 364 ? 1.337 -21.672 -24.953 1 95.5 364 THR B N 1
ATOM 6618 C CA . THR B 1 364 ? 0.849 -22.656 -25.906 1 95.5 364 THR B CA 1
ATOM 6619 C C . THR B 1 364 ? 1.229 -22.25 -27.328 1 95.5 364 THR B C 1
ATOM 6621 O O . THR B 1 364 ? 1.177 -21.062 -27.688 1 95.5 364 THR B O 1
ATOM 6624 N N . PRO B 1 365 ? 1.631 -23.281 -28.109 1 95.62 365 PRO B N 1
ATOM 6625 C CA . PRO B 1 365 ? 1.945 -22.922 -29.5 1 95.62 365 PRO B CA 1
ATOM 6626 C C . PRO B 1 365 ? 0.739 -22.359 -30.25 1 95.62 365 PRO B C 1
ATOM 6628 O O . PRO B 1 365 ? -0.387 -22.828 -30.047 1 95.62 365 PRO B O 1
ATOM 6631 N N . PHE B 1 366 ? 1.046 -21.375 -31.031 1 93.12 366 PHE B N 1
ATOM 6632 C CA . PHE B 1 366 ? 0.012 -20.812 -31.891 1 93.12 366 PHE B CA 1
ATOM 6633 C C . PHE B 1 366 ? 0.411 -20.891 -33.344 1 93.12 366 PHE B C 1
ATOM 6635 O O . PHE B 1 366 ? 1.595 -21 -33.688 1 93.12 366 PHE B O 1
ATOM 6642 N N . SER B 1 367 ? -0.659 -20.797 -34.219 1 93.88 367 SER B N 1
ATOM 6643 C CA . SER B 1 367 ? -0.383 -20.578 -35.625 1 93.88 367 SER B CA 1
ATOM 6644 C C . SER B 1 367 ? 0.182 -19.188 -35.875 1 93.88 367 SER B C 1
ATOM 6646 O O . SER B 1 367 ? 0.054 -18.297 -35.031 1 93.88 367 SER B O 1
ATOM 6648 N N . VAL B 1 368 ? 0.783 -19.062 -37.031 1 93.25 368 VAL B N 1
ATOM 6649 C CA . VAL B 1 368 ? 1.437 -17.797 -37.375 1 93.25 368 VAL B CA 1
ATOM 6650 C C . VAL B 1 368 ? 0.428 -16.656 -37.312 1 93.25 368 VAL B C 1
ATOM 6652 O O . VAL B 1 368 ? 0.663 -15.664 -36.594 1 93.25 368 VAL B O 1
ATOM 6655 N N . SER B 1 369 ? -0.679 -16.875 -37.875 1 94.38 369 SER B N 1
ATOM 6656 C CA . SER B 1 369 ? -1.687 -15.82 -37.906 1 94.38 369 SER B CA 1
ATOM 6657 C C . SER B 1 369 ? -2.201 -15.477 -36.531 1 94.38 369 SER B C 1
ATOM 6659 O O . SER B 1 369 ? -2.217 -14.312 -36.125 1 94.38 369 SER B O 1
ATOM 6661 N N . LYS B 1 370 ? -2.559 -16.469 -35.781 1 94.75 370 LYS B N 1
ATOM 6662 C CA . LYS B 1 370 ? -3.086 -16.281 -34.438 1 94.75 370 LYS B CA 1
ATOM 6663 C C . LYS B 1 370 ? -2.018 -15.719 -33.5 1 94.75 370 LYS B C 1
ATOM 6665 O O . LYS B 1 370 ? -2.32 -14.914 -32.594 1 94.75 370 LYS B O 1
ATOM 6670 N N . GLY B 1 371 ? -0.842 -16.203 -33.75 1 95.5 371 GLY B N 1
ATOM 6671 C CA . GLY B 1 371 ? 0.266 -15.742 -32.906 1 95.5 371 GLY B CA 1
ATOM 6672 C C . GLY B 1 371 ? 0.51 -14.25 -33.031 1 95.5 371 GLY B C 1
ATOM 6673 O O . GLY B 1 371 ? 0.658 -13.555 -32.031 1 95.5 371 GLY B O 1
ATOM 6674 N N . PHE B 1 372 ? 0.496 -13.758 -34.219 1 94.75 372 PHE B N 1
ATOM 6675 C CA . PHE B 1 372 ? 0.755 -12.336 -34.438 1 94.75 372 PHE B CA 1
ATOM 6676 C C . PHE B 1 372 ? -0.424 -11.5 -33.969 1 94.75 372 PHE B C 1
ATOM 6678 O O . PHE B 1 372 ? -0.24 -10.375 -33.5 1 94.75 372 PHE B O 1
ATOM 6685 N N . GLN B 1 373 ? -1.561 -12.047 -34.062 1 94.56 373 GLN B N 1
ATOM 6686 C CA . GLN B 1 373 ? -2.719 -11.359 -33.5 1 94.56 373 GLN B CA 1
ATOM 6687 C C . GLN B 1 373 ? -2.594 -11.219 -31.984 1 94.56 373 GLN B C 1
ATOM 6689 O O . GLN B 1 373 ? -2.9 -10.164 -31.422 1 94.56 373 GLN B O 1
ATOM 6694 N N . LEU B 1 374 ? -2.143 -12.289 -31.391 1 92.81 374 LEU B N 1
ATOM 6695 C CA . LEU B 1 374 ? -1.926 -12.281 -29.953 1 92.81 374 LEU B CA 1
ATOM 6696 C C . LEU B 1 374 ? -0.858 -11.266 -29.562 1 92.81 374 LEU B C 1
ATOM 6698 O O . LEU B 1 374 ? -1.006 -10.547 -28.578 1 92.81 374 LEU B O 1
ATOM 6702 N N . ALA B 1 375 ? 0.161 -11.227 -30.297 1 94.62 375 ALA B N 1
ATOM 6703 C CA . ALA B 1 375 ? 1.249 -10.281 -30.031 1 94.62 375 ALA B CA 1
ATOM 6704 C C . ALA B 1 375 ? 0.758 -8.844 -30.109 1 94.62 375 ALA B C 1
ATOM 6706 O O . ALA B 1 375 ? 1.115 -8.008 -29.281 1 94.62 375 ALA B O 1
ATOM 6707 N N . LYS B 1 376 ? -0.051 -8.578 -31.078 1 92.44 376 LYS B N 1
ATOM 6708 C CA . LYS B 1 376 ? -0.607 -7.238 -31.234 1 92.44 376 LYS B CA 1
ATOM 6709 C C . LYS B 1 376 ? -1.53 -6.887 -30.062 1 92.44 376 LYS B C 1
ATOM 6711 O O . LYS B 1 376 ? -1.477 -5.773 -29.547 1 92.44 376 LYS B O 1
ATOM 6716 N N . LYS B 1 377 ? -2.271 -7.859 -29.688 1 90.62 377 LYS B N 1
ATOM 6717 C CA . LYS B 1 377 ? -3.236 -7.652 -28.609 1 90.62 377 LYS B CA 1
ATOM 6718 C C . LYS B 1 377 ? -2.535 -7.48 -27.266 1 90.62 377 LYS B C 1
ATOM 6720 O O . LYS B 1 377 ? -3.096 -6.898 -26.328 1 90.62 377 LYS B O 1
ATOM 6725 N N . SER B 1 378 ? -1.346 -7.996 -27.172 1 90.81 378 SER B N 1
ATOM 6726 C CA . SER B 1 378 ? -0.591 -7.93 -25.922 1 90.81 378 SER B CA 1
ATOM 6727 C C . SER B 1 378 ? -0.157 -6.5 -25.609 1 90.81 378 SER B C 1
ATOM 6729 O O . SER B 1 378 ? 0.236 -6.191 -24.484 1 90.81 378 SER B O 1
ATOM 6731 N N . GLY B 1 379 ? -0.176 -5.629 -26.625 1 89.81 379 GLY B N 1
ATOM 6732 C CA . GLY B 1 379 ? 0.278 -4.258 -26.453 1 89.81 379 GLY B CA 1
ATOM 6733 C C . GLY B 1 379 ? 1.785 -4.113 -26.562 1 89.81 379 GLY B C 1
ATOM 6734 O O . GLY B 1 379 ? 2.332 -3.051 -26.25 1 89.81 379 GLY B O 1
ATOM 6735 N N . ALA B 1 380 ? 2.514 -5.137 -26.969 1 95.06 380 ALA B N 1
ATOM 6736 C CA . ALA B 1 380 ? 3.971 -5.086 -27.078 1 95.06 380 ALA B CA 1
ATOM 6737 C C . ALA B 1 380 ? 4.406 -4.172 -28.219 1 95.06 380 ALA B C 1
ATOM 6739 O O . ALA B 1 380 ? 3.691 -4.027 -29.219 1 95.06 380 ALA B O 1
ATOM 6740 N N . LYS B 1 381 ? 5.543 -3.609 -28.031 1 95.12 381 LYS B N 1
ATOM 6741 C CA . LYS B 1 381 ? 6.129 -2.789 -29.094 1 95.12 381 LYS B CA 1
ATOM 6742 C C . LYS B 1 381 ? 6.781 -3.658 -30.156 1 95.12 381 LYS B C 1
ATOM 6744 O O . LYS B 1 381 ? 6.676 -3.363 -31.359 1 95.12 381 LYS B O 1
ATOM 6749 N N . PHE B 1 382 ? 7.43 -4.695 -29.719 1 96.69 382 PHE B N 1
ATOM 6750 C CA . PHE B 1 382 ? 8.148 -5.594 -30.609 1 96.69 382 PHE B CA 1
ATOM 6751 C C . PHE B 1 382 ? 7.789 -7.047 -30.328 1 96.69 382 PHE B C 1
ATOM 6753 O O . PHE B 1 382 ? 7.344 -7.375 -29.219 1 96.69 382 PHE B O 1
ATOM 6760 N N . VAL B 1 383 ? 8.016 -7.871 -31.312 1 97.31 383 VAL B N 1
ATOM 6761 C CA . VAL B 1 383 ? 7.801 -9.305 -31.156 1 97.31 383 VAL B CA 1
ATOM 6762 C C . VAL B 1 383 ? 9.031 -10.07 -31.625 1 97.31 383 VAL B C 1
ATOM 6764 O O . VAL B 1 383 ? 9.602 -9.758 -32.656 1 97.31 383 VAL B O 1
ATOM 6767 N N . PHE B 1 384 ? 9.523 -10.945 -30.781 1 96.81 384 PHE B N 1
ATOM 6768 C CA . PHE B 1 384 ? 10.523 -11.922 -31.172 1 96.81 384 PHE B CA 1
ATOM 6769 C C . PHE B 1 384 ? 9.867 -13.203 -31.672 1 96.81 384 PHE B C 1
ATOM 6771 O O . PHE B 1 384 ? 8.867 -13.656 -31.109 1 96.81 384 PHE B O 1
ATOM 6778 N N . PHE B 1 385 ? 10.391 -13.805 -32.688 1 96 385 PHE B N 1
ATOM 6779 C CA . PHE B 1 385 ? 9.883 -15.086 -33.156 1 96 385 PHE B CA 1
ATOM 6780 C C . PHE B 1 385 ? 10.922 -15.797 -34.031 1 96 385 PHE B C 1
ATOM 6782 O O . PHE B 1 385 ? 11.812 -15.164 -34.594 1 96 385 PHE B O 1
ATOM 6789 N N . PHE B 1 386 ? 10.836 -17.109 -34.031 1 93.44 386 PHE B N 1
ATOM 6790 C CA . PHE B 1 386 ? 11.719 -17.938 -34.844 1 93.44 386 PHE B CA 1
ATOM 6791 C C . PHE B 1 386 ? 11.117 -18.188 -36.219 1 93.44 386 PHE B C 1
ATOM 6793 O O . PHE B 1 386 ? 9.93 -18.5 -36.344 1 93.44 386 PHE B O 1
ATOM 6800 N N . GLU B 1 387 ? 11.969 -18.031 -37.188 1 90.69 387 GLU B N 1
ATOM 6801 C CA . GLU B 1 387 ? 11.523 -18.312 -38.562 1 90.69 387 GLU B CA 1
ATOM 6802 C C . GLU B 1 387 ? 11.969 -19.703 -39 1 90.69 387 GLU B C 1
ATOM 6804 O O . GLU B 1 387 ? 12.992 -20.203 -38.562 1 90.69 387 GLU B O 1
ATOM 6809 N N . LYS B 1 388 ? 11.219 -20.375 -39.844 1 83.62 388 LYS B N 1
ATOM 6810 C CA . LYS B 1 388 ? 11.477 -21.734 -40.312 1 83.62 388 LYS B CA 1
ATOM 6811 C C . LYS B 1 388 ? 12.852 -21.844 -40.938 1 83.62 388 LYS B C 1
ATOM 6813 O O . LYS B 1 388 ? 13.586 -22.797 -40.719 1 83.62 388 LYS B O 1
ATOM 6818 N N . ASN B 1 389 ? 13.305 -20.953 -41.875 1 82.38 389 ASN B N 1
ATOM 6819 C CA . ASN B 1 389 ? 14.555 -21.031 -42.594 1 82.38 389 ASN B CA 1
ATOM 6820 C C . ASN B 1 389 ? 15.625 -20.125 -42 1 82.38 389 ASN B C 1
ATOM 6822 O O . ASN B 1 389 ? 16.594 -19.766 -42.688 1 82.38 389 ASN B O 1
ATOM 6826 N N . GLN B 1 390 ? 15.391 -19.875 -40.75 1 80.88 390 GLN B N 1
ATOM 6827 C CA . GLN B 1 390 ? 16.328 -18.969 -40.094 1 80.88 390 GLN B CA 1
ATOM 6828 C C . GLN B 1 390 ? 17.609 -19.703 -39.688 1 80.88 390 GLN B C 1
ATOM 6830 O O . GLN B 1 390 ? 17.547 -20.875 -39.312 1 80.88 390 GLN B O 1
ATOM 6835 N N . ALA B 1 391 ? 18.781 -18.984 -39.969 1 81.56 391 ALA B N 1
ATOM 6836 C CA . ALA B 1 391 ? 20.062 -19.547 -39.5 1 81.56 391 ALA B CA 1
ATOM 6837 C C . ALA B 1 391 ? 20.016 -19.859 -38.031 1 81.56 391 ALA B C 1
ATOM 6839 O O . ALA B 1 391 ? 19.312 -19.219 -37.25 1 81.56 391 ALA B O 1
ATOM 6840 N N . LYS B 1 392 ? 20.828 -20.812 -37.719 1 78.12 392 LYS B N 1
ATOM 6841 C CA . LYS B 1 392 ? 20.891 -21.234 -36.344 1 78.12 392 LYS B CA 1
ATOM 6842 C C . LYS B 1 392 ? 21.359 -20.078 -35.438 1 78.12 392 LYS B C 1
ATOM 6844 O O . LYS B 1 392 ? 22.156 -19.25 -35.844 1 78.12 392 LYS B O 1
ATOM 6849 N N . ASN B 1 393 ? 20.797 -19.688 -34.406 1 82.81 393 ASN B N 1
ATOM 6850 C CA . ASN B 1 393 ? 21.188 -18.75 -33.344 1 82.81 393 ASN B CA 1
ATOM 6851 C C . ASN B 1 393 ? 20.625 -17.359 -33.625 1 82.81 393 ASN B C 1
ATOM 6853 O O . ASN B 1 393 ? 21.047 -16.391 -32.969 1 82.81 393 ASN B O 1
ATOM 6857 N N . TYR B 1 394 ? 19.906 -17.359 -34.75 1 90.31 394 TYR B N 1
ATOM 6858 C CA . TYR B 1 394 ? 19.281 -16.062 -34.969 1 90.31 394 TYR B CA 1
ATOM 6859 C C . TYR B 1 394 ? 17.797 -16.094 -34.594 1 90.31 394 TYR B C 1
ATOM 6861 O O . TYR B 1 394 ? 17.172 -17.156 -34.594 1 90.31 394 TYR B O 1
ATOM 6869 N N . ILE B 1 395 ? 17.312 -14.977 -34.281 1 93.69 395 ILE B N 1
ATOM 6870 C CA . ILE B 1 395 ? 15.898 -14.781 -33.969 1 93.69 395 ILE B CA 1
ATOM 6871 C C . ILE B 1 395 ? 15.406 -13.484 -34.625 1 93.69 395 ILE B C 1
ATOM 6873 O O . ILE B 1 395 ? 16.172 -12.531 -34.75 1 93.69 395 ILE B O 1
ATOM 6877 N N . SER B 1 396 ? 14.234 -13.484 -35.062 1 95.62 396 SER B N 1
ATOM 6878 C CA . SER B 1 396 ? 13.664 -12.312 -35.719 1 95.62 396 SER B CA 1
ATOM 6879 C C . SER B 1 396 ? 13.031 -11.359 -34.719 1 95.62 396 SER B C 1
ATOM 6881 O O . SER B 1 396 ? 12.461 -11.805 -33.719 1 95.62 396 SER B O 1
ATOM 6883 N N . LEU B 1 397 ? 13.227 -10.109 -34.906 1 96.38 397 LEU B N 1
ATOM 6884 C CA . LEU B 1 397 ? 12.625 -9.031 -34.125 1 96.38 397 LEU B CA 1
ATOM 6885 C C . LEU B 1 397 ? 11.789 -8.125 -35.031 1 96.38 397 LEU B C 1
ATOM 6887 O O . LEU B 1 397 ? 12.305 -7.527 -35.969 1 96.38 397 LEU B O 1
ATOM 6891 N N . LYS B 1 398 ? 10.5 -8.047 -34.75 1 96.56 398 LYS B N 1
ATOM 6892 C CA . LYS B 1 398 ? 9.586 -7.266 -35.562 1 96.56 398 LYS B CA 1
ATOM 6893 C C . LYS B 1 398 ? 8.969 -6.113 -34.781 1 96.56 398 LYS B C 1
ATOM 6895 O O . LYS B 1 398 ? 8.508 -6.309 -33.656 1 96.56 398 LYS B O 1
ATOM 6900 N N . ASN B 1 399 ? 8.977 -4.934 -35.312 1 96 399 ASN B N 1
ATOM 6901 C CA . ASN B 1 399 ? 8.242 -3.799 -34.75 1 96 399 ASN B CA 1
ATOM 6902 C C . ASN B 1 399 ? 6.75 -3.895 -35.062 1 96 399 ASN B C 1
ATOM 6904 O O . ASN B 1 399 ? 6.344 -3.873 -36.219 1 96 399 ASN B O 1
ATOM 6908 N N . LEU B 1 400 ? 5.996 -3.938 -34.094 1 94.5 400 LEU B N 1
ATOM 6909 C CA . LEU B 1 400 ? 4.578 -4.219 -34.312 1 94.5 400 LEU B CA 1
ATOM 6910 C C . LEU B 1 400 ? 3.842 -2.982 -34.812 1 94.5 400 LEU B C 1
ATOM 6912 O O . LEU B 1 400 ? 2.721 -3.082 -35.312 1 94.5 400 LEU B O 1
ATOM 6916 N N . GLN B 1 401 ? 4.445 -1.874 -34.656 1 90.56 401 GLN B N 1
ATOM 6917 C CA . GLN B 1 401 ? 3.846 -0.643 -35.156 1 90.56 401 GLN B CA 1
ATOM 6918 C C . GLN B 1 401 ? 4.195 -0.418 -36.625 1 90.56 401 GLN B C 1
ATOM 6920 O O . GLN B 1 401 ? 3.32 -0.109 -37.438 1 90.56 401 GLN B O 1
ATOM 6925 N N . THR B 1 402 ? 5.461 -0.603 -37.031 1 92.31 402 THR B N 1
ATOM 6926 C CA . THR B 1 402 ? 5.926 -0.276 -38.375 1 92.31 402 THR B CA 1
ATOM 6927 C C . THR B 1 402 ? 5.922 -1.516 -39.25 1 92.31 402 THR B C 1
ATOM 6929 O O . THR B 1 402 ? 5.934 -1.405 -40.5 1 92.31 402 THR B O 1
ATOM 6932 N N . GLY B 1 403 ? 6.051 -2.709 -38.594 1 93.19 403 GLY B N 1
ATOM 6933 C CA . GLY B 1 403 ? 6.113 -3.949 -39.375 1 93.19 403 GLY B CA 1
ATOM 6934 C C . GLY B 1 403 ? 7.52 -4.312 -39.781 1 93.19 403 GLY B C 1
ATOM 6935 O O . GLY B 1 403 ? 7.738 -5.383 -40.375 1 93.19 403 GLY B O 1
ATOM 6936 N N . LYS B 1 404 ? 8.445 -3.469 -39.438 1 93.69 404 LYS B N 1
ATOM 6937 C CA . LYS B 1 404 ? 9.828 -3.717 -39.844 1 93.69 404 LYS B CA 1
ATOM 6938 C C . LYS B 1 404 ? 10.422 -4.891 -39.062 1 93.69 404 LYS B C 1
ATOM 6940 O O . LYS B 1 404 ? 10.211 -5.008 -37.844 1 93.69 404 LYS B O 1
ATOM 6945 N N . ASN B 1 405 ? 11.117 -5.762 -39.812 1 93.69 405 ASN B N 1
ATOM 6946 C CA . ASN B 1 405 ? 11.719 -6.965 -39.25 1 93.69 405 ASN B CA 1
ATOM 6947 C C . ASN B 1 405 ? 13.242 -6.918 -39.344 1 93.69 405 ASN B C 1
ATOM 6949 O O . ASN B 1 405 ? 13.797 -6.418 -40.312 1 93.69 405 ASN B O 1
ATOM 6953 N N . GLU B 1 406 ? 13.867 -7.391 -38.344 1 93.25 406 GLU B N 1
ATOM 6954 C CA . GLU B 1 406 ? 15.312 -7.582 -38.375 1 93.25 406 GLU B CA 1
ATOM 6955 C C . GLU B 1 406 ? 15.719 -8.883 -37.688 1 93.25 406 GLU B C 1
ATOM 6957 O O . GLU B 1 406 ? 14.938 -9.469 -36.938 1 93.25 406 GLU B O 1
ATOM 6962 N N . GLN B 1 407 ? 16.906 -9.344 -38 1 92.44 407 GLN B N 1
ATOM 6963 C CA . GLN B 1 407 ? 17.438 -10.547 -37.375 1 92.44 407 GLN B CA 1
ATOM 6964 C C . GLN B 1 407 ? 18.5 -10.195 -36.344 1 92.44 407 GLN B C 1
ATOM 6966 O O . GLN B 1 407 ? 19.359 -9.336 -36.594 1 92.44 407 GLN B O 1
ATOM 6971 N N . ILE B 1 408 ? 18.328 -10.812 -35.219 1 91.12 408 ILE B N 1
ATOM 6972 C CA . ILE B 1 408 ? 19.266 -10.594 -34.125 1 91.12 408 ILE B CA 1
ATOM 6973 C C . ILE B 1 408 ? 19.906 -11.914 -33.719 1 91.12 408 ILE B C 1
ATOM 6975 O O . ILE B 1 408 ? 19.281 -12.969 -33.812 1 91.12 408 ILE B O 1
ATOM 6979 N N . LEU B 1 409 ? 21.219 -11.766 -33.438 1 87.38 409 LEU B N 1
ATOM 6980 C CA . LEU B 1 409 ? 21.906 -12.938 -32.906 1 87.38 409 LEU B CA 1
ATOM 6981 C C . LEU B 1 409 ? 21.438 -13.258 -31.5 1 87.38 409 LEU B C 1
ATOM 6983 O O . LEU B 1 409 ? 21.547 -12.422 -30.609 1 87.38 409 LEU B O 1
ATOM 6987 N N . TYR B 1 410 ? 20.891 -14.445 -31.344 1 81.44 410 TYR B N 1
ATOM 6988 C CA . TYR B 1 410 ? 20.281 -14.914 -30.109 1 81.44 410 TYR B CA 1
ATOM 6989 C C . TYR B 1 410 ? 21.312 -15.039 -29 1 81.44 410 TYR B C 1
ATOM 6991 O O . TYR B 1 410 ? 21.016 -14.797 -27.828 1 81.44 410 TYR B O 1
ATOM 6999 N N . THR B 1 411 ? 22.578 -15.344 -29.281 1 80.31 411 THR B N 1
ATOM 7000 C CA . THR B 1 411 ? 23.641 -15.641 -28.312 1 80.31 411 THR B CA 1
ATOM 7001 C C . THR B 1 411 ? 24.344 -14.367 -27.875 1 80.31 411 THR B C 1
ATOM 7003 O O . THR B 1 411 ? 25.062 -14.359 -26.875 1 80.31 411 THR B O 1
ATOM 7006 N N . GLU B 1 412 ? 24.156 -13.258 -28.625 1 87.31 412 GLU B N 1
ATOM 7007 C CA . GLU B 1 412 ? 24.812 -11.992 -28.312 1 87.31 412 GLU B CA 1
ATOM 7008 C C . GLU B 1 412 ? 23.844 -10.82 -28.453 1 87.31 412 GLU B C 1
ATOM 7010 O O . GLU B 1 412 ? 24.016 -9.961 -29.312 1 87.31 412 GLU B O 1
ATOM 7015 N N . ILE B 1 413 ? 22.953 -10.852 -27.609 1 90.88 413 ILE B N 1
ATOM 7016 C CA . ILE B 1 413 ? 21.922 -9.812 -27.672 1 90.88 413 ILE B CA 1
ATOM 7017 C C . ILE B 1 413 ? 22.516 -8.477 -27.234 1 90.88 413 ILE B C 1
ATOM 7019 O O . ILE B 1 413 ? 23.156 -8.391 -26.172 1 90.88 413 ILE B O 1
ATOM 7023 N N . ASN B 1 414 ? 22.422 -7.473 -28.031 1 94.12 414 ASN B N 1
ATOM 7024 C CA . ASN B 1 414 ? 22.844 -6.109 -27.719 1 94.12 414 ASN B CA 1
ATOM 7025 C C . ASN B 1 414 ? 21.75 -5.352 -26.969 1 94.12 414 ASN B C 1
ATOM 7027 O O . ASN B 1 414 ? 20.859 -4.762 -27.594 1 94.12 414 ASN B O 1
ATOM 7031 N N . PHE B 1 415 ? 21.828 -5.27 -25.75 1 94.69 415 PHE B N 1
ATOM 7032 C CA . PHE B 1 415 ? 20.781 -4.691 -24.906 1 94.69 415 PHE B CA 1
ATOM 7033 C C . PHE B 1 415 ? 20.688 -3.184 -25.109 1 94.69 415 PHE B C 1
ATOM 7035 O O . PHE B 1 415 ? 19.609 -2.596 -25 1 94.69 415 PHE B O 1
ATOM 7042 N N . GLU B 1 416 ? 21.828 -2.562 -25.375 1 94.25 416 GLU B N 1
ATOM 7043 C CA . GLU B 1 416 ? 21.812 -1.128 -25.641 1 94.25 416 GLU B CA 1
ATOM 7044 C C . GLU B 1 416 ? 21 -0.805 -26.891 1 94.25 416 GLU B C 1
ATOM 7046 O O . GLU B 1 416 ? 20.266 0.177 -26.906 1 94.25 416 GLU B O 1
ATOM 7051 N N . TYR B 1 417 ? 21.266 -1.64 -27.875 1 94.19 417 TYR B N 1
ATOM 7052 C CA . TYR B 1 417 ? 20.484 -1.474 -29.094 1 94.19 417 TYR B CA 1
ATOM 7053 C C . TYR B 1 417 ? 19 -1.635 -28.828 1 94.19 417 TYR B C 1
ATOM 7055 O O . TYR B 1 417 ? 18.188 -0.823 -29.281 1 94.19 417 TYR B O 1
ATOM 7063 N N . LEU B 1 418 ? 18.609 -2.688 -28.078 1 95.19 418 LEU B N 1
ATOM 7064 C CA . LEU B 1 418 ? 17.219 -2.936 -27.766 1 95.19 418 LEU B CA 1
ATOM 7065 C C . LEU B 1 418 ? 16.609 -1.753 -27.016 1 95.19 418 LEU B C 1
ATOM 7067 O O . LEU B 1 418 ? 15.477 -1.347 -27.297 1 95.19 418 LEU B O 1
ATOM 7071 N N . ASN B 1 419 ? 17.359 -1.207 -26.078 1 94.69 419 ASN B N 1
ATOM 7072 C CA . ASN B 1 419 ? 16.906 -0.03 -25.344 1 94.69 419 ASN B CA 1
ATOM 7073 C C . ASN B 1 419 ? 16.672 1.156 -26.281 1 94.69 419 ASN B C 1
ATOM 7075 O O . ASN B 1 419 ? 15.711 1.903 -26.109 1 94.69 419 ASN B O 1
ATOM 7079 N N . SER B 1 420 ? 17.578 1.312 -27.203 1 94.25 420 SER B N 1
ATOM 7080 C CA . SER B 1 420 ? 17.484 2.441 -28.125 1 94.25 420 SER B CA 1
ATOM 7081 C C . SER B 1 420 ? 16.25 2.355 -29 1 94.25 420 SER B C 1
ATOM 7083 O O . SER B 1 420 ? 15.594 3.367 -29.266 1 94.25 420 SER B O 1
ATOM 7085 N N . ILE B 1 421 ? 15.93 1.169 -29.422 1 92.62 421 ILE B N 1
ATOM 7086 C CA . ILE B 1 421 ? 14.789 1.054 -30.328 1 92.62 421 ILE B CA 1
ATOM 7087 C C . ILE B 1 421 ? 13.492 1.218 -29.531 1 92.62 421 ILE B C 1
ATOM 7089 O O . ILE B 1 421 ? 12.492 1.701 -30.062 1 92.62 421 ILE B O 1
ATOM 7093 N N . ILE B 1 422 ? 13.453 0.771 -28.344 1 91.81 422 ILE B N 1
ATOM 7094 C CA . ILE B 1 422 ? 12.281 0.958 -27.484 1 91.81 422 ILE B CA 1
ATOM 7095 C C . ILE B 1 422 ? 12.031 2.449 -27.281 1 91.81 422 ILE B C 1
ATOM 7097 O O . ILE B 1 422 ? 10.898 2.922 -27.406 1 91.81 422 ILE B O 1
ATOM 7101 N N . LYS B 1 423 ? 13.117 3.178 -26.938 1 90.31 423 LYS B N 1
ATOM 7102 C CA . LYS B 1 423 ? 13.008 4.617 -26.719 1 90.31 423 LYS B CA 1
ATOM 7103 C C . LYS B 1 423 ? 12.539 5.332 -27.984 1 90.31 423 LYS B C 1
ATOM 7105 O O . LYS B 1 423 ? 11.734 6.262 -27.922 1 90.31 423 LYS B O 1
ATOM 7110 N N . ALA B 1 424 ? 13.078 4.883 -29.078 1 88 424 ALA B N 1
ATOM 7111 C CA . ALA B 1 424 ? 12.711 5.473 -30.359 1 88 424 ALA B CA 1
ATOM 7112 C C . ALA B 1 424 ? 11.227 5.254 -30.656 1 88 424 ALA B C 1
ATOM 7114 O O . ALA B 1 424 ? 10.57 6.121 -31.25 1 88 424 ALA B O 1
ATOM 7115 N N . SER B 1 425 ? 10.758 4.148 -30.266 1 84.69 425 SER B N 1
ATOM 7116 C CA . SER B 1 425 ? 9.359 3.818 -30.531 1 84.69 425 SER B CA 1
ATOM 7117 C C . SER B 1 425 ? 8.422 4.629 -29.641 1 84.69 425 SER B C 1
ATOM 7119 O O . SER B 1 425 ? 7.25 4.812 -29.969 1 84.69 425 SER B O 1
ATOM 7121 N N . GLU B 1 426 ? 8.859 4.984 -28.453 1 80.06 426 GLU B N 1
ATOM 7122 C CA . GLU B 1 426 ? 8.07 5.785 -27.531 1 80.06 426 GLU B CA 1
ATOM 7123 C C . GLU B 1 426 ? 7.938 7.227 -28.031 1 80.06 426 GLU B C 1
ATOM 7125 O O . GLU B 1 426 ? 6.953 7.902 -27.719 1 80.06 426 GLU B O 1
ATOM 7130 N N . ASN B 1 427 ? 8.945 7.723 -28.781 1 70.19 427 ASN B N 1
ATOM 7131 C CA . ASN B 1 427 ? 8.984 9.094 -29.281 1 70.19 427 ASN B CA 1
ATOM 7132 C C . ASN B 1 427 ? 8.273 9.227 -30.625 1 70.19 427 ASN B C 1
ATOM 7134 O O . ASN B 1 427 ? 8.109 10.336 -31.141 1 70.19 427 ASN B O 1
ATOM 7138 N N . ALA B 1 428 ? 7.953 8.188 -31.219 1 63.62 428 ALA B N 1
ATOM 7139 C CA . ALA B 1 428 ? 7.293 8.242 -32.531 1 63.62 428 ALA B CA 1
ATOM 7140 C C . ALA B 1 428 ? 5.773 8.305 -32.375 1 63.62 428 ALA B C 1
ATOM 7142 O O . ALA B 1 428 ? 5.215 7.703 -31.453 1 63.62 428 ALA B O 1
#

Secondary structure (DSSP, 8-state):
----TT-PPTT---B-HHHHHHHHHHHHHHHHHHHHTTPEE-B--SEEEHHHHHHHSSSSHHHHTS--EEE-TT--EEEE-S-SHHHHHHHHHHHT--SS-EEEEEEEEEE--PPPBTTB-SEEEEEEEEEES--GGGHHHHHHHHHHHHHHHHHHHT---EEEEEEE---HHHHHHHHHHHHHHHHTTGGGS-HHHHHHHHH-THHHHT-TTGGGSHHHHTS--GGGG--HHHHHHHHHHHHHHHHTT---EE-TT---SSTT-EEEEEEEEE-SSTTSS--EEEEEEE-TTTGGGGT--S--EEEEEEEHHHHHHHHHHH---PPPPPSEEEE-SSHHHHHHHHHHHHHHHHTT--EEE-SS---HHHHHHHHHHTT-SEEEE--TTPPTTEEEEEETTT--EEEEETTS--HHHHHHHHHHHHH-/----TT-PPTT---B-HHHHHHHHHHHHHHHHHHHHTTPEE-B--SEEEHHHHHHHSSSSHHHHTS--EEE-TT--EEEE-S-SHHHHHHHHHHHT--SS-EEEEEEEEEE--PPPBTTB-SEEEEEEEEEES--GGGHHHHHHHHHHHHHHHHHHHT---EEEEEEE---HHHHHHHHHHHHHHHHTTGGGS-HHHHHHHHH-THHHHT-TTGGGSHHHHTS--GGGG--HHHHHHHHHHHHHHHHTT---EE-TT---SSTT-EEEEEEEEE-SSTTSS--EEEEEEE-TTTGGGGT--S--EEEEEEEHHHHHHHHHHH---PPPPPSEEEE-SSHHHHHHHHHHHHHHHHTT--EEE-SS---HHHHHHHHHHTT-SEEEE--TTPPTTEEEEEETTT--EEEEETTS--HHHHHHHHHHHHH-

Radius of gyration: 30.05 Å; Cα contacts (8 Å, |Δi|>4): 1555; chains: 2; bounding box: 71×88×78 Å

pLDDT: mean 92.68, std 7.89, range [33.41, 98.75]

Foldseek 3Di:
DPPCPPDDDAQDDDADDPRVVLLVVLVVLLVVLCVVLPAAEDDFDQKDQLVLCCVFFVLFCQNVPWWAWDADPVGGIMTGAQDDPSRVLLVCLVVVVQPDWHKHKYKDWHATNDDHDQLGGRIFIKIKIKTKQDDPVCVLVVVVSQVVSVVSSCVSLVHDAKAKEKEFCDDPVLNVVLLLQQLVQCVVVLVVDDPSCVVCSPVPNLCLCPDPPNVPDPSSVVGDFSVVSDDPVLVVVVVSNVVVCVVVPNDHHYDRSDDDRGDQAHTMKMFIWGDPCLSVDTDTQKIKHWRQCSSVSSVDPPMTMIMMMGGSSVSSSVSVVPDPDDDDAAAEEEAEQDQVSVVVVVVLCVVLVVVVGRYYYDNDHDDPVVRLVVRVVRRHQKYWYDDPPDDPQKIKIAGNVPRDIDIDRNVDDDNVVSVVVSVVSVVD/DPPCPPDDDAQDDDADDPRVVLLVVLVVLLVVLCVVLPAAEDDFDQKDQLVLCCVFFVLFCQNVPWWAWDADPVGGIMTGAQDDPSRVLLVCLVVVVQPDWHKHKYKAWHATNDDHDQLGGRIFIKIKIKTKQDDPVCVLVVVVSQVVSVVSSCVSLVHDAKAKEKAFCDDPVLNVVLLLQQLVQCVVVLVVDDPSCNVCSPVPNLCLCPDPPNVPDPSSVVGDFSVVSDDPVLVVVVVSNVVVCVVVPNDHHYDRSDDDRGDQAHTMKMFIWGDPCLSVDTDTQKIKHWRQCSSVSSVDPPMTMIMMMGGSSVSSSVSVVPDPDDDDAAAEEEAEQDQVSVVVVVVLCVVLVVVVGGYDYDNDHDDPVVRLVVRVVRRHQKYWYDDPPDPPQKIKIAGNVPRDIDIDRNVDDDNVVSVVVSVVSVVD

Solvent-accessible surface area (backbone atoms only — not comparable to full-atom values): 45782 Å² total; per-residue (Å²): 125,87,82,73,57,40,56,73,43,88,34,48,65,70,36,40,67,70,59,25,52,51,49,52,52,51,51,50,50,52,56,51,51,34,46,31,61,57,32,42,54,40,46,65,56,67,49,34,45,34,62,52,48,53,68,57,21,63,81,18,60,55,52,75,66,13,52,50,56,38,52,50,97,86,65,49,58,28,18,44,32,63,60,66,64,66,56,49,44,23,49,32,51,55,68,61,63,63,87,50,64,41,42,36,26,36,73,48,76,26,28,32,63,51,81,58,48,94,78,39,42,22,49,42,40,36,37,34,42,38,41,34,46,48,61,80,93,21,50,54,49,53,51,48,52,53,52,51,50,50,53,51,50,30,55,76,66,70,54,77,53,58,45,37,37,36,30,66,54,44,55,71,67,51,34,50,55,44,42,53,51,46,19,58,56,47,58,77,46,43,90,77,46,56,74,68,45,52,53,23,40,78,75,43,36,62,56,44,44,60,28,86,71,48,41,73,37,66,71,52,66,67,44,87,49,57,76,81,57,51,50,72,67,48,50,51,54,52,50,52,37,51,50,52,37,50,73,70,69,52,76,69,42,83,37,74,49,63,61,74,79,54,61,36,56,35,33,45,36,39,34,35,28,44,63,71,59,78,75,71,54,81,40,70,47,31,40,39,29,19,30,41,59,48,40,43,76,50,72,37,69,97,36,36,33,39,34,36,39,30,42,45,59,50,51,50,53,54,43,58,74,71,48,84,74,75,74,86,58,32,50,32,27,36,52,25,65,38,70,71,44,34,56,52,40,53,56,49,46,54,57,44,39,74,74,70,37,29,36,47,62,54,60,58,61,36,53,72,71,58,39,54,51,48,43,57,70,61,42,26,47,26,36,36,36,76,58,92,89,51,60,87,57,48,32,34,41,29,32,68,83,83,63,51,70,46,78,39,50,62,90,63,69,55,62,69,58,54,51,51,54,52,54,51,58,71,75,98,126,86,78,75,58,38,58,73,42,88,35,48,66,70,36,39,68,69,60,25,52,51,48,52,52,52,51,48,51,52,55,52,50,33,44,32,61,58,32,40,54,41,46,64,56,66,48,36,46,33,62,52,48,52,68,58,21,65,80,18,59,54,51,76,64,12,53,49,56,38,52,50,97,85,65,48,57,28,18,44,33,63,61,67,64,65,56,48,45,24,48,31,50,54,69,62,63,63,86,50,65,40,41,36,27,36,73,48,75,25,28,32,64,52,82,58,49,94,76,38,42,22,49,42,41,35,37,34,42,37,40,34,46,49,62,81,93,21,51,56,50,54,51,49,52,53,52,52,50,51,50,52,50,30,55,76,65,70,55,80,53,59,47,38,38,35,28,66,55,43,54,72,69,51,36,50,55,43,42,52,52,46,20,58,55,46,58,77,44,44,90,79,47,54,74,69,45,53,53,23,41,78,76,44,35,62,56,43,44,61,29,86,69,46,40,73,36,65,71,52,66,67,44,87,49,55,76,80,57,52,50,73,70,48,49,51,54,51,48,52,36,50,51,53,37,50,74,70,69,53,76,68,41,83,36,75,49,63,60,74,78,54,63,36,56,36,33,44,35,39,33,35,29,44,65,70,56,78,75,70,54,80,41,69,46,31,39,37,31,21,31,42,60,48,40,41,76,50,71,38,69,98,36,36,32,38,36,38,39,31,44,46,59,49,52,49,54,54,44,58,73,71,49,84,73,75,74,86,59,31,50,32,25,38,51,25,65,37,69,70,44,33,56,52,40,52,55,49,45,55,57,44,40,74,73,70,38,28,36,49,62,54,60,57,61,35,53,73,70,58,39,53,52,49,41,59,70,62,42,25,46,26,35,36,36,75,57,92,89,52,60,88,58,48,32,35,41,30,32,66,83,82,63,51,70,46,80,38,51,62,88,64,69,57,62,68,58,54,50,52,52,52,54,53,57,71,74,99

Organism: Mesomycoplasma hyopneumoniae (strain 232) (NCBI:txid295358)

Nearest PDB structures (foldseek):
  4e51-assembly1_A  TM=9.199E-01  e=4.854E-40  Burkholderia thailandensis E264
  1adj-assembly1_A  TM=8.758E-01  e=5.757E-40  Thermus thermophilus
  4rdx-assembly1_A-2  TM=8.554E-01  e=3.266E-38  Thermus thermophilus HB27
  2el9-assembly2_C  TM=9.305E-01  e=3.674E-34  Escherichia coli
  2el9-assembly1_A  TM=9.277E-01  e=6.129E-34  Escherichia coli

=== Feature glossary ===
Legend for the data blocks above and below:

— What the protein is —

The amino-acid sequence is the protein's primary structure: the linear order of residues from the N-terminus to the C-terminus, written in one-letter code. Everything else here — the 3D coordinates, the secondary structure, the domain annotations — is ultimately a consequence of this string.

Database cross-references. InterPro integrates a dozen domain/family signature databases into unified entries with residue-range hits. GO terms attach function/process/location labels with evidence codes. CATH codes position the fold in a four-level structural taxonomy. Organism is the NCBI-taxonomy species name.

— Where its atoms are —

The mmCIF block holds the 3D Cartesian coordinates of each backbone atom (N, Cα, C, O) in ångströms. mmCIF is the PDB's canonical archive format — a tagged-loop text representation of the atomic model.

The six renders are orthographic views along the three Cartesian axes in both directions. Representation (cartoon, sticks, or surface) and color scheme (sequence-rainbow or by-chain) vary across proteins so the training set covers all the common visualization conventions.

— Local backbone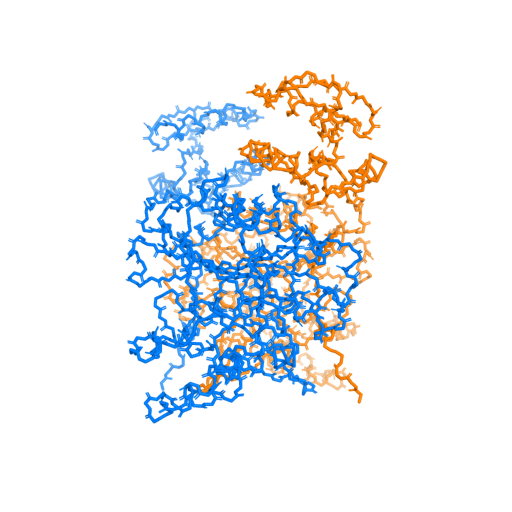 conformation —

Secondary structure is the local, repeating backbone conformation. DSSP classifies it into eight states by reading the hydrogen-bond network: three helix types (H, G, I), two β types (E, B), two non-regular types (T, S), and unstructured coil (-).

SS3 is a coarse helix/strand/coil call (letters a/b/c) made by the P-SEA algorithm from inter-Cα distances and dihedrals. It is less detailed than DSSP but needs only Cα positions.

Backbone dihedral angles. Every residue except chain termini has a φ (preceding-C → N → Cα → C) and a ψ (N → Cα → C → next-N). They are reported in degrees following the IUPAC sign convention. Secondary structure is essentially a statement about which (φ, ψ) basin each residue occupies.

— Global shape and packing —

The geometric summary reports three shape descriptors. Rg (radius of gyration) measures how spread out the Cα atoms are about their centre of mass; compact globular proteins have small Rg, elongated or unfolded ones large. Cα contacts (<8 Å, |i−j|>4) count long-range residue pairs in spatial proximity — high for tightly packed folds, near zero for rods or random coil. The bounding-box extents give the protein's footprint along x, y, z in Å.

Solvent accessibility: the surface area of each residue that a 1.4 Å water probe can touch, in Å². When only backbone atoms are present the absolute values are lower than full-atom SASA (side chains contribute most of the area) and are flagged as backbone-only.

Plot images: a contact map (which residues are close in 3D, as an N×N binary image), a Ramachandran scatter (backbone torsion angles, revealing secondary-structure composition at a glance), and — for AlphaFold structures — a PAE heatmap (pairwise prediction confidence).

— Structural neighborhood —

Foldseek's 3Di representation compresses backbone geometry into a per-residue letter drawn from a learned twenty-state alphabet. It captures the tertiary interaction pattern around each residue — which residues are packed against it in space, regardless of where they are in sequence.

Structural nearest neighbors (via Foldseek easy-search vs the PDB). Reported per hit: target PDB id, E-value, and alignment TM-score. A TM-score above ~0.5 is the conventional threshold for 'same fold'.

— Confidence and disorder —

pLDDT (predicted Local Distance Difference Test) is AlphaFold's per-residue confidence score, ranging from 0 to 100. Values above 90 indicate high confidence (typically well-packed cores); 70–90 is confident; 50–70 low confidence; below 50 usually means the region is disordered or the prediction is unreliable there. AlphaFold stores pLDDT in the mmCIF B-factor column.

For experimental (PDB) structures, the B-factor (temperature factor) quantifies the positional spread of each atom in the crystal — a combination of thermal vibration and static disorder — in units of Å². High B-factors mark flexible loops or poorly resolved regions; low B-factors mark the rigid, well-ordered core.

Predicted Aligned Error (PAE) is an AlphaFold confidence matrix: entry (i, j) is the expected error in the position of residue j, in ångströms, when the prediction is superimposed on the true structure at residue i. Low PAE within a block of residues means that block is internally rigid and well-predicted; high PAE between two blocks means their relative placement is uncertain even if each block individually is confident.